Protein AF-0000000069706116 (afdb_homodimer)

Foldseek 3Di:
DPPPPPPPPPPPPPPPPVPPPQFADFLFKAKADQAALQFKIKIKTKDADQAWDWKWKDFPPDDDTDIFTWDWFDAPLDNIIMTMDIGGRHHGQTKMWMDDGNDPDIAIATRHHLDQAPHKAKEWEFELQCPDLVLNLLLLQLVLAVPGNAYEYQENQQLQQQDSVSVVSVSSSRNSLRVRCAHPVRHRHHYHYAYALSQFNVRAQVVDPPRDQDPVSLCNGRVNQQRPDSPPHPPRWDWHDNNQAEIETGDELRRNDDLPDPRLVVLLVVLVVNLRHLAYEYGHEAALQAFADDNPDDSNVSCVVRPQQSCFVRQHAEYEYAQQQWWFKWAFDDPRARDNSHHIYTYHHNQRDQFDDTPDQVPRRTTPDIDRFHWIKMWMDHPNDIKIFIAGSVGQTDDIPVHDPDDSPPD/DPDPPPPDPPPPPPPPPPPPPQFADFLFKAKADQAALQFKIKIKTKDADQAWDWKWKDFPPDDDTDIFTWHWFDAPLDNIIMTMDIGGRHHGQTKMWMDDGNDPDIAIATRHHLDQAPHKAKEWEFELQCPDLVLNLLLLQLVLAVPGNAYEYQENQQLQQQDSVSVVSVSSSRNSLRVRCAHPVRHRHHYHYAYAQSQFNVRALVVDPPRDQDCVSLCNGRVNQQRPDSPPHPPRWDWHDNNQAEIETGDELRRNDDLPDPRLVVLLVVLVVNLRHLAYEYGHEAALQDFADDNPDDSNVSCVVRPQQSCFVRQHAEYEYAQQQWWFKWAFDDPRARDNSHHIYTYHHNARDQFDDTPDQVPRRTTPDIDRFHWIKMWMDHPNDIKIFIAGSVGQTDDIPVHDPDDSPPD

Radius of gyration: 33.39 Å; Cα contacts (8 Å, |Δi|>4): 2140; chains: 2; bounding box: 138×104×100 Å

Solvent-accessible surface area (backbone atoms only — not comparable to full-atom values): 41478 Å² total; per-residue (Å²): 132,88,77,79,80,78,80,78,80,78,78,79,77,78,76,75,70,72,74,76,64,84,49,69,55,54,72,27,46,50,38,36,44,82,59,44,38,21,26,31,39,29,44,34,34,31,34,74,66,85,65,67,46,54,37,36,36,30,54,60,92,62,87,69,71,43,78,42,71,27,46,70,40,69,31,74,86,49,84,44,22,33,36,37,37,78,46,64,84,45,61,49,56,35,52,33,32,35,30,52,48,55,44,88,63,70,36,28,39,64,28,39,53,65,56,38,54,86,44,70,47,37,36,35,39,33,7,25,27,29,76,36,73,68,43,26,40,43,27,30,45,46,49,24,71,65,56,42,66,29,36,37,35,23,10,24,60,36,59,33,31,42,41,67,91,31,47,65,36,51,54,49,45,37,35,40,44,55,70,23,38,34,30,97,87,32,37,50,44,29,45,46,51,33,49,20,42,31,36,15,39,80,28,24,37,87,69,37,86,84,73,53,102,43,71,67,50,38,36,64,36,16,32,55,59,60,52,69,35,73,34,49,26,87,80,42,41,39,72,51,43,37,61,60,49,32,34,42,33,36,34,39,63,37,24,68,38,59,49,71,59,69,51,39,54,49,48,51,51,53,42,63,75,42,64,82,34,70,36,50,38,45,34,22,8,65,26,48,78,49,54,48,55,64,61,79,38,67,67,19,41,50,38,47,70,59,44,46,59,50,36,64,74,57,69,32,53,46,35,38,29,10,72,44,17,16,38,33,32,35,34,29,35,43,93,89,34,82,28,36,83,26,30,29,46,34,36,20,6,7,30,8,40,77,56,35,79,58,57,62,47,92,80,34,91,54,44,68,44,68,46,63,38,36,29,39,32,42,37,28,39,33,48,78,40,52,33,37,37,27,30,33,54,84,63,36,67,77,46,52,39,45,69,60,87,62,80,72,71,65,116,133,85,80,78,77,78,79,79,80,78,78,78,78,77,74,77,70,72,73,76,66,84,48,67,54,53,75,29,48,49,39,38,44,80,58,46,37,20,26,33,39,31,44,35,34,29,32,76,64,85,67,67,47,53,37,36,36,30,54,61,92,63,87,70,70,43,78,42,70,27,46,72,40,72,32,73,87,49,84,43,23,34,35,39,36,79,45,63,86,45,61,49,58,34,52,33,33,37,29,54,46,52,46,86,64,70,36,27,40,63,27,37,52,66,57,39,56,87,44,68,48,35,37,35,40,34,6,25,28,29,75,37,72,69,43,26,40,43,27,30,44,49,49,25,71,66,57,45,65,29,37,36,34,22,10,23,60,35,60,32,31,40,41,66,92,31,48,65,35,52,53,49,46,37,36,41,44,54,70,22,38,34,31,95,89,33,35,50,44,30,46,45,50,33,47,20,42,29,36,16,39,79,27,23,37,86,67,37,86,83,74,52,102,42,69,68,49,38,36,65,37,16,32,54,60,63,51,70,34,72,34,50,28,85,80,42,41,39,74,50,44,37,59,61,48,32,34,43,33,36,34,38,64,36,24,71,37,59,49,72,59,68,52,39,52,49,48,51,50,54,43,63,75,42,64,80,34,69,38,50,37,44,33,23,10,64,28,48,79,50,56,48,54,64,61,81,38,67,67,19,41,49,38,47,71,60,44,47,59,50,36,61,73,56,67,33,53,44,35,38,27,10,71,45,17,17,39,32,32,34,35,28,35,43,94,90,35,81,27,34,84,26,29,29,46,35,37,19,7,7,31,8,40,76,57,35,79,55,59,62,47,90,80,33,91,54,43,69,45,70,45,64,38,38,30,40,32,42,38,28,41,32,47,80,39,52,34,37,37,28,31,33,54,85,62,34,67,78,46,51,39,46,69,63,86,64,81,72,70,65,118

InterPro domains:
  IPR004843 Calcineurin-like, phosphoesterase domain [PF00149] (131-327)
  IPR008963 Purple acid phosphatase-like, N-terminal [SSF49363] (6-113)
  IPR015914 Purple acid phosphatase, N-terminal [PF16656] (26-111)
  IPR029052 Metallo-dependent phosphatase-like [G3DSA:3.60.21.10] (121-408)
  IPR029052 Metallo-dependent phosphatase-like [SSF56300] (132-401)
  IPR039331 Purple acid phosphatase-like [PTHR22953] (23-357)

Structure (mmCIF, N/CA/C/O backbone):
data_AF-0000000069706116-model_v1
#
loop_
_entity.id
_entity.type
_entity.pdbx_description
1 polymer 'Purple acid phosphatase-like protein'
#
loop_
_atom_site.group_PDB
_atom_site.id
_atom_site.type_symbol
_atom_site.label_atom_id
_atom_site.label_alt_id
_atom_site.label_comp_id
_atom_site.label_asym_id
_atom_site.label_entity_id
_atom_site.label_seq_id
_atom_site.pdbx_PDB_ins_code
_atom_site.Cartn_x
_atom_site.Cartn_y
_atom_site.Cartn_z
_atom_site.occupancy
_atom_site.B_iso_or_equiv
_atom_site.auth_seq_id
_atom_site.auth_comp_id
_atom_site.auth_asym_id
_atom_site.auth_atom_id
_atom_site.pdbx_PDB_model_num
ATOM 1 N N . MET A 1 1 ? 69.75 -52.688 -49.656 1 29.12 1 MET A N 1
ATOM 2 C CA . MET A 1 1 ? 68.75 -51.75 -50.156 1 29.12 1 MET A CA 1
ATOM 3 C C . MET A 1 1 ? 67.312 -52.188 -49.75 1 29.12 1 MET A C 1
ATOM 5 O O . MET A 1 1 ? 66.438 -52.312 -50.594 1 29.12 1 MET A O 1
ATOM 9 N N . LYS A 1 2 ? 67.312 -52.875 -48.5 1 38.69 2 LYS A N 1
ATOM 10 C CA . LYS A 1 2 ? 66 -53.312 -47.969 1 38.69 2 LYS A CA 1
ATOM 11 C C . LYS A 1 2 ? 65.062 -52.125 -47.812 1 38.69 2 LYS A C 1
ATOM 13 O O . LYS A 1 2 ? 65.375 -51.125 -47.156 1 38.69 2 LYS A O 1
ATOM 18 N N . LYS A 1 3 ? 64.062 -52 -48.844 1 33.91 3 LYS A N 1
ATOM 19 C CA . LYS A 1 3 ? 62.969 -51.094 -48.969 1 33.91 3 LYS A CA 1
ATOM 20 C C . LYS A 1 3 ? 62.062 -51.156 -47.75 1 33.91 3 LYS A C 1
ATOM 22 O O . LYS A 1 3 ? 61.531 -52.25 -47.438 1 33.91 3 LYS A O 1
ATOM 27 N N . LEU A 1 4 ? 62.188 -50.312 -46.75 1 35.91 4 LEU A N 1
ATOM 28 C CA . LEU A 1 4 ? 61.344 -50.031 -45.594 1 35.91 4 LEU A CA 1
ATOM 29 C C . LEU A 1 4 ? 59.938 -49.625 -46.031 1 35.91 4 LEU A C 1
ATOM 31 O O . LEU A 1 4 ? 59.812 -48.594 -46.719 1 35.91 4 LEU A O 1
ATOM 35 N N . ILE A 1 5 ? 59.031 -50.531 -46.312 1 36.84 5 ILE A N 1
ATOM 36 C CA . ILE A 1 5 ? 57.625 -50.25 -46.625 1 36.84 5 ILE A CA 1
ATOM 37 C C . ILE A 1 5 ? 56.969 -49.531 -45.469 1 36.84 5 ILE A C 1
ATOM 39 O O . ILE A 1 5 ? 56.906 -50.062 -44.344 1 36.84 5 ILE A O 1
ATOM 43 N N . LEU A 1 6 ? 57 -48.188 -45.375 1 36.38 6 LEU A N 1
ATOM 44 C CA . LEU A 1 6 ? 56.25 -47.344 -44.469 1 36.38 6 LEU A CA 1
ATOM 45 C C . LEU A 1 6 ? 54.75 -47.562 -44.625 1 36.38 6 LEU A C 1
ATOM 47 O O . LEU A 1 6 ? 54.188 -47.344 -45.688 1 36.38 6 LEU A O 1
ATOM 51 N N . SER A 1 7 ? 54.156 -48.531 -43.875 1 37.56 7 SER A N 1
ATOM 52 C CA . SER A 1 7 ? 52.719 -48.688 -43.812 1 37.56 7 SER A CA 1
ATOM 53 C C . SER A 1 7 ? 52.031 -47.406 -43.281 1 37.56 7 SER A C 1
ATOM 55 O O . SER A 1 7 ? 52.375 -46.906 -42.219 1 37.56 7 SER A O 1
ATOM 57 N N . THR A 1 8 ? 51.625 -46.531 -44.156 1 38.75 8 THR A N 1
ATOM 58 C CA . THR A 1 8 ? 50.781 -45.375 -43.844 1 38.75 8 THR A CA 1
ATOM 59 C C . THR A 1 8 ? 49.469 -45.812 -43.188 1 38.75 8 THR A C 1
ATOM 61 O O . THR A 1 8 ? 48.688 -46.5 -43.812 1 38.75 8 THR A O 1
ATOM 64 N N . LEU A 1 9 ? 49.406 -45.938 -41.906 1 37.47 9 LEU A N 1
ATOM 65 C CA . LEU A 1 9 ? 48.156 -46.125 -41.188 1 37.47 9 LEU A CA 1
ATOM 66 C C . LEU A 1 9 ? 47.219 -44.938 -41.375 1 37.47 9 LEU A C 1
ATOM 68 O O . LEU A 1 9 ? 47.562 -43.781 -41.031 1 37.47 9 LEU A O 1
ATOM 72 N N . VAL A 1 10 ? 46.344 -44.938 -42.375 1 39.5 10 VAL A N 1
ATOM 73 C CA . VAL A 1 10 ? 45.281 -43.969 -42.594 1 39.5 10 VAL A CA 1
ATOM 74 C C . VAL A 1 10 ? 44.281 -44.062 -41.406 1 39.5 10 VAL A C 1
ATOM 76 O O . VAL A 1 10 ? 43.688 -45.094 -41.188 1 39.5 10 VAL A O 1
ATOM 79 N N . LEU A 1 11 ? 44.469 -43.25 -40.406 1 37.66 11 LEU A N 1
ATOM 80 C CA . LEU A 1 11 ? 43.469 -43.031 -39.344 1 37.66 11 LEU A CA 1
ATOM 81 C C . LEU A 1 11 ? 42.188 -42.5 -39.938 1 37.66 11 LEU A C 1
ATOM 83 O O . LEU A 1 11 ? 42.156 -41.406 -40.5 1 37.66 11 LEU A O 1
ATOM 87 N N . PHE A 1 12 ? 41.219 -43.375 -40.25 1 38 12 PHE A N 1
ATOM 88 C CA . PHE A 1 12 ? 39.844 -42.969 -40.594 1 38 12 PHE A CA 1
ATOM 89 C C . PHE A 1 12 ? 39.188 -42.25 -39.438 1 38 12 PHE A C 1
ATOM 91 O O . PHE A 1 12 ? 38.938 -42.844 -38.406 1 38 12 PHE A O 1
ATOM 98 N N . LEU A 1 13 ? 39.312 -40.938 -39.375 1 37.5 13 LEU A N 1
ATOM 99 C CA . LEU A 1 13 ? 38.469 -40.125 -38.5 1 37.5 13 LEU A CA 1
ATOM 100 C C . LEU A 1 13 ? 37 -40.312 -38.844 1 37.5 13 LEU A C 1
ATOM 102 O O . LEU A 1 13 ? 36.562 -39.938 -39.906 1 37.5 13 LEU A O 1
ATOM 106 N N . LEU A 1 14 ? 36.312 -41.25 -38.188 1 38.38 14 LEU A N 1
ATOM 107 C CA . LEU A 1 14 ? 34.875 -41.344 -38.219 1 38.38 14 LEU A CA 1
ATOM 108 C C . LEU A 1 14 ? 34.25 -40.062 -37.688 1 38.38 14 LEU A C 1
ATOM 110 O O . LEU A 1 14 ? 34.312 -39.75 -36.5 1 38.38 14 LEU A O 1
ATOM 114 N N . LEU A 1 15 ? 34.094 -39.031 -38.531 1 39 15 LEU A N 1
ATOM 115 C CA . LEU A 1 15 ? 33.188 -37.969 -38.219 1 39 15 LEU A CA 1
ATOM 116 C C . LEU A 1 15 ? 31.781 -38.5 -37.906 1 39 15 LEU A C 1
ATOM 118 O O . LEU A 1 15 ? 31.094 -38.969 -38.812 1 39 15 LEU A O 1
ATOM 122 N N . VAL A 1 16 ? 31.562 -38.875 -36.719 1 39.62 16 VAL A N 1
ATOM 123 C CA . VAL A 1 16 ? 30.172 -39.031 -36.281 1 39.62 16 VAL A CA 1
ATOM 124 C C . VAL A 1 16 ? 29.406 -37.719 -36.5 1 39.62 16 VAL A C 1
ATOM 126 O O . VAL A 1 16 ? 29.609 -36.75 -35.781 1 39.62 16 VAL A O 1
ATOM 129 N N . THR A 1 17 ? 29.094 -37.406 -37.75 1 41.53 17 THR A N 1
ATOM 130 C CA . THR A 1 17 ? 28.047 -36.406 -37.875 1 41.53 17 THR A CA 1
ATOM 131 C C . THR A 1 17 ? 26.812 -36.781 -37.094 1 41.53 17 THR A C 1
ATOM 133 O O . THR A 1 17 ? 26.094 -37.719 -37.469 1 41.53 17 THR A O 1
ATOM 136 N N . GLY A 1 18 ? 26.844 -36.625 -35.844 1 40.94 18 GLY A N 1
ATOM 137 C CA . GLY A 1 18 ? 25.547 -36.719 -35.188 1 40.94 18 GLY A CA 1
ATOM 138 C C . GLY A 1 18 ? 24.469 -35.969 -35.938 1 40.94 18 GLY A C 1
ATOM 139 O O . GLY A 1 18 ? 24.594 -34.75 -36.188 1 40.94 18 GLY A O 1
ATOM 140 N N . LYS A 1 19 ? 23.844 -36.594 -36.844 1 42.97 19 LYS A N 1
ATOM 141 C CA . LYS A 1 19 ? 22.641 -36 -37.438 1 42.97 19 LYS A CA 1
ATOM 142 C C . LYS A 1 19 ? 21.812 -35.281 -36.375 1 42.97 19 LYS A C 1
ATOM 144 O O . LYS A 1 19 ? 21.25 -35.906 -35.469 1 42.97 19 LYS A O 1
ATOM 149 N N . ILE A 1 20 ? 22.125 -34.031 -36.156 1 48.38 20 ILE A N 1
ATOM 150 C CA . ILE A 1 20 ? 21.141 -33.219 -35.469 1 48.38 20 ILE A CA 1
ATOM 151 C C . ILE A 1 20 ? 19.781 -33.375 -36.156 1 48.38 20 ILE A C 1
ATOM 153 O O . ILE A 1 20 ? 19.594 -32.938 -37.281 1 48.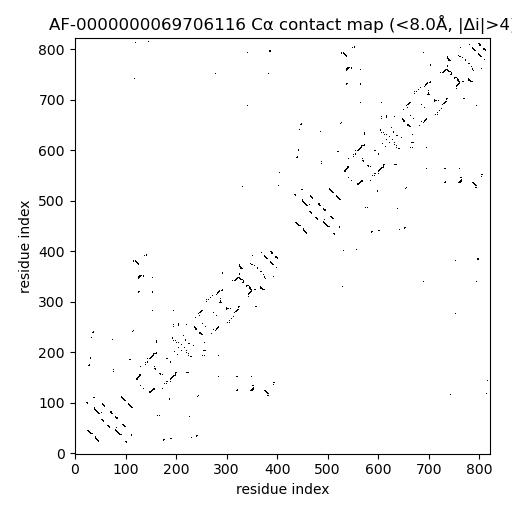38 20 ILE A O 1
ATOM 157 N N . GLN A 1 21 ? 19.172 -34.531 -36.125 1 47.25 21 GLN A N 1
ATOM 158 C CA . GLN A 1 21 ? 17.797 -34.625 -36.562 1 47.25 21 GLN A CA 1
ATOM 159 C C . GLN A 1 21 ? 17 -33.375 -36.25 1 47.25 21 GLN A C 1
ATOM 161 O O . GLN A 1 21 ? 17.094 -32.844 -35.125 1 47.25 21 GLN A O 1
ATOM 166 N N . ALA A 1 22 ? 16.531 -32.781 -37.219 1 56.09 22 ALA A N 1
ATOM 167 C CA . ALA A 1 22 ? 15.609 -31.656 -37.125 1 56.09 22 ALA A CA 1
ATOM 168 C C . ALA A 1 22 ? 14.508 -31.922 -36.125 1 56.09 22 ALA A C 1
ATOM 170 O O . ALA A 1 22 ? 13.719 -32.844 -36.281 1 56.09 22 ALA A O 1
ATOM 171 N N . GLN A 1 23 ? 14.766 -31.562 -34.969 1 75.5 23 GLN A N 1
ATOM 172 C CA . GLN A 1 23 ? 13.766 -31.719 -33.906 1 75.5 23 GLN A CA 1
ATOM 173 C C . GLN A 1 23 ? 12.539 -30.859 -34.188 1 75.5 23 GLN A C 1
ATOM 175 O O . GLN A 1 23 ? 12.672 -29.719 -34.625 1 75.5 23 GLN A O 1
ATOM 180 N N . ASN A 1 24 ? 11.359 -31.375 -34.094 1 83.38 24 ASN A N 1
ATOM 181 C CA . ASN A 1 24 ? 10.102 -30.672 -34.281 1 83.38 24 ASN A CA 1
ATOM 182 C C . ASN A 1 24 ? 9.859 -29.641 -33.188 1 83.38 24 ASN A C 1
ATOM 184 O O . ASN A 1 24 ? 10.328 -29.812 -32.062 1 83.38 24 ASN A O 1
ATOM 188 N N . ALA A 1 25 ? 9.211 -28.562 -33.594 1 91.31 25 ALA A N 1
ATOM 189 C CA . ALA A 1 25 ? 8.812 -27.547 -32.656 1 91.31 25 ALA A CA 1
ATOM 190 C C . ALA A 1 25 ? 7.914 -28.125 -31.562 1 91.31 25 ALA A C 1
ATOM 192 O O . ALA A 1 25 ? 7.098 -29.016 -31.828 1 91.31 25 ALA A O 1
ATOM 193 N N . PRO A 1 26 ? 8.117 -27.672 -30.375 1 96.19 26 PRO A N 1
ATOM 194 C CA . PRO A 1 26 ? 7.25 -28.172 -29.312 1 96.19 26 PRO A CA 1
ATOM 195 C C . PRO A 1 26 ? 5.785 -27.781 -29.5 1 96.19 26 PRO A C 1
ATOM 197 O O . PRO A 1 26 ? 5.492 -26.781 -30.156 1 96.19 26 PRO A O 1
ATOM 200 N N . TYR A 1 27 ? 4.91 -28.594 -28.922 1 97.31 27 TYR A N 1
ATOM 201 C CA . TYR A 1 27 ? 3.482 -28.297 -28.922 1 97.31 27 TYR A CA 1
ATOM 202 C C . TYR A 1 27 ? 3.174 -27.125 -28.016 1 97.31 27 TYR A C 1
ATOM 204 O O . TYR A 1 27 ? 2.271 -26.328 -28.297 1 97.31 27 TYR A O 1
ATOM 212 N N . ALA A 1 28 ? 3.842 -27.031 -26.906 1 98.06 28 ALA A N 1
ATOM 213 C CA . ALA A 1 28 ? 3.697 -25.984 -25.922 1 98.06 28 ALA A CA 1
ATOM 214 C C . ALA A 1 28 ? 4.91 -25.922 -25 1 98.06 28 ALA A C 1
ATOM 216 O O . ALA A 1 28 ? 5.699 -26.875 -24.938 1 98.06 28 ALA A O 1
ATOM 217 N N . PHE A 1 29 ? 5.129 -24.812 -24.344 1 98.38 29 PHE A N 1
ATOM 218 C CA . PHE A 1 29 ? 6.148 -24.688 -23.297 1 98.38 29 PHE A CA 1
ATOM 219 C C . PHE A 1 29 ? 5.562 -24.078 -22.031 1 98.38 29 PHE A C 1
ATOM 221 O O . PHE A 1 29 ? 4.422 -23.609 -22.031 1 98.38 29 PHE A O 1
ATOM 228 N N . TYR A 1 30 ? 6.266 -24.141 -20.922 1 98.31 30 TYR A N 1
ATOM 229 C CA . TYR A 1 30 ? 5.812 -23.719 -19.594 1 98.31 30 TYR A CA 1
ATOM 230 C C . TYR A 1 30 ? 6.992 -23.391 -18.688 1 98.31 30 TYR A C 1
ATOM 232 O O . TYR A 1 30 ? 7.953 -24.172 -18.609 1 98.31 30 TYR A O 1
ATOM 240 N N . LEU A 1 31 ? 6.965 -22.234 -18.109 1 98.88 31 LEU A N 1
ATOM 241 C CA . LEU A 1 31 ? 7.984 -21.859 -17.125 1 98.88 31 LEU A CA 1
ATOM 242 C C . LEU A 1 31 ? 7.402 -21.844 -15.719 1 98.88 31 LEU A C 1
ATOM 244 O O . LEU A 1 31 ? 6.305 -21.328 -15.508 1 98.88 31 LEU A O 1
ATOM 248 N N . THR A 1 32 ? 8.133 -22.406 -14.773 1 98.5 32 THR A N 1
ATOM 249 C CA . THR A 1 32 ? 7.789 -22.391 -13.352 1 98.5 32 THR A CA 1
ATOM 250 C C . THR A 1 32 ? 9.039 -22.531 -12.492 1 98.5 32 THR A C 1
ATOM 252 O O . THR A 1 32 ? 10.141 -22.203 -12.938 1 98.5 32 THR A O 1
ATOM 255 N N . TRP A 1 33 ? 8.836 -22.844 -11.203 1 98.38 33 TRP A N 1
ATOM 256 C CA . TRP A 1 33 ? 9.961 -23 -10.289 1 98.38 33 TRP A CA 1
ATOM 257 C C . TRP A 1 33 ? 9.75 -24.203 -9.367 1 98.38 33 TRP A C 1
ATOM 259 O O . TRP A 1 33 ? 8.617 -24.625 -9.141 1 98.38 33 TRP A O 1
ATOM 269 N N . ASN A 1 34 ? 10.805 -24.75 -8.906 1 94.88 34 ASN A N 1
ATOM 270 C CA . ASN A 1 34 ? 10.758 -25.656 -7.758 1 94.88 34 ASN A CA 1
ATOM 271 C C . ASN A 1 34 ? 11.812 -25.297 -6.715 1 94.88 34 ASN A C 1
ATOM 273 O O . ASN A 1 34 ? 11.898 -25.938 -5.664 1 94.88 34 ASN A O 1
ATOM 277 N N . GLN A 1 35 ? 12.602 -24.328 -7.086 1 96.94 35 GLN A N 1
ATOM 278 C CA . GLN A 1 35 ? 13.586 -23.734 -6.191 1 96.94 35 GLN A CA 1
ATOM 279 C C . GLN A 1 35 ? 13.469 -22.219 -6.184 1 96.94 35 GLN A C 1
ATOM 281 O O . GLN A 1 35 ? 12.562 -21.656 -6.805 1 96.94 35 GLN A O 1
ATOM 286 N N . ASP A 1 36 ? 14.414 -21.609 -5.492 1 98.19 36 ASP A N 1
ATOM 287 C CA . ASP A 1 36 ? 14.383 -20.156 -5.316 1 98.19 36 ASP A CA 1
ATOM 288 C C . ASP A 1 36 ? 14.352 -19.438 -6.668 1 98.19 36 ASP A C 1
ATOM 290 O O . ASP A 1 36 ? 15.297 -19.562 -7.457 1 98.19 36 ASP A O 1
ATOM 294 N N . PRO A 1 37 ? 13.297 -18.672 -6.934 1 98.69 37 PRO A N 1
ATOM 295 C CA . PRO A 1 37 ? 13.109 -18.016 -8.234 1 98.69 37 PRO A CA 1
ATOM 296 C C . PRO A 1 37 ? 14.18 -16.969 -8.523 1 98.69 37 PRO A C 1
ATOM 298 O O . PRO A 1 37 ? 14.297 -16.5 -9.664 1 98.69 37 PRO A O 1
ATOM 301 N N . THR A 1 38 ? 14.961 -16.531 -7.539 1 98.44 38 THR A N 1
ATOM 302 C CA . THR A 1 38 ? 15.984 -15.516 -7.766 1 98.44 38 THR A CA 1
ATOM 303 C C . THR A 1 38 ? 17.172 -16.094 -8.523 1 98.44 38 THR A C 1
ATOM 305 O O . THR A 1 38 ? 17.953 -15.367 -9.125 1 98.44 38 THR A O 1
ATOM 308 N N . THR A 1 39 ? 17.281 -17.484 -8.508 1 98.62 39 THR A N 1
ATOM 309 C CA . THR A 1 39 ? 18.469 -18.078 -9.102 1 98.62 39 THR A CA 1
ATOM 310 C C . THR A 1 39 ? 18.125 -19.344 -9.883 1 98.62 39 THR A C 1
ATOM 312 O O . THR A 1 39 ? 18.969 -20.203 -10.117 1 98.62 39 THR A O 1
ATOM 315 N N . SER A 1 40 ? 16.859 -19.453 -10.195 1 98.69 40 SER A N 1
ATOM 316 C CA . SER A 1 40 ? 16.484 -20.688 -10.883 1 98.69 40 SER A CA 1
ATOM 317 C C . SER A 1 40 ? 15.32 -20.453 -11.836 1 98.69 40 SER A C 1
ATOM 319 O O . SER A 1 40 ? 14.68 -19.406 -11.805 1 98.69 40 SER A O 1
ATOM 321 N N . MET A 1 41 ? 15.086 -21.375 -12.648 1 98.81 41 MET A N 1
ATOM 322 C CA . MET A 1 41 ? 13.938 -21.5 -13.539 1 98.81 41 MET A CA 1
ATOM 323 C C . MET A 1 41 ? 13.773 -22.922 -14.039 1 98.81 41 MET A C 1
ATOM 325 O O . MET A 1 41 ? 14.766 -23.594 -14.359 1 98.81 41 MET A O 1
ATOM 329 N N . VAL A 1 42 ? 12.594 -23.391 -14.008 1 98.81 42 VAL A N 1
ATOM 330 C CA . VAL A 1 42 ? 12.297 -24.672 -14.648 1 98.81 42 VAL A CA 1
ATOM 331 C C . VAL A 1 42 ? 11.625 -24.422 -16 1 98.81 42 VAL A C 1
ATOM 333 O O . VAL A 1 42 ? 10.602 -23.734 -16.078 1 98.81 42 VAL A O 1
ATOM 336 N N . VAL A 1 43 ? 12.18 -24.969 -17.016 1 98.81 43 VAL A N 1
ATOM 337 C CA . VAL A 1 43 ? 11.664 -24.844 -18.375 1 98.81 43 VAL A CA 1
ATOM 338 C C . VAL A 1 43 ? 11.133 -26.188 -18.859 1 98.81 43 VAL A C 1
ATOM 340 O O . VAL A 1 43 ? 11.891 -27.156 -18.969 1 98.81 43 VAL A O 1
ATOM 343 N N . ASP A 1 44 ? 9.883 -26.219 -19.109 1 98.56 44 ASP A N 1
ATOM 344 C CA . ASP A 1 44 ? 9.227 -27.391 -19.672 1 98.56 44 ASP A CA 1
ATOM 345 C C . ASP A 1 44 ? 8.773 -27.141 -21.094 1 98.56 44 ASP A C 1
ATOM 347 O O . ASP A 1 44 ? 8.438 -26 -21.453 1 98.56 44 ASP A O 1
ATOM 351 N N . TRP A 1 45 ? 8.805 -28.156 -21.891 1 98.44 45 TRP A N 1
ATOM 352 C CA . TRP A 1 45 ? 8.094 -28.125 -23.172 1 98.44 45 TRP A CA 1
ATOM 353 C C . TRP A 1 45 ? 7.59 -29.516 -23.547 1 98.44 45 TRP A C 1
ATOM 355 O O . TRP A 1 45 ? 8.086 -30.531 -23.031 1 98.44 45 TRP A O 1
ATOM 365 N N . HIS A 1 46 ? 6.527 -29.547 -24.312 1 98.25 46 HIS A N 1
ATOM 366 C CA . HIS A 1 46 ? 5.871 -30.797 -24.703 1 98.25 46 HIS A CA 1
ATOM 367 C C . HIS A 1 46 ? 6.215 -31.156 -26.141 1 98.25 46 HIS A C 1
ATOM 369 O O . HIS A 1 46 ? 6.121 -30.328 -27.047 1 98.25 46 HIS A O 1
ATOM 375 N N . ALA A 1 47 ? 6.602 -32.312 -26.312 1 97.06 47 ALA A N 1
ATOM 376 C CA . ALA A 1 47 ? 6.977 -32.781 -27.641 1 97.06 47 ALA A CA 1
ATOM 377 C C . ALA A 1 47 ? 6.758 -34.281 -27.781 1 97.06 47 ALA A C 1
ATOM 379 O O . ALA A 1 47 ? 6.32 -34.938 -26.828 1 97.06 47 ALA A O 1
ATOM 380 N N . ASP A 1 48 ? 6.988 -34.656 -29.031 1 94.12 48 ASP A N 1
ATOM 381 C CA . ASP A 1 48 ? 6.988 -36.094 -29.297 1 94.12 48 ASP A CA 1
ATOM 382 C C . ASP A 1 48 ? 8.383 -36.688 -29.125 1 94.12 48 ASP A C 1
ATOM 384 O O . ASP A 1 48 ? 9.383 -35.969 -29.172 1 94.12 48 ASP A O 1
ATOM 388 N N . GLY A 1 49 ? 8.5 -37.938 -28.859 1 88.69 49 GLY A N 1
ATOM 389 C CA . GLY A 1 49 ? 9.781 -38.625 -28.812 1 88.69 49 GLY A CA 1
ATOM 390 C C . GLY A 1 49 ? 10.328 -38.781 -27.406 1 88.69 49 GLY A C 1
ATOM 391 O O . GLY A 1 49 ? 10.188 -37.906 -26.578 1 88.69 49 GLY A O 1
ATOM 392 N N . LEU A 1 50 ? 10.984 -39.812 -27.172 1 91.06 50 LEU A N 1
ATOM 393 C CA . LEU A 1 50 ? 11.43 -40.156 -25.828 1 91.06 50 LEU A CA 1
ATOM 394 C C . LEU A 1 50 ? 12.898 -39.812 -25.625 1 91.06 50 LEU A C 1
ATOM 396 O O . LEU A 1 50 ? 13.445 -40 -24.531 1 91.06 50 LEU A O 1
ATOM 400 N N . GLN A 1 51 ? 13.531 -39.281 -26.672 1 94.56 51 GLN A N 1
ATOM 401 C CA . GLN A 1 51 ? 14.93 -38.906 -26.531 1 94.56 51 GLN A CA 1
ATOM 402 C C . GLN A 1 51 ? 15.078 -37.5 -25.953 1 94.56 51 GLN A C 1
ATOM 404 O O . GLN A 1 51 ? 14.297 -36.594 -26.297 1 94.56 51 GLN A O 1
ATOM 409 N N . PRO A 1 52 ? 16.062 -37.375 -25.141 1 96.62 52 PRO A N 1
ATOM 410 C CA . PRO A 1 52 ? 16.312 -36.031 -24.625 1 96.62 52 PRO A CA 1
ATOM 411 C C . PRO A 1 52 ? 16.547 -35 -25.734 1 96.62 52 PRO A C 1
ATOM 413 O O . PRO A 1 52 ? 17.016 -35.375 -26.812 1 96.62 52 PRO A O 1
ATOM 416 N N . GLN A 1 53 ? 16.125 -33.844 -25.422 1 96.62 53 GLN A N 1
ATOM 417 C CA . GLN A 1 53 ? 16.328 -32.719 -26.328 1 96.62 53 GLN A CA 1
ATOM 418 C C . GLN A 1 53 ? 17.203 -31.656 -25.688 1 96.62 53 GLN A C 1
ATOM 420 O O . GLN A 1 53 ? 17.516 -31.734 -24.5 1 96.62 53 GLN A O 1
ATOM 425 N N . GLN A 1 54 ? 17.609 -30.734 -26.531 1 96 54 GLN A N 1
ATOM 426 C CA . GLN A 1 54 ? 18.516 -29.703 -26.062 1 96 54 GLN A CA 1
ATOM 427 C C . GLN A 1 54 ? 17.859 -28.344 -26.062 1 96 54 GLN A C 1
ATOM 429 O O . GLN A 1 54 ? 17.328 -27.891 -27.078 1 96 54 GLN A O 1
ATOM 434 N N . LEU A 1 55 ? 17.891 -27.703 -24.938 1 97.88 55 LEU A N 1
ATOM 435 C CA . LEU A 1 55 ? 17.516 -26.297 -24.812 1 97.88 55 LEU A CA 1
ATOM 436 C C . LEU A 1 55 ? 18.734 -25.391 -24.922 1 97.88 55 LEU A C 1
ATOM 438 O O . LEU A 1 55 ? 19.75 -25.609 -24.266 1 97.88 55 LEU A O 1
ATOM 442 N N . SER A 1 56 ? 18.625 -24.406 -25.781 1 98.19 56 SER A N 1
ATOM 443 C CA . SER A 1 56 ? 19.688 -23.391 -25.828 1 98.19 56 SER A CA 1
ATOM 444 C C . SER A 1 56 ? 19.391 -22.234 -24.891 1 98.19 56 SER A C 1
ATOM 446 O O . SER A 1 56 ? 18.266 -21.734 -24.828 1 98.19 56 SER A O 1
ATOM 448 N N . ILE A 1 57 ? 20.422 -21.828 -24.109 1 98.62 57 ILE A N 1
ATOM 449 C CA . ILE A 1 57 ? 20.234 -20.734 -23.172 1 98.62 57 ILE A CA 1
ATOM 450 C C . ILE A 1 57 ? 21.469 -19.828 -23.172 1 98.62 57 ILE A C 1
ATOM 452 O O . ILE A 1 57 ? 22.594 -20.312 -23.344 1 98.62 57 ILE A O 1
ATOM 456 N N . ARG A 1 58 ? 21.266 -18.578 -23.031 1 98.5 58 ARG A N 1
ATOM 457 C CA . ARG A 1 58 ? 22.328 -17.609 -22.781 1 98.5 58 ARG A CA 1
ATOM 458 C C . ARG A 1 58 ? 21.812 -16.406 -22.016 1 98.5 58 ARG A C 1
ATOM 460 O O . ARG A 1 58 ? 20.609 -16.156 -21.969 1 98.5 58 ARG A O 1
ATOM 467 N N . ARG A 1 59 ? 22.734 -15.805 -21.281 1 98.38 59 ARG A N 1
ATOM 468 C CA . ARG A 1 59 ? 22.375 -14.516 -20.688 1 98.38 59 ARG A CA 1
ATOM 469 C C . ARG A 1 59 ? 22.141 -13.469 -21.781 1 98.38 59 ARG A C 1
ATOM 471 O O . ARG A 1 59 ? 22.906 -13.367 -22.734 1 98.38 59 ARG A O 1
ATOM 478 N N . LYS A 1 60 ? 21.047 -12.766 -21.672 1 97.94 60 LYS A N 1
ATOM 479 C CA . LYS A 1 60 ? 20.719 -11.758 -22.672 1 97.94 60 LYS A CA 1
ATOM 480 C C . LYS A 1 60 ? 21.859 -10.75 -22.828 1 97.94 60 LYS A C 1
ATOM 482 O O . LYS A 1 60 ? 22.391 -10.242 -21.828 1 97.94 60 LYS A O 1
ATOM 487 N N . GLY A 1 61 ? 22.203 -10.469 -24.016 1 95.94 61 GLY A N 1
ATOM 488 C CA . GLY A 1 61 ? 23.297 -9.555 -24.312 1 95.94 61 GLY A CA 1
ATOM 489 C C . GLY A 1 61 ? 24.609 -10.258 -24.578 1 95.94 61 GLY A C 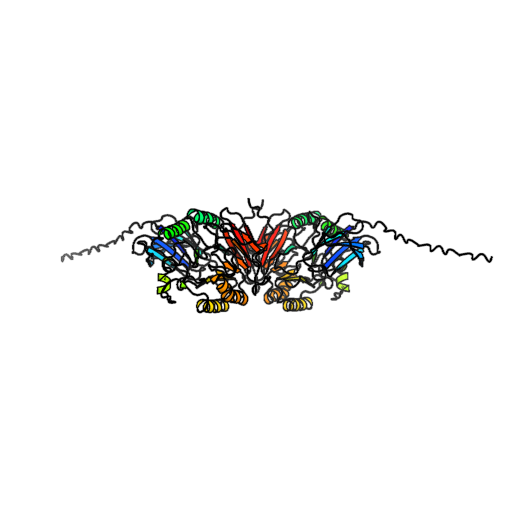1
ATOM 490 O O . GLY A 1 61 ? 25.578 -9.633 -25.016 1 95.94 61 GLY A O 1
ATOM 491 N N . THR A 1 62 ? 24.688 -11.555 -24.266 1 97.12 62 THR A N 1
ATOM 492 C CA . THR A 1 62 ? 25.891 -12.32 -24.562 1 97.12 62 THR A CA 1
ATOM 493 C C . THR A 1 62 ? 25.75 -13.07 -25.875 1 97.12 62 THR A C 1
ATOM 495 O O . THR A 1 62 ? 24.641 -13.172 -26.422 1 97.12 62 THR A O 1
ATOM 498 N N . GLU A 1 63 ? 26.859 -13.672 -26.422 1 95.06 63 GLU A N 1
ATOM 499 C CA . GLU A 1 63 ? 26.859 -14.234 -27.781 1 95.06 63 GLU A CA 1
ATOM 500 C C . GLU A 1 63 ? 26.719 -15.75 -27.734 1 95.06 63 GLU A C 1
ATOM 502 O O . GLU A 1 63 ? 26.031 -16.344 -28.562 1 95.06 63 GLU A O 1
ATOM 507 N N . ASN A 1 64 ? 27.344 -16.391 -26.797 1 96.31 64 ASN A N 1
ATOM 508 C CA . ASN A 1 64 ? 27.469 -17.844 -26.828 1 96.31 64 ASN A CA 1
ATOM 509 C C . ASN A 1 64 ? 26.297 -18.531 -26.156 1 96.31 64 ASN A C 1
ATOM 511 O O . ASN A 1 64 ? 25.922 -18.172 -25.047 1 96.31 64 ASN A O 1
ATOM 515 N N . TRP A 1 65 ? 25.781 -19.438 -26.875 1 97.38 65 TRP A N 1
ATOM 516 C CA . TRP A 1 65 ? 24.703 -20.266 -26.344 1 97.38 65 TRP A CA 1
ATOM 517 C C . TRP A 1 65 ? 25.25 -21.469 -25.594 1 97.38 65 TRP A C 1
ATOM 519 O O . TRP A 1 65 ? 26.234 -22.078 -26.016 1 97.38 65 TRP A O 1
ATOM 529 N N . SER A 1 66 ? 24.672 -21.797 -24.5 1 97.81 66 SER A N 1
ATOM 530 C CA . SER A 1 66 ? 24.859 -23.078 -23.828 1 97.81 66 SER A CA 1
ATOM 531 C C . SER A 1 66 ? 23.719 -24.047 -24.125 1 97.81 66 SER A C 1
ATOM 533 O O . SER A 1 66 ? 22.578 -23.609 -24.312 1 97.81 66 SER A O 1
ATOM 535 N N . GLN A 1 67 ? 24.031 -25.297 -24.141 1 97.69 67 GLN A N 1
ATOM 536 C CA . GLN A 1 67 ? 23.031 -26.328 -24.375 1 97.69 67 GLN A CA 1
ATOM 537 C C . GLN A 1 67 ? 22.719 -27.109 -23.094 1 97.69 67 GLN A C 1
ATOM 539 O O . GLN A 1 67 ? 23.641 -27.516 -22.391 1 97.69 67 GLN A O 1
ATOM 544 N N . MET A 1 68 ? 21.469 -27.203 -22.859 1 98.06 68 MET A N 1
ATOM 545 C CA . MET A 1 68 ? 21.016 -27.969 -21.688 1 98.06 68 MET A CA 1
ATOM 546 C C . MET A 1 68 ? 20.188 -29.172 -22.125 1 98.06 68 MET A C 1
ATOM 548 O O . MET A 1 68 ? 19.156 -29.016 -22.797 1 98.06 68 MET A O 1
ATOM 552 N N . GLU A 1 69 ? 20.594 -30.328 -21.688 1 97.75 69 GLU A N 1
ATOM 553 C CA . GLU A 1 69 ? 19.859 -31.547 -22.031 1 97.75 69 GLU A CA 1
ATOM 554 C C . GLU A 1 69 ? 18.625 -31.703 -21.141 1 97.75 69 GLU A C 1
ATOM 556 O O . GLU A 1 69 ? 18.688 -31.5 -19.922 1 97.75 69 GLU A O 1
ATOM 561 N N . SER A 1 70 ? 17.578 -32.094 -21.703 1 97.94 70 SER A N 1
ATOM 562 C CA . SER A 1 70 ? 16.328 -32.219 -20.969 1 97.94 70 SER A CA 1
ATOM 563 C C . SER A 1 70 ? 16.188 -33.562 -20.312 1 97.94 70 SER A C 1
ATOM 565 O O . SER A 1 70 ? 16.703 -34.562 -20.812 1 97.94 70 SER A O 1
ATOM 567 N N . ASP A 1 71 ? 15.555 -33.562 -19.172 1 97.88 71 ASP A N 1
ATOM 568 C CA . ASP A 1 71 ? 14.93 -34.781 -18.688 1 97.88 71 ASP A CA 1
ATOM 569 C C . ASP A 1 71 ? 13.617 -35.062 -19.422 1 97.88 71 ASP A C 1
ATOM 571 O O . ASP A 1 71 ? 12.906 -34.125 -19.797 1 97.88 71 ASP A O 1
ATOM 575 N N . VAL A 1 72 ? 13.312 -36.281 -19.609 1 97.88 72 VAL A N 1
ATOM 576 C CA . VAL A 1 72 ? 12.078 -36.688 -20.297 1 97.88 72 VAL A CA 1
ATOM 577 C C . VAL A 1 72 ? 11.109 -37.312 -19.297 1 97.88 72 VAL A C 1
ATOM 579 O O . VAL A 1 72 ? 11.445 -38.281 -18.641 1 97.88 72 VAL A O 1
ATOM 582 N N . LEU A 1 73 ? 9.984 -36.75 -19.156 1 97.62 73 LEU A N 1
ATOM 583 C CA . LEU A 1 73 ? 8.961 -37.188 -18.203 1 97.62 73 LEU A CA 1
ATOM 584 C C . LEU A 1 73 ? 7.691 -37.594 -18.938 1 97.62 73 LEU A C 1
ATOM 586 O O . LEU A 1 73 ? 7.375 -37.062 -20 1 97.62 73 LEU A O 1
ATOM 590 N N . PRO A 1 74 ? 6.977 -38.531 -18.406 1 96.88 74 PRO A N 1
ATOM 591 C CA . PRO A 1 74 ? 5.727 -38.938 -19.047 1 96.88 74 PRO A CA 1
ATOM 592 C C . PRO A 1 74 ? 4.656 -37.844 -19 1 96.88 74 PRO A C 1
ATOM 594 O O . PRO A 1 74 ? 4.574 -37.094 -18.031 1 96.88 74 PRO A O 1
ATOM 597 N N . PHE A 1 75 ? 3.938 -37.75 -20.031 1 98.12 75 PHE A N 1
ATOM 598 C CA . PHE A 1 75 ? 2.709 -36.969 -20.094 1 98.12 75 PHE A CA 1
ATOM 599 C C . PHE A 1 75 ? 1.489 -37.875 -19.906 1 98.12 75 PHE A C 1
ATOM 601 O O . PHE A 1 75 ? 1.216 -38.75 -20.719 1 98.12 75 PHE A O 1
ATOM 608 N N . PRO A 1 76 ? 0.775 -37.656 -18.797 1 97.94 76 PRO A N 1
ATOM 609 C CA . PRO A 1 76 ? -0.325 -38.562 -18.516 1 97.94 76 PRO A CA 1
ATOM 610 C C . PRO A 1 76 ? -1.321 -38.688 -19.656 1 97.94 76 PRO A C 1
ATOM 612 O O . PRO A 1 76 ? -1.752 -37.656 -20.219 1 97.94 76 PRO A O 1
ATOM 615 N N . PHE A 1 77 ? -1.633 -39.906 -20.031 1 97.94 77 PHE A N 1
ATOM 616 C CA . PHE A 1 77 ? -2.668 -40.281 -21 1 97.94 77 PHE A CA 1
ATOM 617 C C . PHE A 1 77 ? -2.334 -39.75 -22.375 1 97.94 77 PHE A C 1
ATOM 619 O O . PHE A 1 77 ? -3.23 -39.438 -23.156 1 97.94 77 PHE A O 1
ATOM 626 N N . SER A 1 78 ? -1.113 -39.531 -22.609 1 97.75 78 SER A N 1
ATOM 627 C CA . SER A 1 78 ? -0.697 -38.969 -23.891 1 97.75 78 SER A CA 1
ATOM 628 C C . SER A 1 78 ? 0.572 -39.656 -24.406 1 97.75 78 SER A C 1
ATOM 630 O O . SER A 1 78 ? 1.358 -40.188 -23.625 1 97.75 78 SER A O 1
ATOM 632 N N . GLN A 1 79 ? 0.742 -39.594 -25.703 1 96 79 GLN A N 1
ATOM 633 C CA . GLN A 1 79 ? 1.997 -40.031 -26.312 1 96 79 GLN A CA 1
ATOM 634 C C . GLN A 1 79 ? 3.047 -38.906 -26.25 1 96 79 GLN A C 1
ATOM 636 O O . GLN A 1 79 ? 4.234 -39.188 -26.469 1 96 79 GLN A O 1
ATOM 641 N N . ARG A 1 80 ? 2.57 -37.688 -25.984 1 96.69 80 ARG A N 1
ATOM 642 C CA . ARG A 1 80 ? 3.525 -36.594 -25.766 1 96.69 80 ARG A CA 1
ATOM 643 C C . ARG A 1 80 ? 4.367 -36.875 -24.516 1 96.69 80 ARG A C 1
ATOM 645 O O . ARG A 1 80 ? 4 -37.719 -23.688 1 96.69 80 ARG A O 1
ATOM 652 N N . VAL A 1 81 ? 5.449 -36.25 -24.453 1 97.69 81 VAL A N 1
ATOM 653 C CA . VAL A 1 81 ? 6.277 -36.281 -23.25 1 97.69 81 VAL A CA 1
ATOM 654 C C . VAL A 1 81 ? 6.605 -34.844 -22.828 1 97.69 81 VAL A C 1
ATOM 656 O O . VAL A 1 81 ? 6.473 -33.906 -23.625 1 97.69 81 VAL A O 1
ATOM 659 N N . VAL A 1 82 ? 6.945 -34.719 -21.594 1 98.31 82 VAL A N 1
ATOM 660 C CA . VAL A 1 82 ? 7.426 -33.438 -21.062 1 98.31 82 VAL A CA 1
ATOM 661 C C . VAL A 1 82 ? 8.953 -33.438 -21.031 1 98.31 82 VAL A C 1
ATOM 663 O O . VAL A 1 82 ? 9.578 -34.312 -20.438 1 98.31 82 VAL A O 1
ATOM 666 N N . HIS A 1 83 ? 9.477 -32.562 -21.781 1 98.06 83 HIS A N 1
ATOM 667 C CA . HIS A 1 83 ? 10.891 -32.25 -21.609 1 98.06 83 HIS A CA 1
ATOM 668 C C . HIS A 1 83 ? 11.102 -31.172 -20.562 1 98.06 83 HIS A C 1
ATOM 670 O O . HIS A 1 83 ? 10.461 -30.109 -20.625 1 98.06 83 HIS A O 1
ATOM 676 N N . ARG A 1 84 ? 12.023 -31.438 -19.578 1 98.56 84 ARG A N 1
ATOM 677 C CA . ARG A 1 84 ? 12.234 -30.5 -18.484 1 98.56 84 ARG A CA 1
ATOM 678 C C . ARG A 1 84 ? 13.711 -30.172 -18.312 1 98.56 84 ARG A C 1
ATOM 680 O O . ARG A 1 84 ? 14.547 -31.078 -18.25 1 98.56 84 ARG A O 1
ATOM 687 N N . VAL A 1 85 ? 14 -28.953 -18.266 1 98.5 85 VAL A N 1
ATOM 688 C CA . VAL A 1 85 ? 15.328 -28.484 -17.906 1 98.5 85 VAL A CA 1
ATOM 689 C C . VAL A 1 85 ? 15.234 -27.609 -16.641 1 98.5 85 VAL A C 1
ATOM 691 O O . VAL A 1 85 ? 14.477 -26.641 -16.609 1 98.5 85 VAL A O 1
ATOM 694 N N . SER A 1 86 ? 15.922 -27.984 -15.594 1 98.25 86 SER A N 1
ATOM 695 C CA . SER A 1 86 ? 16.047 -27.172 -14.383 1 98.25 86 SER A CA 1
ATOM 696 C C . SER A 1 86 ? 17.297 -26.312 -14.414 1 98.25 86 SER A C 1
ATOM 698 O O . SER A 1 86 ? 18.422 -26.844 -14.375 1 98.25 86 SER A O 1
ATOM 700 N N . LEU A 1 87 ? 17.109 -25.109 -14.57 1 98.5 87 LEU A N 1
ATOM 701 C CA . LEU A 1 87 ? 18.234 -24.156 -14.578 1 98.5 87 LEU A CA 1
ATOM 702 C C . LEU A 1 87 ? 18.516 -23.641 -13.172 1 98.5 87 LEU A C 1
ATOM 704 O O . LEU A 1 87 ? 17.641 -23.047 -12.539 1 98.5 87 LEU A O 1
ATOM 708 N N . LEU A 1 88 ? 19.703 -23.844 -12.664 1 97.94 88 LEU A N 1
ATOM 709 C CA . LEU A 1 88 ? 20.109 -23.453 -11.312 1 97.94 88 LEU A CA 1
ATOM 710 C C . LEU A 1 88 ? 21.297 -22.5 -11.344 1 97.94 88 LEU A C 1
ATOM 712 O O . LEU A 1 88 ? 21.906 -22.312 -12.398 1 97.94 88 LEU A O 1
ATOM 716 N 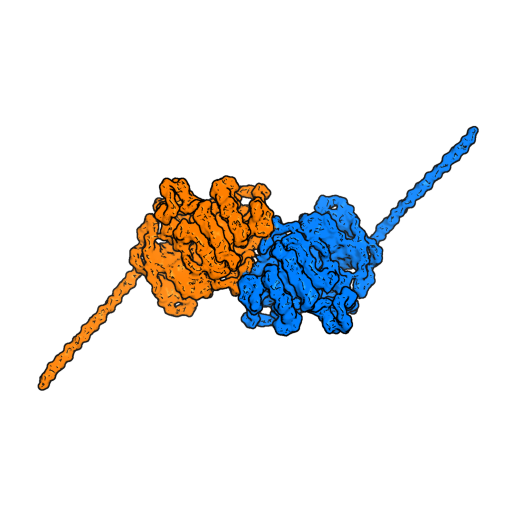N . ASN A 1 89 ? 21.531 -21.875 -10.242 1 97.81 89 ASN A N 1
ATOM 717 C CA . ASN A 1 89 ? 22.688 -21 -10.039 1 97.81 89 ASN A CA 1
ATOM 718 C C . ASN A 1 89 ? 22.703 -19.859 -11.039 1 97.81 89 ASN A C 1
ATOM 720 O O . ASN A 1 89 ? 23.766 -19.484 -11.547 1 97.81 89 ASN A O 1
ATOM 724 N N . LEU A 1 90 ? 21.531 -19.453 -11.445 1 98.5 90 LEU A N 1
ATOM 725 C CA . LEU A 1 90 ? 21.422 -18.281 -12.289 1 98.5 90 LEU A CA 1
ATOM 726 C C . LEU A 1 90 ? 21.656 -17 -11.484 1 98.5 90 LEU A C 1
ATOM 728 O O . LEU A 1 90 ? 21.672 -17.031 -10.25 1 98.5 90 LEU A O 1
ATOM 732 N N . ARG A 1 91 ? 21.922 -15.906 -12.172 1 98.31 91 ARG A N 1
ATOM 733 C CA . ARG A 1 91 ? 22.062 -14.609 -11.531 1 98.31 91 ARG A CA 1
ATOM 734 C C . ARG A 1 91 ? 20.688 -13.992 -11.242 1 98.31 91 ARG A C 1
ATOM 736 O O . ARG A 1 91 ? 19.781 -14.086 -12.07 1 98.31 91 ARG A O 1
ATOM 743 N N . PRO A 1 92 ? 20.578 -13.344 -10.062 1 98.19 92 PRO A N 1
ATOM 744 C CA . PRO A 1 92 ? 19.312 -12.672 -9.781 1 98.19 92 PRO A CA 1
ATOM 745 C C . PRO A 1 92 ? 19.062 -11.484 -10.711 1 98.19 92 PRO A C 1
ATOM 747 O O . PRO A 1 92 ? 20 -10.883 -11.219 1 98.19 92 PRO A O 1
ATOM 750 N N . ASP A 1 93 ? 17.781 -11.242 -10.93 1 97.94 93 ASP A N 1
ATOM 751 C CA . ASP A 1 93 ? 17.344 -10.078 -11.695 1 97.94 93 ASP A CA 1
ATOM 752 C C . ASP A 1 93 ? 18.047 -10.016 -13.055 1 97.94 93 ASP A C 1
ATOM 754 O O . ASP A 1 93 ? 18.594 -8.969 -13.422 1 97.94 93 ASP A O 1
ATOM 758 N N . THR A 1 94 ? 18 -11.086 -13.773 1 98.62 94 THR A N 1
ATOM 759 C CA . THR A 1 94 ? 18.75 -11.203 -15.016 1 98.62 94 THR A CA 1
ATOM 760 C C . THR A 1 94 ? 17.891 -11.844 -16.109 1 98.62 94 THR A C 1
ATOM 762 O O . THR A 1 94 ? 17.188 -12.812 -15.844 1 98.62 94 THR A O 1
ATOM 765 N N . ALA A 1 95 ? 17.969 -11.266 -17.266 1 98.81 95 ALA A N 1
ATOM 766 C CA . ALA A 1 95 ? 17.266 -11.82 -18.422 1 98.81 95 ALA A CA 1
ATOM 767 C C . ALA A 1 95 ? 18.078 -12.914 -19.094 1 98.81 95 ALA A C 1
ATOM 769 O O . ALA A 1 95 ? 19.266 -12.734 -19.375 1 98.81 95 ALA A O 1
ATOM 770 N N . TYR A 1 96 ? 17.484 -14.023 -19.312 1 98.88 96 TYR A N 1
ATOM 771 C CA . TYR A 1 96 ? 18.062 -15.133 -20.047 1 98.88 96 TYR A CA 1
ATOM 772 C C . TYR A 1 96 ? 17.25 -15.453 -21.297 1 98.88 96 TYR A C 1
ATOM 774 O O . TYR A 1 96 ? 16.031 -15.617 -21.234 1 98.88 96 TYR A O 1
ATOM 782 N N . GLU A 1 97 ? 17.922 -15.492 -22.359 1 98.81 97 GLU A N 1
ATOM 783 C CA . GLU A 1 97 ? 17.297 -15.898 -23.625 1 98.81 97 GLU A CA 1
ATOM 784 C C . GLU A 1 97 ? 17.297 -17.422 -23.766 1 98.81 97 GLU A C 1
ATOM 786 O O . GLU A 1 97 ? 18.266 -18.078 -23.391 1 98.81 97 GLU A O 1
ATOM 791 N N . ILE A 1 98 ? 16.25 -17.938 -24.328 1 98.81 98 ILE A N 1
ATOM 792 C CA . ILE A 1 98 ? 16.156 -19.375 -24.562 1 98.81 98 ILE A CA 1
ATOM 793 C C . ILE A 1 98 ? 15.617 -19.641 -25.953 1 98.81 98 ILE A C 1
ATOM 795 O O . ILE A 1 98 ? 14.836 -18.844 -26.484 1 98.81 98 ILE A O 1
ATOM 799 N N . ARG A 1 99 ? 16.031 -20.719 -26.484 1 98.06 99 ARG A N 1
ATOM 800 C CA . ARG A 1 99 ? 15.539 -21.234 -27.75 1 98.06 99 ARG A CA 1
ATOM 801 C C . ARG A 1 99 ? 15.148 -22.703 -27.625 1 98.06 99 ARG A C 1
ATOM 803 O O . ARG A 1 99 ? 15.977 -23.547 -27.266 1 98.06 99 ARG A O 1
ATOM 810 N N . PHE A 1 100 ? 13.914 -22.922 -27.891 1 98.06 100 PHE A N 1
ATOM 811 C CA . PHE A 1 100 ? 13.422 -24.281 -27.844 1 98.06 100 PHE A CA 1
ATOM 812 C C . PHE A 1 100 ? 13.859 -25.062 -29.078 1 98.06 100 PHE A C 1
ATOM 814 O O . PHE A 1 100 ? 14.016 -24.484 -30.156 1 98.06 100 PHE A O 1
ATOM 821 N N . PRO A 1 101 ? 14.031 -26.391 -28.906 1 95.69 101 PRO A N 1
ATOM 822 C CA . PRO A 1 101 ? 14.391 -27.188 -30.094 1 95.69 101 PRO A CA 1
ATOM 823 C C . PRO A 1 101 ? 13.359 -27.078 -31.203 1 95.69 101 PRO A C 1
ATOM 825 O O . PRO A 1 101 ? 12.156 -27.141 -30.953 1 95.69 101 PRO A O 1
ATOM 828 N N . GLY A 1 102 ? 13.867 -26.859 -32.375 1 93.94 102 GLY A N 1
ATOM 829 C CA . GLY A 1 102 ? 12.992 -26.844 -33.531 1 93.94 102 GLY A CA 1
ATOM 830 C C . GLY A 1 102 ? 12.383 -25.469 -33.781 1 93.94 102 GLY A C 1
ATOM 831 O O . GLY A 1 102 ? 11.641 -25.297 -34.75 1 93.94 102 GLY A O 1
ATOM 832 N N . LEU A 1 103 ? 12.633 -24.547 -32.938 1 94 103 LEU A N 1
ATOM 833 C CA . LEU A 1 103 ? 12.125 -23.188 -33.094 1 94 103 LEU A CA 1
ATOM 834 C C . LEU A 1 103 ? 13.258 -22.219 -33.375 1 94 103 LEU A C 1
ATOM 836 O O . LEU A 1 103 ? 14.328 -22.312 -32.781 1 94 103 LEU A O 1
ATOM 840 N N . ASP A 1 104 ? 12.984 -21.297 -34.281 1 93.62 104 ASP A N 1
ATOM 841 C CA . ASP A 1 104 ? 13.945 -20.234 -34.562 1 93.62 104 ASP A CA 1
ATOM 842 C C . ASP A 1 104 ? 13.75 -19.047 -33.594 1 93.62 104 ASP A C 1
ATOM 844 O O . ASP A 1 104 ? 14.688 -18.297 -33.344 1 93.62 104 ASP A O 1
ATOM 848 N N . GLU A 1 105 ? 12.531 -18.969 -33.156 1 95.88 105 GLU A N 1
ATOM 849 C CA . GLU A 1 105 ? 12.18 -17.844 -32.312 1 95.88 105 GLU A CA 1
ATOM 850 C C . GLU A 1 105 ? 12.953 -17.906 -30.984 1 95.88 105 GLU A C 1
ATOM 852 O O . GLU A 1 105 ? 13.148 -18.984 -30.422 1 95.88 105 GLU A O 1
ATOM 857 N N . VAL A 1 106 ? 13.445 -16.766 -30.547 1 97.94 106 VAL A N 1
ATOM 858 C CA . VAL A 1 106 ? 14.125 -16.641 -29.266 1 97.94 106 VAL A CA 1
ATOM 859 C C . VAL A 1 106 ? 13.188 -16 -28.25 1 97.94 106 VAL A C 1
ATOM 861 O O . VAL A 1 106 ? 12.578 -14.961 -28.516 1 97.94 106 VAL A O 1
ATOM 864 N N . TYR A 1 107 ? 12.977 -16.688 -27.156 1 98.56 107 TYR A N 1
ATOM 865 C CA . TYR A 1 107 ? 12.234 -16.172 -26.016 1 98.56 107 TYR A CA 1
ATOM 866 C C . TYR A 1 107 ? 13.18 -15.797 -24.875 1 98.56 107 TYR A C 1
ATOM 868 O O . TYR A 1 107 ? 14.383 -16.031 -24.953 1 98.56 107 TYR A O 1
ATOM 876 N N . TYR A 1 108 ? 12.641 -15.117 -23.859 1 98.75 108 TYR A N 1
ATOM 877 C CA . TYR A 1 108 ? 13.469 -14.945 -22.672 1 98.75 108 TYR A CA 1
ATOM 878 C C . TYR A 1 108 ? 12.617 -14.922 -21.406 1 98.75 108 TYR A C 1
ATOM 880 O O . TYR A 1 108 ? 11.383 -14.891 -21.484 1 98.75 108 TYR A O 1
ATOM 888 N N . PHE A 1 109 ? 13.211 -15.18 -20.328 1 98.88 109 PHE A N 1
ATOM 889 C CA . PHE A 1 109 ? 12.664 -14.969 -19 1 98.88 109 PHE A CA 1
ATOM 890 C C . PHE A 1 109 ? 13.625 -14.164 -18.125 1 98.88 109 PHE A C 1
ATOM 892 O O . PHE A 1 109 ? 14.789 -13.977 -18.5 1 98.88 109 PHE A O 1
ATOM 899 N N . THR A 1 110 ? 13.125 -13.586 -17.109 1 98.75 110 THR A N 1
ATOM 900 C CA . THR A 1 110 ? 13.938 -12.844 -16.156 1 98.75 110 THR A CA 1
ATOM 901 C C . THR A 1 110 ? 13.859 -13.469 -14.773 1 98.75 110 THR A C 1
ATOM 903 O O . THR A 1 110 ? 12.766 -13.758 -14.281 1 98.75 110 THR A O 1
ATOM 906 N N . THR A 1 111 ? 15.039 -13.789 -14.18 1 98.69 111 THR A N 1
ATOM 907 C CA . THR A 1 111 ? 15.047 -14.25 -12.797 1 98.69 111 THR A CA 1
ATOM 908 C C . THR A 1 111 ? 14.602 -13.133 -11.859 1 98.69 111 THR A C 1
ATOM 910 O O . THR A 1 111 ? 14.766 -11.945 -12.164 1 98.69 111 THR A O 1
ATOM 913 N N . MET A 1 112 ? 14.031 -13.531 -10.727 1 98.5 112 MET A N 1
ATOM 914 C CA . MET A 1 112 ? 13.492 -12.562 -9.773 1 98.5 112 MET A CA 1
ATOM 915 C C . MET A 1 112 ? 14.625 -11.828 -9.055 1 98.5 112 MET A C 1
ATOM 917 O O . MET A 1 112 ? 15.742 -12.328 -8.984 1 98.5 112 MET A O 1
ATOM 921 N N . PRO A 1 113 ? 14.352 -10.617 -8.578 1 97.69 113 PRO A N 1
ATOM 922 C CA . PRO A 1 113 ? 15.391 -9.906 -7.832 1 97.69 113 PRO A CA 1
ATOM 923 C C . PRO A 1 113 ? 15.727 -10.578 -6.504 1 97.69 113 PRO A C 1
ATOM 925 O O . PRO A 1 113 ? 14.883 -11.273 -5.93 1 97.69 113 PRO A O 1
ATOM 928 N N . SER A 1 114 ? 16.938 -10.367 -6.004 1 96.12 114 SER A N 1
ATOM 929 C CA . SER A 1 114 ? 17.359 -10.961 -4.738 1 96.12 114 SER A CA 1
ATOM 930 C C . SER A 1 114 ? 16.672 -10.289 -3.557 1 96.12 114 SER A C 1
ATOM 932 O O . SER A 1 114 ? 16.609 -10.859 -2.467 1 96.12 114 SER A O 1
ATOM 934 N N . ASN A 1 115 ? 16.281 -9.078 -3.75 1 95.12 115 ASN A N 1
ATOM 935 C CA . ASN A 1 115 ? 15.578 -8.258 -2.764 1 95.12 115 ASN A CA 1
ATOM 936 C C . ASN A 1 115 ? 14.703 -7.203 -3.432 1 95.12 115 ASN A C 1
ATOM 938 O O . ASN A 1 115 ? 14.727 -7.051 -4.656 1 95.12 115 ASN A O 1
ATOM 942 N N . LEU A 1 116 ? 13.945 -6.531 -2.625 1 95.56 116 LEU A N 1
ATOM 943 C CA . LEU A 1 116 ? 13.047 -5.508 -3.15 1 95.56 116 LEU A CA 1
ATOM 944 C C . LEU A 1 116 ? 13.586 -4.109 -2.854 1 95.56 116 LEU A C 1
ATOM 946 O O . LEU A 1 116 ? 12.812 -3.158 -2.721 1 95.56 116 LEU A O 1
ATOM 950 N N . ASN A 1 117 ? 14.836 -3.934 -2.703 1 93.69 117 ASN A N 1
ATOM 951 C CA . ASN A 1 117 ? 15.438 -2.635 -2.412 1 93.69 117 ASN A CA 1
ATOM 952 C C . ASN A 1 117 ? 15.359 -1.697 -3.613 1 93.69 117 ASN A C 1
ATOM 954 O O . ASN A 1 117 ? 15.102 -0.502 -3.457 1 93.69 117 ASN A O 1
ATOM 958 N N . GLU A 1 118 ? 15.477 -2.34 -4.836 1 90.5 118 GLU A N 1
ATOM 959 C CA . GLU A 1 118 ? 15.648 -1.495 -6.016 1 90.5 118 GLU A CA 1
ATOM 960 C C . GLU A 1 118 ? 14.43 -1.586 -6.934 1 90.5 118 GLU A C 1
ATOM 962 O O . GLU A 1 118 ? 14.164 -0.67 -7.715 1 90.5 118 GLU A O 1
ATOM 967 N N . LYS A 1 119 ? 13.781 -2.668 -6.812 1 90.31 119 LYS A N 1
ATOM 968 C CA . LYS A 1 119 ? 12.703 -2.93 -7.758 1 90.31 119 LYS A CA 1
ATOM 969 C C . LYS A 1 119 ? 11.445 -3.41 -7.035 1 90.31 119 LYS A C 1
ATOM 971 O O . LYS A 1 119 ? 11.523 -3.943 -5.926 1 90.31 119 LYS A O 1
ATOM 976 N N . SER A 1 120 ? 10.297 -3.137 -7.691 1 95.44 120 SER A N 1
ATOM 977 C CA . SER A 1 120 ? 9.039 -3.729 -7.242 1 95.44 120 SER A CA 1
ATOM 978 C C . SER A 1 120 ? 8.773 -5.062 -7.934 1 95.44 120 SER A C 1
ATOM 980 O O . SER A 1 120 ? 9.43 -5.391 -8.922 1 95.44 120 SER A O 1
ATOM 982 N N . LEU A 1 121 ? 7.992 -5.879 -7.359 1 97.69 121 LEU A N 1
ATOM 983 C CA . LEU A 1 121 ? 7.551 -7.148 -7.926 1 97.69 121 LEU A CA 1
ATOM 984 C C . LEU A 1 121 ? 6.066 -7.109 -8.258 1 97.69 121 LEU A C 1
ATOM 986 O O . LEU A 1 121 ? 5.254 -6.656 -7.449 1 97.69 121 LEU A O 1
ATOM 990 N N . LYS A 1 122 ? 5.672 -7.535 -9.492 1 97.81 122 LYS A N 1
ATOM 991 C CA . LYS A 1 122 ? 4.285 -7.559 -9.945 1 97.81 122 LYS A CA 1
ATOM 992 C C . LYS A 1 122 ? 3.816 -8.992 -10.203 1 97.81 122 LYS A C 1
ATOM 994 O O . LYS A 1 122 ? 4.422 -9.711 -10.992 1 97.81 122 LYS A O 1
ATOM 999 N N . ILE A 1 123 ? 2.75 -9.328 -9.562 1 98.75 123 ILE A N 1
ATOM 1000 C CA . ILE A 1 123 ? 2.227 -10.68 -9.672 1 98.75 123 ILE A CA 1
ATOM 1001 C C . ILE A 1 123 ? 0.786 -10.641 -10.172 1 98.75 123 ILE A C 1
ATOM 1003 O O . ILE A 1 123 ? -0.057 -9.938 -9.609 1 98.75 123 ILE A O 1
ATOM 1007 N N . ALA A 1 124 ? 0.484 -11.297 -11.273 1 98.81 124 ALA A N 1
ATOM 1008 C CA . ALA A 1 124 ? -0.903 -11.492 -11.688 1 98.81 124 ALA A CA 1
ATOM 1009 C C . ALA A 1 124 ? -1.482 -12.766 -11.07 1 98.81 124 ALA A C 1
ATOM 1011 O O . ALA A 1 124 ? -0.951 -13.859 -11.273 1 98.81 124 ALA A O 1
ATOM 1012 N N . ILE A 1 125 ? -2.566 -12.633 -10.344 1 98.81 125 ILE A N 1
ATOM 1013 C CA . ILE A 1 125 ? -3.088 -13.766 -9.594 1 98.81 125 ILE A CA 1
ATOM 1014 C C . ILE A 1 125 ? -4.574 -13.945 -9.898 1 98.81 125 ILE A C 1
ATOM 1016 O O . ILE A 1 125 ? -5.32 -12.969 -9.984 1 98.81 125 ILE A O 1
ATOM 1020 N N . GLY A 1 126 ? -5.004 -15.148 -10.078 1 98.5 126 GLY A N 1
ATOM 1021 C CA . GLY A 1 126 ? -6.387 -15.57 -10.234 1 98.5 126 GLY A CA 1
ATOM 1022 C C . GLY A 1 126 ? -6.551 -17.078 -10.258 1 98.5 126 GLY A C 1
ATOM 1023 O O . GLY A 1 126 ? -5.652 -17.812 -9.844 1 98.5 126 GLY A O 1
ATOM 1024 N N . GLY A 1 127 ? -7.672 -17.547 -10.539 1 98.56 127 GLY A N 1
ATOM 1025 C CA . GLY A 1 127 ? -8 -18.953 -10.656 1 98.56 127 GLY A CA 1
ATOM 1026 C C . GLY A 1 127 ? -9.203 -19.219 -11.539 1 98.56 127 GLY A C 1
ATOM 1027 O O . GLY A 1 127 ? -9.734 -18.297 -12.164 1 98.56 127 GLY A O 1
ATOM 1028 N N . ASP A 1 128 ? -9.516 -20.516 -11.664 1 98.81 128 ASP A N 1
ATOM 1029 C CA . ASP A 1 128 ? -10.617 -20.875 -12.547 1 98.81 128 ASP A CA 1
ATOM 1030 C C . ASP A 1 128 ? -10.414 -20.312 -13.953 1 98.81 128 ASP A C 1
ATOM 1032 O O . ASP A 1 128 ? -11.141 -19.406 -14.375 1 98.81 128 ASP A O 1
ATOM 1036 N N . ALA A 1 129 ? -9.531 -20.938 -14.602 1 98.5 129 ALA A N 1
ATOM 1037 C CA . ALA A 1 129 ? -8.836 -20.266 -15.688 1 98.5 129 ALA A CA 1
ATOM 1038 C C . ALA A 1 129 ? -9.523 -20.531 -17.031 1 98.5 129 ALA A C 1
ATOM 1040 O O . ALA A 1 129 ? -9.5 -19.672 -17.922 1 98.5 129 ALA A O 1
ATOM 1041 N N . MET A 1 130 ? -10.18 -21.797 -17.188 1 98.19 130 MET A N 1
ATOM 1042 C CA . MET A 1 130 ? -10.531 -22.047 -18.578 1 98.19 130 MET A CA 1
ATOM 1043 C C . MET A 1 130 ? -11.773 -22.922 -18.688 1 98.19 130 MET A C 1
ATOM 1045 O O . MET A 1 130 ? -11.664 -24.141 -18.797 1 98.19 130 MET A O 1
ATOM 1049 N N . HIS A 1 131 ? -12.922 -22.312 -18.797 1 97.38 131 HIS A N 1
ATOM 1050 C CA . HIS A 1 131 ? -14.086 -22.984 -19.359 1 97.38 131 HIS A CA 1
ATOM 1051 C C . HIS A 1 131 ? -13.977 -23.094 -20.875 1 97.38 131 HIS A C 1
ATOM 1053 O O . HIS A 1 131 ? -14.289 -24.141 -21.453 1 97.38 131 HIS A O 1
ATOM 1059 N N . ARG A 1 132 ? -13.5 -21.953 -21.422 1 98 132 ARG A N 1
ATOM 1060 C CA . ARG A 1 132 ? -13.281 -21.844 -22.859 1 98 132 ARG A CA 1
ATOM 1061 C C . ARG A 1 132 ? -11.906 -21.266 -23.156 1 98 132 ARG A C 1
ATOM 1063 O O . ARG A 1 132 ? -11.445 -20.344 -22.469 1 98 132 ARG A O 1
ATOM 1070 N N . LYS A 1 133 ? -11.367 -21.859 -24.172 1 98.12 133 LYS A N 1
ATOM 1071 C CA . LYS A 1 133 ? -10.031 -21.438 -24.594 1 98.12 133 LYS A CA 1
ATOM 1072 C C . LYS A 1 133 ? -10.008 -19.938 -24.906 1 98.12 133 LYS A C 1
ATOM 1074 O O . LYS A 1 133 ? -9.094 -19.234 -24.5 1 98.12 133 LYS A O 1
ATOM 1079 N N . GLU A 1 134 ? -11.047 -19.406 -25.516 1 98.25 134 GLU A N 1
ATOM 1080 C CA . GLU A 1 134 ? -11.133 -18.016 -25.938 1 98.25 134 GLU A CA 1
ATOM 1081 C C . GLU A 1 134 ? -11.172 -17.078 -24.734 1 98.25 134 GLU A C 1
ATOM 1083 O O . GLU A 1 134 ? -10.594 -15.992 -24.766 1 98.25 134 GLU A O 1
ATOM 1088 N N . TRP A 1 135 ? -11.883 -17.469 -23.719 1 98.69 135 TRP A N 1
ATOM 1089 C CA . TRP A 1 135 ? -12 -16.625 -22.531 1 98.69 135 TRP A CA 1
ATOM 1090 C C . TRP A 1 135 ? -10.672 -16.578 -21.781 1 98.69 135 TRP A C 1
ATOM 1092 O O . TRP A 1 135 ? -10.242 -15.5 -21.344 1 98.69 135 TRP A O 1
ATOM 1102 N N . PHE A 1 136 ? -10.062 -17.719 -21.656 1 98.69 136 PHE A N 1
ATOM 1103 C CA . PHE A 1 136 ? -8.75 -17.797 -21.031 1 98.69 136 PHE A CA 1
ATOM 1104 C C . PHE A 1 136 ? -7.746 -16.906 -21.766 1 98.69 136 PHE A C 1
ATOM 1106 O O . PHE A 1 136 ? -7.062 -16.094 -21.156 1 98.69 136 PHE A O 1
ATOM 1113 N N . GLU A 1 137 ? -7.691 -16.984 -23.062 1 98.81 137 GLU A N 1
ATOM 1114 C CA . GLU A 1 137 ? -6.738 -16.234 -23.875 1 98.81 137 GLU A CA 1
ATOM 1115 C C . GLU A 1 137 ? -7.016 -14.734 -23.828 1 98.81 137 GLU A C 1
ATOM 1117 O O . GLU A 1 137 ? -6.09 -13.93 -23.859 1 98.81 137 GLU A O 1
ATOM 1122 N N . LYS A 1 138 ? -8.25 -14.383 -23.734 1 98.69 138 LYS A N 1
ATOM 1123 C CA . LYS A 1 138 ? -8.602 -12.969 -23.641 1 98.69 138 LYS A CA 1
ATOM 1124 C C . LYS A 1 138 ? -8.047 -12.352 -22.359 1 98.69 138 LYS A C 1
ATOM 1126 O O . LYS A 1 138 ? -7.383 -11.312 -22.406 1 98.69 138 LYS A O 1
ATOM 1131 N N . THR A 1 139 ? -8.297 -12.961 -21.266 1 98.75 139 THR A N 1
ATOM 1132 C CA . THR A 1 139 ? -7.777 -12.477 -19.984 1 98.75 139 THR A CA 1
ATOM 1133 C C . THR A 1 139 ? -6.25 -12.492 -19.984 1 98.75 139 THR A C 1
ATOM 1135 O O . THR A 1 139 ? -5.613 -11.547 -19.516 1 98.75 139 THR A O 1
ATOM 1138 N N . ASN A 1 140 ? -5.676 -13.562 -20.547 1 98.81 140 ASN A N 1
ATOM 1139 C CA . ASN A 1 140 ? -4.223 -13.664 -20.625 1 98.81 140 ASN A CA 1
ATOM 1140 C C . ASN A 1 140 ? -3.611 -12.469 -21.359 1 98.81 140 ASN A C 1
ATOM 1142 O O . ASN A 1 140 ? -2.57 -11.953 -20.938 1 98.81 140 ASN A O 1
ATOM 1146 N N . ARG A 1 141 ? -4.207 -12.039 -22.391 1 98.5 141 ARG A N 1
ATOM 1147 C CA . ARG A 1 141 ? -3.668 -10.938 -23.188 1 98.5 141 ARG A CA 1
ATOM 1148 C C . ARG A 1 141 ? -3.676 -9.633 -22.391 1 98.5 141 ARG A C 1
ATOM 1150 O O . ARG A 1 141 ? -2.758 -8.82 -22.516 1 98.5 141 ARG A O 1
ATOM 1157 N N . VAL A 1 142 ? -4.711 -9.453 -21.578 1 98.06 142 VAL A N 1
ATOM 1158 C CA . VAL A 1 142 ? -4.727 -8.289 -20.688 1 98.06 142 VAL A CA 1
ATOM 1159 C C . VAL A 1 142 ? -3.607 -8.406 -19.656 1 98.06 142 VAL A C 1
ATOM 1161 O O . VAL A 1 142 ? -2.908 -7.43 -19.375 1 98.06 142 VAL A O 1
ATOM 1164 N N . VAL A 1 143 ? -3.408 -9.594 -19.141 1 98.44 143 VAL A N 1
ATOM 1165 C CA . VAL A 1 143 ? -2.35 -9.836 -18.172 1 98.44 143 VAL A CA 1
ATOM 1166 C C . VAL A 1 143 ? -0.993 -9.5 -18.781 1 98.44 143 VAL A C 1
ATOM 1168 O O . VAL A 1 143 ? -0.197 -8.773 -18.188 1 98.44 143 VAL A O 1
ATOM 1171 N N . SER A 1 144 ? -0.735 -10 -19.969 1 98.06 144 SER A N 1
ATOM 1172 C CA . SER A 1 144 ? 0.558 -9.797 -20.609 1 98.06 144 SER A CA 1
ATOM 1173 C C . SER A 1 144 ? 0.81 -8.32 -20.891 1 98.06 144 SER A C 1
ATOM 1175 O O . SER A 1 144 ? 1.953 -7.863 -20.859 1 98.06 144 SER A O 1
ATOM 1177 N N . PHE A 1 145 ? -0.229 -7.602 -21.094 1 95.62 145 PHE A N 1
ATOM 1178 C CA . PHE A 1 145 ? -0.126 -6.168 -21.328 1 95.62 145 PHE A CA 1
ATOM 1179 C C . PHE A 1 145 ? 0.447 -5.457 -20.109 1 95.62 145 PHE A C 1
ATOM 1181 O O . PHE A 1 145 ? 1.229 -4.512 -20.234 1 95.62 145 PHE A O 1
ATOM 1188 N N . PHE A 1 146 ? 0.11 -5.91 -18.953 1 95.94 146 PHE A N 1
ATOM 1189 C CA . PHE A 1 146 ? 0.581 -5.293 -17.719 1 95.94 146 PHE A CA 1
ATOM 1190 C C . PHE A 1 146 ? 1.995 -5.75 -17.391 1 95.94 146 PHE A C 1
ATOM 1192 O O . PHE A 1 146 ? 2.615 -5.242 -16.453 1 95.94 146 PHE A O 1
ATOM 1199 N N . GLU A 1 147 ? 2.486 -6.754 -18.047 1 96.69 147 GLU A N 1
ATOM 1200 C CA . GLU A 1 147 ? 3.85 -7.266 -17.953 1 96.69 147 GLU A CA 1
ATOM 1201 C C . GLU A 1 147 ? 4.211 -7.625 -16.516 1 96.69 147 GLU A C 1
ATOM 1203 O O . GLU A 1 147 ? 5.246 -7.188 -16 1 96.69 147 GLU A O 1
ATOM 1208 N N . PRO A 1 148 ? 3.393 -8.438 -15.867 1 98.19 148 PRO A N 1
ATOM 1209 C CA . PRO A 1 148 ? 3.791 -8.906 -14.539 1 98.19 148 PRO A CA 1
ATOM 1210 C C . PRO A 1 148 ? 5.074 -9.734 -14.562 1 98.19 148 PRO A C 1
ATOM 1212 O O . PRO A 1 148 ? 5.531 -10.141 -15.633 1 98.19 148 PRO A O 1
ATOM 1215 N N . ASP A 1 149 ? 5.637 -9.906 -13.375 1 98.5 149 ASP A N 1
ATOM 1216 C CA . ASP A 1 149 ? 6.836 -10.734 -13.258 1 98.5 149 ASP A CA 1
ATOM 1217 C C . ASP A 1 149 ? 6.484 -12.219 -13.367 1 98.5 149 ASP A C 1
ATOM 1219 O O . ASP A 1 149 ? 7.27 -13.008 -13.898 1 98.5 149 ASP A O 1
ATOM 1223 N N . PHE A 1 150 ? 5.324 -12.578 -12.828 1 98.75 150 PHE A N 1
ATOM 1224 C CA . PHE A 1 150 ? 4.848 -13.945 -13.023 1 98.75 150 PHE A CA 1
ATOM 1225 C C . PHE A 1 150 ? 3.354 -14.039 -12.742 1 98.75 150 PHE A C 1
ATOM 1227 O O . PHE A 1 150 ? 2.719 -13.047 -12.383 1 98.75 150 PHE A O 1
ATOM 1234 N N . VAL A 1 151 ? 2.789 -15.234 -12.977 1 98.88 151 VAL A N 1
ATOM 1235 C CA . VAL A 1 151 ? 1.353 -15.484 -12.906 1 98.88 151 VAL A CA 1
ATOM 1236 C C . VAL A 1 151 ? 1.073 -16.625 -11.93 1 98.88 151 VAL A C 1
ATOM 1238 O O . VAL A 1 151 ? 1.849 -17.578 -11.844 1 98.88 151 VAL A O 1
ATOM 1241 N N . ILE A 1 152 ? -0.038 -16.516 -11.219 1 98.88 152 ILE A N 1
ATOM 1242 C CA . ILE A 1 152 ? -0.493 -17.609 -10.352 1 98.88 152 ILE A CA 1
ATOM 1243 C C . ILE A 1 152 ? -1.929 -17.984 -10.711 1 98.88 152 ILE A C 1
ATOM 1245 O O . ILE A 1 152 ? -2.811 -17.125 -10.758 1 98.88 152 ILE A O 1
ATOM 1249 N N . ILE A 1 153 ? -2.139 -19.188 -11 1 98.81 153 ILE A N 1
ATOM 1250 C CA . ILE A 1 153 ? -3.473 -19.766 -11.156 1 98.81 153 ILE A CA 1
ATOM 1251 C C . ILE A 1 153 ? -3.834 -20.578 -9.914 1 98.81 153 ILE A C 1
ATOM 1253 O O . ILE A 1 153 ? -3.283 -21.656 -9.695 1 98.81 153 ILE A O 1
ATOM 1257 N N . GLY A 1 154 ? -4.812 -20.094 -9.172 1 98.62 154 GLY A N 1
ATOM 1258 C CA . GLY A 1 154 ? -5.102 -20.609 -7.84 1 98.62 154 GLY A CA 1
ATOM 1259 C C . GLY A 1 154 ? -6.004 -21.828 -7.859 1 98.62 154 GLY A C 1
ATOM 1260 O O . GLY A 1 154 ? -6.738 -22.078 -6.898 1 98.62 154 GLY A O 1
ATOM 1261 N N . GLY A 1 155 ? -6.02 -22.578 -8.961 1 98.62 155 GLY A N 1
ATOM 1262 C CA . GLY A 1 155 ? -6.801 -23.797 -9.078 1 98.62 155 GLY A CA 1
ATOM 1263 C C . GLY A 1 155 ? -7.824 -23.75 -10.195 1 98.62 155 GLY A C 1
ATOM 1264 O O . GLY A 1 155 ? -8.219 -22.656 -10.633 1 98.62 155 GLY A O 1
ATOM 1265 N N . ASP A 1 156 ? -8.195 -24.938 -10.641 1 98.81 156 ASP A N 1
ATOM 1266 C CA . ASP A 1 156 ? -9.109 -25.125 -11.766 1 98.81 156 ASP A CA 1
ATOM 1267 C C . ASP A 1 156 ? -8.531 -24.516 -13.047 1 98.81 156 ASP A C 1
ATOM 1269 O O . ASP A 1 156 ? -9.148 -23.625 -13.641 1 98.81 156 ASP A O 1
ATOM 1273 N N . MET A 1 157 ? -7.449 -25.125 -13.453 1 98.06 157 MET A N 1
ATOM 1274 C CA . MET A 1 157 ? -6.695 -24.547 -14.57 1 98.06 157 MET A CA 1
ATOM 1275 C C . MET A 1 157 ? -7.359 -24.875 -15.898 1 98.06 157 MET A C 1
ATOM 1277 O O . MET A 1 157 ? -7.672 -23.984 -16.688 1 98.06 157 MET A O 1
ATOM 1281 N N . ALA A 1 158 ? -7.742 -26.219 -16.094 1 98.56 158 ALA A N 1
ATOM 1282 C CA . ALA A 1 158 ? -8.195 -26.609 -17.422 1 98.56 158 ALA A CA 1
ATOM 1283 C C . ALA A 1 158 ? -9.562 -27.297 -17.359 1 98.56 158 ALA A C 1
ATOM 1285 O O . ALA A 1 158 ? -10.141 -27.656 -18.391 1 98.56 158 ALA A O 1
ATOM 1286 N N . TYR A 1 159 ? -10.031 -27.594 -16.172 1 98.62 159 TYR A N 1
ATOM 1287 C CA . TYR A 1 159 ? -11.305 -28.281 -15.953 1 98.62 159 TYR A CA 1
ATOM 1288 C C . TYR A 1 159 ? -11.289 -29.672 -16.562 1 98.62 159 TYR A C 1
ATOM 1290 O O . TYR A 1 159 ? -12.273 -30.094 -17.172 1 98.62 159 TYR A O 1
ATOM 1298 N N . GLU A 1 160 ? -10.219 -30.359 -16.422 1 98.5 160 GLU A N 1
ATOM 1299 C CA . GLU A 1 160 ? -10.031 -31.672 -17.016 1 98.5 160 GLU A CA 1
ATOM 1300 C C . GLU A 1 160 ? -10.492 -32.781 -16.078 1 98.5 160 GLU A C 1
ATOM 1302 O O . GLU A 1 160 ? -10.664 -33.938 -16.5 1 98.5 160 GLU A O 1
ATOM 1307 N N . ASN A 1 161 ? -10.648 -32.531 -14.805 1 98.5 161 ASN A N 1
ATOM 1308 C CA . ASN A 1 161 ? -11.227 -33.406 -13.789 1 98.5 161 ASN A CA 1
ATOM 1309 C C . ASN A 1 161 ? -10.414 -34.688 -13.625 1 98.5 161 ASN A C 1
ATOM 1311 O O . ASN A 1 161 ? -10.961 -35.719 -13.266 1 98.5 161 ASN A O 1
ATOM 1315 N N . GLY A 1 162 ? -9.156 -34.656 -14.016 1 98 162 GLY A N 1
ATOM 1316 C CA . GLY A 1 162 ? -8.273 -35.812 -13.867 1 98 162 GLY A CA 1
ATOM 1317 C C . GLY A 1 162 ? -8.594 -36.938 -14.836 1 98 162 GLY A C 1
ATOM 1318 O O . GLY A 1 162 ? -8.117 -38.062 -14.672 1 98 162 GLY A O 1
ATOM 1319 N N . LEU A 1 163 ? -9.383 -36.656 -15.883 1 98.5 163 LEU A N 1
ATOM 1320 C CA . LEU A 1 163 ? -9.898 -37.719 -16.734 1 98.5 163 LEU A CA 1
ATOM 1321 C C . LEU A 1 163 ? -9.133 -37.781 -18.062 1 98.5 163 LEU A C 1
ATOM 1323 O O . LEU A 1 163 ? -8.906 -36.75 -18.688 1 98.5 163 LEU A O 1
ATOM 1327 N N . ALA A 1 164 ? -8.805 -38.969 -18.531 1 98.25 164 ALA A N 1
ATOM 1328 C CA . ALA A 1 164 ? -8.086 -39.156 -19.797 1 98.25 164 ALA A CA 1
ATOM 1329 C C . ALA A 1 164 ? -8.859 -38.594 -20.969 1 98.25 164 ALA A C 1
ATOM 1331 O O . ALA A 1 164 ? -8.273 -38.031 -21.906 1 98.25 164 ALA A O 1
ATOM 1332 N N . ASP A 1 165 ? -10.156 -38.719 -20.906 1 98.19 165 ASP A N 1
ATOM 1333 C CA . ASP A 1 165 ? -11.008 -38.281 -22 1 98.19 165 ASP A CA 1
ATOM 1334 C C . ASP A 1 165 ? -10.945 -36.75 -22.172 1 98.19 165 ASP A C 1
ATOM 1336 O O . ASP A 1 165 ? -11.375 -36.219 -23.188 1 98.19 165 ASP A O 1
ATOM 1340 N N . ASN A 1 166 ? -10.422 -36.094 -21.156 1 98.44 166 ASN A N 1
ATOM 1341 C CA . ASN A 1 166 ? -10.391 -34.625 -21.188 1 98.44 166 ASN A CA 1
ATOM 1342 C C . ASN A 1 166 ? -9 -34.094 -21.516 1 98.44 166 ASN A C 1
ATOM 1344 O O . ASN A 1 166 ? -8.68 -32.938 -21.219 1 98.44 166 ASN A O 1
ATOM 1348 N N . ILE A 1 167 ? -8.141 -34.844 -22.109 1 98.31 167 ILE A N 1
ATOM 1349 C CA . ILE A 1 167 ? -6.746 -34.5 -22.375 1 98.31 167 ILE A CA 1
ATOM 1350 C C . ILE A 1 167 ? -6.676 -33.281 -23.266 1 98.31 167 ILE A C 1
ATOM 1352 O O . ILE A 1 167 ? -5.754 -32.469 -23.156 1 98.31 167 ILE A O 1
ATOM 1356 N N . GLN A 1 168 ? -7.629 -33.125 -24.172 1 98.31 168 GLN A N 1
ATOM 1357 C CA . GLN A 1 168 ? -7.621 -31.969 -25.062 1 98.31 168 GLN A CA 1
ATOM 1358 C C . GLN A 1 168 ? -7.641 -30.656 -24.281 1 98.31 168 GLN A C 1
ATOM 1360 O O . GLN A 1 168 ? -7.039 -29.672 -24.719 1 98.31 168 GLN A O 1
ATOM 1365 N N . ARG A 1 169 ? -8.32 -30.609 -23.172 1 98.75 169 ARG A N 1
ATOM 1366 C CA . ARG A 1 169 ? -8.359 -29.406 -22.344 1 98.75 169 ARG A CA 1
ATOM 1367 C C . ARG A 1 169 ? -6.973 -29.047 -21.812 1 98.75 169 ARG A C 1
ATOM 1369 O O . ARG A 1 169 ? -6.617 -27.875 -21.734 1 98.75 169 ARG A O 1
ATOM 1376 N N . ILE A 1 170 ? -6.223 -30.031 -21.5 1 98.75 170 ILE A N 1
ATOM 1377 C CA . ILE A 1 170 ? -4.859 -29.828 -21.016 1 98.75 170 ILE A CA 1
ATOM 1378 C C . ILE A 1 170 ? -3.998 -29.266 -22.141 1 98.75 170 ILE A C 1
ATOM 1380 O O . ILE A 1 170 ? -3.273 -28.281 -21.953 1 98.75 170 ILE A O 1
ATOM 1384 N N . TYR A 1 171 ? -4.148 -29.875 -23.344 1 98.62 171 TYR A N 1
ATOM 1385 C CA . TYR A 1 171 ? -3.432 -29.359 -24.5 1 98.62 171 TYR A CA 1
ATOM 1386 C C . TYR A 1 171 ? -3.779 -27.906 -24.75 1 98.62 171 TYR A C 1
ATOM 1388 O O . TYR A 1 171 ? -2.891 -27.078 -24.953 1 98.62 171 TYR A O 1
ATOM 1396 N N . ASP A 1 172 ? -5.059 -27.594 -24.656 1 98.75 172 ASP A N 1
ATOM 1397 C CA . ASP A 1 172 ? -5.539 -26.25 -24.906 1 98.75 172 ASP A CA 1
ATOM 1398 C C . ASP A 1 172 ? -4.969 -25.25 -23.906 1 98.75 172 ASP A C 1
ATOM 1400 O O . ASP A 1 172 ? -4.59 -24.141 -24.266 1 98.75 172 ASP A O 1
ATOM 1404 N N . TRP A 1 173 ? -4.934 -25.641 -22.656 1 98.75 173 TRP A N 1
ATOM 1405 C CA . TRP A 1 173 ? -4.441 -24.75 -21.609 1 98.75 173 TRP A CA 1
ATOM 1406 C C . TRP A 1 173 ? -2.98 -24.375 -21.844 1 98.75 173 TRP A C 1
ATOM 1408 O O . TRP A 1 173 ? -2.615 -23.203 -21.812 1 98.75 173 TRP A O 1
ATOM 1418 N N . PHE A 1 174 ? -2.148 -25.359 -22.125 1 98.75 174 PHE A N 1
ATOM 1419 C CA . PHE A 1 174 ? -0.726 -25.109 -22.328 1 98.75 174 PHE A CA 1
ATOM 1420 C C . PHE A 1 174 ? -0.488 -24.344 -23.625 1 98.75 174 PHE A C 1
ATOM 1422 O O . PHE A 1 174 ? 0.407 -23.5 -23.688 1 98.75 174 PHE A O 1
ATOM 1429 N N . GLU A 1 175 ? -1.241 -24.672 -24.641 1 98.44 175 GLU A N 1
ATOM 1430 C CA . GLU A 1 175 ? -1.146 -23.906 -25.875 1 98.44 175 GLU A CA 1
ATOM 1431 C C . GLU A 1 175 ? -1.494 -22.438 -25.656 1 98.44 175 GLU A C 1
ATOM 1433 O O . GLU A 1 175 ? -0.789 -21.547 -26.141 1 98.44 175 GLU A O 1
ATOM 1438 N N . SER A 1 176 ? -2.588 -22.234 -24.953 1 98.75 176 SER A N 1
ATOM 1439 C CA . SER A 1 176 ? -3.002 -20.875 -24.656 1 98.75 176 SER A CA 1
ATOM 1440 C C . SER A 1 176 ? -1.944 -20.141 -23.828 1 98.75 176 SER A C 1
ATOM 1442 O O . SER A 1 176 ? -1.653 -18.969 -24.094 1 98.75 176 SER A O 1
ATOM 1444 N N . TYR A 1 177 ? -1.417 -20.828 -22.828 1 98.5 177 TYR A N 1
ATOM 1445 C CA . TYR A 1 177 ? -0.311 -20.266 -22.062 1 98.5 177 TYR A CA 1
ATOM 1446 C C . TYR A 1 177 ? 0.828 -19.844 -22.984 1 98.5 177 TYR A C 1
ATOM 1448 O O . TYR A 1 177 ? 1.269 -18.688 -22.953 1 98.5 177 TYR A O 1
ATOM 1456 N N . SER A 1 178 ? 1.262 -20.656 -23.875 1 97.94 178 SER A N 1
ATOM 1457 C CA . SER A 1 178 ? 2.406 -20.438 -24.75 1 97.94 178 SER A CA 1
ATOM 1458 C C . SER A 1 178 ? 2.145 -19.297 -25.719 1 97.94 178 SER A C 1
ATOM 1460 O O . SER A 1 178 ? 3.07 -18.578 -26.125 1 97.94 178 SER A O 1
ATOM 1462 N N . ASN A 1 179 ? 0.918 -19.109 -25.984 1 97.31 179 ASN A N 1
ATOM 1463 C CA . ASN A 1 179 ? 0.564 -18.141 -27.016 1 97.31 179 ASN A CA 1
ATOM 1464 C C . ASN A 1 179 ? 0.297 -16.766 -26.422 1 97.31 179 ASN A C 1
ATOM 1466 O O . ASN A 1 179 ? 0.443 -15.75 -27.094 1 97.31 179 ASN A O 1
ATOM 1470 N N . THR A 1 180 ? -0.124 -16.766 -25.156 1 98.62 180 THR A N 1
ATOM 1471 C CA . THR A 1 180 ? -0.723 -15.508 -24.734 1 98.62 180 THR A CA 1
ATOM 1472 C C . THR A 1 180 ? -0.065 -14.992 -23.453 1 98.62 180 THR A C 1
ATOM 1474 O O . THR A 1 180 ? -0.198 -13.812 -23.109 1 98.62 180 THR A O 1
ATOM 1477 N N . LEU A 1 181 ? 0.604 -15.789 -22.688 1 98.62 181 LEU A N 1
ATOM 1478 C CA . LEU A 1 181 ? 1.286 -15.312 -21.484 1 98.62 181 LEU A CA 1
ATOM 1479 C C . LEU A 1 181 ? 2.764 -15.062 -21.766 1 98.62 181 LEU A C 1
ATOM 1481 O O . LEU A 1 181 ? 3.631 -15.578 -21.047 1 98.62 181 LEU A O 1
ATOM 1485 N N . ILE A 1 182 ? 2.959 -14.352 -22.812 1 98 182 ILE A N 1
ATOM 1486 C CA . ILE A 1 182 ? 4.215 -13.836 -23.344 1 98 182 ILE A CA 1
ATOM 1487 C C . ILE A 1 182 ? 4.078 -12.352 -23.656 1 98 182 ILE A C 1
ATOM 1489 O O . ILE A 1 182 ? 3.082 -11.914 -24.234 1 98 182 ILE A O 1
ATOM 1493 N N . THR A 1 183 ? 5.027 -11.57 -23.141 1 97.69 183 THR A N 1
ATOM 1494 C CA . THR A 1 183 ? 4.961 -10.141 -23.406 1 97.69 183 THR A CA 1
ATOM 1495 C C . THR A 1 183 ? 5.277 -9.852 -24.875 1 97.69 183 THR A C 1
ATOM 1497 O O . THR A 1 183 ? 5.699 -10.75 -25.609 1 97.69 183 THR A O 1
ATOM 1500 N N . ALA A 1 184 ? 5.098 -8.609 -25.328 1 95.88 184 ALA A N 1
ATOM 1501 C CA . ALA A 1 184 ? 5.293 -8.211 -26.719 1 95.88 184 ALA A CA 1
ATOM 1502 C C . ALA A 1 184 ? 6.734 -8.438 -27.156 1 95.88 184 ALA A C 1
ATOM 1504 O O . ALA A 1 184 ? 6.996 -8.75 -28.328 1 95.88 184 ALA A O 1
ATOM 1505 N N . ASP A 1 185 ? 7.648 -8.352 -26.25 1 97 185 ASP A N 1
ATOM 1506 C CA . ASP A 1 185 ? 9.062 -8.516 -26.578 1 97 185 ASP A CA 1
ATOM 1507 C C . ASP A 1 185 ? 9.523 -9.938 -26.297 1 97 185 ASP A C 1
ATOM 1509 O O . ASP A 1 185 ? 10.719 -10.188 -26.109 1 97 185 ASP A O 1
ATOM 1513 N N . ARG A 1 186 ? 8.531 -10.883 -26.094 1 97.62 186 ARG A N 1
ATOM 1514 C CA . ARG A 1 186 ? 8.727 -12.328 -26.078 1 97.62 186 ARG A CA 1
ATOM 1515 C C . ARG A 1 186 ? 9.281 -12.797 -24.734 1 97.62 186 ARG A C 1
ATOM 1517 O O . ARG A 1 186 ? 10.023 -13.773 -24.672 1 97.62 186 ARG A O 1
ATOM 1524 N N . ARG A 1 187 ? 9.062 -12.047 -23.688 1 98.75 187 ARG A N 1
ATOM 1525 C CA . ARG A 1 187 ? 9.297 -12.547 -22.328 1 98.75 187 ARG A CA 1
ATOM 1526 C C . ARG A 1 187 ? 8.211 -13.539 -21.922 1 98.75 187 ARG A C 1
ATOM 1528 O O . ARG A 1 187 ? 7.027 -13.203 -21.891 1 98.75 187 ARG A O 1
ATOM 1535 N N . ILE A 1 188 ? 8.609 -14.734 -21.656 1 98.81 188 ILE A N 1
ATOM 1536 C CA . ILE A 1 188 ? 7.652 -15.711 -21.156 1 98.81 188 ILE A CA 1
ATOM 1537 C C . ILE A 1 188 ? 7.367 -15.445 -19.672 1 98.81 188 ILE A C 1
ATOM 1539 O O . ILE A 1 188 ? 8.297 -15.25 -18.875 1 98.81 188 ILE A O 1
ATOM 1543 N N . LEU A 1 189 ? 6.105 -15.383 -19.281 1 98.88 189 LEU A N 1
ATOM 1544 C CA . LEU A 1 189 ? 5.719 -15.188 -17.891 1 98.88 189 LEU A CA 1
ATOM 1545 C C . LEU A 1 189 ? 5.621 -16.531 -17.172 1 98.88 189 LEU A C 1
ATOM 1547 O O . LEU A 1 189 ? 4.781 -17.359 -17.5 1 98.88 189 LEU A O 1
ATOM 1551 N N . PRO A 1 190 ? 6.5 -16.703 -16.188 1 98.88 190 PRO A N 1
ATOM 1552 C CA . PRO A 1 190 ? 6.355 -17.938 -15.398 1 98.88 190 PRO A CA 1
ATOM 1553 C C . PRO A 1 190 ? 4.992 -18.047 -14.711 1 98.88 190 PRO A C 1
ATOM 1555 O O . PRO A 1 190 ? 4.352 -17.016 -14.445 1 98.88 190 PRO A O 1
ATOM 1558 N N . CYS A 1 191 ? 4.598 -19.266 -14.453 1 98.69 191 CYS A N 1
ATOM 1559 C CA . CYS A 1 191 ? 3.266 -19.484 -13.898 1 98.69 191 CYS A CA 1
ATOM 1560 C C . CYS A 1 191 ? 3.291 -20.578 -12.844 1 98.69 191 CYS A C 1
ATOM 1562 O O . CYS A 1 191 ? 3.939 -21.609 -13.023 1 98.69 191 CYS A O 1
ATOM 1564 N N . LEU A 1 192 ? 2.668 -20.297 -11.727 1 98.5 192 LEU A N 1
ATOM 1565 C CA . LEU A 1 192 ? 2.41 -21.281 -10.68 1 98.5 192 LEU A CA 1
ATOM 1566 C C . LEU A 1 192 ? 0.941 -21.688 -10.672 1 98.5 192 LEU A C 1
ATOM 1568 O O . LEU A 1 192 ? 0.063 -20.875 -10.953 1 98.5 192 LEU A O 1
ATOM 1572 N N . VAL A 1 193 ? 0.718 -22.938 -10.281 1 98.12 193 VAL A N 1
ATOM 1573 C CA . VAL A 1 193 ? -0.654 -23.438 -10.227 1 98.12 193 VAL A CA 1
ATOM 1574 C C . VAL A 1 193 ? -0.913 -24.109 -8.875 1 98.12 193 VAL A C 1
ATOM 1576 O O . VAL A 1 193 ? -0.051 -24.812 -8.352 1 98.12 193 VAL A O 1
ATOM 1579 N N . ALA A 1 194 ? -1.982 -23.828 -8.289 1 98.56 194 ALA A N 1
ATOM 1580 C CA . ALA A 1 194 ? -2.506 -24.578 -7.152 1 98.56 194 ALA A CA 1
ATOM 1581 C C . ALA A 1 194 ? -3.551 -25.594 -7.605 1 98.56 194 ALA A C 1
ATOM 1583 O O . ALA A 1 194 ? -4.047 -25.531 -8.727 1 98.56 194 ALA A O 1
ATOM 1584 N N . ILE A 1 195 ? -3.83 -26.562 -6.746 1 98.81 195 ILE A N 1
ATOM 1585 C CA . ILE A 1 195 ? -4.785 -27.609 -7.109 1 98.81 195 ILE A CA 1
ATOM 1586 C C . ILE A 1 195 ? -6.203 -27.141 -6.793 1 98.81 195 ILE A C 1
ATOM 1588 O O . ILE A 1 195 ? -6.438 -26.484 -5.77 1 98.81 195 ILE A O 1
ATOM 1592 N N . GLY A 1 196 ? -7.141 -27.344 -7.664 1 98.75 196 GLY A N 1
ATOM 1593 C CA . GLY A 1 196 ? -8.57 -27.141 -7.48 1 98.75 196 GLY A CA 1
ATOM 1594 C C . GLY A 1 196 ? -9.383 -28.406 -7.707 1 98.75 196 GLY A C 1
ATOM 1595 O O . GLY A 1 196 ? -8.82 -29.469 -8 1 98.75 196 GLY A O 1
ATOM 1596 N N . ASN A 1 197 ? -10.656 -28.328 -7.5 1 98.75 197 ASN A N 1
ATOM 1597 C CA . ASN A 1 197 ? -11.492 -29.516 -7.586 1 98.75 197 ASN A CA 1
ATOM 1598 C C . ASN A 1 197 ? -11.547 -30.062 -9.008 1 98.75 197 ASN A C 1
ATOM 1600 O O . ASN A 1 197 ? -11.75 -31.266 -9.219 1 98.75 197 ASN A O 1
ATOM 1604 N N . HIS A 1 198 ? -11.281 -29.312 -10.031 1 98.81 198 HIS A N 1
ATOM 1605 C CA . HIS A 1 198 ? -11.367 -29.766 -11.406 1 98.81 198 HIS A CA 1
ATOM 1606 C C . HIS A 1 198 ? -10.016 -30.266 -11.906 1 98.81 198 HIS A C 1
ATOM 1608 O O . HIS A 1 198 ? -9.859 -30.547 -13.102 1 98.81 198 HIS A O 1
ATOM 1614 N N . GLU A 1 199 ? -9.055 -30.406 -10.977 1 98.69 199 GLU A N 1
ATOM 1615 C CA . GLU A 1 199 ? -7.832 -31.156 -11.266 1 98.69 199 GLU A CA 1
ATOM 1616 C C . GLU A 1 199 ? -7.961 -32.625 -10.82 1 98.69 199 GLU A C 1
ATOM 1618 O O . GLU A 1 199 ? -7.133 -33.438 -11.188 1 98.69 199 GLU A O 1
ATOM 1623 N N . VAL A 1 200 ? -9.031 -32.906 -10.07 1 98.56 200 VAL A N 1
ATOM 1624 C CA . VAL A 1 200 ? -9.086 -34.156 -9.312 1 98.56 200 VAL A CA 1
ATOM 1625 C C . VAL A 1 200 ? -10.312 -34.969 -9.727 1 98.56 200 VAL A C 1
ATOM 1627 O O . VAL A 1 200 ? -11.414 -34.406 -9.828 1 98.56 200 VAL A O 1
ATOM 1630 N N . VAL A 1 201 ? -10.125 -36.312 -9.914 1 98.31 201 VAL A N 1
ATOM 1631 C CA . VAL A 1 201 ? -11.266 -37.188 -10.172 1 98.31 201 VAL A CA 1
ATOM 1632 C C . VAL A 1 201 ? -12.266 -37.062 -9.031 1 98.31 201 VAL A C 1
ATOM 1634 O O . VAL A 1 201 ? -11.914 -37.25 -7.863 1 98.31 201 VAL A O 1
ATOM 1637 N N . GLY A 1 202 ? -13.414 -36.719 -9.391 1 97.56 202 GLY A N 1
ATOM 1638 C CA . GLY A 1 202 ? -14.453 -36.594 -8.375 1 97.56 202 GLY A CA 1
ATOM 1639 C C . GLY A 1 202 ? -14.328 -35.312 -7.57 1 97.56 202 GLY A C 1
ATOM 1640 O O . GLY A 1 202 ? -15.125 -35.062 -6.656 1 97.56 202 GLY A O 1
ATOM 1641 N N . GLY A 1 203 ? -13.336 -34.5 -7.73 1 98.19 203 GLY A N 1
ATOM 1642 C CA . GLY A 1 203 ? -13.188 -33.156 -7.191 1 98.19 203 GLY A CA 1
ATOM 1643 C C . GLY A 1 203 ? -12.516 -33.156 -5.828 1 98.19 203 GLY A C 1
ATOM 1644 O O . GLY A 1 203 ? -11.82 -32.188 -5.492 1 98.19 203 GLY A O 1
ATOM 1645 N N . TYR A 1 204 ? -12.742 -34.156 -5.016 1 97.94 204 TYR A N 1
ATOM 1646 C CA . TYR A 1 204 ? -12.273 -34.219 -3.633 1 97.94 204 TYR A CA 1
ATOM 1647 C C . TYR A 1 204 ? -11.711 -35.594 -3.295 1 97.94 204 TYR A C 1
ATOM 1649 O O . TYR A 1 204 ? -12.25 -36.625 -3.717 1 97.94 204 TYR A O 1
ATOM 1657 N N . TYR A 1 205 ? -10.648 -35.562 -2.477 1 97.44 205 TYR A N 1
ATOM 1658 C CA . TYR A 1 205 ? -9.992 -36.812 -2.121 1 97.44 205 TYR A CA 1
ATOM 1659 C C . TYR A 1 205 ? -10.992 -37.812 -1.502 1 97.44 205 TYR A C 1
ATOM 1661 O O . TYR A 1 205 ? -10.938 -39 -1.767 1 97.44 205 TYR A O 1
ATOM 1669 N N . SER A 1 206 ? -11.914 -37.281 -0.731 1 96 206 SER A N 1
ATOM 1670 C CA . SER A 1 206 ? -12.836 -38.094 0.066 1 96 206 SER A CA 1
ATOM 1671 C C . SER A 1 206 ? -13.844 -38.812 -0.817 1 96 206 SER A C 1
ATOM 1673 O O . SER A 1 206 ? -14.523 -39.719 -0.365 1 96 206 SER A O 1
ATOM 1675 N N . ARG A 1 207 ? -13.977 -38.406 -2.027 1 96.38 207 ARG A N 1
ATOM 1676 C CA . ARG A 1 207 ? -14.93 -39 -2.932 1 96.38 207 ARG A CA 1
ATOM 1677 C C . ARG A 1 207 ? -14.289 -40.156 -3.707 1 96.38 207 ARG A C 1
ATOM 1679 O O . ARG A 1 207 ? -14.953 -40.844 -4.5 1 96.38 207 ARG A O 1
ATOM 1686 N N . ASN A 1 208 ? -13.031 -40.406 -3.502 1 96.12 208 ASN A N 1
ATOM 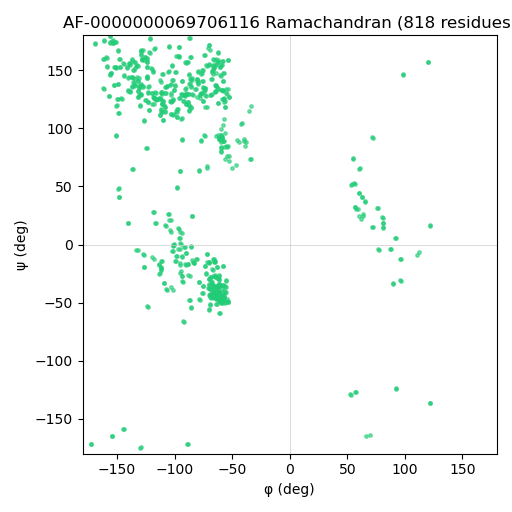1687 C CA . ASN A 1 208 ? -12.305 -41.5 -4.156 1 96.12 208 ASN A CA 1
ATOM 1688 C C . ASN A 1 208 ? -12.086 -42.656 -3.215 1 96.12 208 ASN A C 1
ATOM 1690 O O . ASN A 1 208 ? -11.555 -42.5 -2.113 1 96.12 208 ASN A O 1
ATOM 1694 N N . PRO A 1 209 ? -12.562 -43.781 -3.666 1 93.69 209 PRO A N 1
ATOM 1695 C CA . PRO A 1 209 ? -12.414 -44.938 -2.795 1 93.69 209 PRO A CA 1
ATOM 1696 C C . PRO A 1 209 ? -10.961 -45.281 -2.484 1 93.69 209 PRO A C 1
ATOM 1698 O O . PRO A 1 209 ? -10.078 -45.094 -3.332 1 93.69 209 PRO A O 1
ATOM 1701 N N . GLY A 1 210 ? -10.703 -45.781 -1.241 1 92.69 210 GLY A N 1
ATOM 1702 C CA . GLY A 1 210 ? -9.383 -46.25 -0.856 1 92.69 210 GLY A CA 1
ATOM 1703 C C . GLY A 1 210 ? -8.414 -45.125 -0.568 1 92.69 210 GLY A C 1
ATOM 1704 O O . GLY A 1 210 ? -7.215 -45.219 -0.832 1 92.69 210 GLY A O 1
ATOM 1705 N N . TYR A 1 211 ? -8.953 -44.031 -0.083 1 89.88 211 TYR A N 1
ATOM 1706 C CA . TYR A 1 211 ? -8.102 -42.906 0.198 1 89.88 211 TYR A CA 1
ATOM 1707 C C . TYR A 1 211 ? -6.93 -43.281 1.085 1 89.88 211 TYR A C 1
ATOM 1709 O O . TYR A 1 211 ? -7.109 -43.969 2.105 1 89.88 211 TYR A O 1
ATOM 1717 N N . GLU A 1 212 ? -5.719 -42.969 0.658 1 92.69 212 GLU A N 1
ATOM 1718 C CA . GLU A 1 212 ? -4.461 -43 1.398 1 92.69 212 GLU A CA 1
ATOM 1719 C C . GLU A 1 212 ? -3.648 -41.75 1.151 1 92.69 212 GLU A C 1
ATOM 1721 O O . GLU A 1 212 ? -3.551 -41.281 0.015 1 92.69 212 GLU A O 1
ATOM 1726 N N . GLN A 1 213 ? -3.127 -41.25 2.174 1 92.25 213 GLN A N 1
ATOM 1727 C CA . GLN A 1 213 ? -2.336 -40.031 2.041 1 92.25 213 GLN A CA 1
ATOM 1728 C C . GLN A 1 213 ? -0.94 -40.312 1.504 1 92.25 213 GLN A C 1
ATOM 1730 O O . GLN A 1 213 ? 0.058 -40.094 2.193 1 92.25 213 GLN A O 1
ATOM 1735 N N . THR A 1 214 ? -0.876 -40.812 0.284 1 96.25 214 THR A N 1
ATOM 1736 C CA . THR A 1 214 ? 0.364 -41.188 -0.38 1 96.25 214 THR A CA 1
ATOM 1737 C C . THR A 1 214 ? 0.495 -40.5 -1.729 1 96.25 214 THR A C 1
ATOM 1739 O O . THR A 1 214 ? -0.499 -40.031 -2.295 1 96.25 214 THR A O 1
ATOM 1742 N N . ASN A 1 215 ? 1.658 -40.469 -2.182 1 96.75 215 ASN A N 1
ATOM 1743 C CA . ASN A 1 215 ? 1.902 -39.875 -3.496 1 96.75 215 ASN A CA 1
ATOM 1744 C C . ASN A 1 215 ? 1.229 -40.688 -4.602 1 96.75 215 ASN A C 1
ATOM 1746 O O . ASN A 1 215 ? 0.734 -40.125 -5.578 1 96.75 215 ASN A O 1
ATOM 1750 N N . SER A 1 216 ? 1.203 -41.969 -4.445 1 96.5 216 SER A N 1
ATOM 1751 C CA . SER A 1 216 ? 0.576 -42.812 -5.434 1 96.5 216 SER A CA 1
ATOM 175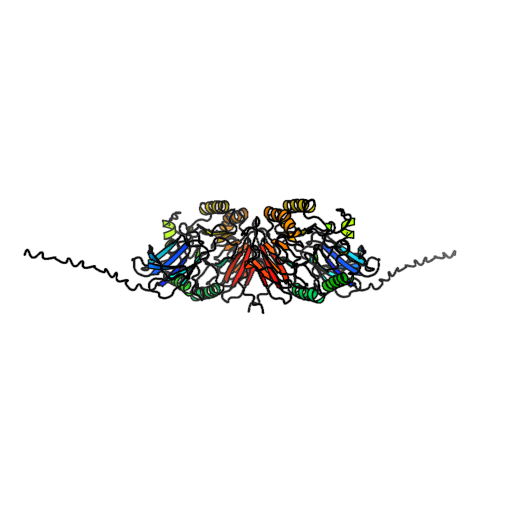2 C C . SER A 1 216 ? -0.917 -42.531 -5.555 1 96.5 216 SER A C 1
ATOM 1754 O O . SER A 1 216 ? -1.455 -42.469 -6.66 1 96.5 216 SER A O 1
ATOM 1756 N N . PHE A 1 217 ? -1.566 -42.438 -4.422 1 96.81 217 PHE A N 1
ATOM 1757 C CA . PHE A 1 217 ? -2.99 -42.125 -4.426 1 96.81 217 PHE A CA 1
ATOM 1758 C C . PHE A 1 217 ? -3.242 -40.75 -5.066 1 96.81 217 PHE A C 1
ATOM 1760 O O . PHE A 1 217 ? -4.125 -40.625 -5.914 1 96.81 217 PHE A O 1
ATOM 1767 N N . ARG A 1 218 ? -2.441 -39.75 -4.68 1 97.75 218 ARG A N 1
ATOM 1768 C CA . ARG A 1 218 ? -2.584 -38.406 -5.211 1 97.75 218 ARG A CA 1
ATOM 1769 C C . ARG A 1 218 ? -2.428 -38.406 -6.73 1 97.75 218 ARG A C 1
ATOM 1771 O O . ARG A 1 218 ? -3.234 -37.812 -7.438 1 97.75 218 ARG A O 1
ATOM 1778 N N . LYS A 1 219 ? -1.446 -39.062 -7.246 1 96.94 219 LYS A N 1
ATOM 1779 C CA . LYS A 1 219 ? -1.207 -39.156 -8.68 1 96.94 219 LYS A CA 1
ATOM 1780 C C . LYS A 1 219 ? -2.367 -39.844 -9.391 1 96.94 219 LYS A C 1
ATOM 1782 O O . LYS A 1 219 ? -2.703 -39.5 -10.523 1 96.94 219 LYS A O 1
ATOM 1787 N N . ARG A 1 220 ? -2.934 -40.812 -8.68 1 96.81 220 ARG A N 1
ATOM 1788 C CA . ARG A 1 220 ? -4.051 -41.531 -9.266 1 96.81 220 ARG A CA 1
ATOM 1789 C C . ARG A 1 220 ? -5.25 -40.625 -9.484 1 96.81 220 ARG A C 1
ATOM 1791 O O . ARG A 1 220 ? -5.891 -40.688 -10.539 1 96.81 220 ARG A O 1
ATOM 1798 N N . ILE A 1 221 ? -5.539 -39.781 -8.594 1 98 221 ILE A N 1
ATOM 1799 C CA . ILE A 1 221 ? -6.801 -39.062 -8.641 1 98 221 ILE A CA 1
ATOM 1800 C C . ILE A 1 221 ? -6.59 -37.719 -9.312 1 98 221 ILE A C 1
ATOM 1802 O O . ILE A 1 221 ? -7.551 -37.031 -9.68 1 98 221 ILE A O 1
ATOM 1806 N N . ALA A 1 222 ? -5.367 -37.25 -9.422 1 98.5 222 ALA A N 1
ATOM 1807 C CA . ALA A 1 222 ? -5.02 -36.031 -10.102 1 98.5 222 ALA A CA 1
ATOM 1808 C C . ALA A 1 222 ? -3.785 -36.188 -10.977 1 98.5 222 ALA A C 1
ATOM 1810 O O . ALA A 1 222 ? -2.766 -35.531 -10.773 1 98.5 222 ALA A O 1
ATOM 1811 N N . PRO A 1 223 ? -3.891 -37 -11.992 1 98.38 223 PRO A N 1
ATOM 1812 C CA . PRO A 1 223 ? -2.711 -37.438 -12.75 1 98.38 223 PRO A CA 1
ATOM 1813 C C . PRO A 1 223 ? -2.033 -36.281 -13.492 1 98.38 223 PRO A C 1
ATOM 1815 O O . PRO A 1 223 ? -0.802 -36.219 -13.523 1 98.38 223 PRO A O 1
ATOM 1818 N N . TYR A 1 224 ? -2.811 -35.375 -14.07 1 98.44 224 TYR A N 1
ATOM 1819 C CA . TYR A 1 224 ? -2.213 -34.281 -14.82 1 98.44 224 TYR A CA 1
ATOM 1820 C C . TYR A 1 224 ? -1.485 -33.312 -13.883 1 98.44 224 TYR A C 1
ATOM 1822 O O . TYR A 1 224 ? -0.35 -32.906 -14.156 1 98.44 224 TYR A O 1
ATOM 1830 N N . PHE A 1 225 ? -2.146 -32.938 -12.719 1 98.31 225 PHE A N 1
ATOM 1831 C CA . PHE A 1 225 ? -1.575 -31.984 -11.773 1 98.31 225 PHE A CA 1
ATOM 1832 C C . PHE A 1 225 ? -0.232 -32.469 -11.25 1 98.31 225 PHE A C 1
ATOM 1834 O O . PHE A 1 225 ? 0.757 -31.75 -11.266 1 98.31 225 PHE A O 1
ATOM 1841 N N . TYR A 1 226 ? -0.157 -33.688 -10.859 1 97.81 226 TYR A N 1
ATOM 1842 C CA . TYR A 1 226 ? 1.044 -34.219 -10.227 1 97.81 226 TYR A CA 1
ATOM 1843 C C . TYR A 1 226 ? 2.053 -34.688 -11.273 1 97.81 226 TYR A C 1
ATOM 1845 O O . TYR A 1 226 ? 3.225 -34.875 -10.961 1 97.81 226 TYR A O 1
ATOM 1853 N N . GLY A 1 227 ? 1.63 -34.812 -12.5 1 96.94 227 GLY A N 1
ATOM 1854 C CA . GLY A 1 227 ? 2.52 -35.281 -13.562 1 96.94 227 GLY A CA 1
ATOM 1855 C C . GLY A 1 227 ? 3.148 -34.125 -14.328 1 96.94 227 GLY A C 1
ATOM 1856 O O . GLY A 1 227 ? 4.23 -34.281 -14.906 1 96.94 227 GLY A O 1
ATOM 1857 N N . LEU A 1 228 ? 2.482 -33 -14.305 1 97.12 228 LEU A N 1
ATOM 1858 C CA . LEU A 1 228 ? 2.877 -32 -15.289 1 97.12 228 LEU A CA 1
ATOM 1859 C C . LEU A 1 228 ? 3.523 -30.797 -14.617 1 97.12 228 LEU A C 1
ATOM 1861 O O . LEU A 1 228 ? 4.199 -29.984 -15.266 1 97.12 228 LEU A O 1
ATOM 1865 N N . PHE A 1 229 ? 3.322 -30.578 -13.32 1 95.31 229 PHE A N 1
ATOM 1866 C CA . PHE A 1 229 ? 3.805 -29.359 -12.688 1 95.31 229 PHE A CA 1
ATOM 1867 C C . PHE A 1 229 ? 4.902 -29.672 -11.672 1 95.31 229 PHE A C 1
ATOM 1869 O O . PHE A 1 229 ? 4.676 -30.422 -10.719 1 95.31 229 PHE A O 1
ATOM 1876 N N . ALA A 1 230 ? 5.977 -29.031 -11.867 1 93.56 230 ALA A N 1
ATOM 1877 C CA . ALA A 1 230 ? 7.117 -29.203 -10.969 1 93.56 230 ALA A CA 1
ATOM 1878 C C . ALA A 1 230 ? 6.816 -28.625 -9.586 1 93.56 230 ALA A C 1
ATOM 1880 O O . ALA A 1 230 ? 7.34 -29.109 -8.578 1 93.56 230 ALA A O 1
ATOM 1881 N N . PHE A 1 231 ? 5.949 -27.641 -9.547 1 94.94 231 PHE A N 1
ATOM 1882 C CA . PHE A 1 231 ? 5.473 -27.016 -8.328 1 94.94 231 PHE A CA 1
ATOM 1883 C C . PHE A 1 231 ? 3.953 -26.906 -8.328 1 94.94 231 PHE A C 1
ATOM 1885 O O . PHE A 1 231 ? 3.348 -26.547 -9.336 1 94.94 231 PHE A O 1
ATOM 1892 N N . PRO A 1 232 ? 3.416 -27.234 -7.207 1 95.81 232 PRO A N 1
ATOM 1893 C CA . PRO A 1 232 ? 4.008 -27.438 -5.879 1 95.81 232 PRO A CA 1
ATOM 1894 C C . PRO A 1 232 ? 4.543 -28.844 -5.668 1 95.81 232 PRO A C 1
ATOM 1896 O O . PRO A 1 232 ? 5.113 -29.141 -4.617 1 95.81 232 PRO A O 1
ATOM 1899 N N . GLY A 1 233 ? 4.367 -29.688 -6.715 1 92.56 233 GLY A N 1
ATOM 1900 C CA . GLY A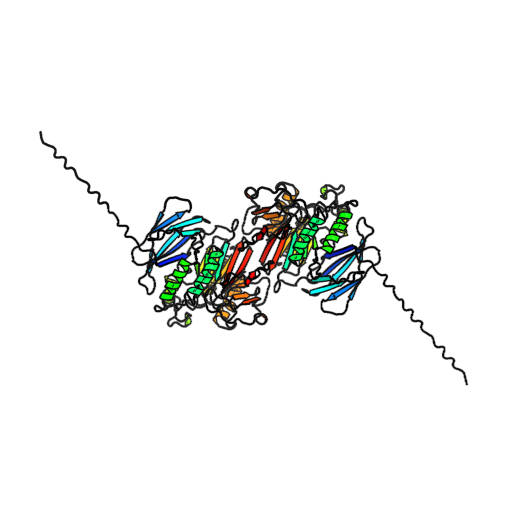 1 233 ? 4.852 -31.047 -6.594 1 92.56 233 GLY A CA 1
ATOM 1901 C C . GLY A 1 233 ? 4.105 -31.859 -5.551 1 92.56 233 GLY A C 1
ATOM 1902 O O . GLY A 1 233 ? 2.938 -31.578 -5.262 1 92.56 233 GLY A O 1
ATOM 1903 N N . GLN A 1 234 ? 4.688 -32.875 -5.25 1 94.12 234 GLN A N 1
ATOM 1904 C CA . GLN A 1 234 ? 4.133 -33.719 -4.184 1 94.12 234 GLN A CA 1
ATOM 1905 C C . GLN A 1 234 ? 4.438 -33.125 -2.811 1 94.12 234 GLN A C 1
ATOM 1907 O O . GLN A 1 234 ? 5.574 -32.719 -2.535 1 94.12 234 GLN A O 1
ATOM 1912 N N . PRO A 1 235 ? 3.434 -32.906 -1.975 1 96.62 235 PRO A N 1
ATOM 1913 C CA . PRO A 1 235 ? 2.127 -33.562 -1.966 1 96.62 235 PRO A CA 1
ATOM 1914 C C . PRO A 1 235 ? 1.015 -32.688 -2.533 1 96.62 235 PRO A C 1
ATOM 1916 O O . PRO A 1 235 ? -0.164 -32.938 -2.256 1 96.62 235 PRO A O 1
ATOM 1919 N N . GLY A 1 236 ? 1.342 -31.641 -3.156 1 97.44 236 GLY A N 1
ATOM 1920 C CA . GLY A 1 236 ? 0.328 -30.797 -3.764 1 97.44 236 GLY A CA 1
ATOM 1921 C C . GLY A 1 236 ? 0.172 -29.453 -3.062 1 97.44 236 GLY A C 1
ATOM 1922 O O . GLY A 1 236 ? -0.613 -28.609 -3.498 1 97.44 236 GLY A O 1
ATOM 1923 N N . TYR A 1 237 ? 0.796 -29.266 -1.941 1 98.31 237 TYR A N 1
ATOM 1924 C CA . TYR A 1 237 ? 0.984 -28 -1.24 1 98.31 237 TYR A CA 1
ATOM 1925 C C . TYR A 1 237 ? 2.445 -27.812 -0.85 1 98.31 237 TYR A C 1
ATOM 1927 O O . TYR A 1 237 ? 3.162 -28.781 -0.604 1 98.31 237 TYR A O 1
ATOM 1935 N N . ASN A 1 238 ? 2.881 -26.594 -0.933 1 98.5 238 ASN A N 1
ATOM 1936 C CA . ASN A 1 238 ? 4.277 -26.281 -0.656 1 98.5 238 ASN A CA 1
ATOM 1937 C C . ASN A 1 238 ? 4.5 -24.766 -0.548 1 98.5 238 ASN A C 1
ATOM 1939 O O . ASN A 1 238 ? 3.562 -23.984 -0.701 1 98.5 238 ASN A O 1
ATOM 1943 N N . VAL A 1 239 ? 5.715 -24.391 -0.155 1 98.62 239 VAL A N 1
ATOM 1944 C CA . VAL A 1 239 ? 6.102 -22.984 -0.051 1 98.62 239 VAL A CA 1
ATOM 1945 C C . VAL A 1 239 ? 7.238 -22.688 -1.03 1 98.62 239 VAL A C 1
ATOM 1947 O O . VAL A 1 239 ? 8.141 -23.516 -1.208 1 98.62 239 VAL A O 1
ATOM 1950 N N . LEU A 1 240 ? 7.102 -21.656 -1.785 1 98.69 240 LEU A N 1
ATOM 1951 C CA . LEU A 1 240 ? 8.164 -21.141 -2.648 1 98.69 240 LEU A CA 1
ATOM 1952 C C . LEU A 1 240 ? 8.727 -19.828 -2.1 1 98.69 240 LEU A C 1
ATOM 1954 O O . LEU A 1 240 ? 8.016 -18.828 -2.057 1 98.69 240 LEU A O 1
ATOM 1958 N N . ASP A 1 241 ? 9.977 -19.859 -1.685 1 98.44 241 ASP A N 1
ATOM 1959 C CA . ASP A 1 241 ? 10.625 -18.688 -1.104 1 98.44 241 ASP A CA 1
ATOM 1960 C C . ASP A 1 241 ? 11.359 -17.875 -2.174 1 98.44 241 ASP A C 1
ATOM 1962 O O . ASP A 1 241 ? 12.133 -18.438 -2.955 1 98.44 241 ASP A O 1
ATOM 1966 N N . PHE A 1 242 ? 11.094 -16.656 -2.342 1 98.19 242 PHE A N 1
ATOM 1967 C CA . PHE A 1 242 ? 11.828 -15.68 -3.131 1 98.19 242 PHE A CA 1
ATOM 1968 C C . PHE A 1 242 ? 12.828 -14.93 -2.264 1 98.19 242 PHE A C 1
ATOM 1970 O O . PHE A 1 242 ? 12.484 -13.922 -1.639 1 98.19 242 PHE A O 1
ATOM 1977 N N . GLY A 1 243 ? 14 -15.43 -2.195 1 93.62 243 GLY A N 1
ATOM 1978 C CA . GLY A 1 243 ? 14.914 -14.852 -1.226 1 93.62 243 GLY A CA 1
ATOM 1979 C C . GLY A 1 243 ? 14.336 -14.781 0.174 1 93.62 243 GLY A C 1
ATOM 1980 O O . GLY A 1 243 ? 13.852 -15.781 0.703 1 93.62 243 GLY A O 1
ATOM 1981 N N . ASP A 1 244 ? 14.43 -13.555 0.732 1 92.69 244 ASP A N 1
ATOM 1982 C CA . ASP A 1 244 ? 13.898 -13.375 2.08 1 92.69 244 ASP A CA 1
ATOM 1983 C C . ASP A 1 244 ? 12.75 -12.375 2.086 1 92.69 244 ASP A C 1
ATOM 1985 O O . ASP A 1 244 ? 12.391 -11.828 3.135 1 92.69 244 ASP A O 1
ATOM 1989 N N . TYR A 1 245 ? 12.188 -12.164 0.879 1 97.38 245 TYR A N 1
ATOM 1990 C CA . TYR A 1 245 ? 11.227 -11.07 0.835 1 97.38 245 TYR A CA 1
ATOM 1991 C C . TYR A 1 245 ? 9.82 -11.586 0.557 1 97.38 245 TYR A C 1
ATOM 1993 O O . TYR A 1 245 ? 8.836 -10.898 0.827 1 97.38 245 TYR A O 1
ATOM 2001 N N . LEU A 1 246 ? 9.68 -12.828 0.066 1 98.56 246 LEU A N 1
ATOM 2002 C CA . LEU A 1 246 ? 8.375 -13.367 -0.28 1 98.56 246 LEU A CA 1
ATOM 2003 C C . LEU A 1 246 ? 8.344 -14.883 -0.098 1 98.56 246 LEU A C 1
ATOM 2005 O O . LEU A 1 246 ? 9.25 -15.586 -0.544 1 98.56 246 LEU A O 1
ATOM 2009 N N . SER A 1 247 ? 7.438 -15.336 0.645 1 98.75 247 SER A N 1
ATOM 2010 C CA . SER A 1 247 ? 7.066 -16.75 0.674 1 98.75 247 SER A CA 1
ATOM 2011 C C . SER A 1 247 ? 5.66 -16.953 0.118 1 98.75 247 SER A C 1
ATOM 2013 O O . SER A 1 247 ? 4.676 -16.531 0.724 1 98.75 247 SER A O 1
ATOM 2015 N N . LEU A 1 248 ? 5.566 -17.594 -1.031 1 98.75 248 LEU A N 1
ATOM 2016 C CA . LEU A 1 248 ? 4.285 -18 -1.589 1 98.75 248 LEU A CA 1
ATOM 2017 C C . LEU A 1 248 ? 3.879 -19.375 -1.069 1 98.75 248 LEU A C 1
ATOM 2019 O O . LEU A 1 248 ? 4.602 -20.359 -1.266 1 98.75 248 LEU A O 1
ATOM 2023 N N . ILE A 1 249 ? 2.775 -19.406 -0.415 1 98.88 249 ILE A N 1
ATOM 2024 C CA . ILE A 1 249 ? 2.334 -20.641 0.228 1 98.88 249 ILE A CA 1
ATOM 2025 C C . ILE A 1 249 ? 1.12 -21.203 -0.511 1 98.88 249 ILE A C 1
ATOM 2027 O O . ILE A 1 249 ? 0.007 -20.688 -0.365 1 98.88 249 ILE A O 1
ATOM 2031 N N . ILE A 1 250 ? 1.341 -22.234 -1.216 1 98.81 250 ILE A N 1
ATOM 2032 C CA . ILE A 1 250 ? 0.275 -22.891 -1.972 1 98.81 250 ILE A CA 1
ATOM 2033 C C . ILE A 1 250 ? -0.358 -23.984 -1.127 1 98.81 250 ILE A C 1
ATOM 2035 O O . ILE A 1 250 ? 0.347 -24.812 -0.546 1 98.81 250 ILE A O 1
ATOM 2039 N N . LEU A 1 251 ? -1.684 -23.953 -1.027 1 98.94 251 LEU A N 1
ATOM 2040 C CA . LEU A 1 251 ? -2.393 -24.891 -0.168 1 98.94 251 LEU A CA 1
ATOM 2041 C C . LEU A 1 251 ? -3.43 -25.672 -0.963 1 98.94 251 LEU A C 1
ATOM 2043 O O . LEU A 1 251 ? -3.854 -25.25 -2.037 1 98.94 251 LEU A O 1
ATOM 2047 N N . ASP A 1 252 ? -3.801 -26.844 -0.455 1 98.88 252 ASP A N 1
ATOM 2048 C CA . ASP A 1 252 ? -4.797 -27.734 -1.035 1 98.88 252 ASP A CA 1
ATOM 2049 C C . ASP A 1 252 ? -6.074 -27.75 -0.201 1 98.88 252 ASP A C 1
ATOM 2051 O O . ASP A 1 252 ? -6.055 -28.141 0.967 1 98.88 252 ASP A O 1
ATOM 2055 N N . THR A 1 253 ? -7.152 -27.344 -0.769 1 98.81 253 THR A N 1
ATOM 2056 C CA . THR A 1 253 ? -8.414 -27.219 -0.042 1 98.81 253 THR A CA 1
ATOM 2057 C C . THR A 1 253 ? -9.266 -28.484 -0.219 1 98.81 253 THR A C 1
ATOM 2059 O O . THR A 1 253 ? -10.391 -28.406 -0.714 1 98.81 253 THR A O 1
ATOM 2062 N N . GLU A 1 254 ? -8.773 -29.578 0.252 1 98.5 254 GLU A N 1
ATOM 2063 C CA . GLU A 1 254 ? -9.508 -30.844 0.369 1 98.5 254 GLU A CA 1
ATOM 2064 C C . GLU A 1 254 ? -9.539 -31.594 -0.964 1 98.5 254 GLU A C 1
ATOM 2066 O O . GLU A 1 254 ? -10.336 -32.5 -1.145 1 98.5 254 GLU A O 1
ATOM 2071 N N . HIS A 1 255 ? -8.727 -31.219 -1.923 1 98.62 255 HIS A N 1
ATOM 2072 C CA . HIS A 1 255 ? -8.828 -31.844 -3.238 1 98.62 255 HIS A CA 1
ATOM 2073 C C . HIS A 1 255 ? -8.023 -33.125 -3.299 1 98.62 255 HIS A C 1
ATOM 2075 O O . HIS A 1 255 ? -8.562 -34.188 -3.631 1 98.62 255 HIS A O 1
ATOM 2081 N N . SER A 1 256 ? -6.742 -33.062 -2.953 1 98.06 256 SER A N 1
ATOM 2082 C CA . SER A 1 256 ? -5.941 -34.281 -2.891 1 98.06 256 SER A CA 1
ATOM 2083 C C . SER A 1 256 ? -5.402 -34.5 -1.482 1 98.06 256 SER A C 1
ATOM 2085 O O . SER A 1 256 ? -4.852 -35.562 -1.19 1 98.06 256 SER A O 1
ATOM 2087 N N . ASN A 1 257 ? -5.523 -33.531 -0.629 1 98.19 257 ASN A N 1
ATOM 2088 C CA . ASN A 1 257 ? -5.105 -33.594 0.768 1 98.19 257 ASN A CA 1
ATOM 2089 C C . ASN A 1 257 ? -6.156 -32.969 1.692 1 98.19 257 ASN A C 1
ATOM 2091 O O . ASN A 1 257 ? -6.766 -31.953 1.36 1 98.19 257 ASN A O 1
ATOM 2095 N N . PRO A 1 258 ? -6.332 -33.562 2.91 1 98.19 258 PRO A N 1
ATOM 2096 C CA . PRO A 1 258 ? -7.211 -32.938 3.889 1 98.19 258 PRO A CA 1
ATOM 2097 C C . PRO A 1 258 ? -6.645 -31.609 4.414 1 98.19 258 PRO A C 1
ATOM 2099 O O . PRO A 1 258 ? -5.43 -31.484 4.566 1 98.19 258 PRO A O 1
ATOM 2102 N N . ILE A 1 259 ? -7.543 -30.672 4.77 1 98.75 259 ILE A N 1
ATOM 2103 C CA . ILE A 1 259 ? -7.156 -29.422 5.41 1 98.75 259 ILE A CA 1
ATOM 2104 C C . ILE A 1 259 ? -6.684 -29.703 6.836 1 98.75 259 ILE A C 1
ATOM 2106 O O . ILE A 1 259 ? -5.582 -29.297 7.219 1 98.75 259 ILE A O 1
ATOM 2110 N N . PRO A 1 260 ? -7.539 -30.375 7.703 1 98.5 260 PRO A N 1
ATOM 2111 C CA . PRO A 1 260 ? -7.039 -30.672 9.047 1 98.5 260 PRO A CA 1
ATOM 2112 C C . PRO A 1 260 ? -5.891 -31.672 9.039 1 98.5 260 PRO A C 1
ATOM 2114 O O . PRO A 1 260 ? -5.73 -32.438 8.07 1 98.5 260 PRO A O 1
ATOM 2117 N N . GLY A 1 261 ? -5.129 -31.703 10.055 1 98 261 GLY A N 1
ATOM 2118 C CA . GLY A 1 261 ? -4.09 -32.719 10.219 1 98 261 GLY A CA 1
ATOM 2119 C C . GLY A 1 261 ? -2.744 -32.281 9.68 1 98 261 GLY A C 1
ATOM 2120 O O . GLY A 1 261 ? -2.248 -31.203 10.023 1 98 261 GLY A O 1
ATOM 2121 N N . VAL A 1 262 ? -2.207 -33.094 8.766 1 98.19 262 VAL A N 1
ATOM 2122 C CA . VAL A 1 262 ? -0.813 -32.969 8.359 1 98.19 262 VAL A CA 1
ATOM 2123 C C . VAL A 1 262 ? -0.599 -31.625 7.664 1 98.19 262 VAL A C 1
ATOM 2125 O O . VAL A 1 262 ? 0.377 -30.922 7.945 1 98.19 262 VAL A O 1
ATOM 2128 N N . GLN A 1 263 ? -1.483 -31.219 6.797 1 98.62 263 GLN A N 1
ATOM 2129 C CA . GLN A 1 263 ? -1.309 -29.984 6.043 1 98.62 263 GLN A CA 1
ATOM 2130 C C . GLN A 1 263 ? -1.371 -28.766 6.961 1 98.62 263 GLN A C 1
ATOM 2132 O O . GLN A 1 263 ? -0.556 -27.844 6.84 1 98.62 263 GLN A O 1
ATOM 2137 N N . THR A 1 264 ? -2.344 -28.766 7.852 1 98.88 264 THR A N 1
ATOM 2138 C CA . THR A 1 264 ? -2.482 -27.641 8.773 1 98.88 264 THR A CA 1
ATOM 2139 C C . THR A 1 264 ? -1.271 -27.547 9.695 1 98.88 264 THR A C 1
ATOM 2141 O O . THR A 1 264 ? -0.784 -26.453 9.984 1 98.88 264 THR A O 1
ATOM 2144 N N . GLN A 1 265 ? -0.817 -28.688 10.18 1 98.81 265 GLN A N 1
ATOM 2145 C CA . GLN A 1 265 ? 0.385 -28.703 11.008 1 98.81 265 GLN A CA 1
ATOM 2146 C C . GLN A 1 265 ? 1.591 -28.188 10.234 1 98.81 265 GLN A C 1
ATOM 2148 O O . GLN A 1 265 ? 2.391 -27.406 10.766 1 98.81 265 GLN A O 1
ATOM 2153 N N . TRP A 1 266 ? 1.695 -28.641 9.008 1 98.81 266 TRP A N 1
ATOM 2154 C CA . TRP A 1 266 ? 2.752 -28.141 8.133 1 98.81 266 TRP A CA 1
ATOM 2155 C C . TRP A 1 266 ? 2.658 -26.641 7.949 1 98.81 266 TRP A C 1
ATOM 2157 O O . TRP A 1 266 ? 3.672 -25.938 7.996 1 98.81 266 TRP A O 1
ATOM 2167 N N . LEU A 1 267 ? 1.476 -26.109 7.73 1 98.94 267 LEU A N 1
ATOM 2168 C CA . LEU A 1 267 ? 1.259 -24.688 7.543 1 98.94 267 LEU A CA 1
ATOM 2169 C C . LEU A 1 267 ? 1.701 -23.906 8.773 1 98.94 267 LEU A C 1
ATOM 2171 O O . LEU A 1 267 ? 2.381 -22.875 8.656 1 98.94 267 LEU A O 1
ATOM 2175 N N . ALA A 1 268 ? 1.273 -24.359 9.914 1 98.88 268 ALA A N 1
ATOM 2176 C CA . ALA A 1 268 ? 1.646 -23.703 11.164 1 98.88 268 ALA A CA 1
ATOM 2177 C C . ALA A 1 268 ? 3.162 -23.562 11.281 1 98.88 268 ALA A C 1
ATOM 2179 O O . ALA A 1 268 ? 3.676 -22.484 11.57 1 98.88 268 ALA A O 1
ATOM 2180 N N . LYS A 1 269 ? 3.844 -24.656 11.023 1 98.81 269 LYS A N 1
ATOM 2181 C CA . LYS A 1 269 ? 5.301 -24.672 11.102 1 98.81 269 LYS A CA 1
ATOM 2182 C C . LYS A 1 269 ? 5.918 -23.766 10.039 1 98.81 269 LYS A C 1
ATOM 2184 O O . LYS A 1 269 ? 6.863 -23.031 10.312 1 98.81 269 LYS A O 1
ATOM 2189 N N . THR A 1 270 ? 5.402 -23.859 8.852 1 98.81 270 THR A N 1
ATOM 2190 C CA . THR A 1 270 ? 5.891 -23.078 7.719 1 98.81 270 THR A CA 1
ATOM 2191 C C . THR A 1 270 ? 5.809 -21.594 8.016 1 98.81 270 THR A C 1
ATOM 2193 O O . THR A 1 270 ? 6.766 -20.859 7.781 1 98.81 270 THR A O 1
ATOM 2196 N N . LEU A 1 271 ? 4.719 -21.141 8.562 1 98.81 271 LEU A N 1
ATOM 2197 C CA . LEU A 1 271 ? 4.52 -19.734 8.867 1 98.81 271 LEU A CA 1
ATOM 2198 C C . LEU A 1 271 ? 5.43 -19.297 10.008 1 98.81 271 LEU A C 1
ATOM 2200 O O . LEU A 1 271 ? 6.031 -18.219 9.953 1 98.81 271 LEU A O 1
ATOM 2204 N N . GLU A 1 272 ? 5.531 -20.109 11.008 1 98.44 272 GLU A N 1
ATOM 2205 C CA . GLU A 1 272 ? 6.383 -19.781 12.148 1 98.44 272 GLU A CA 1
ATOM 2206 C C . GLU A 1 272 ? 7.84 -19.625 11.719 1 98.44 272 GLU A C 1
ATOM 2208 O O . GLU A 1 272 ? 8.516 -18.672 12.133 1 98.44 272 GLU A O 1
ATOM 2213 N N . GLU A 1 273 ? 8.289 -20.5 10.844 1 98.31 273 GLU A N 1
ATOM 2214 C CA . GLU A 1 273 ? 9.672 -20.5 10.383 1 98.31 273 GLU A CA 1
ATOM 2215 C C . GLU A 1 273 ? 9.969 -19.297 9.492 1 98.31 273 GLU A C 1
ATOM 2217 O O . GLU A 1 273 ? 11.133 -18.984 9.242 1 98.31 273 GLU A O 1
ATOM 2222 N N . ARG A 1 274 ? 8.961 -18.656 9.039 1 98.12 274 ARG A N 1
ATOM 2223 C CA . ARG A 1 274 ? 9.133 -17.594 8.062 1 98.12 274 ARG A CA 1
ATOM 2224 C C . ARG A 1 274 ? 8.641 -16.25 8.609 1 98.12 274 ARG A C 1
ATOM 2226 O O . ARG A 1 274 ? 8.227 -15.383 7.848 1 98.12 274 ARG A O 1
ATOM 2233 N N . SER A 1 275 ? 8.727 -16.156 9.945 1 96.38 275 SER A N 1
ATOM 2234 C CA . SER A 1 275 ? 8.281 -14.945 10.617 1 96.38 275 SER A CA 1
ATOM 2235 C C . SER A 1 275 ? 9.109 -13.734 10.195 1 96.38 275 SER A C 1
ATOM 2237 O O . SER A 1 275 ? 8.656 -12.594 10.297 1 96.38 275 SER A O 1
ATOM 2239 N N . HIS A 1 276 ? 10.289 -13.992 9.656 1 95.06 276 HIS A N 1
ATOM 2240 C CA . HIS A 1 276 ? 11.195 -12.922 9.273 1 95.06 276 HIS A CA 1
ATOM 2241 C C . HIS A 1 276 ? 10.922 -12.453 7.844 1 95.06 276 HIS A C 1
ATOM 2243 O O . HIS A 1 276 ? 11.422 -11.406 7.422 1 95.06 276 HIS A O 1
ATOM 2249 N N . VAL A 1 277 ? 10.203 -13.234 7.059 1 97.44 277 VAL A N 1
ATOM 2250 C CA . VAL A 1 277 ? 9.945 -12.93 5.656 1 97.44 277 VAL A CA 1
ATOM 2251 C C . VAL A 1 277 ? 8.93 -11.797 5.555 1 97.44 277 VAL A C 1
ATOM 2253 O O . VAL A 1 277 ? 7.914 -11.797 6.254 1 97.44 277 VAL A O 1
ATOM 2256 N N . LEU A 1 278 ? 9.203 -10.844 4.691 1 95.81 278 LEU A N 1
ATOM 2257 C CA . LEU A 1 278 ? 8.414 -9.617 4.613 1 95.81 278 LEU A CA 1
ATOM 2258 C C . LEU A 1 278 ? 6.977 -9.914 4.203 1 95.81 278 LEU A C 1
ATOM 2260 O O . LEU A 1 278 ? 6.035 -9.367 4.773 1 95.81 278 LEU A O 1
ATOM 2264 N N . HIS A 1 279 ? 6.832 -10.727 3.176 1 98.38 279 HIS A N 1
ATOM 2265 C CA . HIS A 1 279 ? 5.52 -11.062 2.633 1 98.38 279 HIS A CA 1
ATOM 2266 C C . HIS A 1 279 ? 5.277 -12.57 2.664 1 98.38 279 HIS A C 1
ATOM 2268 O O . HIS A 1 279 ? 6.035 -13.336 2.07 1 98.38 279 HIS A O 1
ATOM 2274 N N . ARG A 1 280 ? 4.363 -13.016 3.369 1 98.69 280 ARG A N 1
ATOM 2275 C CA . ARG A 1 280 ? 3.865 -14.383 3.361 1 98.69 280 ARG A CA 1
ATOM 2276 C C . ARG A 1 280 ? 2.449 -14.453 2.795 1 98.69 280 ARG A C 1
ATOM 2278 O O . ARG A 1 280 ? 1.504 -13.961 3.418 1 98.69 280 ARG A O 1
ATOM 2285 N N . ILE A 1 281 ? 2.27 -15.078 1.672 1 98.88 281 ILE A N 1
ATOM 2286 C CA . ILE A 1 281 ? 1.017 -14.961 0.935 1 98.88 281 ILE A CA 1
ATOM 2287 C C . ILE A 1 281 ? 0.457 -16.344 0.645 1 98.88 281 ILE A C 1
ATOM 2289 O O . ILE A 1 281 ? 0.979 -17.062 -0.21 1 98.88 281 ILE A O 1
ATOM 2293 N N . PRO A 1 282 ? -0.562 -16.703 1.318 1 98.94 282 PRO A N 1
ATOM 2294 C CA . PRO A 1 282 ? -1.248 -17.969 0.996 1 98.94 282 PRO A CA 1
ATOM 2295 C C . PRO A 1 282 ? -2.109 -17.859 -0.26 1 98.94 282 PRO A C 1
ATOM 2297 O O . PRO A 1 282 ? -2.75 -16.828 -0.489 1 98.94 282 PRO A O 1
ATOM 2300 N N . VAL A 1 283 ? -2.127 -18.875 -1.068 1 98.88 283 VAL A N 1
ATOM 2301 C CA . VAL A 1 283 ? -2.984 -19.031 -2.238 1 98.88 283 VAL A CA 1
ATOM 2302 C C . VAL A 1 283 ? -3.631 -20.406 -2.227 1 98.88 283 VAL A C 1
ATOM 2304 O O . VAL A 1 283 ? -2.943 -21.422 -2.076 1 98.88 283 VAL A O 1
ATOM 2307 N N . TYR A 1 284 ? -4.859 -20.438 -2.342 1 98.88 284 TYR A N 1
ATOM 2308 C CA . TYR A 1 284 ? -5.586 -21.703 -2.34 1 98.88 284 TYR A CA 1
ATOM 2309 C C . TYR A 1 284 ? -6.902 -21.578 -3.098 1 98.88 284 TYR A C 1
ATOM 2311 O O . TYR A 1 284 ? -7.25 -20.5 -3.576 1 98.88 284 TYR A O 1
ATOM 2319 N N . HIS A 1 285 ? -7.621 -22.703 -3.248 1 98.88 285 HIS A N 1
ATOM 2320 C CA . HIS A 1 285 ? -8.711 -22.75 -4.215 1 98.88 285 HIS A CA 1
ATOM 2321 C C . HIS A 1 285 ? -10.039 -22.375 -3.562 1 98.88 285 HIS A C 1
ATOM 2323 O O . HIS A 1 285 ? -10.523 -21.25 -3.729 1 98.88 285 HIS A O 1
ATOM 2329 N N . VAL A 1 286 ? -10.594 -23.141 -2.643 1 98.94 286 VAL A N 1
ATOM 2330 C CA . VAL A 1 286 ? -11.898 -22.906 -2.037 1 98.94 286 VAL A CA 1
ATOM 2331 C C . VAL A 1 286 ? -11.789 -21.812 -0.975 1 98.94 286 VAL A C 1
ATOM 2333 O O . VAL A 1 286 ? -10.953 -21.906 -0.072 1 98.94 286 VAL A O 1
ATOM 2336 N N . PRO A 1 287 ? -12.633 -20.875 -1.081 1 98.88 287 PRO A N 1
ATOM 2337 C CA . PRO A 1 287 ? -12.484 -19.719 -0.2 1 98.88 287 PRO A CA 1
ATOM 2338 C C . PRO A 1 287 ? -13.047 -19.953 1.199 1 98.88 287 PRO A C 1
ATOM 2340 O O . PRO A 1 287 ? -14.055 -20.656 1.352 1 98.88 287 PRO A O 1
ATOM 2343 N N . GLY A 1 288 ? -12.359 -19.406 2.188 1 98.81 288 GLY A N 1
ATOM 2344 C CA . GLY A 1 288 ? -12.945 -19.297 3.512 1 98.81 288 GLY A CA 1
ATOM 2345 C C . GLY A 1 288 ? -14.07 -18.281 3.582 1 98.81 288 GLY A C 1
ATOM 2346 O O . GLY A 1 288 ? -14.992 -18.422 4.387 1 98.81 288 GLY A O 1
ATOM 2347 N N . PHE A 1 289 ? -14.008 -17.266 2.762 1 98.81 289 PHE A N 1
ATOM 2348 C CA . PHE A 1 289 ? -14.977 -16.172 2.693 1 98.81 289 PHE A CA 1
ATOM 2349 C C . PHE A 1 289 ? -15.531 -16.031 1.28 1 98.81 289 PHE A C 1
ATOM 2351 O O . PHE A 1 289 ? -15.125 -15.133 0.542 1 98.81 289 PHE A O 1
ATOM 2358 N N . PRO A 1 290 ? -16.516 -16.844 0.974 1 98.62 290 PRO A N 1
ATOM 2359 C CA . PRO A 1 290 ? -17 -16.953 -0.403 1 98.62 290 PRO A CA 1
ATOM 2360 C C . PRO A 1 290 ? -17.938 -15.797 -0.784 1 98.62 290 PRO A C 1
ATOM 2362 O O . PRO A 1 290 ? -18.641 -15.266 0.072 1 98.62 290 PRO A O 1
ATOM 2365 N N . SER A 1 291 ? -17.891 -15.445 -2.078 1 98.56 291 SER A N 1
ATOM 2366 C CA . SER A 1 291 ? -18.797 -14.414 -2.588 1 98.56 291 SER A CA 1
ATOM 2367 C C . SER A 1 291 ? -20 -15.039 -3.281 1 98.56 291 SER A C 1
ATOM 2369 O O . SER A 1 291 ? -20.969 -14.344 -3.602 1 98.56 291 SER A O 1
ATOM 2371 N N . VAL A 1 292 ? -19.938 -16.328 -3.59 1 98.56 292 VAL A N 1
ATOM 2372 C CA . VAL A 1 292 ? -21.016 -16.984 -4.312 1 98.56 292 VAL A CA 1
ATOM 2373 C C . VAL A 1 292 ? -21.531 -18.172 -3.512 1 98.56 292 VAL A C 1
ATOM 2375 O O . VAL A 1 292 ? -22.703 -18.25 -3.18 1 98.56 292 VAL A O 1
ATOM 2378 N N . ARG A 1 293 ? -20.609 -19.078 -3.133 1 97.69 293 ARG A N 1
ATOM 2379 C CA . ARG A 1 293 ? -20.984 -20.281 -2.381 1 97.69 293 ARG A CA 1
ATOM 2380 C C . ARG A 1 293 ? -21.391 -19.922 -0.958 1 97.69 293 ARG A C 1
ATOM 2382 O O . ARG A 1 293 ? -21.188 -18.781 -0.509 1 97.69 293 ARG A O 1
ATOM 2389 N N . LYS A 1 294 ? -21.953 -20.906 -0.315 1 97.62 294 LYS A N 1
ATOM 2390 C CA . LYS A 1 294 ? -22.469 -20.672 1.031 1 97.62 294 LYS A CA 1
ATOM 2391 C C . LYS A 1 294 ? -21.328 -20.594 2.045 1 97.62 294 LYS A C 1
ATOM 2393 O O . LYS A 1 294 ? -20.406 -21.422 2.016 1 97.62 294 LYS A O 1
ATOM 2398 N N . TYR A 1 295 ? -21.438 -19.641 2.854 1 97.56 295 TYR A N 1
ATOM 2399 C CA . TYR A 1 295 ? -20.5 -19.422 3.943 1 97.56 295 TYR A CA 1
ATOM 2400 C C . TYR A 1 295 ? -20.375 -20.656 4.816 1 97.56 295 TYR A C 1
ATOM 2402 O O . TYR A 1 295 ? -19.281 -20.984 5.289 1 97.56 295 TYR A O 1
ATOM 2410 N N . GLU A 1 296 ? -21.422 -21.484 4.965 1 97.94 296 GLU A N 1
ATOM 2411 C CA . GLU A 1 296 ? -21.484 -22.594 5.91 1 97.94 296 GLU A CA 1
ATOM 2412 C C . GLU A 1 296 ? -21.078 -23.906 5.254 1 97.94 296 GLU A C 1
ATOM 2414 O O . GLU A 1 296 ? -21.016 -24.953 5.914 1 97.94 296 GLU A O 1
ATOM 2419 N N . ASP A 1 297 ? -20.719 -23.859 3.994 1 97.94 297 ASP A N 1
ATOM 2420 C CA . ASP A 1 297 ? -20.312 -25.109 3.334 1 97.94 297 ASP A CA 1
ATOM 2421 C C . ASP A 1 297 ? -19.078 -25.703 4 1 97.94 297 ASP A C 1
ATOM 2423 O O . ASP A 1 297 ? -18.297 -24.984 4.641 1 97.94 297 ASP A O 1
ATOM 2427 N N . MET A 1 298 ? -18.875 -26.922 3.859 1 97.81 298 MET A N 1
ATOM 2428 C CA . MET A 1 298 ? -17.906 -27.703 4.629 1 97.81 298 MET A CA 1
ATOM 2429 C C . MET A 1 298 ? -16.484 -27.188 4.41 1 97.81 298 MET A C 1
ATOM 2431 O O . MET A 1 298 ? -15.789 -26.875 5.367 1 97.81 298 MET A O 1
ATOM 2435 N N . THR A 1 299 ? -16 -27.172 3.164 1 98.5 299 THR A N 1
ATOM 2436 C CA . THR A 1 299 ? -14.617 -26.812 2.889 1 98.5 299 THR A CA 1
ATOM 2437 C C . THR A 1 299 ? -14.336 -25.375 3.326 1 98.5 299 THR A C 1
ATOM 2439 O O . THR A 1 299 ? -13.289 -25.078 3.898 1 98.5 299 THR A O 1
ATOM 2442 N N . GLN A 1 300 ? -15.336 -24.484 3.049 1 98.44 300 GLN A N 1
ATOM 2443 C CA . GLN A 1 300 ? -15.219 -23.094 3.504 1 98.44 300 GLN A CA 1
ATOM 2444 C C . GLN A 1 300 ? -15.031 -23.031 5.016 1 98.44 300 GLN A C 1
ATOM 2446 O O . GLN A 1 300 ? -14.164 -22.297 5.508 1 98.44 300 GLN A O 1
ATOM 2451 N N . THR A 1 301 ? -15.789 -23.75 5.691 1 98.75 301 THR A N 1
ATOM 2452 C CA . THR A 1 301 ? -15.734 -23.797 7.148 1 98.75 301 THR A CA 1
ATOM 2453 C C . THR A 1 301 ? -14.375 -24.328 7.625 1 98.75 301 THR A C 1
ATOM 2455 O O . THR A 1 301 ? -13.789 -23.781 8.555 1 98.75 301 THR A O 1
ATOM 2458 N N . LEU A 1 302 ? -13.875 -25.359 6.988 1 98.88 302 LEU A N 1
ATOM 2459 C CA . LEU A 1 302 ? -12.586 -25.938 7.363 1 98.88 302 LEU A CA 1
ATOM 2460 C C . LEU A 1 302 ? -11.461 -24.922 7.184 1 98.88 302 LEU A C 1
ATOM 2462 O O . LEU A 1 302 ? -10.547 -24.844 8.008 1 98.88 302 LEU A O 1
ATOM 2466 N N . VAL A 1 303 ? -11.484 -24.141 6.109 1 98.94 303 VAL A N 1
ATOM 2467 C CA . VAL A 1 303 ? -10.492 -23.094 5.883 1 98.94 303 VAL A CA 1
ATOM 2468 C C . VAL A 1 303 ? -10.516 -22.094 7.039 1 98.94 303 VAL A C 1
ATOM 2470 O O . VAL A 1 303 ? -9.469 -21.781 7.617 1 98.94 303 VAL A O 1
ATOM 2473 N N . ARG A 1 304 ? -11.688 -21.594 7.406 1 98.88 304 ARG A N 1
ATOM 2474 C CA . ARG A 1 304 ? -11.836 -20.578 8.461 1 98.88 304 ARG A CA 1
ATOM 2475 C C . ARG A 1 304 ? -11.406 -21.141 9.812 1 98.88 304 ARG A C 1
ATOM 2477 O O . ARG A 1 304 ? -10.781 -20.438 10.602 1 98.88 304 ARG A O 1
ATOM 2484 N N . GLU A 1 305 ? -11.695 -22.391 10.047 1 98.81 305 GLU A N 1
ATOM 2485 C CA . GLU A 1 305 ? -11.43 -22.984 11.352 1 98.81 305 GLU A CA 1
ATOM 2486 C C . GLU A 1 305 ? -9.953 -23.344 11.5 1 98.81 305 GLU A C 1
ATOM 2488 O O . GLU A 1 305 ? -9.391 -23.234 12.594 1 98.81 305 GLU A O 1
ATOM 2493 N N . HIS A 1 306 ? -9.297 -23.719 10.391 1 98.88 306 HIS A N 1
ATOM 2494 C CA . HIS A 1 306 ? -7.98 -24.328 10.531 1 98.88 306 HIS A CA 1
ATOM 2495 C C . HIS A 1 306 ? -6.887 -23.391 10.039 1 98.88 306 HIS A C 1
ATOM 2497 O O . HIS A 1 306 ? -5.762 -23.422 10.547 1 98.88 306 HIS A O 1
ATOM 2503 N N . TRP A 1 307 ? -7.137 -22.594 9.062 1 98.94 307 TRP A N 1
ATOM 2504 C CA . TRP A 1 307 ? -6.062 -21.828 8.438 1 98.94 307 TRP A CA 1
ATOM 2505 C C . TRP A 1 307 ? -6.141 -20.344 8.828 1 98.94 307 TRP A C 1
ATOM 2507 O O . TRP A 1 307 ? -5.117 -19.719 9.086 1 98.94 307 TRP A O 1
ATOM 2517 N N . VAL A 1 308 ? -7.324 -19.75 8.922 1 98.88 308 VAL A N 1
ATOM 2518 C CA . VAL A 1 308 ? -7.508 -18.328 9.156 1 98.88 308 VAL A CA 1
ATOM 2519 C C . VAL A 1 308 ? -6.863 -17.938 10.484 1 98.88 308 VAL A C 1
ATOM 2521 O O . VAL A 1 308 ? -6.113 -16.953 10.555 1 98.88 308 VAL A O 1
ATOM 2524 N N . PRO A 1 309 ? -7.059 -18.719 11.602 1 98.88 309 PRO A N 1
ATOM 2525 C CA . PRO A 1 309 ? -6.379 -18.359 12.852 1 98.88 309 PRO A CA 1
ATOM 2526 C C . PRO A 1 309 ? -4.859 -18.359 12.719 1 98.88 309 PRO A C 1
ATOM 2528 O O . PRO A 1 309 ? -4.172 -17.562 13.359 1 98.88 309 PRO A O 1
ATOM 2531 N N . LEU A 1 310 ? -4.293 -19.297 11.898 1 98.94 310 LEU A N 1
ATOM 2532 C CA . LEU A 1 310 ? -2.854 -19.359 11.672 1 98.94 310 LEU A CA 1
ATOM 2533 C C . LEU A 1 310 ? -2.379 -18.125 10.898 1 98.94 310 LEU A C 1
ATOM 2535 O O . LEU A 1 310 ? -1.306 -17.594 11.18 1 98.94 310 LEU A O 1
ATOM 2539 N N . PHE A 1 311 ? -3.166 -17.734 9.867 1 98.88 311 PHE A N 1
ATOM 2540 C CA . PHE A 1 311 ? -2.84 -16.516 9.125 1 98.88 311 PHE A CA 1
ATOM 2541 C C . PHE A 1 311 ? -2.758 -15.32 10.062 1 98.88 311 PHE A C 1
ATOM 2543 O O . PHE A 1 311 ? -1.777 -14.57 10.039 1 98.88 311 PHE A O 1
ATOM 2550 N N . GLU A 1 312 ? -3.801 -15.164 10.898 1 98.38 312 GLU A N 1
ATOM 2551 C CA . GLU A 1 312 ? -3.898 -14.039 11.82 1 98.38 312 GLU A CA 1
ATOM 2552 C C . GLU A 1 312 ? -2.748 -14.039 12.82 1 98.38 312 GLU A C 1
ATOM 2554 O O . GLU A 1 312 ? -2.127 -13.008 13.07 1 98.38 312 GLU A O 1
ATOM 2559 N N . LYS A 1 313 ? -2.424 -15.172 13.336 1 98 313 LYS A N 1
ATOM 2560 C CA . LYS A 1 313 ? -1.395 -15.312 14.359 1 98 313 LYS A CA 1
ATOM 2561 C C . LYS A 1 313 ? -0.011 -15 13.797 1 98 313 LYS A C 1
ATOM 2563 O O . LYS A 1 313 ? 0.85 -14.484 14.508 1 98 313 LYS A O 1
ATOM 2568 N N . ASN A 1 314 ? 0.167 -15.305 12.523 1 98.06 314 ASN A N 1
ATOM 2569 C CA . ASN A 1 314 ? 1.521 -15.266 11.984 1 98.06 314 ASN A CA 1
ATOM 2570 C C . ASN A 1 314 ? 1.722 -14.078 11.055 1 98.06 314 ASN A C 1
ATOM 2572 O O . ASN A 1 314 ? 2.658 -14.055 10.258 1 98.06 314 ASN A O 1
ATOM 2576 N N . GLY A 1 315 ? 0.89 -13.109 11.07 1 95.31 315 GLY A N 1
ATOM 2577 C CA . GLY A 1 315 ? 1.12 -11.812 10.445 1 95.31 315 GLY A CA 1
ATOM 2578 C C . GLY A 1 315 ? 0.845 -11.82 8.953 1 95.31 315 GLY A C 1
ATOM 2579 O O . GLY A 1 315 ? 1.372 -10.984 8.219 1 95.31 315 GLY A O 1
ATOM 2580 N N . VAL A 1 316 ? 0.096 -12.805 8.461 1 98.5 316 VAL A N 1
ATOM 2581 C CA . VAL A 1 316 ? -0.382 -12.758 7.082 1 98.5 316 VAL A CA 1
ATOM 2582 C C . VAL A 1 316 ? -1.296 -11.547 6.895 1 98.5 316 VAL A C 1
ATOM 2584 O O . VAL A 1 316 ? -2.166 -11.281 7.727 1 98.5 316 VAL A O 1
ATOM 2587 N N . ARG A 1 317 ? -1.067 -10.82 5.789 1 98.06 317 ARG A N 1
ATOM 2588 C CA . ARG A 1 317 ? -1.85 -9.609 5.598 1 98.06 317 ARG A CA 1
ATOM 2589 C C . ARG A 1 317 ? -2.818 -9.758 4.426 1 98.06 317 ARG A C 1
ATOM 2591 O O . ARG A 1 317 ? -3.789 -9.008 4.316 1 98.06 317 ARG A O 1
ATOM 2598 N N . ILE A 1 318 ? -2.537 -10.695 3.531 1 98.81 318 ILE A N 1
ATOM 2599 C CA . ILE A 1 318 ? -3.367 -10.891 2.346 1 98.81 318 ILE A CA 1
ATOM 2600 C C . ILE A 1 318 ? -3.332 -12.359 1.93 1 98.81 318 ILE A C 1
ATOM 2602 O O . ILE A 1 318 ? -2.287 -13.008 2.014 1 98.81 318 ILE A O 1
ATOM 2606 N N . ALA A 1 319 ? -4.395 -12.883 1.569 1 98.94 319 ALA A N 1
ATOM 2607 C CA . ALA A 1 319 ? -4.527 -14.227 1.027 1 98.94 319 ALA A CA 1
ATOM 2608 C C . ALA A 1 319 ? -5.379 -14.234 -0.239 1 98.94 319 ALA A C 1
ATOM 2610 O O . ALA A 1 319 ? -6.23 -13.359 -0.423 1 98.94 319 ALA A O 1
ATOM 2611 N N . PHE A 1 320 ? -5.18 -15.195 -1.09 1 98.94 320 PHE A N 1
ATOM 2612 C CA . PHE A 1 320 ? -5.91 -15.258 -2.35 1 98.94 320 PHE A CA 1
ATOM 2613 C C . PHE A 1 320 ? -6.727 -16.547 -2.436 1 98.94 320 PHE A C 1
ATOM 2615 O O . PHE A 1 320 ? -6.219 -17.625 -2.145 1 98.94 320 PHE A O 1
ATOM 2622 N N . GLU A 1 321 ? -7.957 -16.375 -2.768 1 98.81 321 GLU A N 1
ATOM 2623 C CA . GLU A 1 321 ? -8.938 -17.453 -2.836 1 98.81 321 GLU A CA 1
ATOM 2624 C C . GLU A 1 321 ? -9.586 -17.516 -4.215 1 98.81 321 GLU A C 1
ATOM 2626 O O . GLU A 1 321 ? -9.609 -16.531 -4.949 1 98.81 321 GLU A O 1
ATOM 2631 N N . ASN A 1 322 ? -10.156 -18.641 -4.531 1 98.56 322 ASN A N 1
ATOM 2632 C CA . ASN A 1 322 ? -10.719 -18.859 -5.859 1 98.56 322 ASN A CA 1
ATOM 2633 C C . ASN A 1 322 ? -11.984 -19.703 -5.805 1 98.56 322 ASN A C 1
ATOM 2635 O O . ASN A 1 322 ? -12.797 -19.562 -4.887 1 98.56 322 ASN A O 1
ATOM 2639 N N . HIS A 1 323 ? -12.398 -20.359 -6.895 1 98.38 323 HIS A N 1
ATOM 2640 C CA . HIS A 1 323 ? -13.422 -21.406 -6.906 1 98.38 323 HIS A CA 1
ATOM 2641 C C . HIS A 1 323 ? -14.789 -20.828 -7.277 1 98.38 323 HIS A C 1
ATOM 2643 O O . HIS A 1 323 ? -15.594 -21.516 -7.914 1 98.38 323 HIS A O 1
ATOM 2649 N N . ASP A 1 324 ? -15.164 -19.578 -6.977 1 98 324 ASP A N 1
ATOM 2650 C CA . ASP A 1 324 ? -16.547 -19.094 -6.977 1 98 324 ASP A CA 1
ATOM 2651 C C . ASP A 1 324 ? -16.891 -18.422 -8.297 1 98 324 ASP A C 1
ATOM 2653 O O . ASP A 1 324 ? -18.047 -18.094 -8.555 1 98 324 ASP A O 1
ATOM 2657 N N . HIS A 1 325 ? -16.031 -18.25 -9.211 1 98.75 325 HIS A N 1
ATOM 2658 C CA . HIS A 1 325 ? -16.266 -17.672 -10.539 1 98.75 325 HIS A CA 1
ATOM 2659 C C . HIS A 1 325 ? -16.781 -16.25 -10.445 1 98.75 325 HIS A C 1
ATOM 2661 O O . HIS A 1 325 ? -17.75 -15.891 -11.117 1 98.75 325 HIS A O 1
ATOM 2667 N N . ALA A 1 326 ? -16.234 -15.438 -9.625 1 98.75 326 ALA A N 1
ATOM 2668 C CA . ALA A 1 326 ? -16.5 -14.016 -9.422 1 98.75 326 ALA A CA 1
ATOM 2669 C C . ALA A 1 326 ? -15.289 -13.32 -8.805 1 98.75 326 ALA A C 1
ATOM 2671 O O . ALA A 1 326 ? -14.25 -13.945 -8.562 1 98.75 326 ALA A O 1
ATOM 2672 N N . TYR A 1 327 ? -15.422 -12.031 -8.719 1 98.62 327 TYR A N 1
ATOM 2673 C CA . TYR A 1 327 ? -14.422 -11.258 -7.988 1 98.62 327 TYR A CA 1
ATOM 2674 C C . TYR A 1 327 ? -14.93 -10.875 -6.605 1 98.62 327 TYR A C 1
ATOM 2676 O O . TYR A 1 327 ? -16.094 -10.5 -6.449 1 98.62 327 TYR A O 1
ATOM 2684 N N . LYS A 1 328 ? -14.008 -10.922 -5.641 1 98.75 328 LYS A N 1
ATOM 2685 C CA . LYS A 1 328 ? -14.328 -10.336 -4.34 1 98.75 328 LYS A CA 1
ATOM 2686 C C . LYS A 1 328 ? -13.07 -9.828 -3.641 1 98.75 328 LYS A C 1
ATOM 2688 O O . LYS A 1 328 ? -11.969 -10.312 -3.906 1 98.75 328 LYS A O 1
ATOM 2693 N N . ARG A 1 329 ? -13.195 -8.867 -2.818 1 98.56 329 ARG A N 1
ATOM 2694 C CA . ARG A 1 329 ? -12.273 -8.477 -1.755 1 98.56 329 ARG A CA 1
ATOM 2695 C C . ARG A 1 329 ? -13.008 -8.273 -0.437 1 98.56 329 ARG A C 1
ATOM 2697 O O . ARG A 1 329 ? -14.047 -7.609 -0.4 1 98.56 329 ARG A O 1
ATOM 2704 N N . THR A 1 330 ? -12.492 -8.844 0.612 1 98.62 330 THR A N 1
ATOM 2705 C CA . THR A 1 330 ? -13.109 -8.68 1.922 1 98.62 330 THR A CA 1
ATOM 2706 C C . THR A 1 330 ? -12.609 -7.406 2.602 1 98.62 330 THR A C 1
ATOM 2708 O O . THR A 1 330 ? -11.594 -6.836 2.189 1 98.62 330 THR A O 1
ATOM 2711 N N . TYR A 1 331 ? -13.422 -6.988 3.611 1 97.94 331 TYR A N 1
ATOM 2712 C CA . TYR A 1 331 ? -12.812 -6.148 4.637 1 97.94 331 TYR A CA 1
ATOM 2713 C C . TYR A 1 331 ? -11.641 -6.867 5.309 1 97.94 331 TYR A C 1
ATOM 2715 O O . TYR A 1 331 ? -11.531 -8.094 5.219 1 97.94 331 TYR A O 1
ATOM 2723 N N . PRO A 1 332 ? -10.695 -6.074 5.941 1 97.69 332 PRO A N 1
ATOM 2724 C CA . PRO A 1 332 ? -9.781 -6.801 6.828 1 97.69 332 PRO A CA 1
ATOM 2725 C C . PRO A 1 332 ? -10.508 -7.562 7.93 1 97.69 332 PRO A C 1
ATOM 2727 O O . PRO A 1 332 ? -11.43 -7.027 8.555 1 97.69 332 PRO A O 1
ATOM 2730 N N . ILE A 1 333 ? -10.117 -8.797 8.086 1 98.56 333 ILE A N 1
ATOM 2731 C CA . ILE A 1 333 ? -10.844 -9.664 9.008 1 98.56 333 ILE A CA 1
ATOM 2732 C C . ILE A 1 333 ? -9.883 -10.227 10.055 1 98.56 333 ILE A C 1
ATOM 2734 O O . ILE A 1 333 ? -8.789 -10.68 9.719 1 98.56 333 ILE A O 1
ATOM 2738 N N . ARG A 1 334 ? -10.18 -10.164 11.234 1 98.19 334 ARG A N 1
ATOM 2739 C CA . ARG A 1 334 ? -9.547 -10.844 12.367 1 98.19 334 ARG A CA 1
ATOM 2740 C C . ARG A 1 334 ? -10.586 -11.352 13.352 1 98.19 334 ARG A C 1
ATOM 2742 O O . ARG A 1 334 ? -11.539 -10.641 13.68 1 98.19 334 ARG A O 1
ATOM 2749 N N . ASN A 1 335 ? -10.453 -12.633 13.766 1 98.19 335 ASN A N 1
ATOM 2750 C CA . ASN A 1 335 ? -11.391 -13.266 14.688 1 98.19 335 ASN A CA 1
ATOM 2751 C C . ASN A 1 335 ? -12.82 -13.219 14.148 1 98.19 335 ASN A C 1
ATOM 2753 O O . ASN A 1 335 ? -13.758 -12.922 14.891 1 98.19 335 ASN A O 1
ATOM 2757 N N . LEU A 1 336 ? -12.953 -13.273 12.883 1 98.19 336 LEU A N 1
ATOM 2758 C CA . LEU A 1 336 ? -14.211 -13.383 12.156 1 98.19 336 LEU A CA 1
ATOM 2759 C C . LEU A 1 336 ? -15.062 -12.133 12.344 1 98.19 336 LEU A C 1
ATOM 2761 O O . LEU A 1 336 ? -16.281 -12.227 12.477 1 98.19 336 LEU A O 1
ATOM 2765 N N . GLN A 1 337 ? -14.406 -11.023 12.391 1 98 337 GLN A N 1
ATOM 2766 C CA . GLN A 1 337 ? -15.023 -9.703 12.406 1 98 337 GLN A CA 1
ATOM 2767 C C . GLN A 1 337 ? -14.188 -8.703 11.617 1 98 337 GLN A C 1
ATOM 2769 O O . GLN A 1 337 ? -12.992 -8.898 11.43 1 98 337 GLN A O 1
ATOM 2774 N N . LYS A 1 338 ? -14.875 -7.699 11.172 1 97.31 338 LYS A N 1
ATOM 2775 C CA . LYS A 1 338 ? -14.109 -6.602 10.594 1 97.31 338 LYS A CA 1
ATOM 2776 C C . LYS A 1 338 ? -13.109 -6.039 11.602 1 97.31 338 LYS A C 1
ATOM 2778 O O . LYS A 1 338 ? -13.477 -5.734 12.742 1 97.31 338 LYS A O 1
ATOM 2783 N N . ASP A 1 339 ? -11.906 -5.992 11.25 1 97.38 339 ASP A N 1
ATOM 2784 C CA . ASP A 1 339 ? -10.836 -5.469 12.086 1 97.38 339 ASP A CA 1
ATOM 2785 C C . ASP A 1 339 ? -9.711 -4.875 11.242 1 97.38 339 ASP A C 1
ATOM 2787 O O . ASP A 1 339 ? -9.062 -5.59 10.477 1 97.38 339 ASP A O 1
ATOM 2791 N N . GLN A 1 340 ? -9.414 -3.639 11.359 1 95.81 340 GLN A N 1
ATOM 2792 C CA . GLN A 1 340 ? -8.469 -2.895 10.531 1 95.81 340 GLN A CA 1
ATOM 2793 C C . GLN A 1 340 ? -7.078 -3.527 10.578 1 95.81 340 GLN A C 1
ATOM 2795 O O . GLN A 1 340 ? -6.242 -3.27 9.711 1 95.81 340 GLN A O 1
ATOM 2800 N N . SER A 1 341 ? -6.746 -4.344 11.516 1 95.94 341 SER A N 1
ATOM 2801 C CA . SER A 1 341 ? -5.461 -5.023 11.633 1 95.94 341 SER A CA 1
ATOM 2802 C C . SER A 1 341 ? -5.512 -6.422 11.031 1 95.94 341 SER A C 1
ATOM 2804 O O . SER A 1 341 ? -4.543 -7.18 11.117 1 95.94 341 SER A O 1
ATOM 2806 N N . GLY A 1 342 ? -6.578 -6.77 10.422 1 97.81 342 GLY A N 1
ATOM 2807 C CA . GLY A 1 342 ? -6.805 -8.141 9.992 1 97.81 342 GLY A CA 1
ATOM 2808 C C . GLY A 1 342 ? -6.273 -8.43 8.602 1 97.81 342 GLY A C 1
ATOM 2809 O O . GLY A 1 342 ? -5.535 -7.617 8.039 1 97.81 342 GLY A O 1
ATOM 2810 N N . VAL A 1 343 ? -6.617 -9.617 8.094 1 98.62 343 VAL A N 1
ATOM 2811 C CA . VAL A 1 343 ? -6.203 -10.133 6.797 1 98.62 343 VAL A CA 1
ATOM 2812 C C . VAL A 1 343 ? -7.258 -9.797 5.746 1 98.62 343 VAL A C 1
ATOM 2814 O O . VAL A 1 343 ? -8.461 -9.867 6.02 1 98.62 343 VAL A O 1
ATOM 2817 N N . ILE A 1 344 ? -6.832 -9.445 4.582 1 98.62 344 ILE A N 1
ATOM 2818 C CA . ILE A 1 344 ? -7.777 -9.281 3.479 1 98.62 344 ILE A CA 1
ATOM 2819 C C . ILE A 1 344 ? -7.746 -10.523 2.59 1 98.62 344 ILE A C 1
ATOM 2821 O O . ILE A 1 344 ? -6.68 -11.094 2.34 1 98.62 344 ILE A O 1
ATOM 2825 N N . TYR A 1 345 ? -8.836 -10.961 2.203 1 98.88 345 TYR A N 1
ATOM 2826 C CA . TYR A 1 345 ? -8.984 -12.094 1.301 1 98.88 345 TYR A CA 1
ATOM 2827 C C . TYR A 1 345 ? -9.492 -11.641 -0.063 1 98.88 345 TYR A C 1
ATOM 2829 O O . TYR A 1 345 ? -10.555 -11.023 -0.161 1 98.88 345 TYR A O 1
ATOM 2837 N N . VAL A 1 346 ? -8.766 -11.961 -1.101 1 98.81 346 VAL A N 1
ATOM 2838 C CA . VAL A 1 346 ? -9.039 -11.438 -2.436 1 98.81 346 VAL A CA 1
ATOM 2839 C C . VAL A 1 346 ? -9.234 -12.594 -3.416 1 98.81 346 VAL A C 1
ATOM 2841 O O . VAL A 1 346 ? -8.625 -13.656 -3.26 1 98.81 346 VAL A O 1
ATOM 2844 N N . GLY A 1 347 ? -10.047 -12.297 -4.492 1 97.06 347 GLY A N 1
ATOM 2845 C CA . GLY A 1 347 ? -10.18 -13.258 -5.582 1 97.06 347 GLY A CA 1
ATOM 2846 C C . GLY A 1 347 ? -11.609 -13.688 -5.82 1 97.06 347 GLY A C 1
ATOM 2847 O O . GLY A 1 347 ? -12.508 -12.844 -5.938 1 97.06 347 GLY A O 1
ATOM 2848 N N . ASP A 1 348 ? -11.664 -14.898 -5.992 1 95.25 348 ASP A N 1
ATOM 2849 C CA . ASP A 1 348 ? -12.672 -15.953 -6.012 1 95.25 348 ASP A CA 1
ATOM 2850 C C . ASP A 1 348 ? -12.68 -16.688 -7.352 1 95.25 348 ASP A C 1
ATOM 2852 O O . ASP A 1 348 ? -13.703 -17.234 -7.762 1 95.25 348 ASP A O 1
ATOM 2856 N N . GLY A 1 349 ? -11.688 -16.547 -8.133 1 97.88 349 GLY A N 1
ATOM 2857 C CA . GLY A 1 349 ? -11.438 -17.375 -9.312 1 97.88 349 GLY A CA 1
ATOM 2858 C C . GLY A 1 349 ? -12.391 -17.078 -10.453 1 97.88 349 GLY A C 1
ATOM 2859 O O . GLY A 1 349 ? -13.453 -17.719 -10.555 1 97.88 349 GLY A O 1
ATOM 2860 N N . SER A 1 350 ? -12.047 -16.203 -11.328 1 98.5 350 SER A N 1
ATOM 2861 C CA . SER A 1 350 ? -12.898 -15.891 -12.477 1 98.5 350 SER A CA 1
ATOM 2862 C C . SER A 1 350 ? -12.062 -15.5 -13.695 1 98.5 350 SER A C 1
ATOM 2864 O O . SER A 1 350 ? -12.422 -14.594 -14.438 1 98.5 350 SER A O 1
ATOM 2866 N N . TRP A 1 351 ? -11 -16.156 -13.938 1 98.69 351 TRP A N 1
ATOM 2867 C CA . TRP A 1 351 ? -10.023 -15.82 -14.977 1 98.69 351 TRP A CA 1
ATOM 2868 C C . TRP A 1 351 ? -10.602 -16.047 -16.359 1 98.69 351 TRP A C 1
ATOM 2870 O O . TRP A 1 351 ? -10.492 -15.18 -17.234 1 98.69 351 TRP A O 1
ATOM 2880 N N . GLY A 1 352 ? -11.164 -17.203 -16.625 1 98.69 352 GLY A N 1
ATOM 2881 C CA . GLY A 1 352 ? -11.703 -17.562 -17.922 1 98.69 352 GLY A CA 1
ATOM 2882 C C . GLY A 1 352 ? -12.883 -18.516 -17.844 1 98.69 352 GLY A C 1
ATOM 2883 O O . GLY A 1 352 ? -12.914 -19.531 -18.531 1 98.69 352 GLY A O 1
ATOM 2884 N N . VAL A 1 353 ? -13.836 -18.219 -16.984 1 98.69 353 VAL A N 1
ATOM 2885 C CA . VAL A 1 353 ? -14.992 -19.062 -16.734 1 98.69 353 VAL A CA 1
ATOM 2886 C C . VAL A 1 353 ? -16.281 -18.25 -16.875 1 98.69 353 VAL A C 1
ATOM 2888 O O . VAL A 1 353 ? -16.234 -17.016 -16.953 1 98.69 353 VAL A O 1
ATOM 2891 N N . ALA A 1 354 ? -17.375 -19.016 -16.922 1 98.44 354 ALA A N 1
ATOM 2892 C CA . ALA A 1 354 ? -18.672 -18.328 -16.844 1 98.44 354 ALA A CA 1
ATOM 2893 C C . ALA A 1 354 ? -18.891 -17.734 -15.453 1 98.44 354 ALA A C 1
ATOM 2895 O O . ALA A 1 354 ? -18.75 -18.438 -14.445 1 98.44 354 ALA A O 1
ATOM 2896 N N . GLU A 1 355 ? -19.219 -16.484 -15.391 1 98 355 GLU A N 1
ATOM 2897 C CA . GLU A 1 355 ? -19.406 -15.797 -14.117 1 98 355 GLU A CA 1
ATOM 2898 C C . GLU A 1 355 ? -20.656 -16.281 -13.398 1 98 355 GLU A C 1
ATOM 2900 O O . GLU A 1 355 ? -21.625 -16.703 -14.047 1 98 355 GLU A O 1
ATOM 2905 N N . ARG A 1 356 ? -20.672 -16.156 -12.141 1 98.56 356 ARG A N 1
ATOM 2906 C CA . ARG A 1 356 ? -21.812 -16.547 -11.32 1 98.56 356 ARG A CA 1
ATOM 2907 C C . ARG A 1 356 ? -22.375 -15.359 -10.555 1 98.56 356 ARG A C 1
ATOM 2909 O O . ARG A 1 356 ? -21.641 -14.414 -10.242 1 98.56 356 ARG A O 1
ATOM 2916 N N . PRO A 1 357 ? -23.672 -15.422 -10.281 1 98.12 357 PRO A N 1
ATOM 2917 C CA . PRO A 1 357 ? -24.25 -14.359 -9.445 1 98.12 357 PRO A CA 1
ATOM 2918 C C . PRO A 1 357 ? -23.672 -14.336 -8.031 1 98.12 357 PRO A C 1
ATOM 2920 O O . PRO A 1 357 ? -23.484 -15.398 -7.426 1 98.12 357 PRO A O 1
ATOM 2923 N N . ILE A 1 358 ? -23.375 -13.195 -7.559 1 98.44 358 ILE A N 1
ATOM 2924 C CA . ILE A 1 358 ? -22.719 -13.047 -6.258 1 98.44 358 ILE A CA 1
ATOM 2925 C C . ILE A 1 358 ? -23.781 -12.773 -5.188 1 98.44 358 ILE A C 1
ATOM 2927 O O . ILE A 1 358 ? -24.906 -12.367 -5.496 1 98.44 358 ILE A O 1
ATOM 2931 N N . HIS A 1 359 ? -23.375 -13 -3.885 1 97.81 359 HIS A N 1
ATOM 2932 C CA . HIS A 1 359 ? -24.156 -12.523 -2.746 1 97.81 359 HIS A CA 1
ATOM 2933 C C . HIS A 1 359 ? -24.297 -11 -2.768 1 97.81 359 HIS A C 1
ATOM 2935 O O . HIS A 1 359 ? -23.453 -10.312 -3.34 1 97.81 359 HIS A O 1
ATOM 2941 N N . ASP A 1 360 ? -25.406 -10.609 -2.148 1 97.5 360 ASP A N 1
ATOM 2942 C CA . ASP A 1 360 ? -25.516 -9.164 -1.948 1 97.5 360 ASP A CA 1
ATOM 2943 C C . ASP A 1 360 ? -24.406 -8.641 -1.056 1 97.5 360 ASP A C 1
ATOM 2945 O O . ASP A 1 360 ? -24.266 -9.062 0.094 1 97.5 360 ASP A O 1
ATOM 2949 N N . VAL A 1 361 ? -23.656 -7.734 -1.547 1 97.5 361 VAL A N 1
ATOM 2950 C CA . VAL A 1 361 ? -22.469 -7.238 -0.854 1 97.5 361 VAL A CA 1
ATOM 2951 C C . VAL A 1 361 ? -22.875 -6.562 0.451 1 97.5 361 VAL A C 1
ATOM 2953 O O . VAL A 1 361 ? -22.281 -6.805 1.5 1 97.5 361 VAL A O 1
ATOM 2956 N N . ALA A 1 362 ? -23.891 -5.703 0.429 1 95.75 362 ALA A N 1
ATOM 2957 C CA . ALA A 1 362 ? -24.312 -4.926 1.588 1 95.75 362 ALA A CA 1
ATOM 2958 C C . ALA A 1 362 ? -24.766 -5.836 2.725 1 95.75 362 ALA A C 1
ATOM 2960 O O . ALA A 1 362 ? -24.625 -5.492 3.9 1 95.75 362 ALA A O 1
ATOM 2961 N N . SER A 1 363 ? -25.219 -7.016 2.396 1 97.06 363 SER A N 1
ATOM 2962 C CA . SER A 1 363 ? -25.781 -7.902 3.41 1 97.06 363 SER A CA 1
ATOM 2963 C C . SER A 1 363 ? -24.797 -8.992 3.805 1 97.06 363 SER A C 1
ATOM 2965 O O . SER A 1 363 ? -25.094 -9.828 4.66 1 97.06 363 SER A O 1
ATOM 2967 N N . THR A 1 364 ? -23.688 -9.086 3.162 1 98.12 364 THR A N 1
ATOM 2968 C CA . THR A 1 364 ? -22.625 -10.023 3.52 1 98.12 364 THR A CA 1
ATOM 2969 C C . THR A 1 364 ? -21.516 -9.312 4.285 1 98.12 364 THR A C 1
ATOM 2971 O O . THR A 1 364 ? -20.766 -8.531 3.709 1 98.12 364 THR A O 1
ATOM 2974 N N . TRP A 1 365 ? -21.344 -9.594 5.52 1 97.38 365 TRP A N 1
ATOM 2975 C CA . TRP A 1 365 ? -20.656 -8.727 6.461 1 97.38 365 TRP A CA 1
ATOM 2976 C C . TRP A 1 365 ? -19.188 -8.578 6.094 1 97.38 365 TRP A C 1
ATOM 2978 O O . TRP A 1 365 ? -18.547 -7.582 6.438 1 97.38 365 TRP A O 1
ATOM 2988 N N . TYR A 1 366 ? -18.641 -9.602 5.422 1 98.31 366 TYR A N 1
ATOM 2989 C CA . TYR A 1 366 ? -17.203 -9.602 5.191 1 98.31 366 TYR A CA 1
ATOM 2990 C C . TYR A 1 366 ? -16.875 -9.086 3.797 1 98.31 366 TYR A C 1
ATOM 2992 O O . TYR A 1 366 ? -15.695 -8.914 3.455 1 98.31 366 TYR A O 1
ATOM 3000 N N . LEU A 1 367 ? -17.797 -8.898 2.912 1 98.38 367 LEU A N 1
ATOM 3001 C CA . LEU A 1 367 ? -17.531 -8.453 1.55 1 98.38 367 LEU A CA 1
ATOM 3002 C C . LEU A 1 367 ? -17.453 -6.93 1.483 1 98.38 367 LEU A C 1
ATOM 3004 O O . LEU A 1 367 ? -18.422 -6.238 1.787 1 98.38 367 LEU A O 1
ATOM 3008 N N . LYS A 1 368 ? -16.328 -6.395 1.111 1 97.62 368 LYS A N 1
ATOM 3009 C CA . LYS A 1 368 ? -16.188 -4.973 0.813 1 97.62 368 LYS A CA 1
ATOM 3010 C C . LYS A 1 368 ? -16.547 -4.68 -0.641 1 97.62 368 LYS A C 1
ATOM 3012 O O . LYS A 1 368 ? -17.25 -3.707 -0.93 1 97.62 368 LYS A O 1
ATOM 3017 N N . LYS A 1 369 ? -15.992 -5.473 -1.549 1 97.25 369 LYS A N 1
ATOM 3018 C CA . LYS A 1 369 ? -16.266 -5.398 -2.98 1 97.25 369 LYS A CA 1
ATOM 3019 C C . LYS A 1 369 ? -16.484 -6.793 -3.568 1 97.25 369 LYS A C 1
ATOM 3021 O O . LYS A 1 369 ? -15.766 -7.734 -3.219 1 97.25 369 LYS A O 1
ATOM 3026 N N . ALA A 1 370 ? -17.422 -6.918 -4.426 1 98.38 370 ALA A N 1
ATOM 3027 C CA . ALA A 1 370 ? -17.625 -8.141 -5.195 1 98.38 370 ALA A CA 1
ATOM 3028 C C . ALA A 1 370 ? -18.344 -7.855 -6.504 1 98.38 370 ALA A C 1
ATOM 3030 O O . ALA A 1 370 ? -19.141 -6.918 -6.59 1 98.38 370 ALA A O 1
ATOM 3031 N N . GLN A 1 371 ? -18.062 -8.578 -7.504 1 98.31 371 GLN A N 1
ATOM 3032 C CA . GLN A 1 371 ? -18.656 -8.391 -8.82 1 98.31 371 GLN A CA 1
ATOM 3033 C C . GLN A 1 371 ? -18.688 -9.703 -9.602 1 98.31 371 GLN A C 1
ATOM 3035 O O . GLN A 1 371 ? -17.719 -10.469 -9.578 1 98.31 371 GLN A O 1
ATOM 3040 N N . SER A 1 372 ? -19.781 -9.953 -10.258 1 98.62 372 SER A N 1
ATOM 3041 C CA . SER A 1 372 ? -19.875 -11.055 -11.203 1 98.62 372 SER A CA 1
ATOM 3042 C C . SER A 1 372 ? -19.188 -10.703 -12.523 1 98.62 372 SER A C 1
ATOM 3044 O O . SER A 1 372 ? -19.844 -10.234 -13.461 1 98.62 372 SER A O 1
ATOM 3046 N N . VAL A 1 373 ? -17.891 -10.992 -12.602 1 98.44 373 VAL A N 1
ATOM 3047 C CA . VAL A 1 373 ? -17.078 -10.555 -13.734 1 98.44 373 VAL A CA 1
ATOM 3048 C C . VAL A 1 373 ? -15.859 -11.469 -13.875 1 98.44 373 VAL A C 1
ATOM 3050 O O . VAL A 1 373 ? -15.406 -12.07 -12.891 1 98.44 373 VAL A O 1
ATOM 3053 N N . ARG A 1 374 ? -15.367 -11.734 -15.078 1 98.75 374 ARG A N 1
ATOM 3054 C CA . ARG A 1 374 ? -14.047 -12.328 -15.258 1 98.75 374 ARG A CA 1
ATOM 3055 C C . ARG A 1 374 ? -12.945 -11.312 -14.977 1 98.75 374 ARG A C 1
ATOM 3057 O O . ARG A 1 374 ? -12.984 -10.188 -15.477 1 98.75 374 ARG A O 1
ATOM 3064 N N . ALA A 1 375 ? -12.023 -11.703 -14.133 1 98.38 375 ALA A N 1
ATOM 3065 C CA . ALA A 1 375 ? -11.016 -10.742 -13.688 1 98.38 375 ALA A CA 1
ATOM 3066 C C . ALA A 1 375 ? -9.781 -11.453 -13.148 1 98.38 375 ALA A C 1
ATOM 3068 O O . ALA A 1 375 ? -9.812 -12.656 -12.891 1 98.38 375 ALA A O 1
ATOM 3069 N N . PHE A 1 376 ? -8.703 -10.742 -13.086 1 98.62 376 PHE A N 1
ATOM 3070 C CA . PHE A 1 376 ? -7.508 -11.102 -12.336 1 98.62 376 PHE A CA 1
ATOM 3071 C C . PHE A 1 376 ? -7.062 -9.945 -11.445 1 98.62 376 PHE A C 1
ATOM 3073 O O . PHE A 1 376 ? -7.562 -8.828 -11.57 1 98.62 376 PHE A O 1
ATOM 3080 N N . THR A 1 377 ? -6.242 -10.242 -10.516 1 98.62 377 THR A N 1
ATOM 3081 C CA . THR A 1 377 ? -5.68 -9.227 -9.633 1 98.62 377 THR A CA 1
ATOM 3082 C C . THR A 1 377 ? -4.188 -9.047 -9.891 1 98.62 377 THR A C 1
ATOM 3084 O O . THR A 1 377 ? -3.461 -10.023 -10.062 1 98.62 377 THR A O 1
ATOM 3087 N N . LEU A 1 378 ? -3.77 -7.832 -10.062 1 98.12 378 LEU A N 1
ATOM 3088 C CA . LEU A 1 378 ? -2.357 -7.473 -10.141 1 98.12 378 LEU A CA 1
ATOM 3089 C C . LEU A 1 378 ? -1.851 -6.961 -8.797 1 98.12 378 LEU A C 1
ATOM 3091 O O . LEU A 1 378 ? -2.229 -5.871 -8.359 1 98.12 378 LEU A O 1
ATOM 3095 N N . LEU A 1 379 ? -1.014 -7.73 -8.141 1 98.44 379 LEU A N 1
ATOM 3096 C CA . LEU A 1 379 ? -0.406 -7.387 -6.859 1 98.44 379 LEU A CA 1
ATOM 3097 C C . LEU A 1 379 ? 0.986 -6.797 -7.059 1 98.44 379 LEU A C 1
ATOM 3099 O O . LEU A 1 379 ? 1.824 -7.391 -7.742 1 98.44 379 LEU A O 1
ATOM 3103 N N . THR A 1 380 ? 1.256 -5.633 -6.523 1 97.94 380 THR A N 1
ATOM 3104 C CA . THR A 1 380 ? 2.576 -5.016 -6.559 1 97.94 380 THR A CA 1
ATOM 3105 C C . THR A 1 380 ? 3.201 -4.984 -5.168 1 97.94 380 THR A C 1
ATOM 3107 O O . THR A 1 380 ? 2.602 -4.469 -4.223 1 97.94 380 THR A O 1
ATOM 3110 N N . LEU A 1 381 ? 4.352 -5.605 -5.027 1 98.19 381 LEU A N 1
ATOM 3111 C CA . LEU A 1 381 ? 5.133 -5.551 -3.797 1 98.19 381 LEU A CA 1
ATOM 3112 C C . LEU A 1 381 ? 6.273 -4.547 -3.924 1 98.19 381 LEU A C 1
ATOM 3114 O O . LEU A 1 381 ? 6.992 -4.543 -4.926 1 98.19 381 LEU A O 1
ATOM 3118 N N . GLU A 1 382 ? 6.473 -3.707 -2.984 1 97.12 382 GLU A N 1
ATOM 3119 C CA . GLU A 1 382 ? 7.586 -2.77 -2.902 1 97.12 382 GLU A CA 1
ATOM 3120 C C . GLU A 1 382 ? 7.973 -2.498 -1.451 1 97.12 382 GLU A C 1
ATOM 3122 O O . GLU A 1 382 ? 7.191 -1.922 -0.692 1 97.12 382 GLU A O 1
ATOM 3127 N N . GLY A 1 383 ? 9.172 -2.953 -1.098 1 95.94 383 GLY A N 1
ATOM 3128 C CA . GLY A 1 383 ? 9.508 -2.951 0.317 1 95.94 383 GLY A CA 1
ATOM 3129 C C . GLY A 1 383 ? 8.523 -3.734 1.167 1 95.94 383 GLY A C 1
ATOM 3130 O O . GLY A 1 383 ? 8.203 -4.883 0.853 1 95.94 383 GLY A O 1
ATOM 3131 N N . GLN A 1 384 ? 8.031 -3.021 2.199 1 95.38 384 GLN A N 1
ATOM 3132 C CA . GLN A 1 384 ? 7.121 -3.688 3.123 1 95.38 384 GLN A CA 1
ATOM 3133 C C . GLN A 1 384 ? 5.672 -3.541 2.666 1 95.38 384 GLN A C 1
ATOM 3135 O O . GLN A 1 384 ? 4.766 -4.117 3.27 1 95.38 384 GLN A O 1
ATOM 3140 N N . GLN A 1 385 ? 5.473 -2.764 1.674 1 96.31 385 GLN A N 1
ATOM 3141 C CA . GLN A 1 385 ? 4.109 -2.428 1.276 1 96.31 385 GLN A CA 1
ATOM 3142 C C . GLN A 1 385 ? 3.68 -3.229 0.049 1 96.31 385 GLN A C 1
ATOM 3144 O O . GLN A 1 385 ? 4.523 -3.711 -0.709 1 96.31 385 GLN A O 1
ATOM 3149 N N . PHE A 1 386 ? 2.4 -3.391 -0.017 1 97.75 386 PHE A N 1
ATOM 3150 C CA . PHE A 1 386 ? 1.831 -3.869 -1.271 1 97.75 386 PHE A CA 1
ATOM 3151 C C . PHE A 1 386 ? 0.597 -3.061 -1.651 1 97.75 386 PHE A C 1
ATOM 3153 O O . PHE A 1 386 ? -0.007 -2.404 -0.801 1 97.75 386 PHE A O 1
ATOM 3160 N N . SER A 1 387 ? 0.315 -3.07 -2.881 1 96.69 387 SER A N 1
ATOM 3161 C CA . SER A 1 387 ? -0.944 -2.584 -3.434 1 96.69 387 SER A CA 1
ATOM 3162 C C . SER A 1 387 ? -1.479 -3.531 -4.504 1 96.69 387 SER A C 1
ATOM 3164 O O . SER A 1 387 ? -0.75 -4.395 -4.996 1 96.69 387 SER A O 1
ATOM 3166 N N . LEU A 1 388 ? -2.781 -3.395 -4.723 1 97.44 388 LEU A N 1
ATOM 3167 C CA . LEU A 1 388 ? -3.316 -4.219 -5.797 1 97.44 388 LEU A CA 1
ATOM 3168 C C . LEU A 1 388 ? -4.359 -3.453 -6.602 1 97.44 388 LEU A C 1
ATOM 3170 O O . LEU A 1 388 ? -4.965 -2.504 -6.098 1 97.44 388 LEU A O 1
ATOM 3174 N N . ILE A 1 389 ? -4.484 -3.828 -7.863 1 96.19 389 ILE A N 1
ATOM 3175 C CA . ILE A 1 389 ? -5.648 -3.533 -8.688 1 96.19 389 ILE A CA 1
ATOM 3176 C C . ILE A 1 389 ? -6.227 -4.832 -9.25 1 96.19 389 ILE A C 1
ATOM 3178 O O . ILE A 1 389 ? -5.492 -5.793 -9.492 1 96.19 389 ILE A O 1
ATOM 3182 N N . SER A 1 390 ? -7.5 -4.863 -9.328 1 97.44 390 SER A N 1
ATOM 3183 C CA . SER A 1 390 ? -8.164 -5.949 -10.047 1 97.44 390 SER A CA 1
ATOM 3184 C C . SER A 1 390 ? -8.719 -5.473 -11.383 1 97.44 390 SER A C 1
ATOM 3186 O O . SER A 1 390 ? -9.273 -4.375 -11.469 1 97.44 390 SER A O 1
ATOM 3188 N N . VAL A 1 391 ? -8.5 -6.281 -12.383 1 97.25 391 VAL A N 1
ATOM 3189 C CA . VAL A 1 391 ? -8.758 -5.879 -13.766 1 97.25 391 VAL A CA 1
ATOM 3190 C C . VAL A 1 391 ? -9.656 -6.914 -14.438 1 97.25 391 VAL A C 1
ATOM 3192 O O . VAL A 1 391 ? -9.438 -8.117 -14.305 1 97.25 391 VAL A O 1
ATOM 3195 N N . ASP A 1 392 ? -10.633 -6.414 -15.148 1 97.62 392 ASP A N 1
ATOM 3196 C CA . ASP A 1 392 ? -11.508 -7.363 -15.836 1 97.62 392 ASP A CA 1
ATOM 3197 C C . ASP A 1 392 ? -10.945 -7.738 -17.203 1 97.62 392 ASP A C 1
ATOM 3199 O O . ASP A 1 392 ? -9.867 -7.273 -17.594 1 97.62 392 ASP A O 1
ATOM 3203 N N . GLU A 1 393 ? -11.609 -8.617 -17.922 1 97.12 393 GLU A N 1
ATOM 3204 C CA . GLU A 1 393 ? -11.125 -9.203 -19.172 1 97.12 393 GLU A CA 1
ATOM 3205 C C . GLU A 1 393 ? -11.023 -8.148 -20.266 1 97.12 393 GLU A C 1
ATOM 3207 O O . GLU A 1 393 ? -10.438 -8.398 -21.312 1 97.12 393 GLU A O 1
ATOM 3212 N N . ASN A 1 394 ? -11.594 -6.961 -20.062 1 96.5 394 ASN A N 1
ATOM 3213 C CA . ASN A 1 394 ? -11.539 -5.883 -21.031 1 96.5 394 ASN A CA 1
ATOM 3214 C C . ASN A 1 394 ? -10.477 -4.852 -20.672 1 96.5 394 ASN A C 1
ATOM 3216 O O . ASN A 1 394 ? -10.328 -3.836 -21.359 1 96.5 394 ASN A O 1
ATOM 3220 N N . GLY A 1 395 ? -9.797 -5.09 -19.594 1 95.44 395 GLY A N 1
ATOM 3221 C CA . GLY A 1 395 ? -8.734 -4.184 -19.203 1 95.44 395 GLY A CA 1
ATOM 3222 C C . GLY A 1 395 ? -9.211 -3.078 -18.281 1 95.44 395 GLY A C 1
ATOM 3223 O O . GLY A 1 395 ? -8.453 -2.158 -17.953 1 95.44 395 GLY A O 1
ATOM 3224 N N . ARG A 1 396 ? -10.461 -3.102 -17.844 1 95.56 396 ARG A N 1
ATOM 3225 C CA . ARG A 1 396 ? -10.992 -2.094 -16.938 1 95.56 396 ARG A CA 1
ATOM 3226 C C . ARG A 1 396 ? -10.617 -2.406 -15.492 1 95.56 396 ARG A C 1
ATOM 3228 O O . ARG A 1 396 ? -10.719 -3.553 -15.047 1 95.56 396 ARG A O 1
ATOM 3235 N N . ILE A 1 397 ? -10.141 -1.389 -14.742 1 95.38 397 ILE A N 1
ATOM 3236 C CA . ILE A 1 397 ? -9.852 -1.548 -13.32 1 95.38 397 ILE A CA 1
ATOM 3237 C C . ILE A 1 397 ? -11.156 -1.575 -12.523 1 95.38 397 ILE A C 1
ATOM 3239 O O . ILE A 1 397 ? -11.914 -0.604 -12.531 1 95.38 397 ILE A O 1
ATOM 3243 N N . ILE A 1 398 ? -11.383 -2.574 -11.781 1 96.19 398 ILE A N 1
ATOM 3244 C CA . ILE A 1 398 ? -12.672 -2.723 -11.117 1 96.19 398 ILE A CA 1
ATOM 3245 C C . ILE A 1 398 ? -12.492 -2.564 -9.609 1 96.19 398 ILE A C 1
ATOM 3247 O O . ILE A 1 398 ? -13.477 -2.445 -8.867 1 96.19 398 ILE A O 1
ATOM 3251 N N . ASP A 1 399 ? -11.305 -2.615 -9.164 1 95.88 399 ASP A N 1
ATOM 3252 C CA . ASP A 1 399 ? -11.008 -2.451 -7.746 1 95.88 399 ASP A CA 1
ATOM 3253 C C . ASP A 1 399 ? -9.555 -2.037 -7.535 1 95.88 399 ASP A C 1
ATOM 3255 O O . ASP A 1 399 ? -8.695 -2.307 -8.375 1 95.88 399 ASP A O 1
ATOM 3259 N N . SER A 1 400 ? -9.273 -1.363 -6.496 1 95.31 400 SER A N 1
ATOM 3260 C CA . SER A 1 400 ? -7.93 -1.01 -6.062 1 95.31 400 SER A CA 1
ATOM 3261 C C . SER A 1 400 ? -7.809 -1.04 -4.543 1 95.31 400 SER A C 1
ATOM 3263 O O . SER A 1 400 ? -8.766 -0.723 -3.834 1 95.31 400 SER A O 1
ATOM 3265 N N . PHE A 1 401 ? -6.711 -1.418 -4 1 96.62 401 PHE A N 1
ATOM 3266 C CA . PHE A 1 401 ? -6.414 -1.45 -2.574 1 96.62 401 PHE A CA 1
ATOM 3267 C C . PHE A 1 401 ? -4.945 -1.129 -2.32 1 96.62 401 PHE A C 1
ATOM 3269 O O . PHE A 1 401 ? -4.055 -1.79 -2.863 1 96.62 401 PHE A O 1
ATOM 3276 N N . PRO A 1 402 ? -4.609 -0.134 -1.479 1 95.62 402 PRO A N 1
ATOM 3277 C CA . PRO A 1 402 ? -5.512 0.876 -0.918 1 95.62 402 PRO A CA 1
ATOM 3278 C C . PRO A 1 402 ? -6.309 1.617 -1.989 1 95.62 402 PRO A C 1
ATOM 3280 O O . PRO A 1 402 ? -5.918 1.623 -3.16 1 95.62 402 PRO A O 1
ATOM 3283 N N . GLU A 1 403 ? -7.367 2.178 -1.575 1 91.25 403 GLU A N 1
ATOM 3284 C CA . GLU A 1 403 ? -8.242 2.873 -2.514 1 91.25 403 GLU A CA 1
ATOM 3285 C C . GLU A 1 403 ? -7.484 3.961 -3.271 1 91.25 403 GLU A C 1
ATOM 3287 O O . GLU A 1 403 ? -6.852 4.824 -2.662 1 91.25 403 GLU A O 1
ATOM 3292 N N . SER A 1 404 ? -7.555 3.889 -4.562 1 84.5 404 SER A N 1
ATOM 3293 C CA . SER A 1 404 ? -6.871 4.867 -5.398 1 84.5 404 SER A CA 1
ATOM 3294 C C . SER A 1 404 ? -7.598 6.207 -5.391 1 84.5 404 SER A C 1
ATOM 3296 O O . SER A 1 404 ? -8.82 6.258 -5.559 1 84.5 404 SER A O 1
ATOM 3298 N N . PRO A 1 405 ? -6.824 7.25 -5.184 1 80 405 PRO A N 1
ATOM 3299 C CA . PRO A 1 405 ? -7.473 8.562 -5.273 1 80 405 PRO A CA 1
ATOM 3300 C C . PRO A 1 405 ? -7.832 8.945 -6.707 1 80 405 PRO A C 1
ATOM 3302 O O . PRO A 1 405 ? -8.492 9.961 -6.926 1 80 405 PRO A O 1
ATOM 3305 N N . LEU A 1 406 ? -7.355 8.133 -7.617 1 79.75 406 LEU A N 1
ATOM 3306 C CA . LEU A 1 406 ? -7.609 8.414 -9.023 1 79.75 406 LEU A CA 1
ATOM 3307 C C . LEU A 1 406 ? -8.891 7.73 -9.492 1 79.75 406 LEU A C 1
ATOM 3309 O O . LEU A 1 406 ? -9.203 6.625 -9.047 1 79.75 406 LEU A O 1
ATOM 3313 N N . ASN A 1 407 ? -9.727 8.57 -10.094 1 65.19 407 ASN A N 1
ATOM 3314 C CA . ASN A 1 407 ? -10.906 7.973 -10.719 1 65.19 407 ASN A CA 1
ATOM 3315 C C . ASN A 1 407 ? -10.547 7.234 -12.008 1 65.19 407 ASN A C 1
ATOM 3317 O O . ASN A 1 407 ? -10.078 7.848 -12.969 1 65.19 407 ASN A O 1
ATOM 3321 N N . TYR A 1 408 ? -10.312 5.988 -11.906 1 60.75 408 TYR A N 1
ATOM 3322 C CA . TYR A 1 408 ? -10.016 5.227 -13.109 1 60.75 408 TYR A CA 1
ATOM 3323 C C . TYR A 1 408 ? -11.266 5.047 -13.969 1 60.75 408 TYR A C 1
ATOM 3325 O O . TYR A 1 408 ? -12.312 4.637 -13.461 1 60.75 408 TYR A O 1
ATOM 3333 N N . GLN A 1 409 ? -11.812 6.207 -14.531 1 47.38 409 GLN A N 1
ATOM 3334 C CA . GLN A 1 409 ? -12.992 6.004 -15.367 1 47.38 409 GLN A CA 1
ATOM 3335 C C . GLN A 1 409 ? -12.836 4.766 -16.25 1 47.38 409 GLN A C 1
ATOM 3337 O O . GLN A 1 409 ? -11.789 4.57 -16.875 1 47.38 409 GLN A O 1
ATOM 3342 N N . SER A 1 410 ? -13.516 3.682 -15.883 1 41.19 410 SER A N 1
ATOM 3343 C CA . SER A 1 410 ? -13.852 2.617 -16.812 1 41.19 410 SER A CA 1
ATOM 3344 C C . SER A 1 410 ? -14.141 3.174 -18.203 1 41.19 410 SER A C 1
ATOM 3346 O O . SER A 1 410 ? -15.031 4.016 -18.375 1 41.19 410 SER A O 1
ATOM 3348 N N . HIS A 1 411 ? -13.094 3.611 -18.938 1 34.91 411 HIS A N 1
ATOM 3349 C CA . HIS A 1 411 ? -13.602 3.771 -20.297 1 34.91 411 HIS A CA 1
ATOM 3350 C C . HIS A 1 411 ? -14.305 2.508 -20.781 1 34.91 411 HIS A C 1
ATOM 3352 O O . HIS A 1 411 ? -13.891 1.396 -20.438 1 34.91 411 HIS A O 1
ATOM 3358 N N . MET B 1 1 ? -70.125 49.562 50.031 1 29.42 1 MET B N 1
ATOM 3359 C CA . MET B 1 1 ? -69.688 49.375 48.625 1 29.42 1 MET B CA 1
ATOM 3360 C C . MET B 1 1 ? -68.25 49.781 48.438 1 29.42 1 MET B C 1
ATOM 3362 O O . MET B 1 1 ? -67.938 50.969 48.188 1 29.42 1 MET B O 1
ATOM 3366 N N . LYS B 1 2 ? -67.375 49.219 49.406 1 38.47 2 LYS B N 1
ATOM 3367 C CA . LYS B 1 2 ? -65.938 49.5 49.375 1 38.47 2 LYS B CA 1
ATOM 3368 C C . LYS B 1 2 ? -65.375 49.094 48.031 1 38.47 2 LYS B C 1
ATOM 3370 O O . LYS B 1 2 ? -65.562 47.938 47.594 1 38.47 2 LYS B O 1
ATOM 3375 N N . LYS B 1 3 ? -65 50.125 47.156 1 34.53 3 LYS B N 1
ATOM 3376 C CA . LYS B 1 3 ? -64.375 50.156 45.875 1 34.53 3 LYS B CA 1
ATOM 3377 C C . LYS B 1 3 ? -62.969 49.5 45.938 1 34.53 3 LYS B C 1
ATOM 3379 O O . LYS B 1 3 ? -62.094 50.031 46.594 1 34.53 3 LYS B O 1
ATOM 3384 N N . LEU B 1 4 ? -62.781 48.188 45.906 1 36.78 4 LEU B N 1
ATOM 3385 C CA . LEU B 1 4 ? -61.531 47.5 45.781 1 36.78 4 LEU B CA 1
ATOM 3386 C C . LEU B 1 4 ? -60.812 47.875 44.469 1 36.78 4 LEU B C 1
ATOM 3388 O O . LEU B 1 4 ? -61.344 47.625 43.406 1 36.78 4 LEU B O 1
ATOM 3392 N N . ILE B 1 5 ? -60.094 48.969 44.406 1 35.59 5 ILE B N 1
ATOM 3393 C CA . ILE B 1 5 ? -59.281 49.344 43.25 1 35.59 5 ILE B CA 1
ATOM 3394 C C . ILE B 1 5 ? -58.219 48.281 42.969 1 35.59 5 ILE B C 1
ATOM 3396 O O . ILE B 1 5 ? -57.406 48 43.844 1 35.59 5 ILE B O 1
ATOM 3400 N N . LEU B 1 6 ? -58.438 47.312 42.094 1 36.16 6 LEU B N 1
ATOM 3401 C CA . LEU B 1 6 ? -57.5 46.344 41.531 1 36.16 6 LEU B CA 1
ATOM 3402 C C . LEU B 1 6 ? -56.375 47.031 40.781 1 36.16 6 LEU B C 1
ATOM 3404 O O . LEU B 1 6 ? -56.625 47.75 39.781 1 36.16 6 LEU B O 1
ATOM 3408 N N . SER B 1 7 ? -55.344 47.562 41.469 1 37.59 7 SER B N 1
ATOM 3409 C CA . SER B 1 7 ? -54.219 48.094 40.719 1 37.59 7 SER B CA 1
ATOM 3410 C C . SER B 1 7 ? -53.562 47.031 39.844 1 37.59 7 SER B C 1
ATOM 3412 O O . SER B 1 7 ? -53.219 45.938 40.312 1 37.59 7 SER B O 1
ATOM 3414 N N . THR B 1 8 ? -53.844 46.969 38.562 1 38.22 8 THR B N 1
ATOM 3415 C CA . THR B 1 8 ? -53.219 46.188 37.531 1 38.22 8 THR B CA 1
ATOM 3416 C C . THR B 1 8 ? -51.75 46.5 37.406 1 38.22 8 THR B C 1
ATOM 3418 O O . THR B 1 8 ? -51.375 47.625 37.094 1 38.22 8 THR B O 1
ATOM 3421 N N . LEU B 1 9 ? -50.844 45.812 38.094 1 37.78 9 LEU B N 1
ATOM 3422 C CA . LEU B 1 9 ? -49.406 45.875 37.906 1 37.78 9 LEU B CA 1
ATOM 3423 C C . LEU B 1 9 ? -49.031 45.438 36.5 1 37.78 9 LEU B C 1
ATOM 3425 O O . LEU B 1 9 ? -49.25 44.281 36.125 1 37.78 9 LEU B O 1
ATOM 3429 N N . VAL B 1 10 ? -48.969 46.312 35.531 1 38.84 10 VAL B N 1
ATOM 3430 C CA . VAL B 1 10 ? -48.406 46.062 34.188 1 38.84 10 VAL B CA 1
ATOM 3431 C C . VAL B 1 10 ? -46.938 45.719 34.312 1 38.84 10 VAL B C 1
ATOM 3433 O O . VAL B 1 10 ? -46.125 46.531 34.75 1 38.84 10 VAL B O 1
ATOM 3436 N N . LEU B 1 11 ? -46.562 44.438 34.375 1 37.06 11 LEU B N 1
ATOM 3437 C CA . LEU B 1 11 ? -45.188 43.969 34.219 1 37.06 11 LEU B CA 1
ATOM 3438 C C . LEU B 1 11 ? -44.625 44.312 32.844 1 37.06 11 LEU B C 1
ATOM 3440 O O . LEU B 1 11 ? -45.156 43.875 31.828 1 37.06 11 LEU B O 1
ATOM 3444 N N . PHE B 1 12 ? -43.938 45.469 32.719 1 37.47 12 PHE B N 1
ATOM 3445 C CA . PHE B 1 12 ? -43.156 45.781 31.516 1 37.47 12 PHE B CA 1
ATOM 3446 C C . PHE B 1 12 ? -42.094 44.75 31.281 1 37.47 12 PHE B C 1
ATOM 3448 O O . PHE B 1 12 ? -41.156 44.625 32.094 1 37.47 12 PHE B O 1
ATOM 3455 N N . LEU B 1 13 ? -42.344 43.719 30.531 1 37.12 13 LEU B N 1
ATOM 3456 C CA . LEU B 1 13 ? -41.312 42.844 29.984 1 37.12 13 LEU B CA 1
ATOM 3457 C C . LEU B 1 13 ? -40.312 43.625 29.125 1 37.12 13 LEU B C 1
ATOM 3459 O O . LEU B 1 13 ? -40.688 44.156 28.078 1 37.12 13 LEU B O 1
ATOM 3463 N N . LEU B 1 14 ? -39.25 44.156 29.719 1 38 14 LEU B N 1
ATOM 3464 C CA . LEU B 1 14 ? -38.125 44.656 28.953 1 38 14 LEU B CA 1
ATOM 3465 C C . LEU B 1 14 ? -37.562 43.594 28.016 1 38 14 LEU B C 1
ATOM 3467 O O . LEU B 1 14 ? -36.969 42.594 28.484 1 38 14 LEU B O 1
ATOM 3471 N N . LEU B 1 15 ? -38.094 43.438 26.875 1 38.78 15 LEU B N 1
ATOM 3472 C CA . LEU B 1 15 ? -37.406 42.719 25.812 1 38.78 15 LEU B CA 1
ATOM 3473 C C . LEU B 1 15 ? -36 43.344 25.562 1 38.78 15 LEU B C 1
ATOM 3475 O O . LEU B 1 15 ? -35.906 44.438 25.031 1 38.78 15 LEU B O 1
ATOM 3479 N N . VAL B 1 16 ? -35.031 42.969 26.312 1 38.94 16 VAL B N 1
ATOM 3480 C CA . VAL B 1 16 ? -33.656 43.219 25.891 1 38.94 16 VAL B CA 1
ATOM 3481 C C . VAL B 1 16 ? -33.469 42.625 24.484 1 38.94 16 VAL B C 1
ATOM 3483 O O . VAL B 1 16 ? -33.406 41.406 24.312 1 38.94 16 VAL B O 1
ATOM 3486 N N . THR B 1 17 ? -33.969 43.281 23.484 1 40.28 17 THR B N 1
ATOM 3487 C CA . THR B 1 17 ? -33.438 42.969 22.172 1 40.28 17 THR B CA 1
ATOM 3488 C C . THR B 1 17 ? -31.922 43.062 22.156 1 40.28 17 THR B C 1
ATOM 3490 O O . THR B 1 17 ? -31.375 44.188 22.188 1 40.28 17 THR B O 1
ATOM 3493 N N . GLY B 1 18 ? -31.203 42.188 22.734 1 41.28 18 GLY B N 1
ATOM 3494 C CA . GLY B 1 18 ? -29.797 42.188 22.375 1 41.28 18 GLY B CA 1
ATOM 3495 C C . GLY B 1 18 ? -29.562 42.438 20.906 1 41.28 18 GLY B C 1
ATOM 3496 O O . GLY B 1 18 ? -30.062 41.719 20.047 1 41.28 18 GLY B O 1
ATOM 3497 N N . LYS B 1 19 ? -29.438 43.656 20.578 1 41.47 19 LYS B N 1
ATOM 3498 C CA . LYS B 1 19 ? -28.969 43.969 19.219 1 41.47 19 LYS B CA 1
ATOM 3499 C C . LYS B 1 19 ? -27.891 43 18.781 1 41.47 19 LYS B C 1
ATOM 3501 O O . LYS B 1 19 ? -26.781 43 19.328 1 41.47 19 LYS B O 1
ATOM 3506 N N . ILE B 1 20 ? -28.266 41.875 18.266 1 46.97 20 ILE B N 1
ATOM 3507 C CA . ILE B 1 20 ? -27.281 41.125 17.5 1 46.97 20 ILE B CA 1
ATOM 3508 C C . ILE B 1 20 ? -26.547 42.062 16.531 1 46.97 20 ILE B C 1
ATOM 3510 O O . ILE B 1 20 ? -27.141 42.531 15.555 1 46.97 20 ILE B O 1
ATOM 3514 N N . GLN B 1 21 ? -25.734 42.969 17.016 1 48.28 21 GLN B N 1
ATOM 3515 C CA . GLN B 1 21 ? -24.875 43.75 16.125 1 48.28 21 GLN B CA 1
ATOM 3516 C C . GLN B 1 21 ? -24.391 42.906 14.953 1 48.28 21 GLN B C 1
ATOM 3518 O O . GLN B 1 21 ? -24 41.75 15.141 1 48.28 21 GLN B O 1
ATOM 3523 N N . ALA B 1 22 ? -24.797 43.25 13.781 1 57.31 22 ALA B N 1
ATOM 3524 C CA . ALA B 1 22 ? -24.297 42.688 12.539 1 57.31 22 ALA B CA 1
ATOM 3525 C C . ALA B 1 22 ? -22.797 42.469 12.594 1 57.31 22 ALA B C 1
ATOM 3527 O O . ALA B 1 22 ? -22.031 43.406 12.742 1 57.31 22 ALA B O 1
ATOM 3528 N N . GLN B 1 23 ? -22.422 41.312 13.008 1 73.19 23 GLN B N 1
ATOM 3529 C CA . GLN B 1 23 ? -21 40.969 13.055 1 73.19 23 GLN B CA 1
ATOM 3530 C C . GLN B 1 23 ? -20.406 40.875 11.656 1 73.19 23 GLN B C 1
ATOM 3532 O O . GLN B 1 23 ? -21.078 40.406 10.727 1 73.19 23 GLN B O 1
ATOM 3537 N N . ASN B 1 24 ? -19.312 41.531 11.398 1 82.94 24 ASN B N 1
ATOM 3538 C CA . ASN B 1 24 ? -18.609 41.5 10.125 1 82.94 24 ASN B CA 1
ATOM 3539 C C . ASN B 1 24 ? -18.078 40.094 9.812 1 82.94 24 ASN B C 1
ATOM 3541 O O . ASN B 1 24 ? -17.781 39.312 10.727 1 82.94 24 ASN B O 1
ATOM 3545 N N . ALA B 1 25 ? -18.062 39.812 8.555 1 90.75 25 ALA B N 1
ATOM 3546 C CA . ALA B 1 25 ? -17.484 38.562 8.086 1 90.75 25 ALA B CA 1
ATOM 3547 C C . ALA B 1 25 ? -16.016 38.438 8.516 1 90.75 25 ALA B C 1
ATOM 3549 O O . ALA B 1 25 ? -15.297 39.438 8.555 1 90.75 25 ALA B O 1
ATOM 3550 N N . PRO B 1 26 ? -15.648 37.25 8.891 1 96.06 26 PRO B N 1
ATOM 3551 C CA . PRO B 1 26 ? -14.242 37.094 9.266 1 96.06 26 PRO B CA 1
ATOM 3552 C C . PRO B 1 26 ? -13.289 37.344 8.094 1 96.06 26 PRO B C 1
ATOM 3554 O O . PRO B 1 26 ? -13.672 37.188 6.938 1 96.06 26 PRO B O 1
ATOM 3557 N N . TYR B 1 27 ? -12.07 37.719 8.445 1 97.19 27 TYR B N 1
ATOM 3558 C CA . TYR B 1 27 ? -11.008 37.906 7.457 1 97.19 27 TYR B CA 1
ATOM 3559 C C . TYR B 1 27 ? -10.562 36.531 6.902 1 97.19 27 TYR B C 1
ATOM 3561 O O . TYR B 1 27 ? -10.203 36.438 5.727 1 97.19 27 TYR B O 1
ATOM 3569 N N . ALA B 1 28 ? -10.523 35.562 7.734 1 98 28 ALA B N 1
ATOM 3570 C CA . ALA B 1 28 ? -10.125 34.188 7.395 1 98 28 ALA B CA 1
ATOM 3571 C C . ALA B 1 28 ? -10.594 33.219 8.461 1 98 28 ALA B C 1
ATOM 3573 O O . ALA B 1 28 ? -10.945 33.594 9.578 1 98 28 ALA B O 1
ATOM 3574 N N . PHE B 1 29 ? -10.695 31.953 8.125 1 98.31 29 PHE B N 1
ATOM 3575 C CA . PHE B 1 29 ? -10.969 30.891 9.086 1 98.31 29 PHE B CA 1
ATOM 3576 C C . PHE B 1 29 ? -9.953 29.75 8.953 1 98.31 29 PHE B C 1
ATOM 3578 O O . PHE B 1 29 ? -9.172 29.734 8 1 98.31 29 PHE B O 1
ATOM 3585 N N . TYR B 1 30 ? -9.898 28.844 9.898 1 98.25 30 TYR B N 1
ATOM 3586 C CA . TYR B 1 30 ? -8.922 27.766 9.977 1 98.25 30 TYR B CA 1
ATOM 3587 C C . TYR B 1 30 ? -9.445 26.609 10.828 1 98.25 30 TYR B C 1
ATOM 3589 O O . TYR B 1 30 ? -9.969 26.828 11.922 1 98.25 30 TYR B O 1
ATOM 3597 N N . LEU B 1 31 ? -9.391 25.438 10.281 1 98.81 31 LEU B N 1
ATOM 3598 C CA . LEU B 1 31 ? -9.758 24.25 11.047 1 98.81 31 LEU B CA 1
ATOM 3599 C C . LEU B 1 31 ? -8.523 23.406 11.383 1 98.81 31 LEU B C 1
ATOM 3601 O O . LEU B 1 31 ? -7.66 23.203 10.523 1 98.81 31 LEU B O 1
ATOM 3605 N N . THR B 1 32 ? -8.438 22.953 12.617 1 98.44 32 THR B N 1
ATOM 3606 C CA . THR B 1 32 ? -7.383 22.062 13.086 1 98.44 32 THR B CA 1
ATOM 3607 C C . THR B 1 32 ? -7.867 21.234 14.273 1 98.44 32 THR B C 1
ATOM 3609 O O . THR B 1 32 ? -9.07 21.031 14.445 1 98.44 32 THR B O 1
ATOM 3612 N N . TRP B 1 33 ? -6.906 20.625 14.992 1 98.38 33 TRP B N 1
ATOM 3613 C CA . TRP B 1 33 ? -7.25 19.812 16.156 1 98.38 33 TRP B CA 1
ATOM 3614 C C . TRP B 1 33 ? -6.262 20.047 17.297 1 98.38 33 TRP B C 1
ATOM 3616 O O . TRP B 1 33 ? -5.133 20.484 17.062 1 98.38 33 TRP B O 1
ATOM 3626 N N . ASN B 1 34 ? -6.684 19.797 18.453 1 94.62 34 ASN B N 1
ATOM 3627 C CA . ASN B 1 34 ? -5.777 19.641 19.594 1 94.62 34 ASN B CA 1
ATOM 3628 C C . ASN B 1 34 ? -6.137 18.406 20.422 1 94.62 34 ASN B C 1
ATOM 3630 O O . ASN B 1 34 ? -5.469 18.109 21.406 1 94.62 34 ASN B O 1
ATOM 3634 N N . GLN B 1 35 ? -7.211 17.812 20.016 1 96.88 35 GLN B N 1
ATOM 3635 C CA . GLN B 1 35 ? -7.66 16.547 20.578 1 96.88 35 GLN B CA 1
ATOM 3636 C C . GLN B 1 35 ? -7.965 15.539 19.469 1 96.88 35 GLN B C 1
ATOM 3638 O O . GLN B 1 35 ? -7.738 15.812 18.297 1 96.88 35 GLN B O 1
ATOM 3643 N N . ASP B 1 36 ? -8.484 14.391 19.906 1 98.19 36 ASP B N 1
ATOM 3644 C CA . ASP B 1 36 ? -8.742 13.297 18.984 1 98.19 36 ASP B CA 1
ATOM 3645 C C . ASP B 1 36 ? -9.656 13.75 17.844 1 98.19 36 ASP B C 1
ATOM 3647 O O . ASP B 1 36 ? -10.805 14.133 18.078 1 98.19 36 ASP B O 1
ATOM 3651 N N . PRO B 1 37 ? -9.172 13.695 16.594 1 98.69 37 PRO B N 1
ATOM 3652 C CA . PRO B 1 37 ? -9.906 14.195 15.43 1 98.69 37 PRO B CA 1
ATOM 3653 C C . PRO B 1 37 ? -11.188 13.414 15.156 1 98.69 37 PRO B C 1
ATOM 3655 O O . PRO B 1 37 ? -12.031 13.852 14.375 1 98.69 37 PRO B O 1
ATOM 3658 N N . THR B 1 38 ? -11.383 12.227 15.758 1 98.44 38 THR B N 1
ATOM 3659 C CA . THR B 1 38 ? -12.578 11.43 15.516 1 98.44 38 THR B CA 1
ATOM 3660 C C . THR B 1 38 ? -13.781 12.047 16.219 1 98.44 38 THR B C 1
ATOM 3662 O O . THR B 1 38 ? -14.93 11.766 15.852 1 98.44 38 THR B O 1
ATOM 3665 N N . THR B 1 39 ? -13.5 12.945 17.234 1 98.62 39 THR B N 1
ATOM 3666 C CA . THR B 1 39 ? -14.625 13.453 18.016 1 98.62 39 THR B CA 1
ATOM 3667 C C . THR B 1 39 ? -14.445 14.938 18.328 1 98.62 39 THR B C 1
ATOM 3669 O O . THR B 1 39 ? -15.031 15.453 19.281 1 98.62 39 THR B O 1
ATOM 3672 N N . SER B 1 40 ? -13.586 15.555 17.562 1 98.69 40 SER B N 1
ATOM 3673 C CA . SER B 1 40 ? -13.352 16.953 17.875 1 98.69 40 SER B CA 1
ATOM 3674 C C . SER B 1 40 ? -13.008 17.766 16.625 1 98.69 40 SER B C 1
ATOM 3676 O O . SER B 1 40 ? -12.766 17.188 15.57 1 98.69 40 SER B O 1
ATOM 3678 N N . MET B 1 41 ? -13.047 19 16.75 1 98.81 41 MET B N 1
ATOM 3679 C CA . MET B 1 41 ? -12.602 19.984 15.766 1 98.81 41 MET B CA 1
ATOM 3680 C C . MET B 1 41 ? -12.375 21.344 16.438 1 98.81 41 MET B C 1
ATOM 3682 O O . MET B 1 41 ? -13.164 21.766 17.281 1 98.81 41 MET B O 1
ATOM 3686 N N . VAL B 1 42 ? -11.297 21.938 16.125 1 98.75 42 VAL B N 1
ATOM 3687 C CA . VAL B 1 42 ? -11.078 23.328 16.547 1 98.75 42 VAL B CA 1
ATOM 3688 C C . VAL B 1 42 ? -11.352 24.266 15.367 1 98.75 42 VAL B C 1
ATOM 3690 O O . VAL B 1 42 ? -10.766 24.125 14.297 1 98.75 42 VAL B O 1
ATOM 3693 N N . VAL B 1 43 ? -12.211 25.188 15.57 1 98.81 43 VAL B N 1
ATOM 3694 C CA . VAL B 1 43 ? -12.586 26.172 14.555 1 98.81 43 VAL B CA 1
ATOM 3695 C C . VAL B 1 43 ? -12.086 27.547 14.961 1 98.81 43 VAL B C 1
ATOM 3697 O O . VAL B 1 43 ? -12.5 28.094 15.984 1 98.81 43 VAL B O 1
ATOM 3700 N N . ASP B 1 44 ? -11.211 28.062 14.18 1 98.5 44 ASP B N 1
ATOM 3701 C CA . ASP B 1 44 ? -10.695 29.406 14.359 1 98.5 44 ASP B CA 1
ATOM 3702 C C . ASP B 1 44 ? -11.195 30.344 13.258 1 98.5 44 ASP B C 1
ATOM 3704 O O . ASP B 1 44 ? -11.406 29.922 12.125 1 98.5 44 ASP B O 1
ATOM 3708 N N . TRP B 1 45 ? -11.398 31.562 13.594 1 98.31 45 TRP B N 1
ATOM 3709 C CA . TRP B 1 45 ? -11.547 32.594 12.586 1 98.31 45 TRP B CA 1
ATOM 3710 C C . TRP B 1 45 ? -10.992 33.938 13.094 1 98.31 45 TRP B C 1
ATOM 3712 O O . TRP B 1 45 ? -10.852 34.125 14.297 1 98.31 45 TRP B O 1
ATOM 3722 N N . HIS B 1 46 ? -10.562 34.75 12.172 1 98.19 46 HIS B N 1
ATOM 3723 C CA . HIS B 1 46 ? -9.945 36.031 12.477 1 98.19 46 HIS B CA 1
ATOM 3724 C C . HIS B 1 46 ? -10.906 37.188 12.242 1 98.19 46 HIS B C 1
ATOM 3726 O O . HIS B 1 46 ? -11.539 37.281 11.188 1 98.19 46 HIS B O 1
ATOM 3732 N N . ALA B 1 47 ? -11.023 37.969 13.156 1 96.94 47 ALA B N 1
ATOM 3733 C CA . ALA B 1 47 ? -11.93 39.125 13.062 1 96.94 47 ALA B CA 1
ATOM 3734 C C . ALA B 1 47 ? -11.445 40.281 13.914 1 96.94 47 ALA B C 1
ATOM 3736 O O . ALA B 1 47 ? -10.406 40.188 14.57 1 96.94 47 ALA B O 1
ATOM 3737 N N . ASP B 1 48 ? -12.234 41.344 13.695 1 94 48 ASP B N 1
ATOM 3738 C CA . ASP B 1 48 ? -12.008 42.5 14.562 1 94 48 ASP B CA 1
ATOM 3739 C C . ASP B 1 48 ? -12.859 42.406 15.82 1 94 48 ASP B C 1
ATOM 3741 O O . ASP B 1 48 ? -13.867 41.688 15.852 1 94 48 ASP B O 1
ATOM 3745 N N . GLY B 1 49 ? -12.484 43.062 16.891 1 88.19 49 GLY B N 1
ATOM 3746 C CA . GLY B 1 49 ? -13.305 43.156 18.078 1 88.19 49 GLY B CA 1
ATOM 3747 C C . GLY B 1 49 ? -12.922 42.156 19.156 1 88.19 49 GLY B C 1
ATOM 3748 O O . GLY B 1 49 ? -12.586 41.031 18.844 1 88.19 49 GLY B O 1
ATOM 3749 N N . LEU B 1 50 ? -13.039 42.5 20.312 1 90.81 50 LEU B N 1
ATOM 3750 C CA . LEU B 1 50 ? -12.555 41.719 21.438 1 90.81 50 LEU B CA 1
ATOM 3751 C C . LEU B 1 50 ? -13.703 40.969 22.109 1 90.81 50 LEU B C 1
ATOM 3753 O O . LEU B 1 50 ? -13.484 40.188 23.047 1 90.81 50 LEU B O 1
ATOM 3757 N N . GLN B 1 51 ? -14.914 41.156 21.594 1 94.31 51 GLN B N 1
ATOM 3758 C CA . GLN B 1 51 ? -16.047 40.469 22.188 1 94.31 51 GLN B CA 1
ATOM 3759 C C . GLN B 1 51 ? -16.203 39.062 21.578 1 94.31 51 GLN B C 1
ATOM 3761 O O . GLN B 1 51 ? -16 38.875 20.375 1 94.31 51 GLN B O 1
ATOM 3766 N N . PRO B 1 52 ? -16.562 38.188 22.422 1 96.44 52 PRO B N 1
ATOM 3767 C CA . PRO B 1 52 ? -16.812 36.844 21.875 1 96.44 52 PRO B CA 1
ATOM 3768 C C . PRO B 1 52 ? -17.875 36.844 20.781 1 96.44 52 PRO B C 1
ATOM 3770 O O . PRO B 1 52 ? -18.75 37.719 20.766 1 96.44 52 PRO B O 1
ATOM 3773 N N . GLN B 1 53 ? -17.672 35.969 19.906 1 96.44 53 GLN B N 1
ATOM 3774 C CA . GLN B 1 53 ? -18.625 35.781 18.812 1 96.44 53 GLN B CA 1
ATOM 3775 C C . GLN B 1 53 ? -19.234 34.375 18.844 1 96.44 53 GLN B C 1
ATOM 3777 O O . GLN B 1 53 ? -18.828 33.531 19.641 1 96.44 53 GLN B O 1
ATOM 3782 N N . GLN B 1 54 ? -20.266 34.25 18.047 1 95.88 54 GLN B N 1
ATOM 3783 C CA . GLN B 1 54 ? -21 33 18.062 1 95.88 54 GLN B CA 1
ATOM 3784 C C . GLN B 1 54 ? -20.828 32.219 16.75 1 95.88 54 GLN B C 1
ATOM 3786 O O . GLN B 1 54 ? -21.094 32.781 15.68 1 95.88 54 GLN B O 1
ATOM 3791 N N . LEU B 1 55 ? -20.406 31 16.859 1 97.81 55 LEU B N 1
ATOM 3792 C CA . LEU B 1 55 ? -20.391 30.062 15.742 1 97.81 55 LEU B CA 1
ATOM 3793 C C . LEU B 1 55 ? -21.656 29.219 15.734 1 97.81 55 LEU B C 1
ATOM 3795 O O . LEU B 1 55 ? -22.047 28.656 16.766 1 97.81 55 LEU B O 1
ATOM 3799 N N . SER B 1 56 ? -22.297 29.172 14.594 1 98.12 56 SER B N 1
ATOM 3800 C CA . SER B 1 56 ? -23.438 28.266 14.461 1 98.12 56 SER B CA 1
ATOM 3801 C C . SER B 1 56 ? -22.984 26.891 13.953 1 98.12 56 SER B C 1
ATOM 3803 O O . SER B 1 56 ? -22.188 26.812 13.016 1 98.12 56 SER B O 1
ATOM 3805 N N . ILE B 1 57 ? -23.484 25.812 14.586 1 98.62 57 ILE B N 1
ATOM 3806 C CA . ILE B 1 57 ? -23.109 24.469 14.18 1 98.62 57 ILE B CA 1
ATOM 3807 C C . ILE B 1 57 ? -24.312 23.547 14.242 1 98.62 57 ILE B C 1
ATOM 3809 O O . ILE B 1 57 ? -25.172 23.703 15.109 1 98.62 57 ILE B O 1
ATOM 3813 N N . ARG B 1 58 ? -24.391 22.672 13.336 1 98.5 58 ARG B N 1
ATOM 3814 C CA . ARG B 1 58 ? -25.359 21.562 13.383 1 98.5 58 ARG B CA 1
ATOM 3815 C C . ARG B 1 58 ? -24.828 20.344 12.633 1 98.5 58 ARG B C 1
ATOM 3817 O O . ARG B 1 58 ? -23.906 20.469 11.812 1 98.5 58 ARG B O 1
ATOM 3824 N N . ARG B 1 59 ? -25.312 19.188 13.07 1 98.38 59 ARG B N 1
ATOM 3825 C CA . ARG B 1 59 ? -25.031 18 12.266 1 98.38 59 ARG B CA 1
ATOM 3826 C C . ARG B 1 59 ? -25.703 18.094 10.898 1 98.38 59 ARG B C 1
ATOM 3828 O O . ARG B 1 59 ? -26.875 18.484 10.797 1 98.38 59 ARG B O 1
ATOM 3835 N N . LYS B 1 60 ? -24.969 17.844 9.867 1 97.94 60 LYS B N 1
ATOM 3836 C CA . LYS B 1 60 ? -25.516 17.922 8.523 1 97.94 60 LYS B CA 1
ATOM 3837 C C . LYS B 1 60 ? -26.766 17.062 8.383 1 97.94 60 LYS B C 1
ATOM 3839 O O . LYS B 1 60 ? -26.766 15.891 8.797 1 97.94 60 LYS B O 1
ATOM 3844 N N . GLY B 1 61 ? -27.766 17.594 7.809 1 95.81 6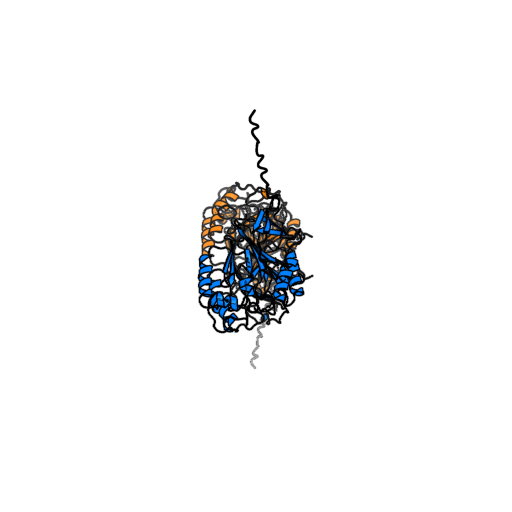1 GLY B N 1
ATOM 3845 C CA . GLY B 1 61 ? -29.031 16.891 7.645 1 95.81 61 GLY B CA 1
ATOM 3846 C C . GLY B 1 61 ? -30.047 17.203 8.727 1 95.81 61 GLY B C 1
ATOM 3847 O O . GLY B 1 61 ? -31.203 16.828 8.625 1 95.81 61 GLY B O 1
ATOM 3848 N N . THR B 1 62 ? -29.609 17.859 9.812 1 97.06 62 THR B N 1
ATOM 3849 C CA . THR B 1 62 ? -30.516 18.266 10.867 1 97.06 62 THR B CA 1
ATOM 3850 C C . THR B 1 62 ? -30.953 19.719 10.68 1 97.06 62 THR B C 1
ATOM 3852 O O . THR B 1 62 ? -30.344 20.453 9.891 1 97.06 62 THR B O 1
ATOM 3855 N N . GLU B 1 63 ? -31.969 20.234 11.445 1 94.94 63 GLU B N 1
ATOM 3856 C CA . GLU B 1 63 ? -32.562 21.531 11.203 1 94.94 63 GLU B CA 1
ATOM 3857 C C . GLU B 1 63 ? -32.062 22.578 12.188 1 94.94 63 GLU B C 1
ATOM 3859 O O . GLU B 1 63 ? -31.812 23.734 11.82 1 94.94 63 GLU B O 1
ATOM 3864 N N . ASN B 1 64 ? -31.844 22.203 13.391 1 96.19 64 ASN B N 1
ATOM 3865 C CA . ASN B 1 64 ? -31.609 23.172 14.453 1 96.19 64 ASN B CA 1
ATOM 3866 C C . ASN B 1 64 ? -30.109 23.484 14.594 1 96.19 64 ASN B C 1
ATOM 3868 O O . ASN B 1 64 ? -29.297 22.578 14.664 1 96.19 64 ASN B O 1
ATOM 3872 N N . TRP B 1 65 ? -29.875 24.719 14.609 1 97.31 65 TRP B N 1
ATOM 3873 C CA . TRP B 1 65 ? -28.5 25.203 14.836 1 97.31 65 TRP B CA 1
ATOM 3874 C C . TRP B 1 65 ? -28.219 25.359 16.328 1 97.31 65 TRP B C 1
ATOM 3876 O O . TRP B 1 65 ? -29.078 25.812 17.078 1 97.31 65 TRP B O 1
ATOM 3886 N N . SER B 1 66 ? -27.078 24.969 16.75 1 97.75 66 SER B N 1
ATOM 3887 C CA . SER B 1 66 ? -26.516 25.328 18.047 1 97.75 66 SER B CA 1
ATOM 3888 C C . SER B 1 66 ? -25.531 26.484 17.938 1 97.75 66 SER B C 1
ATOM 3890 O O . SER B 1 66 ? -24.844 26.625 16.938 1 97.75 66 SER B O 1
ATOM 3892 N N . GLN B 1 67 ? -25.469 27.25 18.953 1 97.62 67 GLN B N 1
ATOM 3893 C CA . GLN B 1 67 ? -24.531 28.375 19 1 97.62 67 GLN B CA 1
ATOM 3894 C C . GLN B 1 67 ? -23.391 28.094 19.969 1 97.62 67 GLN B C 1
ATOM 3896 O O . GLN B 1 67 ? -23.625 27.656 21.109 1 97.62 67 GLN B O 1
ATOM 3901 N N . MET B 1 68 ? -22.234 28.312 19.469 1 98 68 MET B N 1
ATOM 3902 C CA . MET B 1 68 ? -21.031 28.141 20.297 1 98 68 MET B CA 1
ATOM 3903 C C . MET B 1 68 ? -20.297 29.469 20.469 1 98 68 MET B C 1
ATOM 3905 O O . MET B 1 68 ? -19.906 30.094 19.469 1 98 68 MET B O 1
ATOM 3909 N N . GLU B 1 69 ? -20.078 29.859 21.703 1 97.69 69 GLU B N 1
ATOM 3910 C CA . GLU B 1 69 ? -19.359 31.109 21.969 1 97.69 69 GLU B CA 1
ATOM 3911 C C . GLU B 1 69 ? -17.859 30.922 21.828 1 97.69 69 GLU B C 1
ATOM 3913 O O . GLU B 1 69 ? -17.297 29.922 22.297 1 97.69 69 GLU B O 1
ATOM 3918 N N . SER B 1 70 ? -17.234 31.844 21.234 1 97.88 70 SER B N 1
ATOM 3919 C CA . SER B 1 70 ? -15.812 31.734 20.969 1 97.88 70 SER B CA 1
ATOM 3920 C C . SER B 1 70 ? -14.984 32.25 22.141 1 97.88 70 SER B C 1
ATOM 3922 O O . SER B 1 70 ? -15.422 33.125 22.875 1 97.88 70 SER B O 1
ATOM 3924 N N . ASP B 1 71 ? -13.867 31.609 22.328 1 97.75 71 ASP B N 1
ATOM 3925 C CA . ASP B 1 71 ? -12.781 32.281 23.062 1 97.75 71 ASP B CA 1
ATOM 3926 C C . ASP B 1 71 ? -12.078 33.312 22.188 1 97.75 71 ASP B C 1
ATOM 3928 O O . ASP B 1 71 ? -11.969 33.125 20.969 1 97.75 71 ASP B O 1
ATOM 3932 N N . VAL B 1 72 ? -11.617 34.344 22.781 1 97.81 72 VAL B N 1
ATOM 3933 C CA . VAL B 1 72 ? -10.922 35.375 22.031 1 97.81 72 VAL B CA 1
ATOM 3934 C C . VAL B 1 72 ? -9.438 35.375 22.406 1 97.81 72 VAL B C 1
ATOM 3936 O O . VAL B 1 72 ? -9.086 35.5 23.578 1 97.81 72 VAL B O 1
ATOM 3939 N N . LEU B 1 73 ? -8.609 35.188 21.453 1 97.56 73 LEU B N 1
ATOM 3940 C CA . LEU B 1 73 ? -7.164 35.094 21.656 1 97.56 73 LEU B CA 1
ATOM 3941 C C . LEU B 1 73 ? -6.453 36.219 20.891 1 97.56 73 LEU B C 1
ATOM 3943 O O . LEU B 1 73 ? -6.93 36.656 19.844 1 97.56 73 LEU B O 1
ATOM 3947 N N . PRO B 1 74 ? -5.344 36.656 21.406 1 96.81 74 PRO B N 1
ATOM 3948 C CA . PRO B 1 74 ? -4.602 37.719 20.703 1 96.81 74 PRO B CA 1
ATOM 3949 C C . PRO B 1 74 ? -4.012 37.219 19.391 1 96.81 74 PRO B C 1
ATOM 3951 O O . PRO B 1 74 ? -3.6 36.062 19.281 1 96.81 74 PRO B O 1
ATOM 3954 N N . PHE B 1 75 ? -4.023 38.031 18.438 1 98.06 75 PHE B N 1
ATOM 3955 C CA . PHE B 1 75 ? -3.291 37.875 17.188 1 98.06 75 PHE B CA 1
ATOM 3956 C C . PHE B 1 75 ? -1.983 38.656 17.219 1 98.06 75 PHE B C 1
ATOM 3958 O O . PHE B 1 75 ? -1.991 39.875 17.297 1 98.06 75 PHE B O 1
ATOM 3965 N N . PRO B 1 76 ? -0.878 37.938 17.188 1 97.94 76 PRO B N 1
ATOM 3966 C CA . PRO B 1 76 ? 0.394 38.625 17.359 1 97.94 76 PRO B CA 1
ATOM 3967 C C . PRO B 1 76 ? 0.583 39.75 16.344 1 97.94 76 PRO B C 1
ATOM 3969 O O . PRO B 1 76 ? 0.359 39.562 15.156 1 97.94 76 PRO B O 1
ATOM 3972 N N . PHE B 1 77 ? 0.949 40.938 16.859 1 97.88 77 PHE B N 1
ATOM 3973 C CA . PHE B 1 77 ? 1.337 42.125 16.094 1 97.88 77 PHE B CA 1
ATOM 3974 C C . PHE B 1 77 ? 0.168 42.625 15.258 1 97.88 77 PHE B C 1
ATOM 3976 O O . PHE B 1 77 ? 0.366 43.188 14.164 1 97.88 77 PHE B O 1
ATOM 3983 N N . SER B 1 78 ? -0.99 42.344 15.68 1 97.69 78 SER B N 1
ATOM 3984 C CA . SER B 1 78 ? -2.172 42.719 14.914 1 97.69 78 SER B CA 1
ATOM 3985 C C . SER B 1 78 ? -3.291 43.219 15.828 1 97.69 78 SER B C 1
ATOM 3987 O O . SER B 1 78 ? -3.334 42.844 17 1 97.69 78 SER B O 1
ATOM 3989 N N . GLN B 1 79 ? -4.168 44.031 15.273 1 95.88 79 GLN B N 1
ATOM 3990 C CA . GLN B 1 79 ? -5.383 44.406 15.984 1 95.88 79 GLN B CA 1
ATOM 3991 C C . GLN B 1 79 ? -6.473 43.344 15.82 1 95.88 79 GLN B C 1
ATOM 3993 O O . GLN B 1 79 ? -7.461 43.344 16.562 1 95.88 79 GLN B O 1
ATOM 3998 N N . ARG B 1 80 ? -6.27 42.469 14.828 1 96.56 80 ARG B N 1
ATOM 3999 C CA . ARG B 1 80 ? -7.176 41.312 14.719 1 96.56 80 ARG B CA 1
ATOM 4000 C C . ARG B 1 80 ? -7.086 40.438 15.945 1 96.56 80 ARG B C 1
ATOM 4002 O O . ARG B 1 80 ? -6.121 40.5 16.703 1 96.56 80 ARG B O 1
ATOM 4009 N N . VAL B 1 81 ? -8.07 39.688 16.156 1 97.62 81 VAL B N 1
ATOM 4010 C CA . VAL B 1 81 ? -8.055 38.656 17.188 1 97.62 81 VAL B CA 1
ATOM 4011 C C . VAL B 1 81 ? -8.445 37.312 16.578 1 97.62 81 VAL B C 1
ATOM 4013 O O . VAL B 1 81 ? -9.016 37.25 15.492 1 97.62 81 VAL B O 1
ATOM 4016 N N . VAL B 1 82 ? -8.062 36.281 17.25 1 98.25 82 VAL B N 1
ATOM 4017 C CA . VAL B 1 82 ? -8.477 34.938 16.891 1 98.25 82 VAL B CA 1
ATOM 4018 C C . VAL B 1 82 ? -9.68 34.5 17.734 1 98.25 82 VAL B C 1
ATOM 4020 O O . VAL B 1 82 ? -9.617 34.531 18.969 1 98.25 82 VAL B O 1
ATOM 4023 N N . HIS B 1 83 ? -10.719 34.281 17.062 1 98 83 HIS B N 1
ATOM 4024 C CA . HIS B 1 83 ? -11.836 33.625 17.719 1 98 83 HIS B CA 1
ATOM 4025 C C . HIS B 1 83 ? -11.711 32.094 17.562 1 98 83 HIS B C 1
ATOM 4027 O O . HIS B 1 83 ? -11.508 31.594 16.469 1 98 83 HIS B O 1
ATOM 4033 N N . ARG B 1 84 ? -11.82 31.359 18.734 1 98.5 84 ARG B N 1
ATOM 4034 C CA . ARG B 1 84 ? -11.633 29.922 18.703 1 98.5 84 ARG B CA 1
ATOM 4035 C C . ARG B 1 84 ? -12.797 29.203 19.391 1 98.5 84 ARG B C 1
ATOM 4037 O O . ARG B 1 84 ? -13.195 29.562 20.5 1 98.5 84 ARG B O 1
ATOM 4044 N N . VAL B 1 85 ? -13.32 28.281 18.719 1 98.44 85 VAL B N 1
ATOM 4045 C CA . VAL B 1 85 ? -14.289 27.359 19.297 1 98.44 85 VAL B CA 1
ATOM 4046 C C . VAL B 1 85 ? -13.75 25.938 19.25 1 98.44 85 VAL B C 1
ATOM 4048 O O . VAL B 1 85 ? -13.367 25.453 18.172 1 98.44 85 VAL B O 1
ATOM 4051 N N . SER B 1 86 ? -13.617 25.281 20.359 1 98.19 86 SER B N 1
ATOM 4052 C CA . SER B 1 86 ? -13.258 23.875 20.453 1 98.19 86 SER B CA 1
ATOM 4053 C C . SER B 1 86 ? -14.492 22.984 20.547 1 98.19 86 SER B C 1
ATOM 4055 O O . SER B 1 86 ? -15.219 23.031 21.531 1 98.19 86 SER B O 1
ATOM 4057 N N . LEU B 1 87 ? -14.742 22.312 19.531 1 98.5 87 LEU B N 1
ATOM 4058 C CA . LEU B 1 87 ? -15.867 21.391 19.484 1 98.5 87 LEU B CA 1
ATOM 4059 C C . LEU B 1 87 ? -15.453 20 19.953 1 98.5 87 LEU B C 1
ATOM 4061 O O . LEU B 1 87 ? -14.57 19.391 19.344 1 98.5 87 LEU B O 1
ATOM 4065 N N . LEU B 1 88 ? -16.078 19.484 20.984 1 97.94 88 LEU B N 1
ATOM 4066 C CA . LEU B 1 88 ? -15.734 18.188 21.578 1 97.94 88 LEU B CA 1
ATOM 4067 C C . LEU B 1 88 ? -16.953 17.266 21.562 1 97.94 88 LEU B C 1
ATOM 4069 O O . LEU B 1 88 ? -18.062 17.688 21.281 1 97.94 88 LEU B O 1
ATOM 4073 N N . ASN B 1 89 ? -16.688 16.016 21.797 1 97.75 89 ASN B N 1
ATOM 4074 C CA . ASN B 1 89 ? -17.703 14.984 21.922 1 97.75 89 ASN B CA 1
ATOM 4075 C C . ASN B 1 89 ? -18.578 14.898 20.672 1 97.75 89 ASN B C 1
ATOM 4077 O O . ASN B 1 89 ? -19.797 14.727 20.766 1 97.75 89 ASN B O 1
ATOM 4081 N N . LEU B 1 90 ? -17.984 15.211 19.562 1 98.5 90 LEU B N 1
ATOM 4082 C CA . LEU B 1 90 ? -18.672 15.023 18.281 1 98.5 90 LEU B CA 1
ATOM 4083 C C . LEU B 1 90 ? -18.734 13.539 17.922 1 98.5 90 LEU B C 1
ATOM 4085 O O . LEU B 1 90 ? -18.062 12.711 18.531 1 98.5 90 LEU B O 1
ATOM 4089 N N . ARG B 1 91 ? -19.625 13.203 16.984 1 98.25 91 ARG B N 1
ATOM 4090 C CA . ARG B 1 91 ? -19.703 11.844 16.469 1 98.25 91 ARG B CA 1
ATOM 4091 C C . ARG B 1 91 ? -18.625 11.578 15.43 1 98.25 91 ARG B C 1
ATOM 4093 O O . ARG B 1 91 ? -18.328 12.445 14.602 1 98.25 91 ARG B O 1
ATOM 4100 N N . PRO B 1 92 ? -18.047 10.352 15.484 1 98.12 92 PRO B N 1
ATOM 4101 C CA . PRO B 1 92 ? -17.062 10.031 14.445 1 98.12 92 PRO B CA 1
ATOM 4102 C C . PRO B 1 92 ? -17.672 9.922 13.055 1 98.12 92 PRO B C 1
ATOM 4104 O O . PRO B 1 92 ? -18.875 9.617 12.922 1 98.12 92 PRO B O 1
ATOM 4107 N N . ASP B 1 93 ? -16.844 10.258 12.07 1 97.81 93 ASP B N 1
ATOM 4108 C CA . ASP B 1 93 ? -17.219 10.102 10.664 1 97.81 93 ASP B CA 1
ATOM 4109 C C . ASP B 1 93 ? -18.547 10.805 10.375 1 97.81 93 ASP B C 1
ATOM 4111 O O . ASP B 1 93 ? -19.453 10.211 9.781 1 97.81 93 ASP B O 1
ATOM 4115 N N . THR B 1 94 ? -18.625 12.039 10.75 1 98.62 94 THR B N 1
ATOM 4116 C CA . THR B 1 94 ? -19.875 12.781 10.648 1 98.62 94 THR B CA 1
ATOM 4117 C C . THR B 1 94 ? -19.641 14.188 10.109 1 98.62 94 THR B C 1
ATOM 4119 O O . THR B 1 94 ? -18.672 14.852 10.508 1 98.62 94 THR B O 1
ATOM 4122 N N . ALA B 1 95 ? -20.5 14.578 9.211 1 98.75 95 ALA B N 1
ATOM 4123 C CA . ALA B 1 95 ? -20.422 15.922 8.656 1 98.75 95 ALA B CA 1
ATOM 4124 C C . ALA B 1 95 ? -21.156 16.922 9.547 1 98.75 95 ALA B C 1
ATOM 4126 O O . ALA B 1 95 ? -22.297 16.688 9.953 1 98.75 95 ALA B O 1
ATOM 4127 N N . TYR B 1 96 ? -20.516 17.984 9.875 1 98.88 96 TYR B N 1
ATOM 4128 C CA . TYR B 1 96 ? -21.094 19.094 10.617 1 98.88 96 TYR B CA 1
ATOM 4129 C C . TYR B 1 96 ? -21.062 20.375 9.797 1 98.88 96 TYR B C 1
ATOM 4131 O O . TYR B 1 96 ? -20.016 20.75 9.273 1 98.88 96 TYR B O 1
ATOM 4139 N N . GLU B 1 97 ? -22.172 20.969 9.688 1 98.81 97 GLU B N 1
ATOM 4140 C CA . GLU B 1 97 ? -22.266 22.266 9.031 1 98.81 97 GLU B CA 1
ATOM 4141 C C . GLU B 1 97 ? -21.953 23.406 10.008 1 98.81 97 GLU B C 1
ATOM 4143 O O . GLU B 1 97 ? -22.328 23.344 11.18 1 98.81 97 GLU B O 1
ATOM 4148 N N . ILE B 1 98 ? -21.281 24.406 9.547 1 98.75 98 ILE B N 1
ATOM 4149 C CA . ILE B 1 98 ? -20.969 25.562 10.367 1 98.75 98 ILE B CA 1
ATOM 4150 C C . ILE B 1 98 ? -21.234 26.844 9.586 1 98.75 98 ILE B C 1
ATOM 4152 O O . ILE B 1 98 ? -21.125 26.875 8.359 1 98.75 98 ILE B O 1
ATOM 4156 N N . ARG B 1 99 ? -21.578 27.828 10.297 1 98 99 ARG B N 1
ATOM 4157 C CA . ARG B 1 99 ? -21.75 29.188 9.781 1 98 99 ARG B CA 1
ATOM 4158 C C . ARG B 1 99 ? -21 30.188 10.633 1 98 99 ARG B C 1
ATOM 4160 O O . ARG B 1 99 ? -21.234 30.297 11.844 1 98 99 ARG B O 1
ATOM 4167 N N . PHE B 1 100 ? -20.109 30.828 9.992 1 98 100 PHE B N 1
ATOM 4168 C CA . PHE B 1 100 ? -19.344 31.859 10.68 1 98 100 PHE B CA 1
ATOM 4169 C C . PHE B 1 100 ? -20.172 33.125 10.875 1 98 100 PHE B C 1
ATOM 4171 O O . PHE B 1 100 ? -21.031 33.438 10.055 1 98 100 PHE B O 1
ATOM 4178 N N . PRO B 1 101 ? -19.875 33.875 11.969 1 95.5 101 PRO B N 1
ATOM 4179 C CA . PRO B 1 101 ? -20.609 35.125 12.148 1 95.5 101 PRO B CA 1
ATOM 4180 C C . PRO B 1 101 ? -20.422 36.094 10.984 1 95.5 101 PRO B C 1
ATOM 4182 O O . PRO B 1 101 ? -19.312 36.25 10.492 1 95.5 101 PRO B O 1
ATOM 4185 N N . GLY B 1 102 ? -21.516 36.594 10.578 1 93.56 102 GLY B N 1
ATOM 4186 C CA . GLY B 1 102 ? -21.469 37.625 9.531 1 93.56 102 GLY B CA 1
ATOM 4187 C C . GLY B 1 102 ? -21.484 37.031 8.133 1 93.56 102 GLY B C 1
ATOM 4188 O O . GLY B 1 102 ? -21.469 37.781 7.145 1 93.56 102 GLY B O 1
ATOM 4189 N N . LEU B 1 103 ? -21.453 35.75 8.047 1 93.81 103 LEU B N 1
ATOM 4190 C CA . LEU B 1 103 ? -21.5 35.094 6.746 1 93.81 103 LEU B CA 1
ATOM 4191 C C . LEU B 1 103 ? -22.797 34.312 6.57 1 93.81 103 LEU B C 1
ATOM 4193 O O . LEU B 1 103 ? -23.297 33.688 7.512 1 93.81 103 LEU B O 1
ATOM 4197 N N . ASP B 1 104 ? -23.297 34.375 5.363 1 93.44 104 ASP B N 1
ATOM 4198 C CA . ASP B 1 104 ? -24.5 33.594 5.031 1 93.44 104 ASP B CA 1
ATOM 4199 C C . ASP B 1 104 ? -24.109 32.188 4.547 1 93.44 104 ASP B C 1
ATOM 4201 O O . ASP B 1 104 ? -24.906 31.25 4.668 1 93.44 104 ASP B O 1
ATOM 4205 N N . GLU B 1 105 ? -22.938 32.156 4.031 1 95.81 105 GLU B N 1
ATOM 4206 C CA . GLU B 1 105 ? -22.469 30.875 3.473 1 95.81 105 GLU B CA 1
ATOM 4207 C C . GLU B 1 105 ? -22.344 29.812 4.555 1 95.81 105 GLU B C 1
ATOM 4209 O O . GLU B 1 105 ? -21.906 30.109 5.672 1 95.81 105 GLU B O 1
ATOM 4214 N N . VAL B 1 106 ? -22.781 28.625 4.238 1 97.88 106 VAL B N 1
ATOM 4215 C CA . VAL B 1 106 ? -22.656 27.469 5.129 1 97.88 106 VAL B CA 1
ATOM 4216 C C . VAL B 1 106 ? -21.516 26.578 4.656 1 97.88 106 VAL B C 1
ATOM 4218 O O . VAL B 1 106 ? -21.438 26.219 3.48 1 97.88 106 VAL B O 1
ATOM 4221 N N . TYR B 1 107 ? -20.578 26.344 5.516 1 98.56 107 TYR B N 1
ATOM 4222 C CA . TYR B 1 107 ? -19.5 25.391 5.293 1 98.56 107 TYR B CA 1
ATOM 4223 C C . TYR B 1 107 ? -19.703 24.109 6.09 1 98.56 107 TYR B C 1
ATOM 4225 O O . TYR B 1 107 ? -20.656 24.016 6.883 1 98.56 107 TYR B O 1
ATOM 4233 N N . TYR B 1 108 ? -18.891 23.109 5.816 1 98.75 108 TYR B N 1
ATOM 4234 C CA . TYR B 1 108 ? -18.938 21.953 6.711 1 98.75 108 TYR B CA 1
ATOM 4235 C C . TYR B 1 108 ? -17.578 21.297 6.82 1 98.75 108 TYR B C 1
ATOM 4237 O O . TYR B 1 108 ? -16.641 21.641 6.09 1 98.75 108 TYR B O 1
ATOM 4245 N N . PHE B 1 109 ? -17.391 20.562 7.828 1 98.88 109 PHE B N 1
ATOM 4246 C CA . PHE B 1 109 ? -16.281 19.641 8.016 1 98.88 109 PHE B CA 1
ATOM 4247 C C . PHE B 1 109 ? -16.766 18.25 8.391 1 98.88 109 PHE B C 1
ATOM 4249 O O . PHE B 1 109 ? -17.938 18.078 8.734 1 98.88 109 PHE B O 1
ATOM 4256 N N . THR B 1 110 ? -15.945 17.297 8.195 1 98.69 110 THR B N 1
ATOM 4257 C CA . THR B 1 110 ? -16.266 15.922 8.586 1 98.69 110 THR B CA 1
ATOM 4258 C C . THR B 1 110 ? -15.273 15.422 9.633 1 98.69 110 THR B C 1
ATOM 4260 O O . THR B 1 110 ? -14.062 15.562 9.469 1 98.69 110 THR B O 1
ATOM 4263 N N . THR B 1 111 ? -15.805 14.93 10.781 1 98.69 111 THR B N 1
ATOM 4264 C CA . THR B 1 111 ? -14.93 14.281 11.75 1 98.69 111 THR B CA 1
ATOM 4265 C C . THR B 1 111 ? -14.344 12.992 11.18 1 98.69 111 THR B C 1
ATOM 4267 O O . THR B 1 111 ? -14.953 12.359 10.32 1 98.69 111 THR B O 1
ATOM 4270 N N . MET B 1 112 ? -13.164 12.648 11.672 1 98.5 112 MET B N 1
ATOM 4271 C CA . MET B 1 112 ? -12.453 11.477 11.164 1 98.5 112 MET B CA 1
ATOM 4272 C C . MET B 1 112 ? -13.141 10.188 11.617 1 98.5 112 MET B C 1
ATOM 4274 O O . MET B 1 112 ? -13.867 10.188 12.617 1 98.5 112 MET B O 1
ATOM 4278 N N . PRO B 1 113 ? -12.977 9.109 10.859 1 97.62 113 PRO B N 1
ATOM 4279 C CA . PRO B 1 113 ? -13.555 7.84 11.305 1 97.62 113 PRO B CA 1
ATOM 4280 C C . PRO B 1 113 ? -12.906 7.297 12.57 1 97.62 113 PRO B C 1
ATOM 4282 O O . PRO B 1 113 ? -11.734 7.59 12.844 1 97.62 113 PRO B O 1
ATOM 4285 N N . SER B 1 114 ? -13.641 6.496 13.344 1 95.81 114 SER B N 1
ATOM 4286 C CA . SER B 1 114 ? -13.109 5.914 14.57 1 95.81 114 SER B CA 1
ATOM 4287 C C . SER B 1 114 ? -12.109 4.809 14.273 1 95.81 114 SER B C 1
ATOM 4289 O O . SER B 1 114 ? -11.32 4.43 15.133 1 95.81 114 SER B O 1
ATOM 4291 N N . ASN B 1 115 ? -12.234 4.227 13.117 1 94.94 115 ASN B N 1
ATOM 4292 C CA . ASN B 1 115 ? -11.359 3.17 12.625 1 94.94 115 ASN B CA 1
ATOM 4293 C C . ASN B 1 115 ? -11.312 3.15 11.102 1 94.94 115 ASN B C 1
ATOM 4295 O O . ASN B 1 115 ? -12.031 3.898 10.438 1 94.94 115 ASN B O 1
ATOM 4299 N N . LEU B 1 116 ? -10.445 2.316 10.578 1 95.25 116 LEU B N 1
ATOM 4300 C CA . LEU B 1 116 ? -10.297 2.225 9.133 1 95.25 116 LEU B CA 1
ATOM 4301 C C . LEU B 1 116 ? -10.93 0.948 8.594 1 95.25 116 LEU B C 1
ATOM 4303 O O . LEU B 1 116 ? -10.516 0.428 7.559 1 95.25 116 LEU B O 1
ATOM 4307 N N . ASN B 1 117 ? -11.883 0.412 9.242 1 93.5 117 ASN B N 1
ATOM 4308 C CA . ASN B 1 117 ? -12.547 -0.815 8.812 1 93.5 117 ASN B CA 1
ATOM 4309 C C . ASN B 1 117 ? -13.391 -0.587 7.562 1 93.5 117 ASN B C 1
ATOM 4311 O O . ASN B 1 117 ? -13.422 -1.433 6.664 1 93.5 117 ASN B O 1
ATOM 4315 N N . GLU B 1 118 ? -13.992 0.649 7.508 1 89.94 118 GLU B N 1
ATOM 4316 C CA . GLU B 1 118 ? -14.992 0.858 6.465 1 89.94 118 GLU B CA 1
ATOM 4317 C C . GLU B 1 118 ? -14.508 1.875 5.434 1 89.94 118 GLU B C 1
ATOM 4319 O O . GLU B 1 118 ? -14.969 1.879 4.293 1 89.94 118 GLU B O 1
ATOM 4324 N N . LYS B 1 119 ? -13.641 2.676 5.871 1 89.94 119 LYS B N 1
ATOM 4325 C CA . LYS B 1 119 ? -13.234 3.785 5.016 1 89.94 119 LYS B CA 1
ATOM 4326 C C . LYS B 1 119 ? -11.719 3.938 5.004 1 89.94 119 LYS B C 1
ATOM 4328 O O . LYS B 1 119 ? -11.039 3.537 5.953 1 89.94 119 LYS B O 1
ATOM 4333 N N . SER B 1 120 ? -11.211 4.465 3.873 1 95.31 120 SER B N 1
ATOM 4334 C CA . SER B 1 120 ? -9.812 4.879 3.803 1 95.31 120 SER B CA 1
ATOM 4335 C C . SER B 1 120 ? -9.641 6.324 4.246 1 95.31 120 SER B C 1
ATOM 4337 O O . SER B 1 120 ? -10.617 7.066 4.359 1 95.31 120 SER B O 1
ATOM 4339 N N . LEU B 1 121 ? -8.5 6.684 4.66 1 97.62 121 LEU B N 1
ATOM 4340 C CA . LEU B 1 121 ? -8.133 8.047 5.023 1 97.62 121 LEU B CA 1
ATOM 4341 C C . LEU B 1 121 ? -7.148 8.633 4.02 1 97.62 121 LEU B C 1
ATOM 4343 O O . LEU B 1 121 ? -6.172 7.98 3.65 1 97.62 121 LEU B O 1
ATOM 4347 N N . LYS B 1 122 ? -7.395 9.859 3.512 1 97.81 122 LYS B N 1
ATOM 4348 C CA . LYS B 1 122 ? -6.535 10.547 2.553 1 97.81 122 LYS B CA 1
ATOM 4349 C C . LYS B 1 122 ? -5.938 11.812 3.158 1 97.81 122 LYS B C 1
ATOM 4351 O O . LYS B 1 122 ? -6.668 12.695 3.615 1 97.81 122 LYS B O 1
ATOM 4356 N N . ILE B 1 123 ? -4.664 11.883 3.105 1 98.75 123 ILE B N 1
ATOM 4357 C CA . ILE B 1 123 ? -3.955 13.008 3.699 1 98.75 123 ILE B CA 1
ATOM 4358 C C . ILE B 1 123 ? -3.1 13.695 2.639 1 98.75 123 ILE B C 1
ATOM 4360 O O . ILE B 1 123 ? -2.299 13.055 1.961 1 98.75 123 ILE B O 1
ATOM 4364 N N . ALA B 1 124 ? -3.297 14.977 2.402 1 98.81 124 ALA B N 1
ATOM 4365 C CA . ALA B 1 124 ? -2.373 15.758 1.582 1 98.81 124 ALA B CA 1
ATOM 4366 C C . ALA B 1 124 ? -1.246 16.344 2.428 1 98.81 124 ALA B C 1
ATOM 4368 O O . ALA B 1 124 ? -1.498 17.094 3.377 1 98.81 124 ALA B O 1
ATOM 4369 N N . ILE B 1 125 ? -0.015 16.031 2.086 1 98.81 125 ILE B N 1
ATOM 4370 C CA . ILE B 1 125 ? 1.104 16.406 2.938 1 98.81 125 ILE B CA 1
ATOM 4371 C C . ILE B 1 125 ? 2.164 17.125 2.104 1 98.81 125 ILE B C 1
ATOM 4373 O O . ILE B 1 125 ? 2.459 16.719 0.978 1 98.81 125 ILE B O 1
ATOM 4377 N N . GLY B 1 126 ? 2.717 18.172 2.611 1 98.5 126 GLY B N 1
ATOM 4378 C CA . GLY B 1 126 ? 3.834 18.922 2.066 1 98.5 126 GLY B CA 1
ATOM 4379 C C . GLY B 1 126 ? 4.344 20 3.006 1 98.5 126 GLY B C 1
ATOM 4380 O O . GLY B 1 126 ? 4.066 19.969 4.207 1 98.5 126 GLY B O 1
ATOM 4381 N N . GLY B 1 127 ? 5.195 20.812 2.582 1 98.56 127 GLY B N 1
ATOM 4382 C CA . GLY B 1 127 ? 5.758 21.922 3.32 1 98.56 127 GLY B CA 1
ATOM 4383 C C . GLY B 1 127 ? 6.289 23.031 2.422 1 98.56 127 GLY B C 1
ATOM 4384 O O . GLY B 1 127 ? 6.121 22.969 1.201 1 98.56 127 GLY B O 1
ATOM 4385 N N . ASP B 1 128 ? 6.801 24.078 3.078 1 98.81 128 ASP B N 1
ATOM 4386 C CA . ASP B 1 128 ? 7.285 25.219 2.311 1 98.81 128 ASP B CA 1
ATOM 4387 C C . ASP B 1 128 ? 6.199 25.75 1.376 1 98.81 128 ASP B C 1
ATOM 4389 O O . ASP B 1 128 ? 6.309 25.625 0.154 1 98.81 128 ASP B O 1
ATOM 4393 N N . ALA B 1 129 ? 5.305 26.375 1.995 1 98.5 129 ALA B N 1
ATOM 4394 C CA . ALA B 1 129 ? 3.977 26.484 1.4 1 98.5 129 ALA B CA 1
ATOM 4395 C C . ALA B 1 129 ? 3.857 27.766 0.57 1 98.5 129 ALA B C 1
ATOM 4397 O O . ALA B 1 129 ? 3.131 27.797 -0.426 1 98.5 129 ALA B O 1
ATOM 4398 N N . MET B 1 130 ? 4.613 28.922 1.004 1 98.25 130 MET B N 1
ATOM 4399 C CA . MET B 1 130 ? 4.184 30.125 0.316 1 98.25 130 MET B CA 1
ATOM 4400 C C . MET B 1 130 ? 5.34 31.125 0.189 1 98.25 130 MET B C 1
ATOM 4402 O O . MET B 1 130 ? 5.512 32 1.04 1 98.25 130 MET B O 1
ATOM 4406 N N . HIS B 1 131 ? 6.023 31.078 -0.917 1 97.5 131 HIS B N 1
ATOM 4407 C CA . HIS B 1 131 ? 6.816 32.219 -1.352 1 97.5 131 HIS B CA 1
ATOM 4408 C C . HIS B 1 131 ? 5.93 33.312 -1.93 1 97.5 131 HIS B C 1
ATOM 4410 O O . HIS B 1 131 ? 6.129 34.5 -1.646 1 97.5 131 HIS B O 1
ATOM 4416 N N . ARG B 1 132 ? 4.961 32.781 -2.717 1 97.94 132 ARG B N 1
ATOM 4417 C CA . ARG B 1 132 ? 3.965 33.656 -3.344 1 97.94 132 ARG B CA 1
ATOM 4418 C C . ARG B 1 132 ? 2.555 33.125 -3.127 1 97.94 132 ARG B C 1
ATOM 4420 O O . ARG B 1 132 ? 2.332 31.906 -3.188 1 97.94 132 ARG B O 1
ATOM 4427 N N . LYS B 1 133 ? 1.727 34.062 -2.896 1 98.06 133 LYS B N 1
ATOM 4428 C CA . LYS B 1 133 ? 0.326 33.75 -2.662 1 98.06 133 LYS B CA 1
ATOM 4429 C C . LYS B 1 133 ? -0.247 32.938 -3.826 1 98.06 133 LYS B C 1
ATOM 4431 O O . LYS B 1 133 ? -0.933 31.938 -3.615 1 98.06 133 LYS B O 1
ATOM 4436 N N . GLU B 1 134 ? 0.112 33.281 -5.055 1 98.19 134 GLU B N 1
ATOM 4437 C CA . GLU B 1 134 ? -0.411 32.625 -6.262 1 98.19 134 GLU B CA 1
ATOM 4438 C C . GLU B 1 134 ? 0.043 31.172 -6.359 1 98.19 134 GLU B C 1
ATOM 4440 O O . GLU B 1 134 ? -0.718 30.312 -6.797 1 98.19 134 GLU B O 1
ATOM 4445 N N . TRP B 1 135 ? 1.266 30.922 -6.008 1 98.69 135 TRP B N 1
ATOM 4446 C CA . TRP B 1 135 ? 1.8 29.562 -6.074 1 98.69 135 TRP B CA 1
ATOM 4447 C C . TRP B 1 135 ? 1.144 28.672 -5.031 1 98.69 135 TRP B C 1
ATOM 4449 O O . TRP B 1 135 ? 0.779 27.531 -5.324 1 98.69 135 TRP B O 1
ATOM 4459 N N . PHE B 1 136 ? 1.019 29.203 -3.854 1 98.69 136 PHE B N 1
ATOM 4460 C CA . PHE B 1 136 ? 0.341 28.484 -2.783 1 98.69 136 PHE B CA 1
ATOM 4461 C C . PHE B 1 136 ? -1.088 28.141 -3.186 1 98.69 136 PHE B C 1
ATOM 4463 O O . PHE B 1 136 ? -1.503 26.984 -3.086 1 98.69 136 PHE B O 1
ATOM 4470 N N . GLU B 1 137 ? -1.827 29.062 -3.717 1 98.81 137 GLU B N 1
ATOM 4471 C CA . GLU B 1 137 ? -3.225 28.859 -4.09 1 98.81 137 GLU B CA 1
ATOM 4472 C C . GLU B 1 137 ? -3.355 27.891 -5.25 1 98.81 137 GLU B C 1
ATOM 4474 O O . GLU B 1 137 ? -4.316 27.109 -5.316 1 98.81 137 GLU B O 1
ATOM 4479 N N . LYS B 1 138 ? -2.414 27.906 -6.137 1 98.69 138 LYS B N 1
ATOM 4480 C CA . LYS B 1 138 ? -2.445 26.969 -7.262 1 98.69 138 LYS B CA 1
ATOM 4481 C C . LYS B 1 138 ? -2.346 25.531 -6.781 1 98.69 138 LYS B C 1
ATOM 4483 O O . LYS B 1 138 ? -3.162 24.688 -7.156 1 98.69 138 LYS B O 1
ATOM 4488 N N . THR B 1 139 ? -1.381 25.25 -5.977 1 98.75 139 THR B N 1
ATOM 4489 C CA . THR B 1 139 ? -1.225 23.906 -5.426 1 98.75 139 THR B CA 1
ATOM 4490 C C . THR B 1 139 ? -2.434 23.516 -4.578 1 98.75 139 THR B C 1
ATOM 4492 O O . THR B 1 139 ? -2.924 22.391 -4.656 1 98.75 139 THR B O 1
ATOM 4495 N N . ASN B 1 140 ? -2.928 24.484 -3.787 1 98.81 140 ASN B N 1
ATOM 4496 C CA . ASN B 1 140 ? -4.102 24.234 -2.955 1 98.81 140 ASN B CA 1
ATOM 4497 C C . ASN B 1 140 ? -5.289 23.766 -3.787 1 98.81 140 ASN B C 1
ATOM 4499 O O . ASN B 1 140 ? -6.023 22.859 -3.377 1 98.81 140 ASN B O 1
ATOM 4503 N N . ARG B 1 141 ? -5.496 24.344 -4.902 1 98.5 141 ARG B N 1
ATOM 4504 C CA . ARG B 1 141 ? -6.641 24.016 -5.738 1 98.5 141 ARG B CA 1
ATOM 4505 C C . ARG B 1 141 ? -6.527 22.578 -6.266 1 98.5 141 ARG B C 1
ATOM 4507 O O . ARG B 1 141 ? -7.535 21.875 -6.387 1 98.5 141 ARG B O 1
ATOM 4514 N N . VAL B 1 142 ? -5.305 22.172 -6.578 1 98.06 142 VAL B N 1
ATOM 4515 C CA . VAL B 1 142 ? -5.105 20.781 -6.973 1 98.06 142 VAL B CA 1
ATOM 4516 C C . VAL B 1 142 ? -5.398 19.859 -5.793 1 98.06 142 VAL B C 1
ATOM 4518 O O . VAL B 1 142 ? -6.047 18.812 -5.949 1 98.06 142 VAL B O 1
ATOM 4521 N N . VAL B 1 143 ? -4.969 20.25 -4.625 1 98.44 143 VAL B N 1
ATOM 4522 C CA . VAL B 1 143 ? -5.211 19.469 -3.414 1 98.44 143 VAL B CA 1
ATOM 4523 C C . VAL B 1 143 ? -6.715 19.312 -3.191 1 98.44 143 VAL B C 1
ATOM 4525 O O . VAL B 1 143 ? -7.203 18.203 -2.971 1 98.44 143 VAL B O 1
ATOM 4528 N N . SER B 1 144 ? -7.438 20.406 -3.26 1 98.06 144 SER B N 1
ATOM 4529 C CA . SER B 1 144 ? -8.875 20.375 -2.996 1 98.06 144 SER B CA 1
ATOM 4530 C C . SER B 1 144 ? -9.609 19.5 -4.008 1 98.06 144 SER B C 1
ATOM 4532 O O . SER B 1 144 ? -10.609 18.875 -3.678 1 98.06 144 SER B O 1
ATOM 4534 N N . PHE B 1 145 ? -9.078 19.422 -5.164 1 95.56 145 PHE B N 1
ATOM 4535 C CA . PHE B 1 145 ? -9.656 18.594 -6.211 1 95.56 145 PHE B CA 1
ATOM 4536 C C . PHE B 1 145 ? -9.625 17.125 -5.812 1 95.56 145 PHE B C 1
ATOM 4538 O O . PHE B 1 145 ? -10.555 16.375 -6.102 1 95.56 145 PHE B O 1
ATOM 4545 N N . PHE B 1 146 ? -8.609 16.719 -5.133 1 95.88 146 PHE B N 1
ATOM 4546 C CA . PHE B 1 146 ? -8.469 15.328 -4.723 1 95.88 146 PHE B CA 1
ATOM 4547 C C . PHE B 1 146 ? -9.289 15.047 -3.473 1 95.88 146 PHE B C 1
ATOM 4549 O O . PHE B 1 146 ? -9.398 13.898 -3.039 1 95.88 146 PHE B O 1
ATOM 4556 N N . GLU B 1 147 ? -9.781 16.047 -2.811 1 96.69 147 GLU B N 1
ATOM 4557 C CA . GLU B 1 147 ? -10.688 15.977 -1.666 1 96.69 147 GLU B CA 1
ATOM 4558 C C . GLU B 1 147 ? -10.086 15.141 -0.542 1 96.69 147 GLU B C 1
ATOM 4560 O O . GLU B 1 147 ? -10.734 14.219 -0.033 1 96.69 147 GLU B O 1
ATOM 4565 N N . PRO B 1 148 ? -8.875 15.453 -0.14 1 98.12 148 PRO B N 1
ATOM 4566 C CA . PRO B 1 148 ? -8.336 14.75 1.027 1 98.12 148 PRO B CA 1
ATOM 4567 C C . PRO B 1 148 ? -9.156 15 2.293 1 98.12 148 PRO B C 1
ATOM 4569 O O . PRO B 1 148 ? -10.008 15.891 2.314 1 98.12 148 PRO B O 1
ATOM 4572 N N . ASP B 1 149 ? -8.898 14.156 3.295 1 98.44 149 ASP B N 1
ATOM 4573 C CA . ASP B 1 149 ? -9.57 14.336 4.578 1 98.44 149 ASP B CA 1
ATOM 4574 C C . ASP B 1 149 ? -8.977 15.508 5.355 1 98.44 149 ASP B C 1
ATOM 4576 O O . ASP B 1 149 ? -9.688 16.203 6.078 1 98.44 149 ASP B O 1
ATOM 4580 N N . PHE B 1 150 ? -7.664 15.68 5.223 1 98.75 150 PHE B N 1
ATOM 4581 C CA . PHE B 1 150 ? -7.043 16.859 5.809 1 98.75 150 PHE B CA 1
ATOM 4582 C C . PHE B 1 150 ? -5.676 17.109 5.188 1 98.75 150 PHE B C 1
ATOM 4584 O O . PHE B 1 150 ? -5.23 16.359 4.32 1 98.75 150 PHE B O 1
ATOM 4591 N N . VAL B 1 151 ? -5.047 18.234 5.586 1 98.88 151 VAL B N 1
ATOM 4592 C CA . VAL B 1 151 ? -3.801 18.719 5.004 1 98.88 151 VAL B CA 1
ATOM 4593 C C . VAL B 1 151 ? -2.75 18.891 6.098 1 98.88 151 VAL B C 1
ATOM 4595 O O . VAL B 1 151 ? -3.074 19.281 7.223 1 98.88 151 VAL B O 1
ATOM 4598 N N . ILE B 1 152 ? -1.497 18.609 5.758 1 98.88 152 ILE B N 1
ATOM 4599 C CA . ILE B 1 152 ? -0.383 18.875 6.66 1 98.88 152 ILE B CA 1
ATOM 4600 C C . ILE B 1 152 ? 0.657 19.75 5.961 1 98.88 152 ILE B C 1
ATOM 4602 O O . ILE B 1 152 ? 1.111 19.422 4.863 1 98.88 152 ILE B O 1
ATOM 4606 N N . ILE B 1 153 ? 0.972 20.812 6.527 1 98.81 153 ILE B N 1
ATOM 4607 C CA . ILE B 1 153 ? 2.092 21.656 6.113 1 98.81 153 ILE B CA 1
ATOM 4608 C C . ILE B 1 153 ? 3.27 21.453 7.062 1 98.81 153 ILE B C 1
ATOM 4610 O O . ILE B 1 153 ? 3.232 21.891 8.211 1 98.81 153 ILE B O 1
ATOM 4614 N N . GLY B 1 154 ? 4.344 20.859 6.555 1 98.62 154 GLY B N 1
ATOM 4615 C CA . GLY B 1 154 ? 5.438 20.359 7.379 1 98.62 154 GLY B CA 1
ATOM 4616 C C . GLY B 1 154 ? 6.457 21.438 7.715 1 98.62 154 GLY B C 1
ATOM 4617 O O . GLY B 1 154 ? 7.633 21.141 7.934 1 98.62 154 GLY B O 1
ATOM 4618 N N . GLY B 1 155 ? 6.047 22.703 7.707 1 98.62 155 GLY B N 1
ATOM 4619 C CA . GLY B 1 155 ? 6.922 23.812 8.062 1 98.62 155 GLY B CA 1
ATOM 4620 C C . GLY B 1 155 ? 7.102 24.812 6.934 1 98.62 155 GLY B C 1
ATOM 4621 O O . GLY B 1 155 ? 6.883 24.484 5.766 1 98.62 155 GLY B O 1
ATOM 4622 N N . ASP B 1 156 ? 7.469 26.016 7.34 1 98.81 156 ASP B N 1
ATOM 4623 C CA . ASP B 1 156 ? 7.613 27.156 6.441 1 98.81 156 ASP B CA 1
ATOM 4624 C C . ASP B 1 156 ? 6.297 27.484 5.738 1 98.81 156 ASP B C 1
ATOM 4626 O O . ASP B 1 156 ? 6.219 27.438 4.508 1 98.81 156 ASP B O 1
ATOM 4630 N N . MET B 1 157 ? 5.367 27.891 6.562 1 98.06 157 MET B N 1
ATOM 4631 C CA . MET B 1 157 ? 4.008 28.078 6.066 1 98.06 157 MET B CA 1
ATOM 4632 C C . MET B 1 157 ? 3.885 29.391 5.297 1 98.06 157 MET B C 1
ATOM 4634 O O . MET B 1 157 ? 3.459 29.391 4.141 1 98.06 157 MET B O 1
ATOM 4638 N N . ALA B 1 158 ? 4.422 30.531 5.906 1 98.56 158 ALA B N 1
ATOM 4639 C CA . ALA B 1 158 ? 4.16 31.828 5.301 1 98.56 158 ALA B CA 1
ATOM 4640 C C . ALA B 1 158 ? 5.457 32.594 5.062 1 98.56 158 ALA B C 1
ATOM 4642 O O . ALA B 1 158 ? 5.441 33.688 4.5 1 98.56 158 ALA B O 1
ATOM 4643 N N . TYR B 1 159 ? 6.559 32.094 5.559 1 98.62 159 TYR B N 1
ATOM 4644 C CA . TYR B 1 159 ? 7.863 32.75 5.43 1 98.62 159 TYR B CA 1
ATOM 4645 C C . TYR B 1 159 ? 7.879 34.094 6.113 1 98.62 159 TYR B C 1
ATOM 4647 O O . TYR B 1 159 ? 8.422 35.062 5.574 1 98.62 159 TYR B O 1
ATOM 4655 N N . GLU B 1 160 ? 7.289 34.188 7.246 1 98.5 160 GLU B N 1
ATOM 4656 C CA . GLU B 1 160 ? 7.148 35.438 7.973 1 98.5 160 GLU B CA 1
ATOM 4657 C C . GLU B 1 160 ? 8.32 35.656 8.93 1 98.5 160 GLU B C 1
ATOM 4659 O O . GLU B 1 160 ? 8.516 36.781 9.422 1 98.5 160 GLU B O 1
ATOM 4664 N N . ASN B 1 161 ? 9.078 34.656 9.25 1 98.5 161 ASN B N 1
ATOM 4665 C CA . ASN B 1 161 ? 10.32 34.688 10.016 1 98.5 161 ASN B CA 1
ATOM 4666 C C . ASN B 1 161 ? 10.102 35.25 11.422 1 98.5 161 ASN B C 1
ATOM 4668 O O . ASN B 1 161 ? 10.992 35.844 12.008 1 98.5 161 ASN B O 1
ATOM 4672 N N . GLY B 1 162 ? 8.875 35.156 11.922 1 98 162 GLY B N 1
ATOM 4673 C CA . GLY B 1 162 ? 8.555 35.625 13.273 1 98 162 GLY B CA 1
ATOM 4674 C C . GLY B 1 162 ? 8.562 37.125 13.414 1 98 162 GLY B C 1
ATOM 4675 O O . GLY B 1 162 ? 8.562 37.656 14.531 1 98 162 GLY B O 1
ATOM 4676 N N . LEU B 1 163 ? 8.547 37.875 12.32 1 98.44 163 LEU B N 1
ATOM 4677 C CA . LEU B 1 163 ? 8.75 39.344 12.359 1 98.44 163 LEU B CA 1
ATOM 4678 C C . LEU B 1 163 ? 7.426 40.062 12.195 1 98.44 163 LEU B C 1
ATOM 4680 O O . LEU B 1 163 ? 6.629 39.75 11.312 1 98.44 163 LEU B O 1
ATOM 4684 N N . ALA B 1 164 ? 7.215 41.094 12.961 1 98.19 164 ALA B N 1
ATOM 4685 C CA . ALA B 1 164 ? 6.004 41.938 12.914 1 98.19 164 ALA B CA 1
ATOM 4686 C C . ALA B 1 164 ? 5.82 42.562 11.531 1 98.19 164 ALA B C 1
ATOM 4688 O O . ALA B 1 164 ? 4.695 42.656 11.039 1 98.19 164 ALA B O 1
ATOM 4689 N N . ASP B 1 165 ? 6.91 42.938 10.922 1 98.12 165 ASP B N 1
ATOM 4690 C CA . ASP B 1 165 ? 6.863 43.594 9.633 1 98.12 165 ASP B CA 1
ATOM 4691 C C . ASP B 1 165 ? 6.34 42.656 8.539 1 98.12 165 ASP B C 1
ATOM 4693 O O . ASP B 1 165 ? 5.977 43.125 7.453 1 98.12 165 ASP B O 1
ATOM 4697 N N . ASN B 1 166 ? 6.301 41.375 8.844 1 98.38 166 ASN B N 1
ATOM 4698 C CA . ASN B 1 166 ? 5.887 40.406 7.84 1 98.38 166 ASN B CA 1
ATOM 4699 C C . ASN B 1 166 ? 4.465 39.906 8.094 1 98.38 166 ASN B C 1
ATOM 4701 O O . ASN B 1 166 ? 4.078 38.844 7.605 1 98.38 166 ASN B O 1
ATOM 4705 N N . ILE B 1 167 ? 3.652 40.594 8.812 1 98.31 167 ILE B N 1
ATOM 4706 C CA . ILE B 1 167 ? 2.311 40.188 9.219 1 98.31 167 ILE B CA 1
ATOM 4707 C C . ILE B 1 167 ? 1.444 39.969 7.98 1 98.31 167 ILE B C 1
ATOM 4709 O O . ILE B 1 167 ? 0.565 39.125 7.98 1 98.31 167 ILE B O 1
ATOM 4713 N N . GLN B 1 168 ? 1.668 40.75 6.914 1 98.31 168 GLN B N 1
ATOM 4714 C CA . GLN B 1 168 ? 0.874 40.594 5.703 1 98.31 168 GLN B CA 1
ATOM 4715 C C . GLN B 1 168 ? 0.981 39.156 5.152 1 98.31 168 GLN B C 1
ATOM 4717 O O . GLN B 1 168 ? 0.017 38.625 4.598 1 98.31 168 GLN B O 1
ATOM 4722 N N . ARG B 1 169 ? 2.115 38.531 5.273 1 98.75 169 ARG B N 1
ATOM 4723 C CA . ARG B 1 169 ? 2.299 37.156 4.816 1 98.75 169 ARG B CA 1
ATOM 4724 C C . ARG B 1 169 ? 1.39 36.188 5.582 1 98.75 169 ARG B C 1
ATOM 4726 O O . ARG B 1 169 ? 0.849 35.25 5.004 1 98.75 169 ARG B O 1
ATOM 4733 N N . ILE B 1 170 ? 1.234 36.438 6.828 1 98.75 170 ILE B N 1
ATOM 4734 C CA . ILE B 1 170 ? 0.363 35.625 7.664 1 98.75 170 ILE B CA 1
ATOM 4735 C C . ILE B 1 170 ? -1.088 35.781 7.219 1 98.75 170 ILE B C 1
ATOM 4737 O O . ILE B 1 170 ? -1.806 34.812 7.035 1 98.75 170 ILE B O 1
ATOM 4741 N N . TYR B 1 171 ? -1.476 37.062 6.996 1 98.62 171 TYR B N 1
ATOM 4742 C CA . TYR B 1 171 ? -2.818 37.344 6.488 1 98.62 171 TYR B CA 1
ATOM 4743 C C . TYR B 1 171 ? -3.057 36.625 5.172 1 98.62 171 TYR B C 1
ATOM 4745 O O . TYR B 1 171 ? -4.086 35.969 4.992 1 98.62 171 TYR B O 1
ATOM 4753 N N . ASP B 1 172 ? -2.064 36.688 4.305 1 98.75 172 ASP B N 1
ATOM 4754 C CA . ASP B 1 172 ? -2.176 36.062 2.982 1 98.75 172 ASP B CA 1
ATOM 4755 C C . ASP B 1 172 ? -2.322 34.562 3.09 1 98.75 172 ASP B C 1
ATOM 4757 O O . ASP B 1 172 ? -3.107 33.938 2.357 1 98.75 172 ASP B O 1
ATOM 4761 N N . TRP B 1 173 ? -1.563 33.938 3.957 1 98.75 173 TRP B N 1
ATOM 4762 C CA . TRP B 1 173 ? -1.604 32.469 4.109 1 98.75 173 TRP B CA 1
ATOM 4763 C C . TRP B 1 173 ? -2.99 32.031 4.551 1 98.75 173 TRP B C 1
ATOM 4765 O O . TRP B 1 173 ? -3.564 31.109 3.955 1 98.75 173 TRP B O 1
ATOM 4775 N N . PHE B 1 174 ? -3.555 32.656 5.547 1 98.75 174 PHE B N 1
ATOM 4776 C CA . PHE B 1 174 ? -4.859 32.25 6.062 1 98.75 174 PHE B CA 1
ATOM 4777 C C . PHE B 1 174 ? -5.961 32.562 5.055 1 98.75 174 PHE B C 1
ATOM 4779 O O . PHE B 1 174 ? -6.926 31.812 4.934 1 98.75 174 PHE B O 1
ATOM 4786 N N . GLU B 1 175 ? -5.84 33.688 4.391 1 98.38 175 GLU B N 1
ATOM 4787 C CA . GLU B 1 175 ? -6.797 34 3.338 1 98.38 175 GLU B CA 1
ATOM 4788 C C . GLU B 1 175 ? -6.781 32.938 2.236 1 98.38 175 GLU B C 1
ATOM 4790 O O . GLU B 1 175 ? -7.836 32.5 1.784 1 98.38 175 GLU B O 1
ATOM 4795 N N . SER B 1 176 ? -5.574 32.625 1.814 1 98.75 176 SER B N 1
ATOM 4796 C CA . SER B 1 176 ? -5.43 31.578 0.788 1 98.75 176 SER B CA 1
ATOM 4797 C C . SER B 1 176 ? -6.004 30.25 1.255 1 98.75 176 SER B C 1
ATOM 4799 O O . SER B 1 176 ? -6.672 29.562 0.489 1 98.75 176 SER B O 1
ATOM 4801 N N . TYR B 1 177 ? -5.684 29.891 2.496 1 98.5 177 TYR B N 1
ATOM 4802 C CA . TYR B 1 177 ? -6.285 28.688 3.074 1 98.5 177 TYR B CA 1
ATOM 4803 C C . TYR B 1 177 ? -7.805 28.734 2.979 1 98.5 177 TYR B C 1
ATOM 4805 O O . TYR B 1 177 ? -8.43 27.828 2.449 1 98.5 177 TYR B O 1
ATOM 4813 N N . SER B 1 178 ? -8.43 29.781 3.365 1 97.88 178 SER B N 1
ATOM 4814 C CA . SER B 1 178 ? -9.883 29.953 3.43 1 97.88 178 SER B CA 1
ATOM 4815 C C . SER B 1 178 ? -10.508 29.906 2.039 1 97.88 178 SER B C 1
ATOM 4817 O O . SER B 1 178 ? -11.633 29.453 1.873 1 97.88 178 SER B O 1
ATOM 4819 N N . ASN B 1 179 ? -9.719 30.281 1.114 1 97.25 179 ASN B N 1
ATOM 4820 C CA . ASN B 1 179 ? -10.258 30.438 -0.234 1 97.25 179 ASN B CA 1
ATOM 4821 C C . ASN B 1 179 ? -10.07 29.156 -1.055 1 97.25 179 ASN B C 1
ATOM 4823 O O . ASN B 1 179 ? -10.828 28.906 -1.991 1 97.25 179 ASN B O 1
ATOM 4827 N N . THR B 1 180 ? -9.039 28.406 -0.689 1 98.56 180 THR B N 1
ATOM 4828 C CA . THR B 1 180 ? -8.656 27.422 -1.693 1 98.56 180 THR B CA 1
ATOM 4829 C C . THR B 1 180 ? -8.602 26.016 -1.085 1 98.56 180 THR B C 1
ATOM 4831 O O . THR B 1 180 ? -8.594 25.016 -1.809 1 98.56 180 THR B O 1
ATOM 4834 N N . LEU B 1 181 ? -8.508 25.844 0.202 1 98.62 181 LEU B N 1
ATOM 4835 C CA . LEU B 1 181 ? -8.508 24.516 0.812 1 98.62 181 LEU B CA 1
ATOM 4836 C C . LEU B 1 181 ? -9.906 24.156 1.318 1 98.62 181 LEU B C 1
ATOM 4838 O O . LEU B 1 181 ? -10.07 23.797 2.484 1 98.62 181 LEU B O 1
ATOM 4842 N N . ILE B 1 182 ? -10.82 24.359 0.442 1 97.94 182 ILE B N 1
ATOM 4843 C CA . ILE B 1 182 ? -12.242 24.047 0.533 1 97.94 182 ILE B CA 1
ATOM 4844 C C . ILE B 1 182 ? -12.68 23.281 -0.712 1 97.94 182 ILE B C 1
ATOM 4846 O O . ILE B 1 182 ? -12.32 23.641 -1.833 1 97.94 182 ILE B O 1
ATOM 4850 N N . THR B 1 183 ? -13.359 22.156 -0.485 1 97.69 183 THR B N 1
ATOM 4851 C CA . THR B 1 183 ? -13.828 21.391 -1.636 1 97.69 183 THR B CA 1
ATOM 4852 C C . THR B 1 183 ? -14.961 22.141 -2.348 1 97.69 183 THR B C 1
ATOM 4854 O O . THR B 1 183 ? -15.469 23.141 -1.843 1 97.69 183 THR B O 1
ATOM 4857 N N . ALA B 1 184 ? -15.391 21.656 -3.525 1 95.88 184 ALA B N 1
ATOM 4858 C CA . ALA B 1 184 ? -16.406 22.297 -4.348 1 95.88 184 ALA B CA 1
ATOM 4859 C C . ALA B 1 184 ? -17.734 22.391 -3.604 1 95.88 184 ALA B C 1
ATOM 4861 O O . ALA B 1 184 ? -18.5 23.328 -3.795 1 95.88 184 ALA B O 1
ATOM 4862 N N . ASP B 1 185 ? -17.984 21.453 -2.738 1 97 185 ASP B N 1
ATOM 4863 C CA . ASP B 1 185 ? -19.234 21.438 -2.002 1 97 185 ASP B CA 1
ATOM 4864 C C . ASP B 1 185 ? -19.094 22.094 -0.631 1 97 185 ASP B C 1
ATOM 4866 O O . ASP B 1 185 ? -19.875 21.812 0.284 1 97 185 ASP B O 1
ATOM 4870 N N . ARG B 1 186 ? -17.938 22.828 -0.431 1 97.62 186 ARG B N 1
ATOM 4871 C CA . ARG B 1 186 ? -17.719 23.75 0.678 1 97.62 186 ARG B CA 1
ATOM 4872 C C . ARG B 1 186 ? -17.297 23 1.938 1 97.62 186 ARG B C 1
ATOM 4874 O O . ARG B 1 186 ? -17.609 23.438 3.053 1 97.62 186 ARG B O 1
ATOM 4881 N N . ARG B 1 187 ? -16.75 21.812 1.805 1 98.75 187 ARG B N 1
ATOM 4882 C CA . ARG B 1 187 ? -16.047 21.172 2.918 1 98.75 187 ARG B CA 1
ATOM 4883 C C . ARG B 1 187 ? -14.711 21.844 3.197 1 98.75 187 ARG B C 1
ATOM 4885 O O . ARG B 1 187 ? -13.852 21.906 2.322 1 98.75 187 ARG B O 1
ATOM 4892 N N . ILE B 1 188 ? -14.57 22.375 4.359 1 98.81 188 ILE B N 1
ATOM 4893 C CA . ILE B 1 188 ? -13.281 22.938 4.738 1 98.81 188 ILE B CA 1
ATOM 4894 C C . ILE B 1 188 ? -12.312 21.812 5.094 1 98.81 188 ILE B C 1
ATOM 4896 O O . ILE B 1 188 ? -12.656 20.891 5.848 1 98.81 188 ILE B O 1
ATOM 4900 N N . LEU B 1 189 ? -11.117 21.828 4.539 1 98.88 189 LEU B N 1
ATOM 4901 C CA . LEU B 1 189 ? -10.094 20.844 4.844 1 98.88 189 LEU B CA 1
ATOM 4902 C C . LEU B 1 189 ? -9.273 21.266 6.059 1 98.88 189 LEU B C 1
ATOM 4904 O O . LEU B 1 189 ? -8.562 22.266 6.008 1 98.88 189 LEU B O 1
ATOM 4908 N N . PRO B 1 190 ? -9.383 20.484 7.137 1 98.88 190 PRO B N 1
ATOM 4909 C CA . PRO B 1 190 ? -8.516 20.812 8.273 1 98.88 190 PRO B CA 1
ATOM 4910 C C . PRO B 1 190 ? -7.031 20.766 7.914 1 98.88 190 PRO B C 1
ATOM 4912 O O . PRO B 1 190 ? -6.641 20.062 6.988 1 98.88 190 PRO B O 1
ATOM 4915 N N . CYS B 1 191 ? -6.262 21.516 8.656 1 98.69 191 CYS B N 1
ATOM 4916 C CA . CYS B 1 191 ? -4.84 21.625 8.336 1 98.69 191 CYS B CA 1
ATOM 4917 C C . CYS B 1 191 ? -3.994 21.641 9.602 1 98.69 191 CYS B C 1
ATOM 4919 O O . CYS B 1 191 ? -4.344 22.297 10.578 1 98.69 191 CYS B O 1
ATOM 4921 N N . LEU B 1 192 ? -2.963 20.828 9.594 1 98.5 192 LEU B N 1
ATOM 4922 C CA . LEU B 1 192 ? -1.93 20.844 10.625 1 98.5 192 LEU B CA 1
ATOM 4923 C C . LEU B 1 192 ? -0.65 21.5 10.102 1 98.5 192 LEU B C 1
ATOM 4925 O O . LEU B 1 192 ? -0.324 21.375 8.922 1 98.5 192 LEU B O 1
ATOM 4929 N N . VAL B 1 193 ? 0.064 22.125 11.023 1 98.12 193 VAL B N 1
ATOM 4930 C CA . VAL B 1 193 ? 1.313 22.766 10.641 1 98.12 193 VAL B CA 1
ATOM 4931 C C . VAL B 1 193 ? 2.43 22.344 11.594 1 98.12 193 VAL B C 1
ATOM 4933 O O . VAL B 1 193 ? 2.215 22.234 12.797 1 98.12 193 VAL B O 1
ATOM 4936 N N . ALA B 1 194 ? 3.539 22.047 11.094 1 98.56 194 ALA B N 1
ATOM 4937 C CA . ALA B 1 194 ? 4.773 21.922 11.859 1 98.56 194 ALA B CA 1
ATOM 4938 C C . ALA B 1 194 ? 5.617 23.188 11.766 1 98.56 194 ALA B C 1
ATOM 4940 O O . ALA B 1 194 ? 5.375 24.047 10.914 1 98.56 194 ALA B O 1
ATOM 4941 N N . ILE B 1 195 ? 6.551 23.312 12.688 1 98.81 195 ILE B N 1
ATOM 4942 C CA . ILE B 1 195 ? 7.379 24.516 12.711 1 98.81 195 ILE B CA 1
ATOM 4943 C C . ILE B 1 195 ? 8.562 24.344 11.758 1 98.81 195 ILE B C 1
ATOM 4945 O O . ILE B 1 195 ? 9.141 23.266 11.664 1 98.81 195 ILE B O 1
ATOM 4949 N N . GLY B 1 196 ? 8.883 25.328 10.977 1 98.75 196 GLY B N 1
ATOM 4950 C CA . GLY B 1 196 ? 10.07 25.438 10.141 1 98.75 196 GLY B CA 1
ATOM 4951 C C . GLY B 1 196 ? 10.914 26.656 10.453 1 98.75 196 GLY B C 1
ATOM 4952 O O . GLY B 1 196 ? 10.586 27.422 11.359 1 98.75 196 GLY B O 1
ATOM 4953 N N . ASN B 1 197 ? 12.016 26.797 9.789 1 98.69 197 ASN B N 1
ATOM 4954 C CA . ASN B 1 197 ? 12.938 27.875 10.109 1 98.69 197 ASN B CA 1
ATOM 4955 C C . ASN B 1 197 ? 12.344 29.234 9.781 1 98.69 197 ASN B C 1
ATOM 4957 O O . ASN B 1 197 ? 12.695 30.234 10.406 1 98.69 197 ASN B O 1
ATOM 4961 N N . HIS B 1 198 ? 11.367 29.359 8.945 1 98.81 198 HIS B N 1
ATOM 4962 C CA . HIS B 1 198 ? 10.797 30.656 8.57 1 98.81 198 HIS B CA 1
ATOM 4963 C C . HIS B 1 198 ? 9.578 30.984 9.422 1 98.81 198 HIS B C 1
ATOM 4965 O O . HIS B 1 198 ? 8.859 31.953 9.141 1 98.81 198 HIS B O 1
ATOM 4971 N N . GLU B 1 199 ? 9.375 30.172 10.492 1 98.69 199 GLU B N 1
ATOM 4972 C CA . GLU B 1 199 ? 8.438 30.562 11.547 1 98.69 199 GLU B CA 1
ATOM 4973 C C . GLU B 1 199 ? 9.164 31.281 12.688 1 98.69 199 GLU B C 1
ATOM 4975 O O . GLU B 1 199 ? 8.523 31.875 13.555 1 98.69 199 GLU B O 1
ATOM 4980 N N . VAL B 1 200 ? 10.508 31.25 12.656 1 98.56 200 VAL B N 1
ATOM 4981 C CA . VAL B 1 200 ? 11.297 31.578 13.836 1 98.56 200 VAL B CA 1
ATOM 4982 C C . VAL B 1 200 ? 12.25 32.719 13.516 1 98.56 200 VAL B C 1
ATOM 4984 O O . VAL B 1 200 ? 12.922 32.719 12.484 1 98.56 200 VAL B O 1
ATOM 4987 N N . VAL B 1 201 ? 12.336 33.719 14.453 1 98.31 201 VAL B N 1
ATOM 4988 C CA . VAL B 1 201 ? 13.328 34.781 14.305 1 98.31 201 VAL B CA 1
ATOM 4989 C C . VAL B 1 201 ? 14.727 34.156 14.203 1 98.31 201 VAL B C 1
ATOM 4991 O O . VAL B 1 201 ? 15.133 33.375 15.07 1 98.31 201 VAL B O 1
ATOM 4994 N N . GLY B 1 202 ? 15.344 34.469 13.172 1 97.56 202 GLY B N 1
ATOM 4995 C CA . GLY B 1 202 ? 16.688 33.969 12.977 1 97.56 202 GLY B CA 1
ATOM 4996 C C . GLY B 1 202 ? 16.703 32.5 12.539 1 97.56 202 GLY B C 1
ATOM 4997 O O . GLY B 1 202 ? 17.766 31.922 12.352 1 97.56 202 GLY B O 1
ATOM 4998 N N . GLY B 1 203 ? 15.609 31.828 12.461 1 98.19 203 GLY B N 1
ATOM 4999 C CA . GLY B 1 203 ? 15.438 30.5 11.867 1 98.19 203 GLY B CA 1
ATOM 5000 C C . GLY B 1 203 ? 15.648 29.375 12.867 1 98.19 203 GLY B C 1
ATOM 5001 O O . GLY B 1 203 ? 15.039 28.312 12.742 1 98.19 203 GLY B O 1
ATOM 5002 N N . TYR B 1 204 ? 16.547 29.562 13.836 1 97.88 204 TYR B N 1
ATOM 5003 C CA . TYR B 1 204 ? 16.938 28.531 14.773 1 97.88 204 TYR B CA 1
ATOM 5004 C C . TYR B 1 204 ? 17.031 29.078 16.188 1 97.88 204 TYR B C 1
ATOM 5006 O O . TYR B 1 204 ? 17.5 30.203 16.391 1 97.88 204 TYR B O 1
ATOM 5014 N N . TYR B 1 205 ? 16.641 28.234 17.156 1 97.38 205 TYR B N 1
ATOM 5015 C CA . TYR B 1 205 ? 16.641 28.672 18.547 1 97.38 205 TYR B CA 1
ATOM 5016 C C . TYR B 1 205 ? 18.031 29.156 18.953 1 97.38 205 TYR B C 1
ATOM 5018 O O . TYR B 1 205 ? 18.156 30.141 19.688 1 97.38 205 TYR B O 1
ATOM 5026 N N . SER B 1 206 ? 19.047 28.516 18.438 1 95.94 206 SER B N 1
ATOM 5027 C CA . SER B 1 206 ? 20.422 28.734 18.875 1 95.94 206 SER B CA 1
ATOM 5028 C C . SER B 1 206 ? 20.938 30.094 18.391 1 95.94 206 SER B C 1
ATOM 5030 O O . SER B 1 206 ? 21.969 30.578 18.859 1 95.94 206 SER B O 1
ATOM 5032 N N . ARG B 1 207 ? 20.266 30.688 17.469 1 96.31 207 ARG B N 1
ATOM 5033 C CA . ARG B 1 207 ? 20.703 31.969 16.938 1 96.31 207 ARG B CA 1
ATOM 5034 C C . ARG B 1 207 ? 20.062 33.125 17.719 1 96.31 207 ARG B C 1
ATOM 5036 O O . ARG B 1 207 ? 20.344 34.281 17.453 1 96.31 207 ARG B O 1
ATOM 5043 N N . ASN B 1 208 ? 19.234 32.812 18.672 1 96.12 208 ASN B N 1
ATOM 5044 C CA . ASN B 1 208 ? 18.594 33.812 19.516 1 96.12 208 ASN B CA 1
ATOM 5045 C C . ASN B 1 208 ? 19.234 33.906 20.891 1 96.12 208 ASN B C 1
ATOM 5047 O O . ASN B 1 208 ? 19.391 32.906 21.578 1 96.12 208 ASN B O 1
ATOM 5051 N N . PRO B 1 209 ? 19.656 35.094 21.188 1 93.75 209 PRO B N 1
ATOM 5052 C CA . PRO B 1 209 ? 20.328 35.25 22.484 1 93.75 209 PRO B CA 1
ATOM 5053 C C . PRO B 1 209 ? 19.422 34.875 23.656 1 93.75 209 PRO B C 1
ATOM 5055 O O . PRO B 1 209 ? 18.219 35.094 23.609 1 93.75 209 PRO B O 1
ATOM 5058 N N . GLY B 1 210 ? 20.047 34.281 24.734 1 92.81 210 GLY B N 1
ATOM 5059 C CA . GLY B 1 210 ? 19.328 34 25.969 1 92.81 210 GLY B CA 1
ATOM 5060 C C . GLY B 1 210 ? 18.422 32.781 25.859 1 92.81 210 GLY B C 1
ATOM 5061 O O . GLY B 1 210 ? 17.359 32.719 26.484 1 92.81 210 GLY B O 1
ATOM 5062 N N . TYR B 1 211 ? 18.844 31.859 25.047 1 90.12 211 TYR B N 1
ATOM 5063 C CA . TYR B 1 211 ? 18.016 30.672 24.859 1 90.12 211 TYR B CA 1
ATOM 5064 C C . TYR B 1 211 ? 17.672 30.031 26.203 1 90.12 211 TYR B C 1
ATOM 5066 O O . TYR B 1 211 ? 18.562 29.812 27.031 1 90.12 211 TYR B O 1
ATOM 5074 N N . GLU B 1 212 ? 16.406 29.812 26.453 1 92.69 212 GLU B N 1
ATOM 5075 C CA . GLU B 1 212 ? 15.828 28.984 27.516 1 92.69 212 GLU B CA 1
ATOM 5076 C C . GLU B 1 212 ? 14.727 28.094 26.969 1 92.69 212 GLU B C 1
ATOM 5078 O O . GLU B 1 212 ? 13.898 28.516 26.172 1 92.69 212 GLU B O 1
ATOM 5083 N N . GLN B 1 213 ? 14.75 26.906 27.406 1 92.25 213 GLN B N 1
ATOM 5084 C CA . GLN B 1 213 ? 13.742 25.969 26.938 1 92.25 213 GLN B CA 1
ATOM 5085 C C . GLN B 1 213 ? 12.414 26.188 27.656 1 92.25 213 GLN B C 1
ATOM 5087 O O . GLN B 1 213 ? 11.938 25.297 28.375 1 92.25 213 GLN B O 1
ATOM 5092 N N . THR B 1 214 ? 11.812 27.344 27.453 1 96.12 214 THR B N 1
ATOM 5093 C CA . THR B 1 214 ? 10.562 27.734 28.078 1 96.12 214 THR B CA 1
ATOM 5094 C C . THR B 1 214 ? 9.539 28.156 27.031 1 96.12 214 THR B C 1
ATOM 5096 O O . THR B 1 214 ? 9.898 28.484 25.906 1 96.12 214 THR B O 1
ATOM 5099 N N . ASN B 1 215 ? 8.352 28.156 27.438 1 96.62 215 ASN B N 1
ATOM 5100 C CA . ASN B 1 215 ? 7.289 28.609 26.547 1 96.62 215 ASN B CA 1
ATOM 5101 C C . ASN B 1 215 ? 7.418 30.094 26.219 1 96.62 215 ASN B C 1
ATOM 5103 O O . ASN B 1 215 ? 7.125 30.516 25.109 1 96.62 215 ASN B O 1
ATOM 5107 N N . SER B 1 216 ? 7.855 30.844 27.172 1 96.44 216 SER B N 1
ATOM 5108 C CA . SER B 1 216 ? 8.031 32.281 26.953 1 96.44 216 SER B CA 1
ATOM 5109 C C . SER B 1 216 ? 9.07 32.562 25.875 1 96.44 216 SER B C 1
ATOM 5111 O O . SER B 1 216 ? 8.867 33.406 25.016 1 96.44 216 SER B O 1
ATOM 5113 N N . PHE B 1 217 ? 10.188 31.859 25.969 1 96.75 217 PHE B N 1
ATOM 5114 C CA . PHE B 1 217 ? 11.234 32.031 24.969 1 96.75 217 PHE B CA 1
ATOM 5115 C C . PHE B 1 217 ? 10.727 31.609 23.594 1 96.75 217 PHE B C 1
ATOM 5117 O O . PHE B 1 217 ? 10.93 32.344 22.609 1 96.75 217 PHE B O 1
ATOM 5124 N N . ARG B 1 218 ? 10.055 30.469 23.531 1 97.62 218 ARG B N 1
ATOM 5125 C CA . ARG B 1 218 ? 9.516 29.969 22.266 1 97.62 218 ARG B CA 1
ATOM 5126 C C . ARG B 1 218 ? 8.555 30.969 21.641 1 97.62 218 ARG B C 1
ATOM 5128 O O . ARG B 1 218 ? 8.648 31.25 20.438 1 97.62 218 ARG B O 1
ATOM 5135 N N . LYS B 1 219 ? 7.66 31.5 22.406 1 96.94 219 LYS B N 1
ATOM 5136 C CA . LYS B 1 219 ? 6.695 32.5 21.922 1 96.94 219 LYS B CA 1
ATOM 5137 C C . LYS B 1 219 ? 7.398 33.75 21.422 1 96.94 219 LYS B C 1
ATOM 5139 O O . LYS B 1 219 ? 6.945 34.375 20.469 1 96.94 219 LYS B O 1
ATOM 5144 N N . ARG B 1 220 ? 8.484 34.062 22.109 1 96.88 220 ARG B N 1
ATOM 5145 C CA . ARG B 1 220 ? 9.242 35.25 21.719 1 96.88 220 ARG B CA 1
ATOM 5146 C C . ARG B 1 220 ? 9.828 35.094 20.312 1 96.88 220 ARG B C 1
ATOM 5148 O O . ARG B 1 220 ? 9.766 36.031 19.516 1 96.88 220 ARG B O 1
ATOM 5155 N N . ILE B 1 221 ? 10.328 33.969 20 1 98 221 ILE B N 1
ATOM 5156 C CA . ILE B 1 221 ? 11.109 33.844 18.766 1 98 221 ILE B CA 1
ATOM 5157 C C . ILE B 1 221 ? 10.219 33.344 17.641 1 98 221 ILE B C 1
ATOM 5159 O O . ILE B 1 221 ? 10.602 33.375 16.469 1 98 221 ILE B O 1
ATOM 5163 N N . ALA B 1 222 ? 9.078 32.812 17.969 1 98.5 222 ALA B N 1
ATOM 5164 C CA . ALA B 1 222 ? 8.109 32.344 16.984 1 98.5 222 ALA B CA 1
ATOM 5165 C C . ALA B 1 222 ? 6.688 32.75 17.375 1 98.5 222 ALA B C 1
ATOM 5167 O O . ALA B 1 222 ? 5.824 31.891 17.578 1 98.5 222 ALA B O 1
ATOM 5168 N N . PRO B 1 223 ? 6.426 34 17.391 1 98.31 223 PRO B N 1
ATOM 5169 C CA . PRO B 1 223 ? 5.184 34.531 17.984 1 98.31 223 PRO B CA 1
ATOM 5170 C C . PRO B 1 223 ? 3.943 34.062 17.219 1 98.31 223 PRO B C 1
ATOM 5172 O O . PRO B 1 223 ? 2.93 33.719 17.828 1 98.31 223 PRO B O 1
ATOM 5175 N N . TYR B 1 224 ? 4.004 34.062 15.883 1 98.44 224 TYR B N 1
ATOM 5176 C CA . TYR B 1 224 ? 2.832 33.688 15.102 1 98.44 224 TYR B CA 1
ATOM 5177 C C . TYR B 1 224 ? 2.52 32.188 15.281 1 98.44 224 TYR B C 1
ATOM 5179 O O . TYR B 1 224 ? 1.366 31.812 15.5 1 98.44 224 TYR B O 1
ATOM 5187 N N . PHE B 1 225 ? 3.594 31.297 15.195 1 98.25 225 PHE B N 1
ATOM 5188 C CA . PHE B 1 225 ? 3.414 29.844 15.305 1 98.25 225 PHE B CA 1
ATOM 5189 C C . PHE B 1 225 ? 2.762 29.484 16.625 1 98.25 225 PHE B C 1
ATOM 5191 O O . PHE B 1 225 ? 1.779 28.734 16.656 1 98.25 225 PHE B O 1
ATOM 5198 N N . TYR B 1 226 ? 3.236 30.016 17.688 1 97.75 226 TYR B N 1
ATOM 5199 C CA . TYR B 1 226 ? 2.768 29.625 19.016 1 97.75 226 TYR B CA 1
ATOM 5200 C C . TYR B 1 226 ? 1.511 30.391 19.391 1 97.75 226 TYR B C 1
ATOM 5202 O O . TYR B 1 226 ? 0.805 30.016 20.328 1 97.75 226 TYR B O 1
ATOM 5210 N N . GLY B 1 227 ? 1.205 31.453 18.688 1 96.75 227 GLY B N 1
ATOM 5211 C CA . GLY B 1 227 ? 0.03 32.25 19 1 96.75 227 GLY B CA 1
ATOM 5212 C C . GLY B 1 227 ? -1.191 31.859 18.188 1 96.75 227 GLY B C 1
ATOM 5213 O O . GLY B 1 227 ? -2.324 32.062 18.625 1 96.75 227 GLY B O 1
ATOM 5214 N N . LEU B 1 228 ? -0.948 31.25 17.062 1 97 228 LEU B N 1
ATOM 5215 C CA . LEU B 1 228 ? -2.064 31.156 16.125 1 97 228 LEU B CA 1
ATOM 5216 C C . LEU B 1 228 ? -2.523 29.703 15.984 1 97 228 LEU B C 1
ATOM 5218 O O . LEU B 1 228 ? -3.629 29.438 15.508 1 97 228 LEU B O 1
ATOM 5222 N N . PHE B 1 229 ? -1.703 28.719 16.328 1 95.12 229 PHE B N 1
ATOM 5223 C CA . PHE B 1 229 ? -2.053 27.328 16.047 1 95.12 229 PHE B CA 1
ATOM 5224 C C . PHE B 1 229 ? -2.291 26.562 17.344 1 95.12 229 PHE B C 1
ATOM 5226 O O . PHE B 1 229 ? -1.4 26.469 18.203 1 95.12 229 PHE B O 1
ATOM 5233 N N . ALA B 1 230 ? -3.416 25.969 17.406 1 93.12 230 ALA B N 1
ATOM 5234 C CA . ALA B 1 230 ? -3.781 25.172 18.578 1 93.12 230 ALA B CA 1
ATOM 5235 C C . ALA B 1 230 ? -2.932 23.906 18.656 1 93.12 230 ALA B C 1
ATOM 5237 O O . ALA B 1 230 ? -2.668 23.391 19.75 1 93.12 230 ALA B O 1
ATOM 5238 N N . PHE B 1 231 ? -2.498 23.438 17.516 1 94.81 231 PHE B N 1
ATOM 5239 C CA . PHE B 1 231 ? -1.611 22.281 17.391 1 94.81 231 PHE B CA 1
ATOM 5240 C C . PHE B 1 231 ? -0.424 22.609 16.484 1 94.81 231 PHE B C 1
ATOM 5242 O O . PHE B 1 231 ? -0.586 23.25 15.445 1 94.81 231 PHE B O 1
ATOM 5249 N N . PRO B 1 232 ? 0.727 22.203 16.938 1 95.75 232 PRO B N 1
ATOM 5250 C CA . PRO B 1 232 ? 1.031 21.25 18.016 1 95.75 232 PRO B CA 1
ATOM 5251 C C . PRO B 1 232 ? 1.067 21.906 19.391 1 95.75 232 PRO B C 1
ATOM 5253 O O . PRO B 1 232 ? 1.237 21.219 20.391 1 95.75 232 PRO B O 1
ATOM 5256 N N . GLY B 1 233 ? 0.859 23.219 19.406 1 92.44 233 GLY B N 1
ATOM 5257 C CA . GLY B 1 233 ? 0.883 23.922 20.688 1 92.44 233 GLY B CA 1
ATOM 5258 C C . GLY B 1 233 ? 2.266 23.984 21.297 1 92.44 233 GLY B C 1
ATOM 5259 O O . GLY B 1 233 ? 3.273 23.953 20.594 1 92.44 233 GLY B O 1
ATOM 5260 N N . GLN B 1 234 ? 2.229 24.281 22.484 1 93.81 234 GLN B N 1
ATOM 5261 C CA . GLN B 1 234 ? 3.477 24.281 23.234 1 93.81 234 GLN B CA 1
ATOM 5262 C C . GLN B 1 234 ? 3.885 22.875 23.656 1 93.81 234 GLN B C 1
ATOM 5264 O O . GLN B 1 234 ? 3.064 22.109 24.156 1 93.81 234 GLN B O 1
ATOM 5269 N N . PRO B 1 235 ? 5.098 22.453 23.344 1 96.38 235 PRO B N 1
ATOM 5270 C CA . PRO B 1 235 ? 6.297 23.25 23.078 1 96.38 235 PRO B CA 1
ATOM 5271 C C . PRO B 1 235 ? 6.625 23.344 21.594 1 96.38 235 PRO B C 1
ATOM 5273 O O . PRO B 1 235 ? 7.77 23.625 21.234 1 96.38 235 PRO B O 1
ATOM 5276 N N . GLY B 1 236 ? 5.754 22.938 20.75 1 97.19 236 GLY B N 1
ATOM 5277 C CA . GLY B 1 236 ? 5.992 23.047 19.328 1 97.19 236 GLY B CA 1
ATOM 5278 C C . GLY B 1 236 ? 6.164 21.703 18.656 1 97.19 236 GLY B C 1
ATOM 5279 O O . GLY B 1 236 ? 6.355 21.641 17.438 1 97.19 236 GLY B O 1
ATOM 5280 N N . TYR B 1 237 ? 6.211 20.641 19.375 1 98.25 237 TYR B N 1
ATOM 5281 C CA . TYR B 1 237 ? 6.121 19.266 18.922 1 98.25 237 TYR B CA 1
ATOM 5282 C C . TYR B 1 237 ? 5.125 18.484 19.781 1 98.25 237 TYR B C 1
ATOM 5284 O O . TYR B 1 237 ? 4.934 18.781 20.953 1 98.25 237 TYR B O 1
ATOM 5292 N N . ASN B 1 238 ? 4.434 17.594 19.141 1 98.5 238 ASN B N 1
ATOM 5293 C CA . ASN B 1 238 ? 3.396 16.828 19.828 1 98.5 238 ASN B CA 1
ATOM 5294 C C . ASN B 1 238 ? 2.895 15.672 18.969 1 98.5 238 ASN B C 1
ATOM 5296 O O . ASN B 1 238 ? 3.354 15.492 17.828 1 98.5 238 ASN B O 1
ATOM 5300 N N . VAL B 1 239 ? 2.055 14.828 19.562 1 98.62 239 VAL B N 1
ATOM 5301 C CA . VAL B 1 239 ? 1.441 13.703 18.859 1 98.62 239 VAL B CA 1
ATOM 5302 C C . VAL B 1 239 ? -0.074 13.891 18.812 1 98.62 239 VAL B C 1
ATOM 5304 O O . VAL B 1 239 ? -0.678 14.336 19.797 1 98.62 239 VAL B O 1
ATOM 5307 N N . LEU B 1 240 ? -0.648 13.75 17.672 1 98.69 240 LEU B N 1
ATOM 5308 C CA . LEU B 1 240 ? -2.096 13.719 17.5 1 98.69 240 LEU B CA 1
ATOM 5309 C C . LEU B 1 240 ? -2.576 12.312 17.156 1 98.69 240 LEU B C 1
ATOM 5311 O O . LEU B 1 240 ? -2.252 11.781 16.094 1 98.69 240 LEU B O 1
ATOM 5315 N N . ASP B 1 241 ? -3.34 11.719 18.047 1 98.44 241 ASP B N 1
ATOM 5316 C CA . ASP B 1 241 ? -3.84 10.359 17.875 1 98.44 241 ASP B CA 1
ATOM 5317 C C . ASP B 1 241 ? -5.219 10.359 17.219 1 98.44 241 ASP B C 1
ATOM 5319 O O . ASP B 1 241 ? -6.125 11.07 17.672 1 98.44 241 ASP B O 1
ATOM 5323 N N . PHE B 1 242 ? -5.414 9.719 16.156 1 98.19 242 PHE B N 1
ATOM 5324 C CA . PHE B 1 242 ? -6.688 9.414 15.516 1 98.19 242 PHE B CA 1
ATOM 5325 C C . PHE B 1 242 ? -7.199 8.047 15.953 1 98.19 242 PHE B C 1
ATOM 5327 O O . PHE B 1 242 ? -6.859 7.027 15.359 1 98.19 242 PHE B O 1
ATOM 5334 N N . GLY B 1 243 ? -7.953 8.039 17 1 93.75 243 GLY B N 1
ATOM 5335 C CA . GLY B 1 243 ? -8.289 6.742 17.562 1 93.75 243 GLY B CA 1
ATOM 5336 C C . GLY B 1 243 ? -7.078 5.879 17.844 1 93.75 243 GLY B C 1
ATOM 5337 O O . GLY B 1 243 ? -6.137 6.32 18.516 1 93.75 243 GLY B O 1
ATOM 5338 N N . ASP B 1 244 ? -7.18 4.641 17.328 1 92.88 244 ASP B N 1
ATOM 5339 C CA . ASP B 1 244 ? -6.062 3.727 17.547 1 92.88 244 ASP B CA 1
ATOM 5340 C C . ASP B 1 244 ? -5.402 3.342 16.219 1 92.88 244 ASP B C 1
ATOM 5342 O O . ASP B 1 244 ? -4.688 2.342 16.141 1 92.88 244 ASP B O 1
ATOM 5346 N N . TYR B 1 245 ? -5.672 4.168 15.188 1 97.38 245 TYR B N 1
ATOM 5347 C CA . TYR B 1 245 ? -5.215 3.703 13.883 1 97.38 245 TYR B CA 1
ATOM 5348 C C . TYR B 1 245 ? -4.113 4.602 13.336 1 97.38 245 TYR B C 1
ATOM 5350 O O . TYR B 1 245 ? -3.355 4.199 12.453 1 97.38 245 TYR B O 1
ATOM 5358 N N . LEU B 1 246 ? -3.965 5.82 13.875 1 98.56 246 LEU B N 1
ATOM 5359 C CA . LEU B 1 246 ? -2.979 6.762 13.359 1 98.56 246 LEU B CA 1
ATOM 5360 C C . LEU B 1 246 ? -2.461 7.672 14.469 1 98.56 246 LEU B C 1
ATOM 5362 O O . LEU B 1 246 ? -3.246 8.219 15.242 1 98.56 246 LEU B O 1
ATOM 5366 N N . SER B 1 247 ? -1.213 7.707 14.641 1 98.75 247 SER B N 1
ATOM 5367 C CA . SER B 1 247 ? -0.537 8.742 15.422 1 98.75 247 SER B CA 1
ATOM 5368 C C . SER B 1 247 ? 0.325 9.625 14.523 1 98.75 247 SER B C 1
ATOM 5370 O O . SER B 1 247 ? 1.328 9.172 13.977 1 98.75 247 SER B O 1
ATOM 5372 N N . LEU B 1 248 ? -0.072 10.867 14.367 1 98.75 248 LEU B N 1
ATOM 5373 C CA . LEU B 1 248 ? 0.747 11.859 13.68 1 98.75 248 LEU B CA 1
ATOM 5374 C C . LEU B 1 248 ? 1.708 12.539 14.648 1 98.75 248 LEU B C 1
ATOM 5376 O O . LEU B 1 248 ? 1.279 13.148 15.633 1 98.75 248 LEU B O 1
ATOM 5380 N N . ILE B 1 249 ? 2.957 12.398 14.375 1 98.88 249 ILE B N 1
ATOM 5381 C CA . ILE B 1 249 ? 3.98 12.906 15.289 1 98.88 249 ILE B CA 1
ATOM 5382 C C . ILE B 1 249 ? 4.684 14.109 14.656 1 98.88 249 ILE B C 1
ATOM 5384 O O . ILE B 1 249 ? 5.52 13.945 13.766 1 98.88 249 ILE B O 1
ATOM 5388 N N . ILE B 1 250 ? 4.387 15.234 15.156 1 98.81 250 ILE B N 1
ATOM 5389 C CA . ILE B 1 250 ? 4.984 16.469 14.656 1 98.81 250 ILE B CA 1
ATOM 5390 C C . ILE B 1 250 ? 6.234 16.797 15.469 1 98.81 250 ILE B C 1
ATOM 5392 O O . ILE B 1 250 ? 6.207 16.781 16.703 1 98.81 250 ILE B O 1
ATOM 5396 N N . LEU B 1 251 ? 7.332 17.047 14.766 1 98.94 251 LEU B N 1
ATOM 5397 C CA . LEU B 1 251 ? 8.609 17.281 15.43 1 98.94 251 LEU B CA 1
ATOM 5398 C C . LEU B 1 251 ? 9.203 18.625 15.023 1 98.94 251 LEU B C 1
ATOM 5400 O O . LEU B 1 251 ? 8.836 19.172 13.984 1 98.94 251 LEU B O 1
ATOM 5404 N N . ASP B 1 252 ? 10.062 19.156 15.859 1 98.88 252 ASP B N 1
ATOM 5405 C CA . ASP B 1 252 ? 10.773 20.422 15.648 1 98.88 252 ASP B CA 1
ATOM 5406 C C . ASP B 1 252 ? 12.25 20.188 15.352 1 98.88 252 ASP B C 1
ATOM 5408 O O . ASP B 1 252 ? 12.977 19.641 16.188 1 98.88 252 ASP B O 1
ATOM 5412 N N . THR B 1 253 ? 12.688 20.578 14.211 1 98.81 253 THR B N 1
ATOM 5413 C CA . THR B 1 253 ? 14.055 20.312 13.781 1 98.81 253 THR B CA 1
ATOM 5414 C C . THR B 1 253 ? 14.953 21.5 14.086 1 98.81 253 THR B C 1
ATOM 5416 O O . THR B 1 253 ? 15.555 22.094 13.18 1 98.81 253 THR B O 1
ATOM 5419 N N . GLU B 1 254 ? 15.117 21.812 15.344 1 98.5 254 GLU B N 1
ATOM 5420 C CA . GLU B 1 254 ? 16.078 22.766 15.859 1 98.5 254 GLU B CA 1
ATOM 5421 C C . GLU B 1 254 ? 15.57 24.203 15.719 1 98.5 254 GLU B C 1
ATOM 5423 O O . GLU B 1 254 ? 16.344 25.156 15.828 1 98.5 254 GLU B O 1
ATOM 5428 N N . HIS B 1 255 ? 14.312 24.406 15.469 1 98.62 255 HIS B N 1
ATOM 5429 C CA . HIS B 1 255 ? 13.828 25.75 15.227 1 98.62 255 HIS B CA 1
ATOM 5430 C C . HIS B 1 255 ? 13.492 26.469 16.531 1 98.62 255 HIS B C 1
ATOM 5432 O O . HIS B 1 255 ? 14.016 27.547 16.812 1 98.62 255 HIS B O 1
ATOM 5438 N N . SER B 1 256 ? 12.648 25.859 17.328 1 98.06 256 SER B N 1
ATOM 5439 C CA . SER B 1 256 ? 12.359 26.422 18.641 1 98.06 256 SER B CA 1
ATOM 5440 C C . SER B 1 256 ? 12.766 25.469 19.766 1 98.06 256 SER B C 1
ATOM 5442 O O . SER B 1 256 ? 12.773 25.844 20.938 1 98.06 256 SER B O 1
ATOM 5444 N N . ASN B 1 257 ? 13.062 24.25 19.422 1 98.19 257 ASN B N 1
ATOM 5445 C CA . ASN B 1 257 ? 13.5 23.203 20.344 1 98.19 257 ASN B CA 1
ATOM 5446 C C . ASN B 1 257 ? 14.688 22.438 19.797 1 98.19 257 ASN B C 1
ATOM 5448 O O . ASN B 1 257 ? 14.734 22.125 18.594 1 98.19 257 ASN B O 1
ATOM 5452 N N . PRO B 1 258 ? 15.648 22.047 20.688 1 98.19 258 PRO B N 1
ATOM 5453 C CA . PRO B 1 258 ? 16.719 21.156 20.234 1 98.19 258 PRO B CA 1
ATOM 5454 C C . PRO B 1 258 ? 16.234 19.766 19.891 1 98.19 258 PRO B C 1
ATOM 5456 O O . PRO B 1 258 ? 15.312 19.25 20.531 1 98.19 258 PRO B O 1
ATOM 5459 N N . ILE B 1 259 ? 16.906 19.109 18.906 1 98.75 259 ILE B N 1
ATOM 5460 C CA . ILE B 1 259 ? 16.625 17.719 18.562 1 98.75 259 ILE B CA 1
ATOM 5461 C C . ILE B 1 259 ? 17.109 16.812 19.688 1 98.75 259 ILE B C 1
ATOM 5463 O O . ILE B 1 259 ? 16.344 15.984 20.188 1 98.75 259 ILE B O 1
ATOM 5467 N N . PRO B 1 260 ? 18.438 16.891 20.078 1 98.5 260 PRO B N 1
ATOM 5468 C CA . PRO B 1 260 ? 18.859 16.047 21.188 1 98.5 260 PRO B CA 1
ATOM 5469 C C . PRO B 1 260 ? 18.203 16.438 22.516 1 98.5 260 PRO B C 1
ATOM 5471 O O . PRO B 1 260 ? 17.719 17.562 22.672 1 98.5 260 PRO B O 1
ATOM 5474 N N . GLY B 1 261 ? 18.172 15.547 23.438 1 98 261 GLY B N 1
ATOM 5475 C CA . GLY B 1 261 ? 17.703 15.852 24.781 1 98 261 GLY B CA 1
ATOM 5476 C C . GLY B 1 261 ? 16.219 15.586 24.969 1 98 261 GLY B C 1
ATOM 5477 O O . GLY B 1 261 ? 15.734 14.492 24.656 1 98 261 GLY B O 1
ATOM 5478 N N . VAL B 1 262 ? 15.492 16.625 25.391 1 98.19 262 VAL B N 1
ATOM 5479 C CA . VAL B 1 262 ? 14.125 16.469 25.875 1 98.19 262 VAL B CA 1
ATOM 5480 C C . VAL B 1 262 ? 13.227 15.977 24.75 1 98.19 262 VAL B C 1
ATOM 5482 O O . VAL B 1 262 ? 12.43 15.062 24.938 1 98.19 262 VAL B O 1
ATOM 5485 N N . GLN B 1 263 ? 13.344 16.531 23.562 1 98.62 263 GLN B N 1
ATOM 5486 C CA . GLN B 1 263 ? 12.469 16.172 22.453 1 98.62 263 GLN B CA 1
ATOM 5487 C C . GLN B 1 263 ? 12.711 14.727 22.016 1 98.62 263 GLN B C 1
ATOM 5489 O O . GLN B 1 263 ? 11.758 13.977 21.766 1 98.62 263 GLN B O 1
ATOM 5494 N N . THR B 1 264 ? 13.969 14.359 21.906 1 98.88 264 THR B N 1
ATOM 5495 C CA . THR B 1 264 ? 14.297 13 21.484 1 98.88 264 THR B CA 1
ATOM 5496 C C . THR B 1 264 ? 13.82 11.984 22.531 1 98.88 264 THR B C 1
ATOM 5498 O O . THR B 1 264 ? 13.312 10.922 22.172 1 98.88 264 THR B O 1
ATOM 5501 N N . GLN B 1 265 ? 14.031 12.312 23.797 1 98.81 265 GLN B N 1
ATOM 5502 C CA . GLN B 1 265 ? 13.539 11.445 24.859 1 98.81 265 GLN B CA 1
ATOM 5503 C C . GLN B 1 265 ? 12.016 11.312 24.797 1 98.81 265 GLN B C 1
ATOM 5505 O O . GLN B 1 265 ? 11.477 10.219 24.953 1 98.81 265 GLN B O 1
ATOM 5510 N N . TRP B 1 266 ? 11.383 12.43 24.594 1 98.81 266 TRP B N 1
ATOM 5511 C CA . TRP B 1 266 ? 9.93 12.438 24.422 1 98.81 266 TRP B CA 1
ATOM 5512 C C . TRP B 1 266 ? 9.516 11.562 23.234 1 98.81 266 TRP B C 1
ATOM 5514 O O . TRP B 1 266 ? 8.562 10.789 23.344 1 98.81 266 TRP B O 1
ATOM 5524 N N . LEU B 1 267 ? 10.195 11.664 22.125 1 98.94 267 LEU B N 1
ATOM 5525 C CA . LEU B 1 267 ? 9.898 10.875 20.922 1 98.94 267 LEU B CA 1
ATOM 5526 C C . LEU B 1 267 ? 10.023 9.383 21.219 1 98.94 267 LEU B C 1
ATOM 5528 O O . LEU B 1 267 ? 9.156 8.602 20.828 1 98.94 267 LEU B O 1
ATOM 5532 N N . ALA B 1 268 ? 11.109 9.016 21.828 1 98.88 268 ALA B N 1
ATOM 5533 C CA . ALA B 1 268 ? 11.328 7.617 22.156 1 98.88 268 ALA B CA 1
ATOM 5534 C C . ALA B 1 268 ? 10.156 7.051 22.969 1 98.88 268 ALA B C 1
ATOM 5536 O O . ALA B 1 268 ? 9.633 5.984 22.641 1 98.88 268 ALA B O 1
ATOM 5537 N N . LYS B 1 269 ? 9.758 7.797 23.969 1 98.81 269 LYS B N 1
ATOM 5538 C CA . LYS B 1 269 ? 8.648 7.375 24.828 1 98.81 269 LYS B CA 1
ATOM 5539 C C . LYS B 1 269 ? 7.34 7.336 24.031 1 98.81 269 LYS B C 1
ATOM 5541 O O . LYS B 1 269 ? 6.547 6.402 24.188 1 98.81 269 LYS B O 1
ATOM 5546 N N . THR B 1 270 ? 7.117 8.352 23.266 1 98.81 270 THR B N 1
ATOM 5547 C CA . THR B 1 270 ? 5.902 8.477 22.469 1 98.81 270 THR B CA 1
ATOM 5548 C C . THR B 1 270 ? 5.746 7.277 21.531 1 98.81 270 THR B C 1
ATOM 5550 O O . THR B 1 270 ? 4.668 6.691 21.438 1 98.81 270 THR B O 1
ATOM 5553 N N . LEU B 1 271 ? 6.797 6.879 20.875 1 98.81 271 LEU B N 1
ATOM 5554 C CA . LEU B 1 271 ? 6.758 5.762 19.938 1 98.81 271 LEU B CA 1
ATOM 5555 C C . LEU B 1 271 ? 6.547 4.441 20.672 1 98.81 271 LEU B C 1
ATOM 5557 O O . LEU B 1 271 ? 5.758 3.602 20.234 1 98.81 271 LEU B O 1
ATOM 5561 N N . GLU B 1 272 ? 7.23 4.281 21.75 1 98.44 272 GLU B N 1
ATOM 5562 C CA . GLU B 1 272 ? 7.098 3.057 22.531 1 98.44 272 GLU B CA 1
ATOM 5563 C C . GLU B 1 272 ? 5.664 2.867 23.031 1 98.44 272 GLU B C 1
ATOM 5565 O O . GLU B 1 272 ? 5.113 1.769 22.938 1 98.44 272 GLU B O 1
ATOM 5570 N N . GLU B 1 273 ? 5.059 3.947 23.469 1 98.31 273 GLU B N 1
ATOM 5571 C CA . GLU B 1 273 ? 3.709 3.912 24.031 1 98.31 273 GLU B CA 1
ATOM 5572 C C . GLU B 1 273 ? 2.672 3.635 22.938 1 98.31 273 GLU B C 1
ATOM 5574 O O . GLU B 1 273 ? 1.526 3.289 23.234 1 98.31 273 GLU B O 1
ATOM 5579 N N . ARG B 1 274 ? 3.055 3.77 21.719 1 98.12 274 ARG B N 1
ATOM 5580 C CA . ARG B 1 274 ? 2.107 3.684 20.609 1 98.12 274 ARG B CA 1
ATOM 5581 C C . ARG B 1 274 ? 2.453 2.523 19.688 1 98.12 274 ARG B C 1
ATOM 5583 O O . ARG B 1 274 ? 2.137 2.559 18.5 1 98.12 274 ARG B O 1
ATOM 5590 N N . SER B 1 275 ? 3.088 1.517 20.297 1 96.44 275 SER B N 1
ATOM 5591 C CA . SER B 1 275 ? 3.498 0.341 19.531 1 96.44 275 SER B CA 1
ATOM 5592 C C . SER B 1 275 ? 2.293 -0.397 18.969 1 96.44 275 SER B C 1
ATOM 5594 O O . SER B 1 275 ? 2.414 -1.123 17.984 1 96.44 275 SER B O 1
ATOM 5596 N N . HIS B 1 276 ? 1.117 -0.153 19.531 1 95.06 276 HIS B N 1
ATOM 5597 C CA . HIS B 1 276 ? -0.096 -0.845 19.109 1 95.06 276 HIS B CA 1
ATOM 5598 C C . HIS B 1 276 ? -0.78 -0.109 17.953 1 95.06 276 HIS B C 1
ATOM 5600 O O . HIS B 1 276 ? -1.68 -0.654 17.312 1 95.06 276 HIS B O 1
ATOM 5606 N N . VAL B 1 277 ? -0.444 1.15 17.719 1 97.44 277 VAL B N 1
ATOM 5607 C CA . VAL B 1 277 ? -1.08 1.979 16.703 1 97.44 277 VAL B CA 1
ATOM 5608 C C . VAL B 1 277 ? -0.621 1.535 15.32 1 97.44 277 VAL B C 1
ATOM 5610 O O . VAL B 1 277 ? 0.571 1.312 15.094 1 97.44 277 VAL B O 1
ATOM 5613 N N . LEU B 1 278 ? -1.548 1.415 14.391 1 95.94 278 LEU B N 1
ATOM 5614 C CA . LEU B 1 278 ? -1.27 0.844 13.078 1 95.94 278 LEU B CA 1
ATOM 5615 C C . LEU B 1 278 ? -0.275 1.707 12.312 1 95.94 278 LEU B C 1
ATOM 5617 O O . LEU B 1 278 ? 0.649 1.187 11.68 1 95.94 278 LEU B O 1
ATOM 5621 N N . HIS B 1 279 ? -0.52 3.008 12.312 1 98.38 279 HIS B N 1
ATOM 5622 C CA . HIS B 1 279 ? 0.306 3.949 11.562 1 98.38 279 HIS B CA 1
ATOM 5623 C C . HIS B 1 279 ? 0.902 5.008 12.484 1 98.38 279 HIS B C 1
ATOM 5625 O O . HIS B 1 279 ? 0.169 5.738 13.156 1 98.38 279 HIS B O 1
ATOM 5631 N N . ARG B 1 280 ? 2.133 5.059 12.625 1 98.69 280 ARG B N 1
ATOM 5632 C CA . ARG B 1 280 ? 2.879 6.121 13.289 1 98.69 280 ARG B CA 1
ATOM 5633 C C . ARG B 1 280 ? 3.709 6.922 12.289 1 98.69 280 ARG B C 1
ATOM 5635 O O . ARG B 1 280 ? 4.68 6.406 11.734 1 98.69 280 ARG B O 1
ATOM 5642 N N . ILE B 1 281 ? 3.395 8.156 12.086 1 98.88 281 ILE B N 1
ATOM 5643 C CA . ILE B 1 281 ? 3.955 8.906 10.969 1 98.88 281 ILE B CA 1
ATOM 5644 C C . ILE B 1 281 ? 4.598 10.195 11.477 1 98.88 281 ILE B C 1
ATOM 5646 O O . ILE B 1 281 ? 3.902 11.141 11.859 1 98.88 281 ILE B O 1
ATOM 5650 N N . PRO B 1 282 ? 5.867 10.234 11.492 1 98.94 282 PRO B N 1
ATOM 5651 C CA . PRO B 1 282 ? 6.559 11.484 11.828 1 98.94 282 PRO B CA 1
ATOM 5652 C C . PRO B 1 282 ? 6.527 12.5 10.688 1 98.94 282 PRO B C 1
ATOM 5654 O O . PRO B 1 282 ? 6.645 12.125 9.523 1 98.94 282 PRO B O 1
ATOM 5657 N N . VAL B 1 283 ? 6.355 13.75 11 1 98.88 283 VAL B N 1
ATOM 5658 C CA . VAL B 1 283 ? 6.43 14.883 10.086 1 98.88 283 VAL B CA 1
ATOM 5659 C C . VAL B 1 283 ? 7.309 15.977 10.688 1 98.88 283 VAL B C 1
ATOM 5661 O O . VAL B 1 283 ? 7.105 16.375 11.836 1 98.88 283 VAL B O 1
ATOM 5664 N N . TYR B 1 284 ? 8.227 16.391 9.984 1 98.88 284 TYR B N 1
ATOM 5665 C CA . TYR B 1 284 ? 9.133 17.438 10.453 1 98.88 284 TYR B CA 1
ATOM 5666 C C . TYR B 1 284 ? 9.727 18.219 9.281 1 98.88 284 TYR B C 1
ATOM 5668 O O . TYR B 1 284 ? 9.461 17.906 8.125 1 98.88 284 TYR B O 1
ATOM 5676 N N . HIS B 1 285 ? 10.508 19.266 9.594 1 98.88 285 HIS B N 1
ATOM 5677 C CA . HIS B 1 285 ? 10.844 20.234 8.555 1 98.88 285 HIS B CA 1
ATOM 5678 C C . HIS B 1 285 ? 12.164 19.875 7.879 1 98.88 285 HIS B C 1
ATOM 5680 O O . HIS B 1 285 ? 12.164 19.359 6.758 1 98.88 285 HIS B O 1
ATOM 5686 N N . VAL B 1 286 ? 13.312 19.906 8.539 1 98.88 286 VAL B N 1
ATOM 5687 C CA . VAL B 1 286 ? 14.625 19.672 7.945 1 98.88 286 VAL B CA 1
ATOM 5688 C C . VAL B 1 286 ? 14.836 18.172 7.75 1 98.88 286 VAL B C 1
ATOM 5690 O O . VAL B 1 286 ? 14.703 17.391 8.695 1 98.88 286 VAL B O 1
ATOM 5693 N N . PRO B 1 287 ? 15.203 17.812 6.586 1 98.88 287 PRO B N 1
ATOM 5694 C CA . PRO B 1 287 ? 15.266 16.391 6.285 1 98.88 287 PRO B CA 1
ATOM 5695 C C . PRO B 1 287 ? 16.547 15.734 6.809 1 98.88 287 PRO B C 1
ATOM 5697 O O . PRO B 1 287 ? 17.609 16.359 6.797 1 98.88 287 PRO B O 1
ATOM 5700 N N . GLY B 1 288 ? 16.391 14.5 7.281 1 98.81 288 GLY B N 1
ATOM 5701 C CA . GLY B 1 288 ? 17.562 13.664 7.508 1 98.81 288 GLY B CA 1
ATOM 5702 C C . GLY B 1 288 ? 18.234 13.219 6.223 1 98.81 288 GLY B C 1
ATOM 5703 O O . GLY B 1 288 ? 19.453 13 6.195 1 98.81 288 GLY B O 1
ATOM 5704 N N . PHE B 1 289 ? 17.469 13.07 5.168 1 98.81 289 PHE B N 1
ATOM 5705 C CA . PHE B 1 289 ? 17.922 12.633 3.854 1 98.81 289 PHE B CA 1
ATOM 5706 C C . PHE B 1 289 ? 17.547 13.648 2.783 1 98.81 289 PHE B C 1
ATOM 5708 O O . PHE B 1 289 ? 16.594 13.453 2.041 1 98.81 289 PHE B O 1
ATOM 5715 N N . PRO B 1 290 ? 18.375 14.656 2.664 1 98.62 290 PRO B N 1
ATOM 5716 C CA . PRO B 1 290 ? 18.031 15.805 1.819 1 98.62 290 PRO B CA 1
ATOM 5717 C C . PRO B 1 290 ? 18.266 15.531 0.334 1 98.62 290 PRO B C 1
ATOM 5719 O O . PRO B 1 290 ? 19.156 14.766 -0.024 1 98.62 290 PRO B O 1
ATOM 5722 N N . SER B 1 291 ? 17.438 16.188 -0.497 1 98.56 291 SER B N 1
ATOM 5723 C CA . SER B 1 291 ? 17.609 16.078 -1.941 1 98.56 291 SER B CA 1
ATOM 5724 C C . SER B 1 291 ? 18.344 17.297 -2.498 1 98.56 291 SER B C 1
ATOM 5726 O O . SER B 1 291 ? 18.75 17.297 -3.662 1 98.56 291 SER B O 1
ATOM 5728 N N . VAL B 1 292 ? 18.453 18.359 -1.719 1 98.56 292 VAL B N 1
ATOM 5729 C CA . VAL B 1 292 ? 19.094 19.578 -2.205 1 98.56 292 VAL B CA 1
ATOM 5730 C C . VAL B 1 292 ? 20.234 19.969 -1.28 1 98.56 292 VAL B C 1
ATOM 5732 O O . VAL B 1 292 ? 21.375 20.094 -1.722 1 98.56 292 VAL B O 1
ATOM 5735 N N . ARG B 1 293 ? 19.938 20.078 0.025 1 97.69 293 ARG B N 1
ATOM 5736 C CA . ARG B 1 293 ? 20.953 20.453 1.002 1 97.69 293 ARG B CA 1
ATOM 5737 C C . ARG B 1 293 ? 21.984 19.344 1.189 1 97.69 293 ARG B C 1
ATOM 5739 O O . ARG B 1 293 ? 21.766 18.219 0.75 1 97.69 293 ARG B O 1
ATOM 5746 N N . LYS B 1 294 ? 23.047 19.719 1.855 1 97.62 294 LYS B N 1
ATOM 5747 C CA . LYS B 1 294 ? 24.125 18.75 2.035 1 97.62 294 LYS B CA 1
ATOM 5748 C C . LYS B 1 294 ? 23.766 17.703 3.09 1 97.62 294 LYS B C 1
ATOM 5750 O O . LYS B 1 294 ? 23.219 18.047 4.145 1 97.62 294 LYS B O 1
ATOM 5755 N N . TYR B 1 295 ? 24.062 16.531 2.748 1 97.56 295 TYR B N 1
ATOM 5756 C CA . TYR B 1 295 ? 23.844 15.391 3.625 1 97.56 295 TYR B CA 1
ATOM 5757 C C . TYR B 1 295 ? 24.531 15.602 4.969 1 97.56 295 TYR B C 1
ATOM 5759 O O . TYR B 1 295 ? 24.016 15.203 6.012 1 97.56 295 TYR B O 1
ATOM 5767 N N . GLU B 1 296 ? 25.672 16.328 5.031 1 97.94 296 GLU B N 1
ATOM 5768 C CA . GLU B 1 296 ? 26.531 16.438 6.207 1 97.94 296 GLU B CA 1
ATOM 5769 C C . GLU B 1 296 ? 26.172 17.672 7.027 1 97.94 296 GLU B C 1
ATOM 5771 O O . GLU B 1 296 ? 26.766 17.906 8.086 1 97.94 296 GLU B O 1
ATOM 5776 N N . ASP B 1 297 ? 25.188 18.422 6.594 1 97.94 297 ASP B N 1
ATOM 5777 C CA . ASP B 1 297 ? 24.828 19.609 7.359 1 97.94 297 ASP B CA 1
ATOM 5778 C C . ASP B 1 297 ? 24.359 19.234 8.766 1 97.94 297 ASP B C 1
ATOM 5780 O O . ASP B 1 297 ? 23.922 18.109 9 1 97.94 297 ASP B O 1
ATOM 5784 N N . MET B 1 298 ? 24.438 20.109 9.656 1 97.75 298 MET B N 1
ATOM 5785 C CA . MET B 1 298 ? 24.297 19.875 11.086 1 97.75 298 MET B CA 1
ATOM 5786 C C . MET B 1 298 ? 22.922 19.312 11.414 1 97.75 298 MET B C 1
ATOM 5788 O O . MET B 1 298 ? 22.797 18.25 12.023 1 97.75 298 MET B O 1
ATOM 5792 N N . THR B 1 299 ? 21.844 20.031 11.078 1 98.5 299 THR B N 1
ATOM 5793 C CA . THR B 1 299 ? 20.484 19.609 11.461 1 98.5 299 THR B CA 1
ATOM 5794 C C . THR B 1 299 ? 20.141 18.266 10.828 1 98.5 299 THR B C 1
ATOM 5796 O O . THR B 1 299 ? 19.547 17.406 11.484 1 98.5 299 THR B O 1
ATOM 5799 N N . GLN B 1 300 ? 20.547 18.109 9.539 1 98.44 300 GLN B N 1
ATOM 5800 C CA . GLN B 1 300 ? 20.344 16.828 8.867 1 98.44 300 GLN B CA 1
ATOM 5801 C C . GLN B 1 300 ? 21.016 15.695 9.641 1 98.44 300 GLN B C 1
ATOM 5803 O O . GLN B 1 300 ? 20.406 14.641 9.852 1 98.44 300 GLN B O 1
ATOM 5808 N N . THR B 1 301 ? 22.172 15.914 10.039 1 98.75 301 THR B N 1
ATOM 5809 C CA . THR B 1 301 ? 22.953 14.93 10.789 1 98.75 301 THR B CA 1
ATOM 5810 C C . THR B 1 301 ? 22.266 14.609 12.117 1 98.75 301 THR B C 1
ATOM 5812 O O . THR B 1 301 ? 22.172 13.445 12.508 1 98.75 301 THR B O 1
ATOM 5815 N N . LEU B 1 302 ? 21.781 15.617 12.812 1 98.88 302 LEU B N 1
ATOM 5816 C CA . LEU B 1 302 ? 21.125 15.422 14.094 1 98.88 302 LEU B CA 1
ATOM 5817 C C . LEU B 1 302 ? 19.859 14.562 13.93 1 98.88 302 LEU B C 1
ATOM 5819 O O . LEU B 1 302 ? 19.578 13.711 14.773 1 98.88 302 LEU B O 1
ATOM 5823 N N . VAL B 1 303 ? 19.094 14.773 12.867 1 98.94 303 VAL B N 1
ATOM 5824 C CA . VAL B 1 303 ? 17.906 13.969 12.586 1 98.94 303 VAL B CA 1
ATOM 5825 C C . VAL B 1 303 ? 18.312 12.5 12.43 1 98.94 303 VAL B C 1
ATOM 5827 O O . VAL B 1 303 ? 17.719 11.625 13.062 1 98.94 303 VAL B O 1
ATOM 5830 N N . ARG B 1 304 ? 19.312 12.211 11.602 1 98.88 304 ARG B N 1
ATOM 5831 C CA . ARG B 1 304 ? 19.75 10.844 11.32 1 98.88 304 ARG B CA 1
ATOM 5832 C C . ARG B 1 304 ? 20.281 10.18 12.586 1 98.88 304 ARG B C 1
ATOM 5834 O O . ARG B 1 304 ? 20.047 8.992 12.812 1 98.88 304 ARG B O 1
ATOM 5841 N N . GLU B 1 305 ? 20.969 10.945 13.398 1 98.81 305 GLU B N 1
ATOM 5842 C CA . GLU B 1 305 ? 21.625 10.375 14.57 1 98.81 305 GLU B CA 1
ATOM 5843 C C . GLU B 1 305 ? 20.625 10.133 15.703 1 98.81 305 GLU B C 1
ATOM 5845 O O . GLU B 1 305 ? 20.75 9.156 16.438 1 98.81 305 GLU B O 1
ATOM 5850 N N . HIS B 1 306 ? 19.594 10.984 15.797 1 98.88 306 HIS B N 1
ATOM 5851 C CA . HIS B 1 306 ? 18.781 10.961 17.016 1 98.88 306 HIS B CA 1
ATOM 5852 C C . HIS B 1 306 ? 17.406 10.383 16.734 1 98.88 306 HIS B C 1
ATOM 5854 O O . HIS B 1 306 ? 16.797 9.766 17.609 1 98.88 306 HIS B O 1
ATOM 5860 N N . TRP B 1 307 ? 16.859 10.578 15.578 1 98.94 307 TRP B N 1
ATOM 5861 C CA . TRP B 1 307 ? 15.461 10.211 15.352 1 98.94 307 TRP B CA 1
ATOM 5862 C C . TRP B 1 307 ? 15.359 8.969 14.477 1 98.94 307 TRP B C 1
ATOM 5864 O O . TRP B 1 307 ? 14.523 8.094 14.719 1 98.94 307 TRP B O 1
ATOM 5874 N N . VAL B 1 308 ? 16.203 8.805 13.461 1 98.88 308 VAL B N 1
ATOM 5875 C CA . VAL B 1 308 ? 16.109 7.719 12.484 1 98.88 308 VAL B CA 1
ATOM 5876 C C . VAL B 1 308 ? 16.219 6.371 13.188 1 98.88 308 VAL B C 1
ATOM 5878 O O . VAL B 1 308 ? 15.414 5.469 12.961 1 98.88 308 VAL B O 1
ATOM 5881 N N . PRO B 1 309 ? 17.203 6.188 14.156 1 98.88 309 PRO B N 1
ATOM 5882 C CA . PRO B 1 309 ? 17.25 4.906 14.867 1 98.88 309 PRO B CA 1
ATOM 5883 C C . PRO B 1 309 ? 15.977 4.613 15.648 1 98.88 309 PRO B C 1
ATOM 5885 O O . PRO B 1 309 ? 15.578 3.453 15.773 1 98.88 309 PRO B O 1
ATOM 5888 N N . LEU B 1 310 ? 15.312 5.656 16.219 1 98.94 310 LEU B N 1
ATOM 5889 C CA . LEU B 1 310 ? 14.062 5.48 16.938 1 98.94 310 LEU B CA 1
ATOM 5890 C C . LEU B 1 310 ? 12.945 5.059 15.992 1 98.94 310 LEU B C 1
ATOM 5892 O O . LEU B 1 310 ? 12.109 4.223 16.344 1 98.94 310 LEU B O 1
ATOM 5896 N N . PHE B 1 311 ? 12.898 5.695 14.797 1 98.88 311 PHE B N 1
ATOM 5897 C CA . PHE B 1 311 ? 11.922 5.297 13.789 1 98.88 311 PHE B CA 1
ATOM 5898 C C . PHE B 1 311 ? 12.062 3.82 13.453 1 98.88 311 PHE B C 1
ATOM 5900 O O . PHE B 1 311 ? 11.078 3.074 13.461 1 98.88 311 PHE B O 1
ATOM 5907 N N . GLU B 1 312 ? 13.312 3.422 13.164 1 98.38 312 GLU B N 1
ATOM 5908 C CA . GLU B 1 312 ? 13.609 2.051 12.766 1 98.38 312 GLU B CA 1
ATOM 5909 C C . GLU B 1 312 ? 13.25 1.064 13.875 1 98.38 312 GLU B C 1
ATOM 5911 O O . GLU B 1 312 ? 12.641 0.027 13.617 1 98.38 312 GLU B O 1
ATOM 5916 N N . LYS B 1 313 ? 13.555 1.398 15.07 1 98 313 LYS B N 1
ATOM 5917 C CA . LYS B 1 313 ? 13.344 0.524 16.219 1 98 313 LYS B CA 1
ATOM 5918 C C . LYS B 1 313 ? 11.852 0.339 16.5 1 98 313 LYS B C 1
ATOM 5920 O O . LYS B 1 313 ? 11.43 -0.723 16.953 1 98 313 LYS B O 1
ATOM 5925 N N . ASN B 1 314 ? 11.086 1.367 16.203 1 98.06 314 ASN B N 1
ATOM 5926 C CA . ASN B 1 314 ? 9.703 1.365 16.672 1 98.06 314 ASN B CA 1
ATOM 5927 C C . ASN B 1 314 ? 8.719 1.146 15.523 1 98.06 314 ASN B C 1
ATOM 5929 O O . ASN B 1 314 ? 7.535 1.444 15.648 1 98.06 314 ASN B O 1
ATOM 5933 N N . GLY B 1 315 ? 9.141 0.685 14.406 1 95.19 315 GLY B N 1
ATOM 5934 C CA . GLY B 1 315 ? 8.273 0.184 13.352 1 95.19 315 GLY B CA 1
ATOM 5935 C C . GLY B 1 315 ? 7.676 1.285 12.5 1 95.19 315 GLY B C 1
ATOM 5936 O O . GLY B 1 315 ? 6.633 1.092 11.867 1 95.19 315 GLY B O 1
ATOM 5937 N N . VAL B 1 316 ? 8.25 2.484 12.531 1 98.5 316 VAL B N 1
ATOM 5938 C CA . VAL B 1 316 ? 7.867 3.527 11.594 1 98.5 316 VAL B CA 1
ATOM 5939 C C . VAL B 1 316 ? 8.172 3.076 10.164 1 98.5 316 VAL B C 1
ATOM 5941 O O . VAL B 1 316 ? 9.258 2.545 9.898 1 98.5 316 VAL B O 1
ATOM 5944 N N . ARG B 1 317 ? 7.211 3.287 9.273 1 98.06 317 ARG B N 1
ATOM 5945 C CA . ARG B 1 317 ? 7.41 2.799 7.91 1 98.06 317 ARG B CA 1
ATOM 5946 C C . ARG B 1 317 ? 7.578 3.957 6.93 1 98.06 317 ARG B C 1
ATOM 5948 O O . ARG B 1 317 ? 8.094 3.773 5.828 1 98.06 317 ARG B O 1
ATOM 5955 N N . ILE B 1 318 ? 7.098 5.141 7.305 1 98.81 318 ILE B N 1
ATOM 5956 C CA . ILE B 1 318 ? 7.156 6.305 6.426 1 98.81 318 ILE B CA 1
ATOM 5957 C C . ILE B 1 318 ? 7.281 7.574 7.262 1 98.81 318 ILE B C 1
ATOM 5959 O O . ILE B 1 318 ? 6.672 7.691 8.328 1 98.81 318 ILE B O 1
ATOM 5963 N N . ALA B 1 319 ? 8.062 8.453 6.871 1 98.94 319 ALA B N 1
ATOM 5964 C CA . ALA B 1 319 ? 8.227 9.781 7.473 1 98.94 319 ALA B CA 1
ATOM 5965 C C . ALA B 1 319 ? 8.203 10.867 6.406 1 98.94 319 ALA B C 1
ATOM 5967 O O . ALA B 1 319 ? 8.555 10.625 5.25 1 98.94 319 ALA B O 1
ATOM 5968 N N . PHE B 1 320 ? 7.82 12.055 6.777 1 98.94 320 PHE B N 1
ATOM 5969 C CA . PHE B 1 320 ? 7.723 13.156 5.824 1 98.94 320 PHE B CA 1
ATOM 5970 C C . PHE B 1 320 ? 8.656 14.289 6.219 1 98.94 320 PHE B C 1
ATOM 5972 O O . PHE B 1 320 ? 8.688 14.695 7.383 1 98.94 320 PHE B O 1
ATOM 5979 N N . GLU B 1 321 ? 9.406 14.727 5.27 1 98.81 321 GLU B N 1
ATOM 5980 C CA . GLU B 1 321 ? 10.422 15.758 5.438 1 98.81 321 GLU B CA 1
ATOM 5981 C C . GLU B 1 321 ? 10.188 16.922 4.484 1 98.81 321 GLU B C 1
ATOM 5983 O O . GLU B 1 321 ? 9.547 16.766 3.445 1 98.81 321 GLU B O 1
ATOM 5988 N N . ASN B 1 322 ? 10.758 18.047 4.785 1 98.56 322 ASN B N 1
ATOM 5989 C CA . ASN B 1 322 ? 10.523 19.25 4.008 1 98.56 322 ASN B CA 1
ATOM 5990 C C . ASN B 1 322 ? 11.781 20.125 3.922 1 98.56 322 ASN B C 1
ATOM 5992 O O . ASN B 1 322 ? 12.891 19.594 3.795 1 98.56 322 ASN B O 1
ATOM 5996 N N . HIS B 1 323 ? 11.68 21.422 3.637 1 98.38 323 HIS B N 1
ATOM 5997 C CA . HIS B 1 323 ? 12.758 22.406 3.785 1 98.38 323 HIS B CA 1
ATOM 5998 C C . HIS B 1 323 ? 13.492 22.625 2.463 1 98.38 323 HIS B C 1
ATOM 6000 O O . HIS B 1 323 ? 13.977 23.719 2.193 1 98.38 323 HIS B O 1
ATOM 6006 N N . ASP B 1 324 ? 13.625 21.672 1.531 1 97.94 324 ASP B N 1
ATOM 6007 C CA . ASP B 1 324 ? 14.594 21.688 0.44 1 97.94 324 ASP B CA 1
ATOM 6008 C C . ASP B 1 324 ? 13.961 22.219 -0.846 1 97.94 324 ASP B C 1
ATOM 6010 O O . ASP B 1 324 ? 14.656 22.438 -1.837 1 97.94 324 ASP B O 1
ATOM 6014 N N . HIS B 1 325 ? 12.734 22.516 -0.924 1 98.69 325 HIS B N 1
ATOM 6015 C CA . HIS B 1 325 ? 12.047 23.094 -2.066 1 98.69 325 HIS B CA 1
ATOM 6016 C C . HIS B 1 325 ? 12.148 22.203 -3.293 1 98.69 325 HIS B C 1
ATOM 6018 O O . HIS B 1 325 ? 12.453 22.672 -4.391 1 98.69 325 HIS B O 1
ATOM 6024 N N . ALA B 1 326 ? 11.961 20.953 -3.162 1 98.75 326 ALA B N 1
ATOM 6025 C CA . ALA B 1 326 ? 11.906 19.906 -4.191 1 98.75 326 ALA B CA 1
ATOM 6026 C C . ALA B 1 326 ? 11.109 18.703 -3.711 1 98.75 326 ALA B C 1
ATOM 6028 O O . ALA B 1 326 ? 10.586 18.703 -2.594 1 98.75 326 ALA B O 1
ATOM 6029 N N . TYR B 1 327 ? 10.93 17.812 -4.641 1 98.62 327 TYR B N 1
ATOM 6030 C CA . TYR B 1 327 ? 10.336 16.516 -4.277 1 98.62 327 TYR B CA 1
ATOM 6031 C C . TYR B 1 327 ? 11.406 15.438 -4.172 1 98.62 327 TYR B C 1
ATOM 6033 O O . TYR B 1 327 ? 12.32 15.375 -5 1 98.62 327 TYR B O 1
ATOM 6041 N N . LYS B 1 328 ? 11.219 14.562 -3.174 1 98.75 328 LYS B N 1
ATOM 6042 C CA . LYS B 1 328 ? 12.039 13.359 -3.141 1 98.75 328 LYS B CA 1
ATOM 6043 C C . LYS B 1 328 ? 11.297 12.203 -2.469 1 98.75 328 LYS B C 1
ATOM 6045 O O . LYS B 1 328 ? 10.398 12.43 -1.655 1 98.75 328 LYS B O 1
ATOM 6050 N N . ARG B 1 329 ? 11.602 11.016 -2.816 1 98.62 329 ARG B N 1
ATOM 6051 C CA . ARG B 1 329 ? 11.352 9.789 -2.072 1 98.62 329 ARG B CA 1
ATOM 6052 C C . ARG B 1 329 ? 12.609 8.922 -2.002 1 98.62 329 ARG B C 1
ATOM 6054 O O . ARG B 1 329 ? 13.281 8.719 -3.014 1 98.62 329 ARG B O 1
ATOM 6061 N N . THR B 1 330 ? 12.922 8.453 -0.825 1 98.69 330 THR B N 1
ATOM 6062 C CA . THR B 1 330 ? 14.094 7.598 -0.662 1 98.69 330 THR B CA 1
ATOM 6063 C C . THR B 1 330 ? 13.734 6.141 -0.938 1 98.69 330 THR B C 1
ATOM 6065 O O . THR B 1 330 ? 12.555 5.777 -0.962 1 98.69 330 THR B O 1
ATOM 6068 N N . TYR B 1 331 ? 14.82 5.371 -1.202 1 98 331 TYR B N 1
ATOM 6069 C CA . TYR B 1 331 ? 14.688 3.939 -0.96 1 98 331 TYR B CA 1
ATOM 6070 C C . TYR B 1 331 ? 14.32 3.664 0.494 1 98 331 TYR B C 1
ATOM 6072 O O . TYR B 1 331 ? 14.5 4.523 1.359 1 98 331 TYR B O 1
ATOM 6080 N N . PRO B 1 332 ? 13.711 2.439 0.778 1 97.69 332 PRO B N 1
ATOM 6081 C CA . PRO B 1 332 ? 13.656 2.088 2.199 1 97.69 332 PRO B CA 1
ATOM 6082 C C . PRO B 1 332 ? 15.039 2.033 2.844 1 97.69 332 PRO B C 1
ATOM 6084 O O . PRO B 1 332 ? 15.977 1.477 2.262 1 97.69 332 PRO B O 1
ATOM 6087 N N . ILE B 1 333 ? 15.133 2.668 3.982 1 98.56 333 ILE B N 1
ATOM 6088 C CA . ILE B 1 333 ? 16.438 2.809 4.613 1 98.56 333 ILE B CA 1
ATOM 6089 C C . ILE B 1 333 ? 16.406 2.227 6.023 1 98.56 333 ILE B C 1
ATOM 6091 O O . ILE B 1 333 ? 15.461 2.486 6.781 1 98.56 333 ILE B O 1
ATOM 6095 N N . ARG B 1 334 ? 17.266 1.441 6.387 1 98.19 334 ARG B N 1
ATOM 6096 C CA . ARG B 1 334 ? 17.547 0.957 7.73 1 98.19 334 ARG B CA 1
ATOM 6097 C C . ARG B 1 334 ? 19.062 0.884 7.973 1 98.19 334 ARG B C 1
ATOM 6099 O O . ARG B 1 334 ? 19.812 0.419 7.113 1 98.19 334 ARG B O 1
ATOM 6106 N N . ASN B 1 335 ? 19.516 1.441 9.133 1 98.19 335 ASN B N 1
ATOM 6107 C CA . ASN B 1 335 ? 20.922 1.473 9.477 1 98.19 335 ASN B CA 1
ATOM 6108 C C . ASN B 1 335 ? 21.75 2.174 8.406 1 98.19 335 ASN B C 1
ATOM 6110 O O . ASN B 1 335 ? 22.828 1.698 8.031 1 98.19 335 ASN B O 1
ATOM 6114 N N . LEU B 1 336 ? 21.172 3.125 7.77 1 98.19 336 LEU B N 1
ATOM 6115 C CA . LEU B 1 336 ? 21.797 4.027 6.809 1 98.19 336 LEU B CA 1
ATOM 6116 C C . LEU B 1 336 ? 22.266 3.266 5.57 1 98.19 336 LEU B C 1
ATOM 6118 O O . LEU B 1 336 ? 23.328 3.553 5.016 1 98.19 336 LEU B O 1
ATOM 6122 N N . GLN B 1 337 ? 21.469 2.316 5.191 1 98 337 GLN B N 1
ATOM 6123 C CA . GLN B 1 337 ? 21.625 1.571 3.947 1 98 337 GLN B CA 1
ATOM 6124 C C . GLN B 1 337 ? 20.266 1.216 3.344 1 98 337 GLN B C 1
ATOM 6126 O O . GLN B 1 337 ? 19.266 1.176 4.051 1 98 337 GLN B O 1
ATOM 6131 N N . LYS B 1 338 ? 20.312 1.01 2.066 1 97.31 338 LYS B N 1
ATOM 6132 C CA . LYS B 1 338 ? 19.094 0.469 1.463 1 97.31 338 LYS B CA 1
ATOM 6133 C C . LYS B 1 338 ? 18.719 -0.866 2.098 1 97.31 338 LYS B C 1
ATOM 6135 O O . LYS B 1 338 ? 19.562 -1.762 2.223 1 97.31 338 LYS B O 1
ATOM 6140 N N . ASP B 1 339 ? 17.562 -0.961 2.564 1 97.38 339 ASP B N 1
ATOM 6141 C CA . ASP B 1 339 ? 17.047 -2.172 3.193 1 97.38 339 ASP B CA 1
ATOM 6142 C C . ASP B 1 339 ? 15.531 -2.283 3.004 1 97.38 339 ASP B C 1
ATOM 6144 O O . ASP B 1 339 ? 14.773 -1.436 3.486 1 97.38 339 ASP B O 1
ATOM 6148 N N . GLN B 1 340 ? 15.031 -3.287 2.383 1 95.69 340 GLN B N 1
ATOM 6149 C CA . GLN B 1 340 ? 13.641 -3.473 2.006 1 95.69 340 GLN B CA 1
ATOM 6150 C C . GLN B 1 340 ? 12.727 -3.418 3.23 1 95.69 340 GLN B C 1
ATOM 6152 O O . GLN B 1 340 ? 11.516 -3.201 3.102 1 95.69 340 GLN B O 1
ATOM 6157 N N . SER B 1 341 ? 13.195 -3.584 4.418 1 95.94 341 SER B N 1
ATOM 6158 C CA . SER B 1 341 ? 12.414 -3.531 5.652 1 95.94 341 SER B CA 1
ATOM 6159 C C . SER B 1 341 ? 12.484 -2.148 6.293 1 95.94 341 SER B C 1
ATOM 6161 O O . SER B 1 341 ? 11.961 -1.939 7.387 1 95.94 341 SER B O 1
ATOM 6163 N N . GLY B 1 342 ? 13.086 -1.229 5.648 1 97.81 342 GLY B N 1
ATOM 6164 C CA . GLY B 1 342 ? 13.391 0.058 6.254 1 97.81 342 GLY B CA 1
ATOM 6165 C C . GLY B 1 342 ? 12.273 1.071 6.09 1 97.81 342 GLY B C 1
ATOM 6166 O O . GLY B 1 342 ? 11.164 0.721 5.68 1 97.81 342 GLY B O 1
ATOM 6167 N N . VAL B 1 343 ? 12.57 2.316 6.469 1 98.62 343 VAL B N 1
ATOM 6168 C CA . VAL B 1 343 ? 11.656 3.457 6.441 1 98.62 343 VAL B CA 1
ATOM 6169 C C . VAL B 1 343 ? 11.828 4.223 5.133 1 98.62 343 VAL B C 1
ATOM 6171 O O . VAL B 1 343 ? 12.953 4.387 4.645 1 98.62 343 VAL B O 1
ATOM 6174 N N . ILE B 1 344 ? 10.758 4.68 4.57 1 98.62 344 ILE B N 1
ATOM 6175 C CA . ILE B 1 344 ? 10.859 5.57 3.422 1 98.62 344 ILE B CA 1
ATOM 6176 C C . ILE B 1 344 ? 10.672 7.02 3.875 1 98.62 344 ILE B C 1
ATOM 6178 O O . ILE B 1 344 ? 9.836 7.301 4.734 1 98.62 344 ILE B O 1
ATOM 6182 N N . TYR B 1 345 ? 11.438 7.859 3.398 1 98.88 345 TYR B N 1
ATOM 6183 C CA . TYR B 1 345 ? 11.359 9.289 3.672 1 98.88 345 TYR B CA 1
ATOM 6184 C C . TYR B 1 345 ? 10.898 10.055 2.438 1 98.88 345 TYR B C 1
ATOM 6186 O O . TYR B 1 345 ? 11.523 9.977 1.38 1 98.88 345 TYR B O 1
ATOM 6194 N N . VAL B 1 346 ? 9.828 10.805 2.572 1 98.81 346 VAL B N 1
ATOM 6195 C CA . VAL B 1 346 ? 9.18 11.438 1.433 1 98.81 346 VAL B CA 1
ATOM 6196 C C . VAL B 1 346 ? 9.086 12.945 1.659 1 98.81 346 VAL B C 1
ATOM 6198 O O . VAL B 1 346 ? 8.969 13.398 2.797 1 98.81 346 VAL B O 1
ATOM 6201 N N . GLY B 1 347 ? 9.062 13.688 0.498 1 97 347 GLY B N 1
ATOM 6202 C CA . GLY B 1 347 ? 8.82 15.117 0.568 1 97 347 GLY B CA 1
ATOM 6203 C C . GLY B 1 347 ? 9.938 15.945 -0.039 1 97 347 GLY B C 1
ATOM 6204 O O . GLY B 1 347 ? 10.367 15.695 -1.166 1 97 347 GLY B O 1
ATOM 6205 N N . ASP B 1 348 ? 10.203 16.906 0.699 1 95.12 348 ASP B N 1
ATOM 6206 C CA . ASP B 1 348 ? 11.266 17.891 0.861 1 95.12 348 ASP B CA 1
ATOM 6207 C C . ASP B 1 348 ? 10.711 19.312 0.725 1 95.12 348 ASP B C 1
ATOM 6209 O O . ASP B 1 348 ? 11.438 20.234 0.335 1 95.12 348 ASP B O 1
ATOM 6213 N N . GLY B 1 349 ? 9.453 19.5 0.818 1 97.81 349 GLY B N 1
ATOM 6214 C CA . GLY B 1 349 ? 8.812 20.797 0.965 1 97.81 349 GLY B CA 1
ATOM 6215 C C . GLY B 1 349 ? 8.875 21.641 -0.297 1 97.81 349 GLY B C 1
ATOM 6216 O O . GLY B 1 349 ? 9.82 22.391 -0.499 1 97.81 349 GLY B O 1
ATOM 6217 N N . SER B 1 350 ? 7.891 21.562 -1.129 1 98.5 350 SER B N 1
ATOM 6218 C CA . SER B 1 350 ? 7.855 22.359 -2.352 1 98.5 350 SER B CA 1
ATOM 6219 C C . SER B 1 350 ? 6.422 22.719 -2.73 1 98.5 350 SER B C 1
ATOM 6221 O O . SER B 1 350 ? 6.066 22.703 -3.91 1 98.5 350 SER B O 1
ATOM 6223 N N . TRP B 1 351 ? 5.605 23.062 -1.812 1 98.69 351 TRP B N 1
ATOM 6224 C CA . TRP B 1 351 ? 4.176 23.297 -1.993 1 98.69 351 TRP B CA 1
ATOM 6225 C C . TRP B 1 351 ? 3.93 24.562 -2.816 1 98.69 351 TRP B C 1
ATOM 6227 O O . TRP B 1 351 ? 3.143 24.547 -3.766 1 98.69 351 TRP B O 1
ATOM 6237 N N . GLY B 1 352 ? 4.512 25.672 -2.447 1 98.62 352 GLY B N 1
ATOM 6238 C CA . GLY B 1 352 ? 4.324 26.953 -3.111 1 98.62 352 GLY B CA 1
ATOM 6239 C C . GLY B 1 352 ? 5.555 27.844 -3.061 1 98.62 352 GLY B C 1
ATOM 6240 O O . GLY B 1 352 ? 5.465 29.016 -2.707 1 98.62 352 GLY B O 1
ATOM 6241 N N . VAL B 1 353 ? 6.699 27.297 -3.393 1 98.69 353 VAL B N 1
ATOM 6242 C CA . VAL B 1 353 ? 7.973 28 -3.318 1 98.69 353 VAL B CA 1
ATOM 6243 C C . VAL B 1 353 ? 8.719 27.859 -4.648 1 98.69 353 VAL B C 1
ATOM 6245 O O . VAL B 1 353 ? 8.32 27.078 -5.508 1 98.69 353 VAL B O 1
ATOM 6248 N N . ALA B 1 354 ? 9.758 28.703 -4.766 1 98.38 354 ALA B N 1
ATOM 6249 C CA . ALA B 1 354 ? 10.648 28.516 -5.906 1 98.38 354 ALA B CA 1
ATOM 6250 C C . ALA B 1 354 ? 11.438 27.219 -5.777 1 98.38 354 ALA B C 1
ATOM 6252 O O . ALA B 1 354 ? 12.055 26.953 -4.746 1 98.38 354 ALA B O 1
ATOM 6253 N N . GLU B 1 355 ? 11.414 26.406 -6.805 1 97.94 355 GLU B N 1
ATOM 6254 C CA . GLU B 1 355 ? 12.086 25.109 -6.777 1 97.94 355 GLU B CA 1
ATOM 6255 C C . GLU B 1 355 ? 13.602 25.281 -6.797 1 97.94 355 GLU B C 1
ATOM 6257 O O . GLU B 1 355 ? 14.117 26.266 -7.332 1 97.94 355 GLU B O 1
ATOM 6262 N N . ARG B 1 356 ? 14.273 24.312 -6.289 1 98.5 356 ARG B N 1
ATOM 6263 C CA . ARG B 1 356 ? 15.734 24.328 -6.258 1 98.5 356 ARG B CA 1
ATOM 6264 C C . ARG B 1 356 ? 16.297 23.125 -7.02 1 98.5 356 ARG B C 1
ATOM 6266 O O . ARG B 1 356 ? 15.648 22.094 -7.125 1 98.5 356 ARG B O 1
ATOM 6273 N N . PRO B 1 357 ? 17.5 23.312 -7.555 1 98.12 357 PRO B N 1
ATOM 6274 C CA . PRO B 1 357 ? 18.141 22.172 -8.211 1 98.12 357 PRO B CA 1
ATOM 6275 C C . PRO B 1 357 ? 18.453 21.031 -7.238 1 98.12 357 PRO B C 1
ATOM 6277 O O . PRO B 1 357 ? 18.906 21.281 -6.121 1 98.12 357 PRO B O 1
ATOM 6280 N N . ILE B 1 358 ? 18.188 19.859 -7.637 1 98.44 358 ILE B N 1
ATOM 6281 C CA . ILE B 1 358 ? 18.344 18.688 -6.773 1 98.44 358 ILE B CA 1
ATOM 6282 C C . ILE B 1 358 ? 19.703 18.047 -7.035 1 98.44 358 ILE B C 1
ATOM 6284 O O . ILE B 1 358 ? 20.312 18.266 -8.078 1 98.44 358 ILE B O 1
ATOM 6288 N N . HIS B 1 359 ? 20.156 17.188 -6.043 1 97.81 359 HIS B N 1
ATOM 6289 C CA . HIS B 1 359 ? 21.281 16.281 -6.266 1 97.81 359 HIS B CA 1
ATOM 6290 C C . HIS B 1 359 ? 20.984 15.305 -7.398 1 97.81 359 HIS B C 1
ATOM 6292 O O . HIS B 1 359 ? 19.812 15.016 -7.684 1 97.81 359 HIS B O 1
ATOM 6298 N N . ASP B 1 360 ? 22.109 14.898 -8 1 97.56 360 ASP B N 1
ATOM 6299 C CA . ASP B 1 360 ? 21.938 13.812 -8.969 1 97.56 360 ASP B CA 1
ATOM 6300 C C . ASP B 1 360 ? 21.406 12.555 -8.297 1 97.56 360 ASP B C 1
ATOM 6302 O O . ASP B 1 360 ? 22.031 12.008 -7.387 1 97.56 360 ASP B O 1
ATOM 6306 N N . VAL B 1 361 ? 20.297 12.086 -8.734 1 97.56 361 VAL B N 1
ATOM 6307 C CA . VAL B 1 361 ? 19.609 10.969 -8.102 1 97.56 361 VAL B CA 1
ATOM 6308 C C . VAL B 1 361 ? 20.484 9.711 -8.172 1 97.56 361 VAL B C 1
ATOM 6310 O O . VAL B 1 361 ? 20.641 9 -7.18 1 97.56 361 VAL B O 1
ATOM 6313 N N . ALA B 1 362 ? 21.047 9.414 -9.32 1 95.94 362 ALA B N 1
ATOM 6314 C CA . ALA B 1 362 ? 21.828 8.203 -9.547 1 95.94 362 ALA B CA 1
ATOM 6315 C C . ALA B 1 362 ? 23.047 8.148 -8.633 1 95.94 362 ALA B C 1
ATOM 6317 O O . ALA B 1 362 ? 23.484 7.066 -8.242 1 95.94 362 ALA B O 1
ATOM 6318 N N . SER B 1 363 ? 23.531 9.289 -8.234 1 97.06 363 SER B N 1
ATOM 6319 C CA . SER B 1 363 ? 24.766 9.336 -7.453 1 97.06 363 SER B CA 1
ATOM 6320 C C . SER B 1 363 ? 24.469 9.539 -5.969 1 97.06 363 SER B C 1
ATOM 6322 O O . SER B 1 363 ? 25.391 9.594 -5.152 1 97.06 363 SER B O 1
ATOM 6324 N N . THR B 1 364 ? 23.281 9.75 -5.609 1 98.12 364 THR B N 1
ATOM 6325 C CA . THR B 1 364 ? 22.875 9.867 -4.211 1 98.12 364 THR B CA 1
ATOM 6326 C C . THR B 1 364 ? 22.219 8.57 -3.729 1 98.12 364 THR B C 1
ATOM 6328 O O . THR B 1 364 ? 21.109 8.242 -4.125 1 98.12 364 THR B O 1
ATOM 6331 N N . TRP B 1 365 ? 22.844 7.871 -2.857 1 97.44 365 TRP B N 1
ATOM 6332 C CA . TRP B 1 365 ? 22.594 6.453 -2.635 1 97.44 365 TRP B CA 1
ATOM 6333 C C . TRP B 1 365 ? 21.188 6.227 -2.098 1 97.44 365 TRP B C 1
ATOM 6335 O O . TRP B 1 365 ?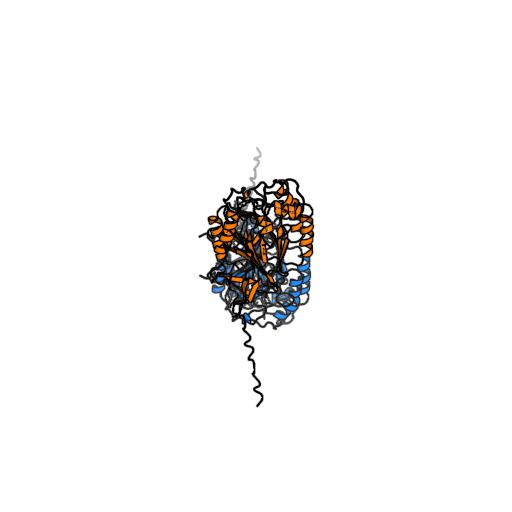 20.609 5.148 -2.266 1 97.44 365 TRP B O 1
ATOM 6345 N N . TYR B 1 366 ? 20.641 7.242 -1.42 1 98.31 366 TYR B N 1
ATOM 6346 C CA . TYR B 1 366 ? 19.375 7.027 -0.736 1 98.31 366 TYR B CA 1
ATOM 6347 C C . TYR B 1 366 ? 18.203 7.555 -1.569 1 98.31 366 TYR B C 1
ATOM 6349 O O . TYR B 1 366 ? 17.047 7.367 -1.21 1 98.31 366 TYR B O 1
ATOM 6357 N N . LEU B 1 367 ? 18.406 8.273 -2.627 1 98.38 367 LEU B N 1
ATOM 6358 C CA . LEU B 1 367 ? 17.328 8.844 -3.43 1 98.38 367 LEU B CA 1
ATOM 6359 C C . LEU B 1 367 ? 16.844 7.836 -4.461 1 98.38 367 LEU B C 1
ATOM 6361 O O . LEU B 1 367 ? 17.594 7.402 -5.328 1 98.38 367 LEU B O 1
ATOM 6365 N N . LYS B 1 368 ? 15.609 7.457 -4.391 1 97.69 368 LYS B N 1
ATOM 6366 C CA . LYS B 1 368 ? 14.969 6.664 -5.434 1 97.69 368 LYS B CA 1
ATOM 6367 C C . LYS B 1 368 ? 14.367 7.559 -6.52 1 97.69 368 LYS B C 1
ATOM 6369 O O . LYS B 1 368 ? 14.516 7.281 -7.711 1 97.69 368 LYS B O 1
ATOM 6374 N N . LYS B 1 369 ? 13.641 8.578 -6.094 1 97.31 369 LYS B N 1
ATOM 6375 C CA . LYS B 1 369 ? 13.055 9.586 -6.969 1 97.31 369 LYS B CA 1
ATOM 6376 C C . LYS B 1 369 ? 13.258 10.992 -6.402 1 97.31 369 LYS B C 1
ATOM 6378 O O . LYS B 1 369 ? 13.133 11.203 -5.195 1 97.31 369 LYS B O 1
ATOM 6383 N N . ALA B 1 370 ? 13.555 11.906 -7.242 1 98.38 370 ALA B N 1
ATOM 6384 C CA . ALA B 1 370 ? 13.609 13.32 -6.871 1 98.38 370 ALA B CA 1
ATOM 6385 C C . ALA B 1 370 ? 13.383 14.211 -8.086 1 98.38 370 ALA B C 1
ATOM 6387 O O . ALA B 1 370 ? 13.727 13.844 -9.211 1 98.38 370 ALA B O 1
ATOM 6388 N N . GLN B 1 371 ? 12.797 15.32 -7.895 1 98.31 371 GLN B N 1
ATOM 6389 C CA . GLN B 1 371 ? 12.5 16.25 -8.977 1 98.31 371 GLN B CA 1
ATOM 6390 C C . GLN B 1 371 ? 12.43 17.688 -8.453 1 98.31 371 GLN B C 1
ATOM 6392 O O . GLN B 1 371 ? 11.875 17.938 -7.387 1 98.31 371 GLN B O 1
ATOM 6397 N N . SER B 1 372 ? 13.008 18.594 -9.195 1 98.62 372 SER B N 1
ATOM 6398 C CA . SER B 1 372 ? 12.836 20.016 -8.93 1 98.62 372 SER B CA 1
ATOM 6399 C C . SER B 1 372 ? 11.477 20.516 -9.422 1 98.62 372 SER B C 1
ATOM 6401 O O . SER B 1 372 ? 11.359 21 -10.547 1 98.62 372 SER B O 1
ATOM 6403 N N . VAL B 1 373 ? 10.477 20.438 -8.539 1 98.44 373 VAL B N 1
ATOM 6404 C CA . VAL B 1 373 ? 9.094 20.703 -8.914 1 98.44 373 VAL B CA 1
ATOM 6405 C C . VAL B 1 373 ? 8.289 21.109 -7.684 1 98.44 373 VAL B C 1
ATOM 6407 O O . VAL B 1 373 ? 8.633 20.734 -6.562 1 98.44 373 VAL B O 1
ATOM 6410 N N . ARG B 1 374 ? 7.305 22 -7.797 1 98.81 374 ARG B N 1
ATOM 6411 C CA . ARG B 1 374 ? 6.309 22.188 -6.746 1 98.81 374 ARG B CA 1
ATOM 6412 C C . ARG B 1 374 ? 5.328 21.016 -6.703 1 98.81 374 ARG B C 1
ATOM 6414 O O . ARG B 1 374 ? 4.789 20.609 -7.738 1 98.81 374 ARG B O 1
ATOM 6421 N N . ALA B 1 375 ? 5.172 20.453 -5.535 1 98.38 375 ALA B N 1
ATOM 6422 C CA . ALA B 1 375 ? 4.371 19.234 -5.438 1 98.38 375 ALA B CA 1
ATOM 6423 C C . ALA B 1 375 ? 3.867 19.016 -4.012 1 98.38 375 ALA B C 1
ATOM 6425 O O . ALA B 1 375 ? 4.344 19.672 -3.074 1 98.38 375 ALA B O 1
ATOM 6426 N N . PHE B 1 376 ? 2.857 18.219 -3.885 1 98.62 376 PHE B N 1
ATOM 6427 C CA . PHE B 1 376 ? 2.414 17.641 -2.625 1 98.62 376 PHE B CA 1
ATOM 6428 C C . PHE B 1 376 ? 2.258 16.125 -2.758 1 98.62 376 PHE B C 1
ATOM 6430 O O . PHE B 1 376 ? 2.297 15.586 -3.865 1 98.62 376 PHE B O 1
ATOM 6437 N N . THR B 1 377 ? 2.197 15.469 -1.663 1 98.62 377 THR B N 1
ATOM 6438 C CA . THR B 1 377 ? 1.975 14.031 -1.635 1 98.62 377 THR B CA 1
ATOM 6439 C C . THR B 1 377 ? 0.599 13.703 -1.061 1 98.62 377 THR B C 1
ATOM 6441 O O . THR B 1 377 ? 0.181 14.297 -0.064 1 98.62 377 THR B O 1
ATOM 6444 N N . LEU B 1 378 ? -0.142 12.891 -1.75 1 98.12 378 LEU B N 1
ATOM 6445 C CA . LEU B 1 378 ? -1.4 12.344 -1.258 1 98.12 378 LEU B CA 1
ATOM 6446 C C . LEU B 1 378 ? -1.198 10.938 -0.699 1 98.12 378 LEU B C 1
ATOM 6448 O O . LEU B 1 378 ? -0.947 9.992 -1.453 1 98.12 378 LEU B O 1
ATOM 6452 N N . LEU B 1 379 ? -1.29 10.789 0.604 1 98.44 379 LEU B N 1
ATOM 6453 C CA . LEU B 1 379 ? -1.156 9.516 1.306 1 98.44 379 LEU B CA 1
ATOM 6454 C C . LEU B 1 379 ? -2.523 8.891 1.57 1 98.44 379 LEU B C 1
ATOM 6456 O O . LEU B 1 379 ? -3.414 9.555 2.113 1 98.44 379 LEU B O 1
ATOM 6460 N N . THR B 1 380 ? -2.748 7.66 1.177 1 97.94 380 THR B N 1
ATOM 6461 C CA . THR B 1 380 ? -3.977 6.926 1.46 1 97.94 380 THR B CA 1
ATOM 6462 C C . THR B 1 380 ? -3.713 5.789 2.443 1 97.94 380 THR B C 1
ATOM 6464 O O . THR B 1 380 ? -2.852 4.941 2.201 1 97.94 380 THR B O 1
ATOM 6467 N N . LEU B 1 381 ? -4.391 5.824 3.568 1 98.19 381 LEU B N 1
ATOM 6468 C CA . LEU B 1 381 ? -4.344 4.738 4.543 1 98.19 381 LEU B CA 1
ATOM 6469 C C . LEU B 1 381 ? -5.578 3.848 4.426 1 98.19 381 LEU B C 1
ATOM 6471 O O . LEU B 1 381 ? -6.703 4.348 4.348 1 98.19 381 LEU B O 1
ATOM 6475 N N . GLU B 1 382 ? -5.43 2.58 4.406 1 97.12 382 GLU B N 1
ATOM 6476 C CA . GLU B 1 382 ? -6.508 1.599 4.414 1 97.12 382 GLU B CA 1
ATOM 6477 C C . GLU B 1 382 ? -6.086 0.314 5.121 1 97.12 382 GLU B C 1
ATOM 6479 O O . GLU B 1 382 ? -5.191 -0.393 4.648 1 97.12 382 GLU B O 1
ATOM 6484 N N . GLY B 1 383 ? -6.723 0.065 6.262 1 95.88 383 GLY B N 1
ATOM 6485 C CA . GLY B 1 383 ? -6.211 -1 7.109 1 95.88 383 GLY B CA 1
ATOM 6486 C C . GLY B 1 383 ? -4.762 -0.798 7.508 1 95.88 383 GLY B C 1
ATOM 6487 O O . GLY B 1 383 ? -4.383 0.281 7.973 1 95.88 383 GLY B O 1
ATOM 6488 N N . GLN B 1 384 ? -3.988 -1.863 7.238 1 95.31 384 GLN B N 1
ATOM 6489 C CA . GLN B 1 384 ? -2.584 -1.811 7.629 1 95.31 384 GLN B CA 1
ATOM 6490 C C . GLN B 1 384 ? -1.723 -1.228 6.512 1 95.31 384 GLN B C 1
ATOM 6492 O O . GLN B 1 384 ? -0.52 -1.027 6.691 1 95.31 384 GLN B O 1
ATOM 6497 N N . GLN B 1 385 ? -2.314 -1.014 5.398 1 96.25 385 GLN B N 1
ATOM 6498 C CA . GLN B 1 385 ? -1.539 -0.618 4.23 1 96.25 385 GLN B CA 1
ATOM 6499 C C . GLN B 1 385 ? -1.671 0.879 3.963 1 96.25 385 GLN B C 1
ATOM 6501 O O . GLN B 1 385 ? -2.627 1.513 4.414 1 96.25 385 GLN B O 1
ATOM 6506 N N . PHE B 1 386 ? -0.656 1.362 3.332 1 97.75 386 PHE B N 1
ATOM 6507 C CA . PHE B 1 386 ? -0.775 2.697 2.758 1 97.75 386 PHE B CA 1
ATOM 6508 C C . PHE B 1 386 ? -0.215 2.73 1.341 1 97.75 386 PHE B C 1
ATOM 6510 O O . PHE B 1 386 ? 0.56 1.854 0.954 1 97.75 386 PHE B O 1
ATOM 6517 N N . SER B 1 387 ? -0.659 3.656 0.612 1 96.69 387 SER B N 1
ATOM 6518 C CA . SER B 1 387 ? -0.091 4.031 -0.678 1 96.69 387 SER B CA 1
ATOM 6519 C C . SER B 1 387 ? -0.01 5.547 -0.826 1 96.69 387 SER B C 1
ATOM 6521 O O . SER B 1 387 ? -0.632 6.285 -0.058 1 96.69 387 SER B O 1
ATOM 6523 N N . LEU B 1 388 ? 0.861 5.945 -1.743 1 97.44 388 LEU B N 1
ATOM 6524 C CA . LEU B 1 388 ? 0.906 7.383 -1.978 1 97.44 388 LEU B CA 1
ATOM 6525 C C . LEU B 1 388 ? 1.095 7.688 -3.459 1 97.44 388 LEU B C 1
ATOM 6527 O O . LEU B 1 388 ? 1.605 6.852 -4.207 1 97.44 388 LEU B O 1
ATOM 6531 N N . ILE B 1 389 ? 0.601 8.844 -3.859 1 96.19 389 ILE B N 1
ATOM 6532 C CA . ILE B 1 389 ? 0.996 9.516 -5.094 1 96.19 389 ILE B CA 1
ATOM 6533 C C . ILE B 1 389 ? 1.484 10.922 -4.781 1 96.19 389 ILE B C 1
ATOM 6535 O O . ILE B 1 389 ? 1.013 11.555 -3.83 1 96.19 389 ILE B O 1
ATOM 6539 N N . SER B 1 390 ? 2.449 11.336 -5.492 1 97.5 390 SER B N 1
ATOM 6540 C CA . SER B 1 390 ? 2.863 12.734 -5.445 1 97.5 390 SER B CA 1
ATOM 6541 C C . SER B 1 390 ? 2.451 13.477 -6.711 1 97.5 390 SER B C 1
ATOM 6543 O O . SER B 1 390 ? 2.557 12.938 -7.812 1 97.5 390 SER B O 1
ATOM 6545 N N . VAL B 1 391 ? 1.938 14.664 -6.516 1 97.31 391 VAL B N 1
ATOM 6546 C CA . VAL B 1 391 ? 1.285 15.406 -7.586 1 97.31 391 VAL B CA 1
ATOM 6547 C C . VAL B 1 391 ? 1.893 16.797 -7.688 1 97.31 391 VAL B C 1
ATOM 6549 O O . VAL B 1 391 ? 2.105 17.469 -6.672 1 97.31 391 VAL B O 1
ATOM 6552 N N . ASP B 1 392 ? 2.139 17.219 -8.906 1 97.62 392 ASP B N 1
ATOM 6553 C CA . ASP B 1 392 ? 2.699 18.562 -9.055 1 97.62 392 ASP B CA 1
ATOM 6554 C C . ASP B 1 392 ? 1.597 19.609 -9.125 1 97.62 392 ASP B C 1
ATOM 6556 O O . ASP B 1 392 ? 0.411 19.281 -9.031 1 97.62 392 ASP B O 1
ATOM 6560 N N . GLU B 1 393 ? 1.963 20.859 -9.219 1 97.12 393 GLU B N 1
ATOM 6561 C CA . GLU B 1 393 ? 1.046 22 -9.141 1 97.12 393 GLU B CA 1
ATOM 6562 C C . GLU B 1 393 ? 0.086 22.016 -10.328 1 97.12 393 GLU B C 1
ATOM 6564 O O . GLU B 1 393 ? -0.898 22.75 -10.328 1 97.12 393 GLU B O 1
ATOM 6569 N N . ASN B 1 394 ? 0.339 21.219 -11.367 1 96.5 394 ASN B N 1
ATOM 6570 C CA . ASN B 1 394 ? -0.526 21.141 -12.539 1 96.5 394 ASN B CA 1
ATOM 6571 C C . ASN B 1 394 ? -1.436 19.922 -12.492 1 96.5 394 ASN B C 1
ATOM 6573 O O . ASN B 1 394 ? -2.199 19.672 -13.422 1 96.5 394 ASN B O 1
ATOM 6577 N N . GLY B 1 395 ? -1.303 19.156 -11.453 1 95.56 395 GLY B N 1
ATOM 6578 C CA . GLY B 1 395 ? -2.162 18 -11.297 1 95.56 395 GLY B CA 1
ATOM 6579 C C . GLY B 1 395 ? -1.562 16.734 -11.883 1 95.56 395 GLY B C 1
ATOM 6580 O O . GLY B 1 395 ? -2.225 15.688 -11.93 1 95.56 395 GLY B O 1
ATOM 6581 N N . ARG B 1 396 ? -0.329 16.766 -12.352 1 95.25 396 ARG B N 1
ATOM 6582 C CA . ARG B 1 396 ? 0.333 15.594 -12.906 1 95.25 396 ARG B CA 1
ATOM 6583 C C . ARG B 1 396 ? 0.905 14.711 -11.805 1 95.25 396 ARG B C 1
ATOM 6585 O O . ARG B 1 396 ? 1.537 15.211 -10.867 1 95.25 396 ARG B O 1
ATOM 6592 N N . ILE B 1 397 ? 0.675 13.391 -11.891 1 95.38 397 ILE B N 1
ATOM 6593 C CA . ILE B 1 397 ? 1.27 12.445 -10.953 1 95.38 397 ILE B CA 1
ATOM 6594 C C . ILE B 1 397 ? 2.75 12.25 -11.281 1 95.38 397 ILE B C 1
ATOM 6596 O O . ILE B 1 397 ? 3.098 11.797 -12.375 1 95.38 397 ILE B O 1
ATOM 6600 N N . ILE B 1 398 ? 3.596 12.492 -10.359 1 96.19 398 ILE B N 1
ATOM 6601 C CA . ILE B 1 398 ? 5.023 12.469 -10.656 1 96.19 398 ILE B CA 1
ATOM 6602 C C . ILE B 1 398 ? 5.672 11.273 -9.961 1 96.19 398 ILE B C 1
ATOM 6604 O O . ILE B 1 398 ? 6.824 10.93 -10.242 1 96.19 398 ILE B O 1
ATOM 6608 N N . ASP B 1 399 ? 4.992 10.688 -9.062 1 95.94 399 ASP B N 1
ATOM 6609 C CA . ASP B 1 399 ? 5.496 9.516 -8.352 1 95.94 399 ASP B CA 1
ATOM 6610 C C . ASP B 1 399 ? 4.352 8.711 -7.73 1 95.94 399 ASP B C 1
ATOM 6612 O O . ASP B 1 399 ? 3.273 9.258 -7.477 1 95.94 399 ASP B O 1
ATOM 6616 N N . SER B 1 400 ? 4.527 7.469 -7.547 1 95.31 400 SER B N 1
ATOM 6617 C CA . SER B 1 400 ? 3.605 6.582 -6.844 1 95.31 400 SER B CA 1
ATOM 6618 C C . SER B 1 400 ? 4.355 5.527 -6.043 1 95.31 400 SER B C 1
ATOM 6620 O O . SER B 1 400 ? 5.426 5.07 -6.453 1 95.31 400 SER B O 1
ATOM 6622 N N . PHE B 1 401 ? 3.875 5.121 -4.926 1 96.62 401 PHE B N 1
ATOM 6623 C CA . PHE B 1 401 ? 4.434 4.082 -4.066 1 96.62 401 PHE B CA 1
ATOM 6624 C C . PHE B 1 401 ? 3.324 3.312 -3.359 1 96.62 401 PHE B C 1
ATOM 6626 O O . PHE B 1 401 ? 2.49 3.906 -2.674 1 96.62 401 PHE B O 1
ATOM 6633 N N . PRO B 1 402 ? 3.264 1.97 -3.453 1 95.62 402 PRO B N 1
ATOM 6634 C CA . PRO B 1 402 ? 4.031 1.129 -4.375 1 95.62 402 PRO B CA 1
ATOM 6635 C C . PRO B 1 402 ? 3.889 1.563 -5.832 1 95.62 402 PRO B C 1
ATOM 6637 O O . PRO B 1 402 ? 2.932 2.262 -6.18 1 95.62 402 PRO B O 1
ATOM 6640 N N . GLU B 1 403 ? 4.824 1.174 -6.602 1 91.44 403 GLU B N 1
ATOM 6641 C CA . GLU B 1 403 ? 4.828 1.574 -8 1 91.44 403 GLU B CA 1
ATOM 6642 C C . GLU B 1 403 ? 3.533 1.157 -8.703 1 91.44 403 GLU B C 1
ATOM 6644 O O . GLU B 1 403 ? 3.154 -0.015 -8.664 1 91.44 403 GLU B O 1
ATOM 6649 N N . SER B 1 404 ? 2.893 2.119 -9.289 1 84.69 404 SER B N 1
ATOM 6650 C CA . SER B 1 404 ? 1.637 1.851 -9.977 1 84.69 404 SER B CA 1
ATOM 6651 C C . SER B 1 404 ? 1.877 1.122 -11.297 1 84.69 404 SER B C 1
ATOM 6653 O O . SER B 1 404 ? 2.744 1.514 -12.078 1 84.69 404 SER B O 1
ATOM 6655 N N . PRO B 1 405 ? 1.104 0.071 -11.5 1 80.5 405 PRO B N 1
ATOM 6656 C CA . PRO B 1 405 ? 1.234 -0.593 -12.805 1 80.5 405 PRO B CA 1
ATOM 6657 C C . PRO B 1 405 ? 0.634 0.224 -13.945 1 80.5 405 PRO B C 1
ATOM 6659 O O . PRO B 1 405 ? 0.777 -0.144 -15.109 1 80.5 405 PRO B O 1
ATOM 6662 N N . LEU B 1 406 ? -0.041 1.28 -13.555 1 79.75 406 LEU B N 1
ATOM 6663 C CA . LEU B 1 406 ? -0.689 2.121 -14.555 1 79.75 406 LEU B CA 1
ATOM 6664 C C . LEU B 1 406 ? 0.243 3.238 -15.008 1 79.75 406 LEU B C 1
ATOM 6666 O O . LEU B 1 406 ? 1.027 3.762 -14.219 1 79.75 406 LEU B O 1
ATOM 6670 N N . ASN B 1 407 ? 0.344 3.297 -16.328 1 65.69 407 ASN B N 1
ATOM 6671 C CA . ASN B 1 407 ? 1.088 4.438 -16.859 1 65.69 407 ASN B CA 1
ATOM 6672 C C . ASN B 1 407 ? 0.282 5.727 -16.766 1 65.69 407 ASN B C 1
ATOM 6674 O O . ASN B 1 407 ? -0.776 5.855 -17.375 1 65.69 407 ASN B O 1
ATOM 6678 N N . TYR B 1 408 ? 0.479 6.445 -15.734 1 60.62 408 TYR B N 1
ATOM 6679 C CA . TYR B 1 408 ? -0.229 7.715 -15.609 1 60.62 408 TYR B CA 1
ATOM 6680 C C . TYR B 1 408 ? 0.331 8.75 -16.578 1 60.62 408 TYR B C 1
ATOM 6682 O O . TYR B 1 408 ? 1.545 8.953 -16.641 1 60.62 408 TYR B O 1
ATOM 6690 N N . GLN B 1 409 ? 0.122 8.5 -17.938 1 47.38 409 GLN B N 1
ATOM 6691 C CA . GLN B 1 409 ? 0.636 9.531 -18.844 1 47.38 409 GLN B CA 1
ATOM 6692 C C . GLN B 1 409 ? 0.341 10.93 -18.312 1 47.38 409 GLN B C 1
ATOM 6694 O O . GLN B 1 409 ? -0.777 11.203 -17.875 1 47.38 409 GLN B O 1
ATOM 6699 N N . SER B 1 410 ? 1.356 11.586 -17.766 1 41.31 410 SER B N 1
ATOM 6700 C CA . SER B 1 410 ? 1.364 13.039 -17.656 1 41.31 410 SER B CA 1
ATOM 6701 C C . SER B 1 410 ? 0.647 13.688 -18.828 1 41.31 410 SER B C 1
ATOM 6703 O O . SER B 1 410 ? 1.026 13.484 -19.984 1 41.31 410 SER B O 1
ATOM 6705 N N . HIS B 1 411 ? -0.7 13.602 -18.859 1 34.84 411 HIS B N 1
ATOM 6706 C CA . HIS B 1 411 ? -1.134 14.555 -19.875 1 34.84 411 HIS B CA 1
ATOM 6707 C C . HIS B 1 411 ? -0.544 15.938 -19.609 1 34.84 411 HIS B C 1
ATOM 6709 O O . HIS B 1 411 ? -0.375 16.344 -18.453 1 34.84 411 HIS B O 1
#

Organism: NCBI:txid1187080

pLDDT: mean 93.72, std 14.24, range [29.12, 98.94]

Nearest PDB structures (foldseek):
  6gja-assembly1_A  TM=7.579E-01  e=2.487E-23  Triticum aestivum
  6git-assembly1_A  TM=7.663E-01  e=5.625E-23  Triticum aestivum
  7o00-assembly1_BBB  TM=5.262E-01  e=6.114E-02  Homo sapiens
  6x1v-assembly1_H  TM=3.309E-01  e=6.294E-01  Oryctolagus cuniculus
  4fnl-assembly2_I  TM=2.984E-01  e=3.725E-01  Homo sapiens

Secondary structure (DSSP, 8-state):
----------------------PPPPSEEEEE-SS-TTS-EEEEEEES-SS--EEEEEETT--PPEEEEPEEEE-TTSS-EEEEEEE-SPPTT-EEEEE-TT----EEEEPPPS-SSS--EEEEEE----SSHHHHHHHHHHHHHH--SEEEE-S-SS--TT-GGGHHHHHHHHHHHHHHSB-TT-BB--EEE---GGGSTTSSGGGSTT--SSHHHHHHHSHHHHHH-SSS-TTS-EEEEETTTEEEEE---SSSS-STTHHHHHHHHHHHHTTT-SEEEEE-SS-SS-SSS-TTSHHHHHHHHHTHHHHHHTT--EEEE-SSSSEEEEPPEETTEE-TTSBEEEE--BSSS---PPPPTTTSTTEEEEESS-EEEEEEEETTEEEEEEEETTS-EEEEESPPSS-----/----------------------PPPPSEEEEE-SS-TTS-EEEEEEES-SS--EEEEEETT--PPEEEEPEEEE-TTSS-EEEEEEE-SPPTT-EEEEE-TT----EEEEPPPS-SSS--EEEEEE----SSHHHHHHHHHHHHHH--SEEEE-S-SS--TT-GGGHHHHHHHHHHHHHHSB-TT-BB--EEE---GGGSTTSSGGGSTT--SSHHHHHHHSHHHHHH-SSS-TTS-EEEEETTTEEEEE---SSSS-STTHHHHHHHHHHHHTTT-SEEEEE-SS-SS-SSS-TTSHHHHHHHHHTHHHHHHTT--EEEE-SSSSEEEEPPEETTEE-TTSBEEEE--BSSS---PPPPTTTSTTEEEEESS-EEEEEEEETTEEEEEEEETTS-EEEEESPPSS-----

Sequence (822 aa):
MKKLILSTLVLFLLLVTGKIQAQNAPYAFYLTWNQDPTTSMVVDWHADGLQPQQLSIRRKGTENWSQMESDVLPFPFSQRVVHRVSLLNLRPDTAYEIRFPGLDEVYYFTTMPSNLNEKSLKIAIGGDAMHRKEWFEKTNRVVSFFEPDFVIIGGDMAYENGLADNIQRIYDWFESYSNTLITADRRILPCLVAIGNHEVVGGYYSRNPGYEQTNSFRKRIAPYFYGLFAFPGQPGYNVLDFGDYLSLIILDTEHSNPIPGVQTQWLAKTLEERSHVLHRIPVYHVPGFPSVRKYEDMTQTLVREHWVPLFEKNGVRIAFENHDHAYKRTYPIRNLQKDQSGVIYVGDGSWGVAERPIHDVASTWYLKKAQSVRAFTLLTLEGQQFSLISVDENGRIIDSFPESPLNYQSHMKKLILSTLVLFLLLVTGKIQAQNAPYAFYLTWNQDPTTSMVVDWHADGLQPQQLSIRRKGTENWSQMESDVLPFPFSQRVVHRVSLLNLRPDTAYEIRFPGLDEVYYFTTMPSNLNEKSLKIAIGGDAMHRKEWFEKTNRVVSFFEPDFVIIGGDMAYENGLADNIQRIYDWFESYSNTLITADRRILPCLVAIGNHEVVGGYYSRNPGYEQTNSFRKRIAPYFYGLFAFPGQPGYNVLDFGDYLSLIILDTEHSNPIPGVQTQWLAKTLEERSHVLHRIPVYHVPGFPSVRKYEDMTQTLVREHWVPLFEKNGVRIAFENHDHAYKRTYPIRNLQKDQSGVIYVGDGSWGVAERPIHDVASTWYLKKAQSVRAFTLLTLEGQQFSLISVDENGRIIDSFPESPLNYQSH